Protein AF-0000000082085788 (afdb_homodimer)

Organism: Oncorhynchus tshawytscha (NCBI:txid74940)

Solvent-accessible surface area (backbone atoms only — not comparable to full-atom values): 58772 Å² total; per-residue (Å²): 90,42,67,67,68,52,43,54,30,59,91,70,73,18,51,46,64,61,54,36,50,42,27,49,49,34,72,46,74,45,64,46,54,55,52,29,46,50,31,47,53,52,31,52,51,34,50,50,49,41,52,36,28,51,51,30,43,51,49,39,54,51,51,43,52,53,39,56,72,68,64,49,72,46,59,90,61,63,75,74,63,79,81,64,69,51,54,66,70,59,44,71,77,70,50,63,84,50,36,47,40,25,41,52,48,51,38,50,52,36,51,53,50,43,51,53,35,49,55,48,35,53,52,30,48,51,52,29,48,59,38,43,69,72,53,56,46,68,65,46,88,84,47,40,78,37,79,46,61,90,79,50,41,43,76,75,51,73,44,72,76,74,74,56,72,44,86,62,36,54,50,52,50,37,48,72,66,56,19,48,37,50,68,57,15,27,70,41,40,29,87,54,22,41,31,34,19,43,66,45,41,53,48,52,52,48,51,52,52,50,52,51,52,56,40,42,76,69,63,28,41,38,32,33,58,60,53,39,27,28,48,76,54,44,60,48,68,45,60,75,72,40,58,76,45,33,34,36,39,30,41,38,64,61,46,25,44,76,81,53,78,52,73,31,63,29,29,38,28,64,42,54,62,49,56,56,62,55,62,51,48,67,35,67,40,48,72,87,61,50,63,41,41,35,32,28,45,32,63,22,32,36,61,55,51,63,43,60,91,51,58,68,66,60,62,75,54,47,40,65,45,49,35,44,29,42,37,30,42,18,47,72,53,91,60,38,37,60,52,47,40,52,50,52,51,48,51,53,48,50,54,36,54,75,69,69,51,22,33,34,35,31,38,48,18,36,38,73,50,59,49,48,36,24,42,43,39,31,38,24,34,52,36,31,37,74,65,40,74,42,80,47,30,47,34,28,36,23,44,35,28,54,24,40,39,37,44,25,31,31,36,87,53,95,79,47,81,45,27,30,11,44,30,38,33,42,42,46,46,52,58,48,57,34,53,50,54,52,57,52,38,72,67,40,70,75,62,76,82,85,78,47,70,70,52,62,73,66,62,56,72,71,77,76,70,69,78,67,83,63,65,68,84,64,80,70,76,61,83,62,91,64,89,70,83,81,70,89,74,80,80,74,82,73,77,76,84,74,79,83,78,76,74,81,87,83,84,75,77,82,81,88,81,94,88,90,81,88,75,90,74,86,70,91,82,77,84,80,75,84,77,84,74,138,88,44,67,65,67,51,43,53,29,59,92,71,74,18,50,47,63,60,54,37,50,42,28,50,50,35,71,46,72,45,63,47,56,54,52,28,45,48,30,46,53,52,31,53,52,33,50,52,49,41,51,34,28,51,51,32,42,51,50,38,55,51,52,43,52,52,38,55,72,68,65,50,72,47,58,87,61,63,75,74,64,78,80,64,69,49,54,65,71,60,43,71,76,70,51,63,84,50,36,47,38,25,42,51,49,51,38,50,52,37,50,52,50,42,51,52,37,48,55,49,33,53,52,31,48,51,51,28,48,57,37,45,68,73,52,57,45,67,63,47,88,84,46,40,78,38,79,46,59,91,79,52,42,42,75,77,49,73,43,74,74,74,74,57,71,45,86,63,36,55,51,52,50,36,48,73,66,55,18,49,38,51,68,58,15,25,70,41,42,28,86,53,23,40,30,33,17,40,66,45,41,54,48,52,52,49,51,51,52,49,51,52,51,55,40,42,75,70,64,28,40,39,32,35,59,57,55,41,28,28,49,76,54,44,59,46,66,45,60,76,72,40,56,76,44,33,33,35,39,32,41,39,65,61,47,27,43,75,80,52,78,50,73,32,65,29,30,39,28,66,42,51,64,50,56,56,64,54,60,50,48,67,34,68,41,49,71,85,61,50,63,41,41,36,33,29,45,35,64,21,31,37,60,54,50,64,43,61,92,52,58,67,68,60,62,74,53,47,40,64,44,48,35,44,28,42,39,31,42,20,47,74,53,91,61,37,36,58,53,47,40,53,50,52,52,49,52,54,49,48,54,36,54,76,69,67,53,22,33,35,35,33,36,47,17,35,38,73,51,59,50,49,36,25,41,42,41,32,38,24,35,52,35,31,38,74,65,40,74,42,80,45,29,47,34,31,36,23,45,36,28,53,24,40,39,38,45,23,32,33,38,88,53,94,77,46,82,45,28,30,11,43,27,38,32,41,42,47,45,52,57,48,57,34,53,50,54,52,57,50,39,72,66,40,70,76,62,78,82,86,75,48,71,71,52,62,73,64,61,56,75,73,77,75,69,71,76,68,86,62,67,69,83,64,79,68,75,60,84,64,91,65,88,70,84,81,73,89,74,80,80,76,83,76,79,78,81,74,78,83,79,80,71,87,83,74,88,79,78,77,92,90,82,97,90,96,79,96,71,91,71,88,85,77,90,80,76,89,62,60,108,70,103,118

pLDDT: mean 75.97, std 27.5, range [15.4, 98.31]

Secondary structure (DSSP, 8-state):
--S-GGGG-GGGT--HHHHHHHHHHTT--THHHHHHHHHHHHHHHHHHHHHHHHHHHHHHHHHHHHHHHTT----S--PPPGGGG-GGG--HHHHTTS-HHHHHHHHHHHHHHHHHHHHHHHHHHHHHHHHHHTSPPPPPTTS---S-HHHHPEEEEEES-TT---SS-HHHHHHHTT-EEHHHHHHHH-TT--EEETHHHHHHHHHHHHHHHHHHHTTPEEEE--SEEEHHHHHHHS-HHHHHHTPPEEEEESSS-TT---EEEEEE-SSTHHHHHHHTTTPEEPGGGPSEEEEEEEEEE---TT-TTSS-SSSSS-SEEEEEEEEEEB-SSTTHHHHHHHHHHHHHHHHHHHHT--EEEEE--GGG--SS-SEEEEEEEEETTTTEEEEEEEEEE-TTHHHHHHT-EESSSTT--PBPB-EEEEEEHHHHHHHHHHHHHHHHTTS-STT-HHHHHHTS-------SS---------SSSS----------------------------------------------------/--S-GGGG-GGGT--HHHHHHHHHHTT--THHHHHHHHHHHHHHHHHHHHHHHHHHHHHHHHHHHHHHHTT----S--PPPGGGG-GGG--HHHHTTS-HHHHHHHHHHHHHHHHHHHHHHHHHHHHHHHHHHTSPPPPPTTS---S-HHHH-EEEEEES-TT---SS-HHHHHHHTT-EEHHHHHHHH-TT--EEETHHHHHHHHHHHHHHHHHHHTTPEEEE--SEEEHHHHHHHS-HHHHHHTPPEEEEESSS-TT---EEEEEE-SSTHHHHHHHTTT-EE-GGGPSEEEEEEEEEE---TT-TTSS-SSSSS-SEEEEEEEEEEB-SSTTHHHHHHHHHHHHHHHHHHHHT--EEEEE--GGG--SS-SEEEEEEEEETTTTEEEEEEEEEE-TTHHHHHHT-EESSSTT--PBPB-EEEEEEHHHHHHHHHHHHHHHHTTS-STT-HHHHHHTS-------SS---------SSSS------------------------------------------------SS--

Structure (mmCIF, N/CA/C/O backbone):
data_AF-0000000082085788-model_v1
#
loop_
_entity.id
_entity.type
_entity.pdbx_description
1 polymer 'serine--tRNA ligase'
#
loop_
_atom_site.group_PDB
_atom_site.id
_atom_site.type_symbol
_atom_site.label_atom_id
_atom_site.label_alt_id
_atom_site.label_comp_id
_atom_site.label_asym_id
_atom_site.label_entity_id
_atom_site.label_seq_id
_atom_site.pdbx_PDB_ins_code
_atom_site.Cartn_x
_atom_site.Cartn_y
_atom_site.Cartn_z
_atom_site.occupancy
_atom_site.B_iso_or_equiv
_atom_site.auth_seq_id
_atom_site.auth_comp_id
_atom_site.auth_asym_id
_atom_site.auth_atom_id
_atom_site.pdbx_PDB_model_num
ATOM 1 N N . MET A 1 1 ? -0.091 -20.547 -19.516 1 64 1 MET A N 1
ATOM 2 C CA . MET A 1 1 ? -0.91 -21.75 -19.672 1 64 1 MET A CA 1
ATOM 3 C C . MET A 1 1 ? -1.35 -22.281 -18.297 1 64 1 MET A C 1
ATOM 5 O O . MET A 1 1 ? -0.566 -22.281 -17.359 1 64 1 MET A O 1
ATOM 9 N N . VAL A 1 2 ? -2.695 -22.484 -18.125 1 73.62 2 VAL A N 1
ATOM 10 C CA . VAL A 1 2 ? -3.232 -22.891 -16.828 1 73.62 2 VAL A CA 1
ATOM 11 C C . VAL A 1 2 ? -3.455 -24.406 -16.797 1 73.62 2 VAL A C 1
ATOM 13 O O . VAL A 1 2 ? -2.9 -25.094 -15.953 1 73.62 2 VAL A O 1
ATOM 16 N N . LEU A 1 3 ? -4.18 -24.984 -17.734 1 88.38 3 LEU A N 1
ATOM 17 C CA . LEU A 1 3 ? -4.34 -26.438 -17.891 1 88.38 3 LEU A CA 1
ATOM 18 C C . LEU A 1 3 ? -3.459 -26.953 -19.016 1 88.38 3 LEU A C 1
ATOM 20 O O . LEU A 1 3 ? -3.141 -26.234 -19.953 1 88.38 3 LEU A O 1
ATOM 24 N N . ASP A 1 4 ? -3.037 -28.172 -18.953 1 88.56 4 ASP A N 1
ATOM 25 C CA . ASP A 1 4 ? -2.229 -28.781 -20 1 88.56 4 ASP A CA 1
ATOM 26 C C . ASP A 1 4 ? -3.039 -28.969 -21.281 1 88.56 4 ASP A C 1
ATOM 28 O O . ASP A 1 4 ? -4.078 -29.641 -21.281 1 88.56 4 ASP A O 1
ATOM 32 N N . LEU A 1 5 ? -2.498 -28.469 -22.328 1 91.12 5 LEU A N 1
ATOM 33 C CA . LEU A 1 5 ? -3.191 -28.547 -23.594 1 91.12 5 LEU A CA 1
ATOM 34 C C . LEU A 1 5 ? -3.369 -30 -24.031 1 91.12 5 LEU A C 1
ATOM 36 O O . LEU A 1 5 ? -4.301 -30.328 -24.766 1 91.12 5 LEU A O 1
ATOM 40 N N . ASP A 1 6 ? -2.568 -30.844 -23.594 1 90.69 6 ASP A N 1
ATOM 41 C CA . ASP A 1 6 ? -2.646 -32.25 -23.953 1 90.69 6 ASP A CA 1
ATOM 42 C C . ASP A 1 6 ? -3.922 -32.906 -23.406 1 90.69 6 ASP A C 1
ATOM 44 O O . ASP A 1 6 ? -4.406 -33.875 -23.953 1 90.69 6 ASP A O 1
ATOM 48 N N . GLN A 1 7 ? -4.438 -32.312 -22.391 1 91.69 7 GLN A N 1
ATOM 49 C CA . GLN A 1 7 ? -5.688 -32.812 -21.828 1 91.69 7 GLN A CA 1
ATOM 50 C C . GLN A 1 7 ? -6.852 -32.594 -22.797 1 91.69 7 GLN A C 1
ATOM 52 O O . GLN A 1 7 ? -7.879 -33.281 -22.703 1 91.69 7 GLN A O 1
ATOM 57 N N . PHE A 1 8 ? -6.641 -31.641 -23.688 1 94.56 8 PHE A N 1
ATOM 58 C CA . PHE A 1 8 ? -7.691 -31.297 -24.641 1 94.56 8 PHE A CA 1
ATOM 59 C C . PHE A 1 8 ? -7.512 -32.062 -25.953 1 94.56 8 PHE A C 1
ATOM 61 O O . PHE A 1 8 ? -8.375 -32.031 -26.828 1 94.56 8 PHE A O 1
ATOM 68 N N . ARG A 1 9 ? -6.414 -32.719 -26.078 1 93.75 9 ARG A N 1
ATOM 69 C CA . ARG A 1 9 ? -6.055 -33.406 -27.312 1 93.75 9 ARG A CA 1
ATOM 70 C C . ARG A 1 9 ? -6.324 -34.906 -27.188 1 93.75 9 ARG A C 1
ATOM 72 O O . ARG A 1 9 ? -5.562 -35.656 -26.562 1 93.75 9 ARG A O 1
ATOM 79 N N . ALA A 1 10 ? -7.273 -35.375 -27.875 1 90.62 10 ALA A N 1
ATOM 80 C CA . ALA A 1 10 ? -7.648 -36.781 -27.828 1 90.62 10 ALA A CA 1
ATOM 81 C C . ALA A 1 10 ? -6.539 -37.656 -28.391 1 90.62 10 ALA A C 1
ATOM 83 O O . ALA A 1 10 ? -6.32 -38.781 -27.922 1 90.62 10 ALA A O 1
ATOM 84 N N . ASP A 1 11 ? -5.871 -37.156 -29.391 1 90 11 ASP A N 1
ATOM 85 C CA . ASP A 1 11 ? -4.824 -37.938 -30.062 1 90 11 ASP A CA 1
ATOM 86 C C . ASP A 1 11 ? -3.584 -38.062 -29.172 1 90 11 ASP A C 1
ATOM 88 O O . ASP A 1 11 ? -2.732 -38.906 -29.406 1 90 11 ASP A O 1
ATOM 92 N N . LYS A 1 12 ? -3.467 -37.25 -28.219 1 90.44 12 LYS A N 1
ATOM 93 C CA . LYS A 1 12 ? -2.326 -37.312 -27.312 1 90.44 12 LYS A CA 1
ATOM 94 C C . LYS A 1 12 ? -2.723 -37.906 -25.969 1 90.44 12 LYS A C 1
ATOM 96 O O . LYS A 1 12 ? -2.035 -37.719 -24.969 1 90.44 12 LYS A O 1
ATOM 101 N N . GLY A 1 13 ? -3.875 -38.531 -25.906 1 89.94 13 GLY A N 1
ATOM 102 C CA . GLY A 1 13 ? -4.293 -39.219 -24.688 1 89.94 13 GLY A CA 1
ATOM 103 C C . GLY A 1 13 ? -5.188 -38.375 -23.812 1 89.94 13 GLY A C 1
ATOM 104 O O . GLY A 1 13 ? -5.637 -38.844 -22.75 1 89.94 13 GLY A O 1
ATOM 105 N N . GLY A 1 14 ? -5.438 -37.156 -24.219 1 91.5 14 GLY A N 1
ATOM 106 C CA . GLY A 1 14 ? -6.336 -36.312 -23.453 1 91.5 14 GLY A CA 1
ATOM 107 C C . GLY A 1 14 ? -7.801 -36.625 -23.688 1 91.5 14 GLY A C 1
ATOM 108 O O . GLY A 1 14 ? -8.148 -37.344 -24.641 1 91.5 14 GLY A O 1
ATOM 109 N N . ASP A 1 15 ? -8.625 -36.219 -22.688 1 93.88 15 ASP A N 1
ATOM 110 C CA . ASP A 1 15 ? -10.07 -36.406 -22.797 1 93.88 15 ASP A CA 1
ATOM 111 C C . ASP A 1 15 ? -10.805 -35.094 -22.578 1 93.88 15 ASP A C 1
ATOM 113 O O . ASP A 1 15 ? -11.172 -34.781 -21.438 1 93.88 15 ASP A O 1
ATOM 117 N N . PRO A 1 16 ? -11.125 -34.438 -23.641 1 95.06 16 PRO A N 1
ATOM 118 C CA . PRO A 1 16 ? -11.82 -33.156 -23.516 1 95.06 16 PRO A CA 1
ATOM 119 C C . PRO A 1 16 ? -13.148 -33.281 -22.766 1 95.06 16 PRO A C 1
ATOM 121 O O . PRO A 1 16 ? -13.641 -32.312 -22.203 1 95.06 16 PRO A O 1
ATOM 124 N N . GLU A 1 17 ? -13.727 -34.531 -22.766 1 95.81 17 GLU A N 1
ATOM 125 C CA . GLU A 1 17 ? -15.008 -34.719 -22.094 1 95.81 17 GLU A CA 1
ATOM 126 C C . GLU A 1 17 ? -14.867 -34.531 -20.594 1 95.81 17 GLU A C 1
ATOM 128 O O . GLU A 1 17 ? -15.789 -34.062 -19.922 1 95.81 17 GLU A O 1
ATOM 133 N N . VAL A 1 18 ? -13.797 -34.969 -20.047 1 95.5 18 VAL A N 1
ATOM 134 C CA . VAL A 1 18 ? -13.539 -34.781 -18.625 1 95.5 18 VAL A CA 1
ATOM 135 C C . VAL A 1 18 ? -13.539 -33.281 -18.297 1 95.5 18 VAL A C 1
ATOM 137 O O . VAL A 1 18 ? -14.062 -32.875 -17.25 1 95.5 18 VAL A O 1
ATOM 140 N N . ILE A 1 19 ? -12.953 -32.469 -19.156 1 96.06 19 ILE A N 1
ATOM 141 C CA . ILE A 1 19 ? -12.875 -31.016 -18.938 1 96.06 19 ILE A CA 1
ATOM 142 C C . ILE A 1 19 ? -14.266 -30.406 -19.109 1 96.06 19 ILE A C 1
ATOM 144 O O . ILE A 1 19 ? -14.648 -29.5 -18.359 1 96.06 19 ILE A O 1
ATOM 148 N N . ARG A 1 20 ? -15.016 -30.906 -20.109 1 97 20 ARG A N 1
ATOM 149 C CA . ARG A 1 20 ? -16.391 -30.438 -20.281 1 97 20 ARG A CA 1
ATOM 150 C C . ARG A 1 20 ? -17.219 -30.719 -19.031 1 97 20 ARG A C 1
ATOM 152 O O . ARG A 1 20 ? -17.984 -29.859 -18.594 1 97 20 ARG A O 1
ATOM 159 N N . GLU A 1 21 ? -17.047 -31.875 -18.5 1 96.88 21 GLU A N 1
ATOM 160 C CA . GLU A 1 21 ? -17.781 -32.25 -17.297 1 96.88 21 GLU A CA 1
ATOM 161 C C . GLU A 1 21 ? -17.406 -31.375 -16.125 1 96.88 21 GLU A C 1
ATOM 163 O O . GLU A 1 21 ? -18.266 -31 -15.312 1 96.88 21 GLU A O 1
ATOM 168 N N . THR A 1 22 ? -16.125 -31.109 -15.992 1 96.44 22 THR A N 1
ATOM 169 C CA . THR A 1 22 ? -15.672 -30.219 -14.93 1 96.44 22 THR A CA 1
ATOM 170 C C . THR A 1 22 ? -16.297 -28.844 -15.062 1 96.44 22 THR A C 1
ATOM 172 O O . THR A 1 22 ? -16.75 -28.266 -14.07 1 96.44 22 THR A O 1
ATOM 175 N N . GLN A 1 23 ? -16.312 -28.281 -16.297 1 97 23 GLN A N 1
ATOM 176 C CA . GLN A 1 23 ? -16.938 -27 -16.531 1 97 23 GLN A CA 1
ATOM 177 C C . GLN A 1 23 ? -18.422 -27.031 -16.156 1 97 23 GLN A C 1
ATOM 179 O O . GLN A 1 23 ? -18.938 -26.078 -15.57 1 97 23 GLN A O 1
ATOM 184 N N . ARG A 1 24 ? -19.078 -28.125 -16.469 1 97.38 24 ARG A N 1
ATOM 185 C CA . ARG A 1 24 ? -20.484 -28.281 -16.125 1 97.38 24 ARG A CA 1
ATOM 186 C C . ARG A 1 24 ? -20.672 -28.281 -14.602 1 97.38 24 ARG A C 1
ATOM 188 O O . ARG A 1 24 ? -21.562 -27.609 -14.086 1 97.38 24 ARG A O 1
ATOM 195 N N . LYS A 1 25 ? -19.859 -29.016 -13.961 1 97.81 25 LYS A N 1
ATOM 196 C CA . LYS A 1 25 ? -19.953 -29.109 -12.508 1 97.81 25 LYS A CA 1
ATOM 197 C C . LYS A 1 25 ? -19.625 -27.781 -11.844 1 97.81 25 LYS A C 1
ATOM 199 O O . LYS A 1 25 ? -20.094 -27.5 -10.734 1 97.81 25 LYS A O 1
ATOM 204 N N . ARG A 1 26 ? -18.797 -26.938 -12.438 1 97.44 26 ARG A N 1
ATOM 205 C CA . ARG A 1 26 ? -18.453 -25.625 -11.93 1 97.44 26 ARG A CA 1
ATOM 206 C C . ARG A 1 26 ? -19.484 -24.578 -12.32 1 97.44 26 ARG A C 1
ATOM 208 O O . ARG A 1 26 ? -19.375 -23.406 -11.961 1 97.44 26 ARG A O 1
ATOM 215 N N . PHE A 1 27 ? -20.5 -25.031 -13.148 1 97 27 PHE A N 1
ATOM 216 C CA . PHE A 1 27 ? -21.578 -24.172 -13.625 1 97 27 PHE A CA 1
ATOM 217 C C . PHE A 1 27 ? -21.016 -23.062 -14.516 1 97 27 PHE A C 1
ATOM 219 O O . PHE A 1 27 ? -21.438 -21.906 -14.406 1 97 27 PHE A O 1
ATOM 226 N N . LYS A 1 28 ? -20.031 -23.391 -15.297 1 95.19 28 LYS A N 1
ATOM 227 C CA . LYS A 1 28 ? -19.406 -22.469 -16.25 1 95.19 28 LYS A CA 1
ATOM 228 C C . LYS A 1 28 ? -19.703 -22.891 -17.688 1 95.19 28 LYS A C 1
ATOM 230 O O . LYS A 1 28 ? -20.281 -23.953 -17.922 1 95.19 28 LYS A O 1
ATOM 235 N N . ASP A 1 29 ? -19.297 -22.078 -18.609 1 94.38 29 ASP A N 1
ATOM 236 C CA . ASP A 1 29 ? -19.625 -22.281 -20.031 1 94.38 29 ASP A CA 1
ATOM 237 C C . ASP A 1 29 ? -18.828 -23.453 -20.609 1 94.38 29 ASP A C 1
ATOM 239 O O . ASP A 1 29 ? -17.609 -23.391 -20.719 1 94.38 29 ASP A O 1
ATOM 243 N N . VAL A 1 30 ? -19.516 -24.469 -21.062 1 95.69 30 VAL A N 1
ATOM 244 C CA . VAL A 1 30 ? -18.906 -25.688 -21.609 1 95.69 30 VAL A CA 1
ATOM 245 C C . VAL A 1 30 ? -18.406 -25.422 -23.016 1 95.69 30 VAL A C 1
ATOM 247 O O . VAL A 1 30 ? -17.453 -26.047 -23.484 1 95.69 30 VAL A O 1
ATOM 250 N N . SER A 1 31 ? -19.031 -24.453 -23.688 1 95.94 31 SER A N 1
ATOM 251 C CA . SER A 1 31 ? -18.688 -24.156 -25.078 1 95.94 31 SER A CA 1
ATOM 252 C C . SER A 1 31 ? -17.25 -23.656 -25.188 1 95.94 31 SER A C 1
ATOM 254 O O . SER A 1 31 ? -16.641 -23.734 -26.266 1 95.94 31 SER A O 1
ATOM 256 N N . LEU A 1 32 ? -16.703 -23.172 -24.109 1 95.5 32 LEU A N 1
ATOM 257 C CA . LEU A 1 32 ? -15.32 -22.703 -24.109 1 95.5 32 LEU A CA 1
ATOM 258 C C . LEU A 1 32 ? -14.359 -23.828 -24.438 1 95.5 32 LEU A C 1
ATOM 260 O O . LEU A 1 32 ? -13.32 -23.594 -25.062 1 95.5 32 LEU A O 1
ATOM 264 N N . VAL A 1 33 ? -14.68 -25.031 -24.031 1 96.25 33 VAL A N 1
ATOM 265 C CA . VAL A 1 33 ? -13.828 -26.188 -24.297 1 96.25 33 VAL A CA 1
ATOM 266 C C . VAL A 1 33 ? -13.82 -26.484 -25.797 1 96.25 33 VAL A C 1
ATOM 268 O O . VAL A 1 33 ? -12.758 -26.734 -26.375 1 96.25 33 VAL A O 1
ATOM 271 N N . ASP A 1 34 ? -14.961 -26.391 -26.391 1 96.12 34 ASP A N 1
ATOM 272 C CA . ASP A 1 34 ? -15.062 -26.641 -27.828 1 96.12 34 ASP A CA 1
ATOM 273 C C . ASP A 1 34 ? -14.312 -25.562 -28.625 1 96.12 34 ASP A C 1
ATOM 275 O O . ASP A 1 34 ? -13.633 -25.875 -29.609 1 96.12 34 ASP A O 1
ATOM 279 N N . LYS A 1 35 ? -14.531 -24.391 -28.203 1 96.56 35 LYS A N 1
ATOM 280 C CA . LYS A 1 35 ? -13.828 -23.297 -28.875 1 96.56 35 LYS A CA 1
ATOM 281 C C . LYS A 1 35 ? -12.32 -23.469 -28.766 1 96.56 35 LYS A C 1
ATOM 283 O O . LYS A 1 35 ? -11.594 -23.234 -29.734 1 96.56 35 LYS A O 1
ATOM 288 N N . LEU A 1 36 ? -11.867 -23.875 -27.609 1 96.62 36 LEU A N 1
ATOM 289 C CA . LEU A 1 36 ? -10.445 -24.094 -27.391 1 96.62 36 LEU A CA 1
ATOM 290 C C . LEU A 1 36 ? -9.93 -25.234 -28.266 1 96.62 36 LEU A C 1
ATOM 292 O O . LEU A 1 36 ? -8.875 -25.109 -28.891 1 96.62 36 LEU A O 1
ATOM 296 N N . VAL A 1 37 ? -10.641 -26.359 -28.312 1 95.94 37 VAL A N 1
ATOM 297 C CA . VAL A 1 37 ? -10.242 -27.516 -29.094 1 95.94 37 VAL A CA 1
ATOM 298 C C . VAL A 1 37 ? -10.164 -27.141 -30.578 1 95.94 37 VAL A C 1
ATOM 300 O O . VAL A 1 37 ? -9.219 -27.516 -31.266 1 95.94 37 VAL A O 1
ATOM 303 N N . HIS A 1 38 ? -11.133 -26.359 -30.984 1 96.06 38 HIS A N 1
ATOM 304 C CA . HIS A 1 38 ? -11.141 -25.891 -32.375 1 96.06 38 HIS A CA 1
ATOM 305 C C . HIS A 1 38 ? -9.938 -25 -32.656 1 96.06 38 HIS A C 1
ATOM 307 O O . HIS A 1 38 ? -9.25 -25.203 -33.656 1 96.06 38 HIS A O 1
ATOM 313 N N . ALA A 1 39 ? -9.75 -24.031 -31.812 1 96.38 39 ALA A N 1
ATOM 314 C CA . ALA A 1 39 ? -8.625 -23.125 -31.984 1 96.38 39 ALA A CA 1
ATOM 315 C C . ALA A 1 39 ? -7.301 -23.875 -31.969 1 96.38 39 ALA A C 1
ATOM 317 O O . ALA A 1 39 ? -6.387 -23.562 -32.75 1 96.38 39 ALA A O 1
ATOM 318 N N . ASP A 1 40 ? -7.195 -24.828 -31.125 1 95.88 40 ASP A N 1
ATOM 319 C CA . ASP A 1 40 ? -5.969 -25.625 -31.016 1 95.88 40 ASP A CA 1
ATOM 320 C C . ASP A 1 40 ? -5.75 -26.469 -32.281 1 95.88 40 ASP A C 1
ATOM 322 O O . ASP A 1 40 ? -4.621 -26.609 -32.75 1 95.88 40 ASP A O 1
ATOM 326 N N . THR A 1 41 ? -6.793 -27.047 -32.781 1 95.31 41 THR A N 1
ATOM 327 C CA . THR A 1 41 ? -6.707 -27.844 -34 1 95.31 41 THR A CA 1
ATOM 328 C C . THR A 1 41 ? -6.25 -27 -35.188 1 95.31 41 THR A C 1
ATOM 330 O O . THR A 1 41 ? -5.375 -27.406 -35.938 1 95.31 41 THR A O 1
ATOM 333 N N . GLU A 1 42 ? -6.855 -25.828 -35.25 1 95.56 42 GLU A N 1
ATOM 334 C CA . GLU A 1 42 ? -6.473 -24.922 -36.344 1 95.56 42 GLU A CA 1
ATOM 335 C C . GLU A 1 42 ? -5.031 -24.438 -36.156 1 95.56 42 GLU A C 1
ATOM 337 O O . GLU A 1 42 ? -4.305 -24.297 -37.156 1 95.56 42 GLU A O 1
ATOM 342 N N . TRP A 1 43 ? -4.68 -24.188 -34.938 1 95.56 43 TRP A N 1
ATOM 343 C CA . TRP A 1 43 ? -3.314 -23.766 -34.656 1 95.56 43 TRP A CA 1
ATOM 344 C C . TRP A 1 43 ? -2.312 -24.844 -35.062 1 95.56 43 TRP A C 1
ATOM 346 O O . TRP A 1 43 ? -1.273 -24.547 -35.656 1 95.56 43 TRP A O 1
ATOM 356 N N . ARG A 1 44 ? -2.57 -26.078 -34.781 1 93.81 44 ARG A N 1
ATOM 357 C CA . ARG A 1 44 ? -1.695 -27.203 -35.125 1 93.81 44 ARG A CA 1
ATOM 358 C C . ARG A 1 44 ? -1.596 -27.375 -36.625 1 93.81 44 ARG A C 1
ATOM 360 O O . ARG A 1 44 ? -0.524 -27.688 -37.156 1 93.81 44 ARG A O 1
ATOM 367 N N . LYS A 1 45 ? -2.666 -27.172 -37.312 1 93.25 45 LYS A N 1
ATOM 368 C CA . LYS A 1 45 ? -2.654 -27.203 -38.781 1 93.25 45 LYS A CA 1
ATOM 369 C C . LYS A 1 45 ? -1.771 -26.094 -39.344 1 93.25 45 LYS A C 1
ATOM 371 O O . LYS A 1 45 ? -1.007 -26.328 -40.281 1 93.25 45 LYS A O 1
ATOM 376 N N . CYS A 1 46 ? -2.006 -24.953 -38.719 1 93.5 46 CYS A N 1
ATOM 377 C CA . CYS A 1 46 ? -1.205 -23.812 -39.156 1 93.5 46 CYS A CA 1
ATOM 378 C C . CYS A 1 46 ? 0.278 -24.078 -38.906 1 93.5 46 CYS A C 1
ATOM 380 O O . CYS A 1 46 ? 1.118 -23.703 -39.719 1 93.5 46 CYS A O 1
ATOM 382 N N . ARG A 1 47 ? 0.571 -24.656 -37.812 1 92.38 47 ARG A N 1
ATOM 383 C CA . ARG A 1 47 ? 1.957 -24.969 -37.469 1 92.38 47 ARG A CA 1
ATOM 384 C C . ARG A 1 47 ? 2.539 -25.984 -38.469 1 92.38 47 ARG A C 1
ATOM 386 O O . ARG A 1 47 ? 3.691 -25.844 -38.875 1 92.38 47 ARG A O 1
ATOM 393 N N . PHE A 1 48 ? 1.81 -26.922 -38.844 1 91.5 48 PHE A N 1
ATOM 394 C CA . PHE A 1 48 ? 2.217 -27.922 -39.812 1 91.5 48 PHE A CA 1
ATOM 395 C C . PHE A 1 48 ? 2.469 -27.281 -41.156 1 91.5 48 PHE A C 1
ATOM 397 O O . PHE A 1 48 ? 3.471 -27.578 -41.812 1 91.5 48 PHE A O 1
ATOM 404 N N . THR A 1 49 ? 1.567 -26.438 -41.5 1 92.06 49 THR A N 1
ATOM 405 C CA . THR A 1 49 ? 1.717 -25.719 -42.75 1 92.06 49 THR A CA 1
ATOM 406 C C . THR A 1 49 ? 2.975 -24.859 -42.75 1 92.06 49 THR A C 1
ATOM 408 O O . THR A 1 49 ? 3.717 -24.812 -43.719 1 92.06 49 THR A O 1
ATOM 411 N N . ALA A 1 50 ? 3.143 -24.172 -41.625 1 91.19 50 ALA A N 1
ATOM 412 C CA . ALA A 1 50 ? 4.32 -23.312 -41.469 1 91.19 50 ALA A CA 1
ATOM 413 C C . ALA A 1 50 ? 5.605 -24.141 -41.594 1 91.19 50 ALA A C 1
ATOM 415 O O . ALA A 1 50 ? 6.578 -23.703 -42.219 1 91.19 50 ALA A O 1
ATOM 416 N N . ASP A 1 51 ? 5.613 -25.266 -41.031 1 90.5 51 ASP A N 1
ATOM 417 C CA . ASP A 1 51 ? 6.777 -26.141 -41.094 1 90.5 51 ASP A CA 1
ATOM 418 C C . ASP A 1 51 ? 7.039 -26.609 -42.531 1 90.5 51 ASP A C 1
ATOM 420 O O . ASP A 1 51 ? 8.195 -26.672 -42.969 1 90.5 51 ASP A O 1
ATOM 424 N N . ASN A 1 52 ? 6.035 -26.938 -43.25 1 91.75 52 ASN A N 1
ATOM 425 C CA . ASN A 1 52 ? 6.156 -27.359 -44.625 1 91.75 52 ASN A CA 1
ATOM 426 C C . ASN A 1 52 ? 6.648 -26.219 -45.531 1 91.75 52 ASN A C 1
ATOM 428 O O . ASN A 1 52 ? 7.457 -26.438 -46.406 1 91.75 52 ASN A O 1
ATOM 432 N N . LEU A 1 53 ? 6.121 -25.062 -45.25 1 92.88 53 LEU A N 1
ATOM 433 C CA . LEU A 1 53 ? 6.547 -23.891 -46.031 1 92.88 53 LEU A CA 1
ATOM 434 C C . LEU A 1 53 ? 8.016 -23.578 -45.75 1 92.88 53 LEU A C 1
ATOM 436 O O . LEU A 1 53 ? 8.742 -23.188 -46.656 1 92.88 53 LEU A O 1
ATOM 440 N N . ASN A 1 54 ? 8.445 -23.734 -44.594 1 91.5 54 ASN A N 1
ATOM 441 C CA . ASN A 1 54 ? 9.844 -23.516 -44.25 1 91.5 54 ASN A CA 1
ATOM 442 C C . ASN A 1 54 ? 10.75 -24.531 -44.938 1 91.5 54 ASN A C 1
ATOM 444 O O . ASN A 1 54 ? 11.844 -24.188 -45.406 1 91.5 54 ASN A O 1
ATOM 448 N N . LYS A 1 55 ? 10.305 -25.719 -45.031 1 91.81 55 LYS A N 1
ATOM 449 C CA . LYS A 1 55 ? 11.023 -26.734 -45.781 1 91.81 55 LYS A CA 1
ATOM 450 C C . LYS A 1 55 ? 11.117 -26.375 -47.25 1 91.81 55 LYS A C 1
ATOM 452 O O . LYS A 1 55 ? 12.164 -26.547 -47.875 1 91.81 55 LYS A O 1
ATOM 457 N N . ALA A 1 56 ? 10.008 -25.922 -47.75 1 92.19 56 ALA A N 1
ATOM 458 C CA . ALA A 1 56 ? 9.969 -25.5 -49.156 1 92.19 56 ALA A CA 1
ATOM 459 C C . ALA A 1 56 ? 10.93 -24.328 -49.375 1 92.19 56 ALA A C 1
ATOM 461 O O . ALA A 1 56 ? 11.625 -24.297 -50.406 1 92.19 56 ALA A O 1
ATOM 462 N N . LYS A 1 57 ? 10.922 -23.406 -48.469 1 92.25 57 LYS A N 1
ATOM 463 C CA . LYS A 1 57 ? 11.812 -22.25 -48.562 1 92.25 57 LYS A CA 1
ATOM 464 C C . LYS A 1 57 ? 13.273 -22.688 -48.594 1 92.25 57 LYS A C 1
ATOM 466 O O . LYS A 1 57 ? 14.047 -22.203 -49.438 1 92.25 57 LYS A O 1
ATOM 471 N N . ASN A 1 58 ? 13.586 -23.625 -47.812 1 92.88 58 ASN A N 1
ATOM 472 C CA . ASN A 1 58 ? 14.945 -24.141 -47.75 1 92.88 58 ASN A CA 1
ATOM 473 C C . ASN A 1 58 ? 15.297 -24.922 -49 1 92.88 58 ASN A C 1
ATOM 475 O O . ASN A 1 58 ? 16.438 -24.859 -49.5 1 92.88 58 ASN A O 1
ATOM 479 N N . LEU A 1 59 ? 14.305 -25.656 -49.5 1 93.31 59 LEU A N 1
ATOM 480 C CA . LEU A 1 59 ? 14.5 -26.391 -50.719 1 93.31 59 LEU A CA 1
ATOM 481 C C . LEU A 1 59 ? 14.766 -25.453 -51.906 1 93.31 59 LEU A C 1
ATOM 483 O O . LEU A 1 59 ? 15.625 -25.719 -52.75 1 93.31 59 LEU A O 1
ATOM 487 N N . CYS A 1 60 ? 14.008 -24.359 -51.969 1 93.31 60 CYS A N 1
ATOM 488 C CA . CYS A 1 60 ? 14.211 -23.359 -53.031 1 93.31 60 CYS A CA 1
ATOM 489 C C . CYS A 1 60 ? 15.602 -22.75 -52.938 1 93.31 60 CYS A C 1
ATOM 491 O O . CYS A 1 60 ? 16.297 -22.641 -53.938 1 93.31 60 CYS A O 1
ATOM 493 N N . SER A 1 61 ? 16.031 -22.422 -51.812 1 92.88 61 SER A N 1
ATOM 494 C CA . SER A 1 61 ? 17.344 -21.812 -51.594 1 92.88 61 SER A CA 1
ATOM 495 C C . SER A 1 61 ? 18.469 -22.766 -51.969 1 92.88 61 SER A C 1
ATOM 497 O O . SER A 1 61 ? 19.453 -22.359 -52.594 1 92.88 61 SER A O 1
ATOM 499 N N . ARG A 1 62 ? 18.25 -24 -51.594 1 93.62 62 ARG A N 1
ATOM 500 C CA . ARG A 1 62 ? 19.25 -25.016 -51.906 1 93.62 62 ARG A CA 1
ATOM 501 C C . ARG A 1 62 ? 19.328 -25.25 -53.406 1 93.62 62 ARG A C 1
ATOM 503 O O . ARG A 1 62 ? 20.422 -25.375 -53.969 1 93.62 62 ARG A O 1
ATOM 510 N N . THR A 1 63 ? 18.188 -25.312 -54.094 1 93.62 63 THR A N 1
ATOM 511 C CA . THR A 1 63 ? 18.141 -25.562 -55.531 1 93.62 63 THR A CA 1
ATOM 512 C C . THR A 1 63 ? 18.75 -24.406 -56.312 1 93.62 63 THR A C 1
ATOM 514 O O . THR A 1 63 ? 19.453 -24.609 -57.312 1 93.62 63 THR A O 1
ATOM 517 N N . VAL A 1 64 ? 18.469 -23.188 -55.844 1 93.38 64 VAL A N 1
ATOM 518 C CA . VAL A 1 64 ? 19.062 -22.016 -56.5 1 93.38 64 VAL A CA 1
ATOM 519 C C . VAL A 1 64 ? 20.578 -22.047 -56.344 1 93.38 64 VAL A C 1
ATOM 521 O O . VAL A 1 64 ? 21.312 -21.781 -57.281 1 93.38 64 VAL A O 1
ATOM 524 N N . GLY A 1 65 ? 21.078 -22.391 -55.188 1 92.44 65 GLY A N 1
ATOM 525 C CA . GLY A 1 65 ? 22.516 -22.484 -54.969 1 92.44 65 GLY A CA 1
ATOM 526 C C . GLY A 1 65 ? 23.188 -23.531 -55.844 1 92.44 65 GLY A C 1
ATOM 527 O O . GLY A 1 65 ? 24.281 -23.281 -56.375 1 92.44 65 GLY A O 1
ATOM 528 N N . GLU A 1 66 ? 22.531 -24.656 -56 1 93.69 66 GLU A N 1
ATOM 529 C CA . GLU A 1 66 ? 23.062 -25.734 -56.812 1 93.69 66 GLU A CA 1
ATOM 530 C C . GLU A 1 66 ? 23.109 -25.359 -58.312 1 93.69 66 GLU A C 1
ATOM 532 O O . GLU A 1 66 ? 24.078 -25.625 -59 1 93.69 66 GLU A O 1
ATOM 537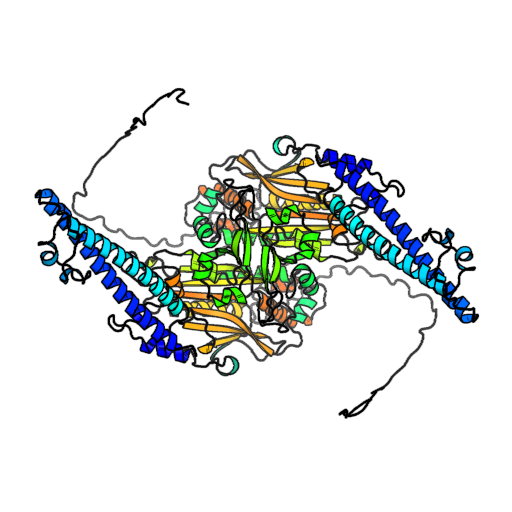 N N . LYS A 1 67 ? 22.078 -24.719 -58.812 1 93.06 67 LYS A N 1
ATOM 538 C CA . LYS A 1 67 ? 22 -24.312 -60.219 1 93.06 67 LYS A CA 1
ATOM 539 C C . LYS A 1 67 ? 23.016 -23.219 -60.5 1 93.06 67 LYS A C 1
ATOM 541 O O . LYS A 1 67 ? 23.562 -23.156 -61.625 1 93.06 67 LYS A O 1
ATOM 546 N N . MET A 1 68 ? 23.125 -22.328 -59.562 1 92.31 68 MET A N 1
ATOM 547 C CA . MET A 1 68 ? 24.109 -21.266 -59.75 1 92.31 68 MET A CA 1
ATOM 548 C C . MET A 1 68 ? 25.531 -21.828 -59.781 1 92.31 68 MET A C 1
ATOM 550 O O . MET A 1 68 ? 26.375 -21.359 -60.531 1 92.31 68 MET A O 1
ATOM 554 N N . LYS A 1 69 ? 25.766 -22.828 -58.938 1 91.94 69 LYS A N 1
ATOM 555 C CA . LYS A 1 69 ? 27.078 -23.484 -58.906 1 91.94 69 LYS A CA 1
ATOM 556 C C . LYS A 1 69 ? 27.359 -24.203 -60.25 1 91.94 69 LYS A C 1
ATOM 558 O O . LYS A 1 69 ? 28.5 -24.234 -60.688 1 91.94 69 LYS A O 1
ATOM 563 N N . LYS A 1 70 ? 26.344 -24.75 -60.812 1 92.31 70 LYS A N 1
ATOM 564 C CA . LYS A 1 70 ? 26.469 -25.469 -62.062 1 92.31 70 LYS A CA 1
ATOM 565 C C . LYS A 1 70 ? 26.438 -24.5 -63.25 1 92.31 70 LYS A C 1
ATOM 567 O O . LYS A 1 70 ? 26.484 -24.922 -64.438 1 92.31 70 LYS A O 1
ATOM 572 N N . LYS A 1 71 ? 26.344 -23.172 -62.938 1 89.19 71 LYS A N 1
ATOM 573 C CA . LYS A 1 71 ? 26.375 -22.094 -63.906 1 89.19 71 LYS A CA 1
ATOM 574 C C . LYS A 1 71 ? 25.25 -22.25 -64.938 1 89.19 71 LYS A C 1
ATOM 576 O O . LYS A 1 71 ? 25.469 -22.062 -66.125 1 89.19 71 LYS A O 1
ATOM 581 N N . GLU A 1 72 ? 24.203 -22.766 -64.438 1 88.56 72 GLU A N 1
ATOM 582 C CA . GLU A 1 72 ? 23.031 -22.875 -65.312 1 88.56 72 GLU A CA 1
ATOM 583 C C . GLU A 1 72 ? 22.469 -21.5 -65.688 1 88.56 72 GLU A C 1
ATOM 585 O O . GLU A 1 72 ? 22.641 -20.547 -64.938 1 88.56 72 GLU A O 1
ATOM 590 N N . PRO A 1 73 ? 21.75 -21.422 -66.75 1 88.12 73 PRO A N 1
ATOM 591 C CA . PRO A 1 73 ? 21.203 -20.109 -67.125 1 88.12 73 PRO A CA 1
ATOM 592 C C . PRO A 1 73 ? 20.141 -19.609 -66.188 1 88.12 73 PRO A C 1
ATOM 594 O O . PRO A 1 73 ? 19.297 -20.391 -65.75 1 88.12 73 PRO A O 1
ATOM 597 N N . ILE A 1 74 ? 20.141 -18.406 -65.812 1 88.12 74 ILE A N 1
ATOM 598 C CA . ILE A 1 74 ? 19.297 -17.781 -64.812 1 88.12 74 ILE A CA 1
ATOM 599 C C . ILE A 1 74 ? 17.859 -17.672 -65.312 1 88.12 74 ILE A C 1
ATOM 601 O O . ILE A 1 74 ? 16.906 -17.875 -64.625 1 88.12 74 ILE A O 1
ATOM 605 N N . GLY A 1 75 ? 17.719 -17.609 -66.562 1 83.81 75 GLY A N 1
ATOM 606 C CA . GLY A 1 75 ? 16.422 -17.469 -67.188 1 83.81 75 GLY A CA 1
ATOM 607 C C . GLY A 1 75 ? 15.797 -16.109 -67 1 83.81 75 GLY A C 1
ATOM 608 O O . GLY A 1 75 ? 16.062 -15.438 -66 1 83.81 75 GLY A O 1
ATOM 609 N N . GLU A 1 76 ? 15.039 -15.531 -67.875 1 84.44 76 GLU A N 1
ATOM 610 C CA . GLU A 1 76 ? 14.445 -14.195 -67.812 1 84.44 76 GLU A CA 1
ATOM 611 C C . GLU A 1 76 ? 12.938 -14.273 -67.625 1 84.44 76 GLU A C 1
ATOM 613 O O . GLU A 1 76 ? 12.328 -13.297 -67.125 1 84.44 76 GLU A O 1
ATOM 618 N N . ASP A 1 77 ? 12.391 -15.438 -67.75 1 83.94 77 ASP A N 1
ATOM 619 C CA . ASP A 1 77 ? 10.953 -15.625 -67.562 1 83.94 77 ASP A CA 1
ATOM 620 C C . ASP A 1 77 ? 10.594 -16.047 -66.188 1 83.94 77 ASP A C 1
ATOM 622 O O . ASP A 1 77 ? 11.125 -17.031 -65.625 1 83.94 77 ASP A O 1
ATOM 626 N N . ASP A 1 78 ? 9.703 -15.25 -65.562 1 82.81 78 ASP A N 1
ATOM 627 C CA . ASP A 1 78 ? 9.328 -15.555 -64.188 1 82.81 78 ASP A CA 1
ATOM 628 C C . ASP A 1 78 ? 7.953 -16.219 -64.125 1 82.81 78 ASP A C 1
ATOM 630 O O . ASP A 1 78 ? 7.324 -16.266 -63.031 1 82.81 78 ASP A O 1
ATOM 634 N N . SER A 1 79 ? 7.461 -16.656 -65.312 1 86.5 79 SER A N 1
ATOM 635 C CA . SER A 1 79 ? 6.176 -17.344 -65.312 1 86.5 79 SER A CA 1
ATOM 636 C C . SER A 1 79 ? 6.262 -18.719 -64.625 1 86.5 79 SER A C 1
ATOM 638 O O . SER A 1 79 ? 7.23 -19.453 -64.875 1 86.5 79 SER A O 1
ATOM 640 N N . LEU A 1 80 ? 5.375 -19.031 -63.75 1 85.94 80 LEU A N 1
ATOM 641 C CA . LEU A 1 80 ? 5.445 -20.266 -63 1 85.94 80 LEU A CA 1
ATOM 642 C C . LEU A 1 80 ? 4.461 -21.297 -63.531 1 85.94 80 LEU A C 1
ATOM 644 O O . LEU A 1 80 ? 3.326 -20.953 -63.875 1 85.94 80 LEU A O 1
ATOM 648 N N . PRO A 1 81 ? 4.945 -22.547 -63.688 1 81.69 81 PRO A N 1
ATOM 649 C CA . PRO A 1 81 ? 4.027 -23.609 -64.125 1 81.69 81 PRO A CA 1
ATOM 650 C C . PRO A 1 81 ? 2.947 -23.891 -63.062 1 81.69 81 PRO A C 1
ATOM 652 O O . PRO A 1 81 ? 3.088 -23.484 -61.906 1 81.69 81 PRO A O 1
ATOM 655 N N . ASP A 1 82 ? 1.813 -24.516 -63.469 1 75.94 82 ASP A N 1
ATOM 656 C CA . ASP A 1 82 ? 0.639 -24.781 -62.625 1 75.94 82 ASP A CA 1
ATOM 657 C C . ASP A 1 82 ? 0.999 -25.656 -61.438 1 75.94 82 ASP A C 1
ATOM 659 O O . ASP A 1 82 ? 0.413 -25.516 -60.344 1 75.94 82 ASP A O 1
ATOM 663 N N . ASP A 1 83 ? 1.986 -26.469 -61.531 1 68.69 83 ASP A N 1
ATOM 664 C CA . ASP A 1 83 ? 2.34 -27.422 -60.5 1 68.69 83 ASP A CA 1
ATOM 665 C C . ASP A 1 83 ? 2.969 -26.719 -59.312 1 68.69 83 ASP A C 1
ATOM 667 O O . ASP A 1 83 ? 3.004 -27.281 -58.188 1 68.69 83 ASP A O 1
ATOM 671 N N . THR A 1 84 ? 3.377 -25.5 -59.5 1 70.25 84 THR A N 1
ATOM 672 C CA . THR A 1 84 ? 4.062 -24.766 -58.438 1 70.25 84 THR A CA 1
ATOM 673 C C . THR A 1 84 ? 3.07 -23.969 -57.594 1 70.25 84 THR A C 1
ATOM 675 O O . THR A 1 84 ? 3.461 -23.281 -56.656 1 70.25 84 THR A O 1
ATOM 678 N N . GLN A 1 85 ? 1.868 -24.234 -57.938 1 71.31 85 GLN A N 1
ATOM 679 C CA . GLN A 1 85 ? 0.856 -23.438 -57.25 1 71.31 85 GLN A CA 1
ATOM 680 C C . GLN A 1 85 ? 0.624 -23.969 -55.812 1 71.31 85 GLN A C 1
ATOM 682 O O . GLN A 1 85 ? 0.244 -23.203 -54.938 1 71.31 85 GLN A O 1
ATOM 687 N N . ASN A 1 86 ? 0.905 -25.266 -55.625 1 81.19 86 ASN A N 1
ATOM 688 C CA . ASN A 1 86 ? 0.817 -25.828 -54.281 1 81.19 86 ASN A CA 1
ATOM 689 C C . ASN A 1 86 ? 2.143 -25.703 -53.531 1 81.19 86 ASN A C 1
ATOM 691 O O . ASN A 1 86 ? 2.936 -26.641 -53.5 1 81.19 86 ASN A O 1
ATOM 695 N N . LEU A 1 87 ? 2.291 -24.625 -52.906 1 85.5 87 LEU A N 1
ATOM 696 C CA . LEU A 1 87 ? 3.547 -24.219 -52.281 1 85.5 87 LEU A CA 1
ATOM 697 C C . LEU A 1 87 ? 3.939 -25.172 -51.156 1 85.5 87 LEU A C 1
ATOM 699 O O . LEU A 1 87 ? 5.125 -25.344 -50.875 1 85.5 87 LEU A O 1
ATOM 703 N N . GLU A 1 88 ? 3.035 -25.859 -50.594 1 82.19 88 GLU A N 1
ATOM 704 C CA . GLU A 1 88 ? 3.291 -26.734 -49.469 1 82.19 88 GLU A CA 1
ATOM 705 C C . GLU A 1 88 ? 3.855 -28.078 -49.906 1 82.19 88 GLU A C 1
ATOM 707 O O . GLU A 1 88 ? 4.484 -28.781 -49.094 1 82.19 88 GLU A O 1
ATOM 712 N N . ALA A 1 89 ? 3.654 -28.422 -51.156 1 81.88 89 ALA A N 1
ATOM 713 C CA . ALA A 1 89 ? 4.047 -29.75 -51.656 1 81.88 89 ALA A CA 1
ATOM 714 C C . ALA A 1 89 ? 5.199 -29.641 -52.625 1 81.88 89 ALA A C 1
ATOM 716 O O . ALA A 1 89 ? 5.367 -30.516 -53.5 1 81.88 89 ALA A O 1
ATOM 717 N N . LEU A 1 90 ? 5.945 -28.641 -52.469 1 84.88 90 LEU A N 1
ATOM 718 C CA . LEU A 1 90 ? 7.062 -28.469 -53.406 1 84.88 90 LEU A CA 1
ATOM 719 C C . LEU A 1 90 ? 8.141 -29.531 -53.156 1 84.88 90 LEU A C 1
ATOM 721 O O . LEU A 1 90 ? 8.453 -29.844 -52 1 84.88 90 LEU A O 1
ATOM 725 N N . THR A 1 91 ? 8.516 -30.188 -54.25 1 85.88 91 THR A N 1
ATOM 726 C CA . THR A 1 91 ? 9.586 -31.172 -54.188 1 85.88 91 THR A CA 1
ATOM 727 C C . THR A 1 91 ? 10.75 -30.781 -55.094 1 85.88 91 THR A C 1
ATOM 729 O O . THR A 1 91 ? 10.617 -29.875 -55.906 1 85.88 91 THR A O 1
ATOM 732 N N . ALA A 1 92 ? 11.836 -31.469 -54.875 1 86.19 92 ALA A N 1
ATOM 733 C CA . ALA A 1 92 ? 13.016 -31.234 -55.719 1 86.19 92 ALA A CA 1
ATOM 734 C C . ALA A 1 92 ? 12.695 -31.453 -57.188 1 86.19 92 ALA A C 1
ATOM 736 O O . ALA A 1 92 ? 13.188 -30.734 -58.062 1 86.19 92 ALA A O 1
ATOM 737 N N . ASP A 1 93 ? 11.805 -32.406 -57.406 1 87.31 93 ASP A N 1
ATOM 738 C CA . ASP A 1 93 ? 11.445 -32.75 -58.781 1 87.31 93 ASP A CA 1
ATOM 739 C C . ASP A 1 93 ? 10.641 -31.641 -59.438 1 87.31 93 ASP A C 1
ATOM 741 O O . ASP A 1 93 ? 10.727 -31.453 -60.656 1 87.31 93 ASP A O 1
ATOM 745 N N . THR A 1 94 ? 9.891 -30.938 -58.562 1 87.69 94 THR A N 1
ATOM 746 C CA . THR A 1 94 ? 9.078 -29.844 -59.094 1 87.69 94 THR A CA 1
ATOM 747 C C . THR A 1 94 ? 9.938 -28.641 -59.406 1 87.69 94 THR A C 1
ATOM 749 O O . THR A 1 94 ? 9.609 -27.844 -60.312 1 87.69 94 THR A O 1
ATOM 752 N N . LEU A 1 95 ? 11.047 -28.516 -58.781 1 89.31 95 LEU A N 1
ATOM 753 C CA . LEU A 1 95 ? 11.883 -27.312 -58.906 1 89.31 95 LEU A CA 1
ATOM 754 C C . LEU A 1 95 ? 12.969 -27.531 -59.969 1 89.31 95 LEU A C 1
ATOM 756 O O . LEU A 1 95 ? 13.508 -26.578 -60.5 1 89.31 95 LEU A O 1
ATOM 760 N N . ALA A 1 96 ? 13.25 -28.766 -60.312 1 87 96 ALA A N 1
ATOM 761 C CA . ALA A 1 96 ? 14.375 -29.125 -61.156 1 87 96 ALA A CA 1
ATOM 762 C C . ALA A 1 96 ? 14.242 -28.5 -62.562 1 87 96 ALA A C 1
ATOM 764 O O . ALA A 1 96 ? 15.203 -27.953 -63.094 1 87 96 ALA A O 1
ATOM 765 N N . PRO A 1 97 ? 13.031 -28.531 -63.094 1 87.94 97 PRO A N 1
ATOM 766 C CA . PRO A 1 97 ? 12.906 -28 -64.438 1 87.94 97 PRO A CA 1
ATOM 767 C C . PRO A 1 97 ? 12.836 -26.469 -64.5 1 87.94 97 PRO A C 1
ATOM 769 O O . PRO A 1 97 ? 12.922 -25.875 -65.562 1 87.94 97 PRO A O 1
ATOM 772 N N . LEU A 1 98 ? 12.789 -25.844 -63.344 1 90.56 98 LEU A N 1
ATOM 773 C CA . LEU A 1 98 ? 12.594 -24.391 -63.281 1 90.56 98 LEU A CA 1
ATOM 774 C C . LEU A 1 98 ? 13.938 -23.672 -63.375 1 90.56 98 LEU A C 1
ATOM 776 O O . LEU A 1 98 ? 14.969 -24.219 -62.969 1 90.56 98 LEU A O 1
ATOM 780 N N . THR A 1 99 ? 13.805 -22.438 -63.938 1 91.06 99 THR A N 1
ATOM 781 C CA . THR A 1 99 ? 15 -21.594 -63.969 1 91.06 99 THR A CA 1
ATOM 782 C C . THR A 1 99 ? 15.242 -20.906 -62.625 1 91.06 99 THR A C 1
ATOM 784 O O . THR A 1 99 ? 14.391 -20.953 -61.75 1 91.06 99 THR A O 1
ATOM 787 N N . VAL A 1 100 ? 16.422 -20.359 -62.438 1 92.94 100 VAL A N 1
ATOM 788 C CA . VAL A 1 100 ? 16.781 -19.672 -61.219 1 92.94 100 VAL A CA 1
ATOM 789 C C . VAL A 1 100 ? 15.805 -18.516 -60.969 1 92.94 100 VAL A C 1
ATOM 791 O O . VAL A 1 100 ? 15.367 -18.312 -59.812 1 92.94 100 VAL A O 1
ATOM 794 N N . THR A 1 101 ? 15.43 -17.812 -62.062 1 92.75 101 THR A N 1
ATOM 795 C CA . THR A 1 101 ? 14.492 -16.703 -61.938 1 92.75 101 THR A CA 1
ATOM 796 C C . THR A 1 101 ? 13.125 -17.203 -61.469 1 92.75 101 THR A C 1
ATOM 798 O O . THR A 1 101 ? 12.484 -16.562 -60.625 1 92.75 101 THR A O 1
ATOM 801 N N . GLN A 1 102 ? 12.789 -18.328 -61.938 1 91.06 102 GLN A N 1
ATOM 802 C CA . GLN A 1 102 ? 11.5 -18.906 -61.562 1 91.06 102 GLN A CA 1
ATOM 803 C C . GLN A 1 102 ? 11.508 -19.422 -60.125 1 91.06 102 GLN A C 1
ATOM 805 O O . GLN A 1 102 ? 10.531 -19.234 -59.406 1 91.06 102 GLN A O 1
ATOM 810 N N . ILE A 1 103 ? 12.555 -19.953 -59.656 1 92.81 103 ILE A N 1
ATOM 811 C CA . ILE A 1 103 ? 12.656 -20.469 -58.312 1 92.81 103 ILE A CA 1
ATOM 812 C C . ILE A 1 103 ? 12.656 -19.312 -57.312 1 92.81 103 ILE A C 1
ATOM 814 O O . ILE A 1 103 ? 12.094 -19.422 -56.219 1 92.81 103 ILE A O 1
ATOM 818 N N . LYS A 1 104 ? 13.273 -18.266 -57.75 1 91.19 104 LYS A N 1
ATOM 819 C CA . LYS A 1 104 ? 13.273 -17.094 -56.875 1 91.19 104 LYS A CA 1
ATOM 820 C C . LYS A 1 104 ? 11.859 -16.531 -56.719 1 91.19 104 LYS A C 1
ATOM 822 O O . LYS A 1 104 ? 11.508 -16.047 -55.625 1 91.19 104 LYS A O 1
ATOM 827 N N . LYS A 1 105 ? 11.164 -16.625 -57.75 1 91.81 105 LYS A N 1
ATOM 828 C CA . LYS A 1 105 ? 9.766 -16.203 -57.656 1 91.81 105 LYS A CA 1
ATOM 829 C C . LYS A 1 105 ? 8.953 -17.125 -56.781 1 91.81 105 LYS A C 1
ATOM 831 O O . LYS A 1 105 ? 8.125 -16.656 -56 1 91.81 105 LYS A O 1
ATOM 836 N N . VAL A 1 106 ? 9.211 -18.422 -56.844 1 91.44 106 VAL A N 1
ATOM 837 C CA . VAL A 1 106 ? 8.547 -19.391 -55.969 1 91.44 106 VAL A CA 1
ATOM 838 C C . VAL A 1 106 ? 8.914 -19.109 -54.5 1 91.44 106 VAL A C 1
ATOM 840 O O . VAL A 1 106 ? 8.055 -19.172 -53.625 1 91.44 106 VAL A O 1
ATOM 843 N N . ARG A 1 107 ? 10.133 -18.766 -54.281 1 91.94 107 ARG A N 1
ATOM 844 C CA . ARG A 1 107 ? 10.602 -18.453 -52.938 1 91.94 107 ARG A CA 1
ATOM 845 C C . ARG A 1 107 ? 9.883 -17.234 -52.375 1 91.94 107 ARG A C 1
ATOM 847 O O . ARG A 1 107 ? 9.539 -17.203 -51.188 1 91.94 107 ARG A O 1
ATOM 854 N N . LEU A 1 108 ? 9.648 -16.266 -53.219 1 91.88 108 LEU A N 1
ATOM 855 C CA . LEU A 1 108 ? 8.922 -15.078 -52.781 1 91.88 108 LEU A CA 1
ATOM 856 C C . LEU A 1 108 ? 7.492 -15.43 -52.406 1 91.88 108 LEU A C 1
ATOM 858 O O . LEU A 1 108 ? 6.965 -14.891 -51.438 1 91.88 108 LEU A O 1
ATOM 862 N N . LEU A 1 109 ? 6.945 -16.312 -53.188 1 91.88 109 LEU A N 1
ATOM 863 C CA . LEU A 1 109 ? 5.582 -16.75 -52.875 1 91.88 109 LEU A CA 1
ATOM 864 C C . LEU A 1 109 ? 5.547 -17.547 -51.594 1 91.88 109 LEU A C 1
ATOM 866 O O . LEU A 1 109 ? 4.598 -17.438 -50.812 1 91.88 109 LEU A O 1
ATOM 870 N N . VAL A 1 110 ? 6.547 -18.312 -51.344 1 93.06 110 VAL A N 1
ATOM 871 C CA . VAL A 1 110 ? 6.656 -19.094 -50.094 1 93.06 110 VAL A CA 1
ATOM 872 C C . VAL A 1 110 ? 6.82 -18.156 -48.906 1 93.06 110 VAL A C 1
ATOM 874 O O . VAL A 1 110 ? 6.199 -18.344 -47.875 1 93.06 110 VAL A O 1
ATOM 877 N N . ASP A 1 111 ? 7.594 -17.125 -49.156 1 92.25 111 ASP A N 1
ATOM 878 C CA . ASP A 1 111 ? 7.812 -16.141 -48.094 1 92.25 111 ASP A CA 1
ATOM 879 C C . ASP A 1 111 ? 6.516 -15.43 -47.719 1 92.25 111 ASP A C 1
ATOM 881 O O . ASP A 1 111 ? 6.25 -15.18 -46.531 1 92.25 111 ASP A O 1
ATOM 885 N N . GLU A 1 112 ? 5.809 -15.125 -48.719 1 92.88 112 GLU A N 1
ATOM 886 C CA . GLU A 1 112 ? 4.52 -14.484 -48.469 1 92.88 112 GLU A CA 1
ATOM 887 C C . GLU A 1 112 ? 3.566 -15.43 -47.75 1 92.88 112 GLU A C 1
ATOM 889 O O . GLU A 1 112 ? 2.826 -15.008 -46.844 1 92.88 112 GLU A O 1
ATOM 894 N N . ALA A 1 113 ? 3.619 -16.672 -48.156 1 91.81 113 ALA A N 1
ATOM 895 C CA . ALA A 1 113 ? 2.766 -17.672 -47.5 1 91.81 113 ALA A CA 1
ATOM 896 C C . ALA A 1 113 ? 3.193 -17.922 -46.062 1 91.81 113 ALA A C 1
ATOM 898 O O . ALA A 1 113 ? 2.354 -18.156 -45.188 1 91.81 113 ALA A O 1
ATOM 899 N N . VAL A 1 114 ? 4.434 -17.859 -45.844 1 91.88 114 VAL A N 1
ATOM 900 C CA . VAL A 1 114 ? 4.969 -18.031 -44.5 1 91.88 114 VAL A CA 1
ATOM 901 C C . VAL A 1 114 ? 4.5 -16.891 -43.594 1 91.88 114 VAL A C 1
ATOM 903 O O . VAL A 1 114 ? 4.094 -17.109 -42.438 1 91.88 114 VAL A O 1
ATOM 906 N N . GLN A 1 115 ? 4.539 -15.695 -44.125 1 92.19 115 GLN A N 1
ATOM 907 C CA . GLN A 1 115 ? 4.113 -14.531 -43.344 1 92.19 115 GLN A CA 1
ATOM 908 C C . GLN A 1 115 ? 2.629 -14.609 -43 1 92.19 115 GLN A C 1
ATOM 910 O O . GLN A 1 115 ? 2.229 -14.289 -41.875 1 92.19 115 GLN A O 1
ATOM 915 N N . LYS A 1 116 ? 1.919 -15.016 -43.969 1 92.06 116 LYS A N 1
ATOM 916 C CA . LYS A 1 116 ? 0.486 -15.156 -43.719 1 92.06 116 LYS A CA 1
ATOM 917 C C . LYS A 1 116 ? 0.206 -16.25 -42.688 1 92.06 116 LYS A C 1
ATOM 919 O O . LYS A 1 116 ? -0.642 -16.078 -41.812 1 92.06 116 LYS A O 1
ATOM 924 N N . SER A 1 117 ? 0.903 -17.344 -42.812 1 92 117 SER A N 1
ATOM 925 C CA . SER A 1 117 ? 0.742 -18.469 -41.875 1 92 117 SER A CA 1
ATOM 926 C C . SER A 1 117 ? 1.168 -18.078 -40.469 1 92 117 SER A C 1
ATOM 928 O O . SER A 1 117 ? 0.527 -18.469 -39.469 1 92 117 SER A O 1
ATOM 930 N N . ASP A 1 118 ? 2.154 -17.266 -40.375 1 91.62 118 ASP A N 1
ATOM 931 C CA . ASP A 1 118 ? 2.654 -16.828 -39.062 1 91.62 118 ASP A CA 1
ATOM 932 C C . ASP A 1 118 ? 1.667 -15.875 -38.406 1 91.62 118 ASP A C 1
ATOM 934 O O . ASP A 1 118 ? 1.472 -15.938 -37.188 1 91.62 118 ASP A O 1
ATOM 938 N N . SER A 1 119 ? 1.164 -15.008 -39.188 1 93.94 119 SER A N 1
ATOM 939 C CA . SER A 1 119 ? 0.165 -14.086 -38.625 1 93.94 119 SER A CA 1
ATOM 940 C C . SER A 1 119 ? -1.055 -14.844 -38.125 1 93.94 119 SER A C 1
ATOM 942 O O . SER A 1 119 ? -1.596 -14.508 -37.062 1 93.94 119 SER A O 1
ATOM 944 N N . GLU A 1 120 ? -1.413 -15.836 -38.875 1 93.62 120 GLU A N 1
ATOM 945 C CA . GLU A 1 120 ? -2.551 -16.656 -38.469 1 93.62 120 GLU A CA 1
ATOM 946 C C . GLU A 1 120 ? -2.213 -17.469 -37.219 1 93.62 120 GLU A C 1
ATOM 948 O O . GLU A 1 120 ? -3.057 -17.656 -36.344 1 93.62 120 GLU A O 1
ATOM 953 N N . ARG A 1 121 ? -1.105 -17.953 -37.188 1 93.75 121 ARG A N 1
ATOM 954 C CA . ARG A 1 121 ? -0.646 -18.75 -36.031 1 93.75 121 ARG A CA 1
ATOM 955 C C . ARG A 1 121 ? -0.689 -17.922 -34.75 1 93.75 121 ARG A C 1
ATOM 957 O O . ARG A 1 121 ? -1.155 -18.406 -33.719 1 93.75 121 ARG A O 1
ATOM 964 N N . VAL A 1 122 ? -0.242 -16.719 -34.812 1 93.75 122 VAL A N 1
ATOM 965 C CA . VAL A 1 122 ? -0.197 -15.836 -33.656 1 93.75 122 VAL A CA 1
ATOM 966 C C . VAL A 1 122 ? -1.616 -15.516 -33.188 1 93.75 122 VAL A C 1
ATOM 968 O O . VAL A 1 122 ? -1.898 -15.492 -32 1 93.75 122 VAL A O 1
ATOM 971 N N . LYS A 1 123 ? -2.414 -15.273 -34.125 1 95.25 123 LYS A N 1
ATOM 972 C CA . LYS A 1 123 ? -3.811 -14.977 -33.812 1 95.25 123 LYS A CA 1
ATOM 973 C C . LYS A 1 123 ? -4.48 -16.156 -33.125 1 95.25 123 LYS A C 1
ATOM 975 O O . LYS A 1 123 ? -5.164 -15.992 -32.125 1 95.25 123 LYS A O 1
ATOM 980 N N . LEU A 1 124 ? -4.285 -17.312 -33.719 1 95.06 124 LEU A N 1
ATOM 981 C CA . LEU A 1 124 ? -4.887 -18.516 -33.156 1 95.06 124 LEU A CA 1
ATOM 982 C C . LEU A 1 124 ? -4.297 -18.828 -31.781 1 95.06 124 LEU A C 1
ATOM 984 O O . LEU A 1 124 ? -5 -19.328 -30.891 1 95.06 124 LEU A O 1
ATOM 988 N N . GLU A 1 125 ? -3.117 -18.547 -31.594 1 93.56 125 GLU A N 1
ATOM 989 C CA . GLU A 1 125 ? -2.463 -18.75 -30.312 1 93.56 125 GLU A CA 1
ATOM 990 C C . GLU A 1 125 ? -3.068 -17.844 -29.25 1 93.56 125 GLU A C 1
ATOM 992 O O . GLU A 1 125 ? -3.293 -18.266 -28.109 1 93.56 125 GLU A O 1
ATOM 997 N N . GLU A 1 126 ? -3.26 -16.656 -29.578 1 93.12 126 GLU A N 1
ATOM 998 C CA . GLU A 1 126 ? -3.871 -15.711 -28.656 1 93.12 126 GLU A CA 1
ATOM 999 C C . GLU A 1 126 ? -5.293 -16.125 -28.297 1 93.12 126 GLU A C 1
ATOM 1001 O O . GLU A 1 126 ? -5.703 -16.016 -27.141 1 93.12 126 GLU A O 1
ATOM 1006 N N . GLU A 1 127 ? -5.98 -16.562 -29.266 1 93.62 127 GLU A N 1
ATOM 1007 C CA . GLU A 1 127 ? -7.34 -17.031 -29.031 1 93.62 127 GLU A CA 1
ATOM 1008 C C . GLU A 1 127 ? -7.348 -18.25 -28.125 1 93.62 127 GLU A C 1
ATOM 1010 O O . GLU A 1 127 ? -8.172 -18.344 -27.203 1 93.62 127 GLU A O 1
ATOM 1015 N N . ARG A 1 128 ? -6.504 -19.156 -28.453 1 94 128 ARG A N 1
ATOM 1016 C CA . ARG A 1 128 ? -6.367 -20.359 -27.641 1 94 128 ARG A CA 1
ATOM 1017 C C . ARG A 1 128 ? -6.043 -20 -26.188 1 94 128 ARG A C 1
ATOM 1019 O O . ARG A 1 128 ? -6.629 -20.578 -25.266 1 94 128 ARG A O 1
ATOM 1026 N N . PHE A 1 129 ? -5.242 -19.047 -26.031 1 89.75 129 PHE A N 1
ATOM 1027 C CA . PHE A 1 129 ? -4.824 -18.625 -24.703 1 89.75 129 PHE A CA 1
ATOM 1028 C C . PHE A 1 129 ? -5.977 -17.953 -23.953 1 89.75 129 PHE A C 1
ATOM 1030 O O . PHE A 1 129 ? -6.148 -18.141 -22.75 1 89.75 129 PHE A O 1
ATOM 1037 N N . GLN A 1 130 ? -6.688 -17.188 -24.625 1 89.75 130 GLN A N 1
ATOM 1038 C CA . GLN A 1 130 ? -7.82 -16.484 -24.031 1 89.75 130 GLN A CA 1
ATOM 1039 C C . GLN A 1 130 ? -8.867 -17.484 -23.531 1 89.75 130 GLN A C 1
ATOM 1041 O O . GLN A 1 130 ? -9.414 -17.312 -22.438 1 89.75 130 GLN A O 1
ATOM 1046 N N . TYR A 1 131 ? -9.07 -18.484 -24.328 1 92.88 131 TYR A N 1
ATOM 1047 C CA . TYR A 1 131 ? -10.039 -19.5 -23.922 1 92.88 131 TYR A CA 1
ATOM 1048 C C . TYR A 1 131 ? -9.508 -20.328 -22.75 1 92.88 131 TYR A C 1
ATOM 1050 O O . TYR A 1 131 ? -10.234 -20.609 -21.797 1 92.88 131 TYR A O 1
ATOM 1058 N N . LEU A 1 132 ? -8.297 -20.688 -22.859 1 92.56 132 LEU A N 1
ATOM 1059 C CA . LEU A 1 132 ? -7.668 -21.547 -21.859 1 92.56 132 LEU A CA 1
ATOM 1060 C C . LEU A 1 132 ? -7.672 -20.875 -20.484 1 92.56 132 LEU A C 1
ATOM 1062 O O . LEU A 1 132 ? -7.887 -21.531 -19.469 1 92.56 132 LEU A O 1
ATOM 1066 N N . ARG A 1 133 ? -7.508 -19.578 -20.422 1 88.75 133 ARG A N 1
ATOM 1067 C CA . ARG A 1 133 ? -7.406 -18.828 -19.172 1 88.75 133 ARG A CA 1
ATOM 1068 C C . ARG A 1 133 ? -8.742 -18.781 -18.438 1 88.75 133 ARG A C 1
ATOM 1070 O O . ARG A 1 133 ? -8.789 -18.578 -17.234 1 88.75 133 ARG A O 1
ATOM 1077 N N . GLU A 1 134 ? -9.797 -19.062 -19.141 1 90.69 134 GLU A N 1
ATOM 1078 C CA . GLU A 1 134 ? -11.133 -18.938 -18.562 1 90.69 134 GLU A CA 1
ATOM 1079 C C . GLU A 1 134 ? -11.672 -20.312 -18.156 1 90.69 134 GLU A C 1
ATOM 1081 O O . GLU A 1 134 ? -12.789 -20.406 -17.641 1 90.69 134 GLU A O 1
ATOM 1086 N N . ILE A 1 135 ? -10.883 -21.281 -18.438 1 93.62 135 ILE A N 1
ATOM 1087 C CA . ILE A 1 135 ? -11.312 -22.625 -18.047 1 93.62 135 ILE A CA 1
ATOM 1088 C C . ILE A 1 135 ? -10.758 -22.953 -16.672 1 93.62 135 ILE A C 1
ATOM 1090 O O . ILE A 1 135 ? -9.562 -22.781 -16.406 1 93.62 135 ILE A O 1
ATOM 1094 N N . GLY A 1 136 ? -11.602 -23.406 -15.828 1 93.06 136 GLY A N 1
ATOM 1095 C CA . GLY A 1 136 ? -11.227 -23.672 -14.453 1 93.06 136 GLY A CA 1
ATOM 1096 C C . GLY A 1 136 ? -10.461 -24.969 -14.281 1 93.06 136 GLY A C 1
ATOM 1097 O O . GLY A 1 136 ? -10.492 -25.844 -15.164 1 93.06 136 GLY A O 1
ATOM 1098 N N . ASN A 1 137 ? -9.805 -25.109 -13.156 1 93.62 137 ASN A N 1
ATOM 1099 C CA . ASN A 1 137 ? -9.023 -26.281 -12.773 1 93.62 137 ASN A CA 1
ATOM 1100 C C . ASN A 1 137 ? -9.906 -27.516 -12.578 1 93.62 137 ASN A C 1
ATOM 1102 O O . ASN A 1 137 ? -11.125 -27.391 -12.438 1 93.62 137 ASN A O 1
ATOM 1106 N N . LEU A 1 138 ? -9.289 -28.734 -12.609 1 94.56 138 LEU A N 1
ATOM 1107 C CA . LEU A 1 138 ? -10.016 -29.969 -12.32 1 94.56 138 LEU A CA 1
ATOM 1108 C C . LEU A 1 138 ? -10.5 -30 -10.875 1 94.56 138 LEU A C 1
ATOM 1110 O O . LEU A 1 138 ? -9.812 -29.484 -9.984 1 94.56 138 LEU A O 1
ATOM 1114 N N . LEU A 1 139 ? -11.641 -30.578 -10.688 1 96.94 139 LEU A N 1
ATOM 1115 C CA . LEU A 1 139 ? -12.227 -30.609 -9.352 1 96.94 139 LEU A CA 1
ATOM 1116 C C . LEU A 1 139 ? -11.828 -31.891 -8.617 1 96.94 139 LEU A C 1
ATOM 1118 O O . LEU A 1 139 ? -11.781 -32.969 -9.219 1 96.94 139 LEU A O 1
ATOM 1122 N N . HIS A 1 140 ? -11.508 -31.719 -7.391 1 96.19 140 HIS A N 1
ATOM 1123 C CA . HIS A 1 140 ? -11.359 -32.906 -6.535 1 96.19 140 HIS A CA 1
ATOM 1124 C C . HIS A 1 140 ? -12.695 -33.594 -6.348 1 96.19 140 HIS A C 1
ATOM 1126 O O . HIS A 1 140 ? -13.742 -32.969 -6.234 1 96.19 140 HIS A O 1
ATOM 1132 N N . PRO A 1 141 ? -12.688 -34.875 -6.246 1 96.56 141 PRO A N 1
ATOM 1133 C CA . PRO A 1 141 ? -13.93 -35.656 -6.16 1 96.56 141 PRO A CA 1
ATOM 1134 C C . PRO A 1 141 ? -14.734 -35.344 -4.898 1 96.56 141 PRO A C 1
ATOM 1136 O O . PRO A 1 141 ? -15.953 -35.531 -4.875 1 96.56 141 PRO A O 1
ATOM 1139 N N . SER A 1 142 ? -14.148 -34.844 -3.865 1 97.06 142 SER A N 1
ATOM 1140 C CA . SER A 1 142 ? -14.828 -34.594 -2.6 1 97.06 142 SER A CA 1
ATOM 1141 C C . SER A 1 142 ? -15.57 -33.25 -2.619 1 97.06 142 SER A C 1
ATOM 1143 O O . SER A 1 142 ? -16.312 -32.938 -1.688 1 97.06 142 SER A O 1
ATOM 1145 N N . VAL A 1 143 ? -15.453 -32.438 -3.641 1 98.12 143 VAL A N 1
ATOM 1146 C CA . VAL A 1 143 ? -16.078 -31.125 -3.713 1 98.12 143 VAL A CA 1
ATOM 1147 C C . VAL A 1 143 ? -17.578 -31.281 -3.947 1 98.12 143 VAL A C 1
ATOM 1149 O O . VAL A 1 143 ? -18 -31.969 -4.879 1 98.12 143 VAL A O 1
ATOM 1152 N N . PRO A 1 144 ? -18.391 -30.672 -3.098 1 98.31 144 PRO A N 1
ATOM 1153 C CA . PRO A 1 144 ? -19.828 -30.703 -3.371 1 98.31 144 PRO A CA 1
ATOM 1154 C C . PRO A 1 144 ? -20.203 -29.953 -4.652 1 98.31 144 PRO A C 1
ATOM 1156 O O . PRO A 1 144 ? -19.75 -28.828 -4.875 1 98.31 144 PRO A O 1
ATOM 1159 N N . ILE A 1 145 ? -21.062 -30.594 -5.441 1 98.31 145 ILE A N 1
ATOM 1160 C CA . ILE A 1 145 ? -21.453 -30 -6.715 1 98.31 145 ILE A CA 1
ATOM 1161 C C . ILE A 1 145 ? -22.719 -29.172 -6.531 1 98.31 145 ILE A C 1
ATOM 1163 O O . ILE A 1 145 ? -23.812 -29.734 -6.395 1 98.31 145 ILE A O 1
ATOM 1167 N N . SER A 1 146 ? -22.531 -27.891 -6.426 1 97.88 146 SER A N 1
ATOM 1168 C CA . SER A 1 146 ? -23.641 -26.969 -6.242 1 97.88 146 SER A CA 1
ATOM 1169 C C . SER A 1 146 ? -23.203 -25.531 -6.52 1 97.88 146 SER A C 1
ATOM 1171 O O . SER A 1 146 ? -22.016 -25.25 -6.621 1 97.88 146 SER A O 1
ATOM 1173 N N . ASN A 1 147 ? -24.156 -24.656 -6.812 1 95.69 147 ASN A N 1
ATOM 1174 C CA . ASN A 1 147 ? -23.906 -23.234 -7.004 1 95.69 147 ASN A CA 1
ATOM 1175 C C . ASN A 1 147 ? -24.469 -22.406 -5.859 1 95.69 147 ASN A C 1
ATOM 1177 O O . ASN A 1 147 ? -24.562 -21.172 -5.965 1 95.69 147 ASN A O 1
ATOM 1181 N N . ASP A 1 148 ? -24.828 -23.016 -4.801 1 95.81 148 ASP A N 1
ATOM 1182 C CA . ASP A 1 148 ? -25.391 -22.344 -3.633 1 95.81 148 ASP A CA 1
ATOM 1183 C C . ASP A 1 148 ? -24.516 -22.562 -2.402 1 95.81 148 ASP A C 1
ATOM 1185 O O . ASP A 1 148 ? -24.656 -23.562 -1.703 1 95.81 148 ASP A O 1
ATOM 1189 N N . GLU A 1 149 ? -23.766 -21.594 -2.031 1 93.69 149 GLU A N 1
ATOM 1190 C CA . GLU A 1 149 ? -22.828 -21.672 -0.912 1 93.69 149 GLU A CA 1
ATOM 1191 C C . GLU A 1 149 ? -23.578 -21.75 0.419 1 93.69 149 GLU A C 1
ATOM 1193 O O . GLU A 1 149 ? -23.172 -22.484 1.321 1 93.69 149 GLU A O 1
ATOM 1198 N N . ASP A 1 150 ? -24.609 -21.031 0.531 1 91.31 150 ASP A N 1
ATOM 1199 C CA . ASP A 1 150 ? -25.328 -20.922 1.799 1 91.31 150 ASP A CA 1
ATOM 1200 C C . ASP A 1 150 ? -26.031 -22.234 2.143 1 91.31 150 ASP A C 1
ATOM 1202 O O . ASP A 1 150 ? -26.047 -22.656 3.303 1 91.31 150 ASP A O 1
ATOM 1206 N N . ALA A 1 151 ? -26.422 -22.875 1.129 1 93.38 151 ALA A N 1
ATOM 1207 C CA . ALA A 1 151 ? -27.25 -24.062 1.364 1 93.38 151 ALA A CA 1
ATOM 1208 C C . ALA A 1 151 ? -26.422 -25.328 1.304 1 93.38 151 ALA A C 1
ATOM 1210 O O . ALA A 1 151 ? -26.734 -26.328 1.962 1 93.38 151 ALA A O 1
ATOM 1211 N N . ASP A 1 152 ? -25.375 -25.328 0.524 1 95.81 152 ASP A N 1
ATOM 1212 C CA . ASP A 1 152 ? -24.859 -26.641 0.128 1 95.81 152 ASP A CA 1
ATOM 1213 C C . ASP A 1 152 ? -23.406 -26.797 0.525 1 95.81 152 ASP A C 1
ATOM 1215 O O . ASP A 1 152 ? -22.797 -27.844 0.269 1 95.81 152 ASP A O 1
ATOM 1219 N N . ASN A 1 153 ? -22.797 -25.781 1.126 1 96.12 153 ASN A N 1
ATOM 1220 C CA . ASN A 1 153 ? -21.453 -26 1.655 1 96.12 153 ASN A CA 1
ATOM 1221 C C . ASN A 1 153 ? -21.438 -27.141 2.678 1 96.12 153 ASN A C 1
ATOM 1223 O O . ASN A 1 153 ? -22.312 -27.203 3.551 1 96.12 153 ASN A O 1
ATOM 1227 N N . LYS A 1 154 ? -20.531 -28.047 2.572 1 97.62 154 LYS A N 1
ATOM 1228 C CA . LYS A 1 154 ? -20.469 -29.203 3.457 1 97.62 154 LYS A CA 1
ATOM 1229 C C . LYS A 1 154 ? -19.578 -28.922 4.66 1 97.62 154 LYS A C 1
ATOM 1231 O O . LYS A 1 154 ? -18.422 -28.531 4.5 1 97.62 154 LYS A O 1
ATOM 1236 N N . VAL A 1 155 ? -20.062 -29.141 5.844 1 97.5 155 VAL A N 1
ATOM 1237 C CA . VAL A 1 155 ? -19.266 -29.031 7.059 1 97.5 155 VAL A CA 1
ATOM 1238 C C . VAL A 1 155 ? -18.453 -30.312 7.266 1 97.5 155 VAL A C 1
ATOM 1240 O O . VAL A 1 155 ? -19.031 -31.391 7.438 1 97.5 155 VAL A O 1
ATOM 1243 N N . GLU A 1 156 ? -17.172 -30.219 7.227 1 97.38 156 GLU A N 1
ATOM 1244 C CA . GLU A 1 156 ? -16.281 -31.375 7.371 1 97.38 156 GLU A CA 1
ATOM 1245 C C . GLU A 1 156 ? -16.047 -31.703 8.844 1 97.38 156 GLU A C 1
ATOM 1247 O O . GLU A 1 156 ? -16 -32.875 9.211 1 97.38 156 GLU A O 1
ATOM 1252 N N . ARG A 1 157 ? -15.836 -30.766 9.68 1 96.69 157 ARG A N 1
ATOM 1253 C CA . ARG A 1 157 ? -15.625 -30.938 11.117 1 96.69 157 ARG A CA 1
ATOM 1254 C C . ARG A 1 157 ? -15.812 -29.625 11.867 1 96.69 157 ARG A C 1
ATOM 1256 O O . ARG A 1 157 ? -15.781 -28.562 11.266 1 96.69 157 ARG A O 1
ATOM 1263 N N . THR A 1 158 ? -16.109 -29.719 13.141 1 97.12 158 THR A N 1
ATOM 1264 C CA . THR A 1 158 ? -16.328 -28.609 14.047 1 97.12 158 THR A CA 1
ATOM 1265 C C . THR A 1 158 ? -15.469 -28.734 15.305 1 97.12 158 THR A C 1
ATOM 1267 O O . THR A 1 158 ? -15.148 -29.859 15.727 1 97.12 158 THR A O 1
ATOM 1270 N N . TRP A 1 159 ? -15.07 -27.641 15.82 1 96.31 159 TRP A N 1
ATOM 1271 C CA . TRP A 1 159 ? -14.281 -27.625 17.047 1 96.31 159 TRP A CA 1
ATOM 1272 C C . TRP A 1 159 ? -14.773 -26.531 18 1 96.31 159 TRP A C 1
ATOM 1274 O O . TRP A 1 159 ? -15.062 -25.422 17.562 1 96.31 159 TRP A O 1
ATOM 1284 N N . GLY A 1 160 ? -14.891 -26.844 19.281 1 94.06 160 GLY A N 1
ATOM 1285 C CA . GLY A 1 160 ? -15.297 -25.875 20.281 1 94.06 160 GLY A CA 1
ATOM 1286 C C . GLY A 1 160 ? -16.797 -25.703 20.375 1 94.06 160 GLY A C 1
ATOM 1287 O O . GLY A 1 160 ? -17.547 -26.438 19.719 1 94.06 160 GLY A O 1
ATOM 1288 N N . ASP A 1 161 ? -17.266 -24.812 21.297 1 91.38 161 ASP A N 1
ATOM 1289 C CA . ASP A 1 161 ? -18.688 -24.516 21.5 1 91.38 161 ASP A CA 1
ATOM 1290 C C . ASP A 1 161 ? -19.156 -23.422 20.547 1 91.38 161 ASP A C 1
ATOM 1292 O O . ASP A 1 161 ? -18.969 -22.234 20.812 1 91.38 161 ASP A O 1
ATOM 1296 N N . CYS A 1 162 ? -19.828 -23.812 19.5 1 90.81 162 CYS A N 1
ATOM 1297 C CA . CYS A 1 162 ? -20.312 -22.891 18.484 1 90.81 162 CYS A CA 1
ATOM 1298 C C . CYS A 1 162 ? -21.75 -22.453 18.766 1 90.81 162 CYS A C 1
ATOM 1300 O O . CYS A 1 162 ? -22.484 -22.078 17.859 1 90.81 162 CYS A O 1
ATOM 1302 N N . THR A 1 163 ? -22.156 -22.5 19.984 1 89.31 163 THR A N 1
ATOM 1303 C CA . THR A 1 163 ? -23.531 -22.141 20.328 1 89.31 163 THR A CA 1
ATOM 1304 C C . THR A 1 163 ? -23.562 -20.969 21.312 1 89.31 163 THR A C 1
ATOM 1306 O O . THR A 1 163 ? -24.625 -20.422 21.594 1 89.31 163 THR A O 1
ATOM 1309 N N . VAL A 1 164 ? -22.438 -20.609 21.719 1 85.44 164 VAL A N 1
ATOM 1310 C CA . VAL A 1 164 ? -22.359 -19.547 22.719 1 85.44 164 VAL A CA 1
ATOM 1311 C C . VAL A 1 164 ? -22.781 -18.219 22.109 1 85.44 164 VAL A C 1
ATOM 1313 O O . VAL A 1 164 ? -22.406 -17.922 20.969 1 85.44 164 VAL A O 1
ATOM 1316 N N . GLN A 1 165 ? -23.688 -17.516 22.797 1 86.38 165 GLN A N 1
ATOM 1317 C CA . GLN A 1 165 ? -24.109 -16.188 22.375 1 86.38 165 GLN A CA 1
ATOM 1318 C C . GLN A 1 165 ? -23.719 -15.133 23.406 1 86.38 165 GLN A C 1
ATOM 1320 O O . GLN A 1 165 ? -23.828 -15.375 24.609 1 86.38 165 GLN A O 1
ATOM 1325 N N . LYS A 1 166 ? -23.141 -14.078 22.891 1 80.44 166 LYS A N 1
ATOM 1326 C CA . LYS A 1 166 ? -22.766 -12.969 23.75 1 80.44 166 LYS A CA 1
ATOM 1327 C C . LYS A 1 166 ? -23.422 -11.664 23.312 1 80.44 166 LYS A C 1
ATOM 1329 O O . LYS A 1 166 ? -23.828 -11.531 22.156 1 80.44 166 LYS A O 1
ATOM 1334 N N . LYS A 1 167 ? -23.484 -10.695 24.172 1 77.12 167 LYS A N 1
ATOM 1335 C CA . LYS A 1 167 ? -24.234 -9.461 23.969 1 77.12 167 LYS A CA 1
ATOM 1336 C C . LYS A 1 167 ? -23.484 -8.508 23.031 1 77.12 167 LYS A C 1
ATOM 1338 O O . LYS A 1 167 ? -24.094 -7.898 22.141 1 77.12 167 LYS A O 1
ATOM 1343 N N . TYR A 1 168 ? -22.219 -8.367 23.234 1 76.44 168 TYR A N 1
ATOM 1344 C CA . TYR A 1 168 ? -21.469 -7.336 22.531 1 76.44 168 TYR A CA 1
ATOM 1345 C C . TYR A 1 168 ? -20.859 -7.895 21.234 1 76.44 168 TYR A C 1
ATOM 1347 O O . TYR A 1 168 ? -20.359 -9.016 21.219 1 76.44 168 TYR A O 1
ATOM 1355 N N . SER A 1 169 ? -21.062 -7.082 20.234 1 77.69 169 SER A N 1
ATOM 1356 C CA . SER A 1 169 ? -20.453 -7.426 18.953 1 77.69 169 SER A CA 1
ATOM 1357 C C . SER A 1 169 ? -18.984 -7.059 18.938 1 77.69 169 SER A C 1
ATOM 1359 O O . SER A 1 169 ? -18.469 -6.422 19.859 1 77.69 169 SER A O 1
ATOM 1361 N N . HIS A 1 170 ? -18.328 -7.52 17.906 1 76 170 HIS A N 1
ATOM 1362 C CA . HIS A 1 170 ? -16.922 -7.172 17.734 1 76 170 HIS A CA 1
ATOM 1363 C C . HIS A 1 170 ? -16.734 -5.664 17.609 1 76 170 HIS A C 1
ATOM 1365 O O . HIS A 1 170 ? -15.75 -5.109 18.094 1 76 170 HIS A O 1
ATOM 1371 N N . VAL A 1 171 ? -17.688 -4.988 17.016 1 77.19 171 VAL A N 1
ATOM 1372 C CA . VAL A 1 171 ? -17.609 -3.543 16.828 1 77.19 171 VAL A CA 1
ATOM 1373 C C . VAL A 1 171 ? -17.703 -2.838 18.188 1 77.19 171 VAL A C 1
ATOM 1375 O O . VAL A 1 171 ? -16.953 -1.892 18.453 1 77.19 171 VAL A O 1
ATOM 1378 N N . ASP A 1 172 ? -18.531 -3.359 18.922 1 78.12 172 ASP A N 1
ATOM 1379 C CA . ASP A 1 172 ? -18.719 -2.768 20.234 1 78.12 172 ASP A CA 1
ATOM 1380 C C . ASP A 1 172 ? -17.469 -2.898 21.094 1 78.12 172 ASP A C 1
ATOM 1382 O O . ASP A 1 172 ? -17.062 -1.949 21.766 1 78.12 172 ASP A O 1
ATOM 1386 N N . LEU A 1 173 ? -16.891 -3.984 20.938 1 75.19 173 LEU A N 1
ATOM 1387 C CA . LEU A 1 173 ? -15.734 -4.277 21.781 1 75.19 173 LEU A CA 1
ATOM 1388 C C . LEU A 1 173 ? -14.539 -3.428 21.375 1 75.19 173 LEU A C 1
ATOM 1390 O O . LEU A 1 173 ? -13.812 -2.922 22.234 1 75.19 173 LEU A O 1
ATOM 1394 N N . VAL A 1 174 ? -14.344 -3.26 20.125 1 80.56 174 VAL A N 1
ATOM 1395 C CA . VAL A 1 174 ? -13.188 -2.498 19.656 1 80.56 174 VAL A CA 1
ATOM 1396 C C . VAL A 1 174 ? -13.359 -1.023 20.016 1 80.56 174 VAL A C 1
ATOM 1398 O O . VAL A 1 174 ? -12.391 -0.328 20.297 1 80.56 174 VAL A O 1
ATOM 1401 N N . VAL A 1 175 ? -14.547 -0.581 20.031 1 80.38 175 VAL A N 1
ATOM 1402 C CA . VAL A 1 175 ? -14.844 0.804 20.391 1 80.38 175 VAL A CA 1
ATOM 1403 C C . VAL A 1 175 ? -14.711 0.988 21.906 1 80.38 175 VAL A C 1
ATOM 1405 O O . VAL A 1 175 ? -14.172 1.997 22.375 1 80.38 175 VAL A O 1
ATOM 1408 N N . MET A 1 176 ? -15.156 0.007 22.641 1 79.06 176 MET A N 1
ATOM 1409 C CA . MET A 1 176 ? -15.148 0.086 24.109 1 79.06 176 MET A CA 1
ATOM 1410 C C . MET A 1 176 ? -13.719 0.205 24.625 1 79.06 176 MET A C 1
ATOM 1412 O O . MET A 1 176 ? -13.477 0.911 25.609 1 79.06 176 MET A O 1
ATOM 1416 N N . ILE A 1 177 ? -12.773 -0.343 23.953 1 80.38 177 ILE A N 1
ATOM 1417 C CA . ILE A 1 177 ? -11.406 -0.318 24.453 1 80.38 177 ILE A CA 1
ATOM 1418 C C . ILE A 1 177 ? -10.625 0.79 23.75 1 80.38 177 ILE A C 1
ATOM 1420 O O . ILE A 1 177 ? -9.398 0.867 23.859 1 80.38 177 ILE A O 1
ATOM 1424 N N . ASP A 1 178 ? -11.297 1.55 22.969 1 88.31 178 ASP A N 1
ATOM 1425 C CA . ASP A 1 178 ? -10.703 2.646 22.219 1 88.31 178 ASP A CA 1
ATOM 1426 C C . ASP A 1 178 ? -9.555 2.148 21.344 1 88.31 178 ASP A C 1
ATOM 1428 O O . ASP A 1 178 ? -8.469 2.734 21.344 1 88.31 178 ASP A O 1
ATOM 1432 N N . GLY A 1 179 ? -9.828 1.023 20.688 1 88.75 179 GLY A N 1
ATOM 1433 C CA . GLY A 1 179 ? -8.797 0.381 19.891 1 88.75 179 GLY A CA 1
ATOM 1434 C C . GLY A 1 179 ? -8.969 0.602 18.406 1 88.75 179 GLY A C 1
ATOM 1435 O O . GLY A 1 179 ? -8.156 0.147 17.594 1 88.75 179 GLY A O 1
ATOM 1436 N N . TYR A 1 180 ? -9.992 1.383 18.172 1 88.12 180 TYR A N 1
ATOM 1437 C CA . TYR A 1 180 ? -10.398 1.522 16.781 1 88.12 180 TYR A CA 1
ATOM 1438 C C . TYR A 1 180 ? -11.047 2.879 16.531 1 88.12 180 TYR A C 1
ATOM 1440 O O . TYR A 1 180 ? -11.812 3.369 17.375 1 88.12 180 TYR A O 1
ATOM 1448 N N . ASP A 1 181 ? -10.641 3.527 15.383 1 93.81 181 ASP A N 1
ATOM 1449 C CA . ASP A 1 181 ? -11.328 4.742 14.953 1 93.81 181 ASP A CA 1
ATOM 1450 C C . ASP A 1 181 ? -11.688 4.676 13.469 1 93.81 181 ASP A C 1
ATOM 1452 O O . ASP A 1 181 ? -10.836 4.926 12.609 1 93.81 181 ASP A O 1
ATOM 1456 N N . GLY A 1 182 ? -12.953 4.359 13.18 1 92 182 GLY A N 1
ATOM 1457 C CA . GLY A 1 182 ? -13.414 4.254 11.805 1 92 182 GLY A CA 1
ATOM 1458 C C . GLY A 1 182 ? -13.82 5.59 11.211 1 92 182 GLY A C 1
ATOM 1459 O O . GLY A 1 182 ? -13.727 5.789 9.992 1 92 182 GLY A O 1
ATOM 1460 N N . GLU A 1 183 ? -14.25 6.492 12.062 1 93.62 183 GLU A N 1
ATOM 1461 C CA . GLU A 1 183 ? -14.688 7.805 11.586 1 93.62 183 GLU A CA 1
ATOM 1462 C C . GLU A 1 183 ? -13.508 8.617 11.062 1 93.62 183 GLU A C 1
ATOM 1464 O O . GLU A 1 183 ? -13.547 9.125 9.938 1 93.62 183 GLU A O 1
ATOM 1469 N N . LYS A 1 184 ? -12.516 8.734 11.812 1 95.62 184 LYS A N 1
ATOM 1470 C CA . LYS A 1 184 ? -11.336 9.469 11.375 1 95.62 184 LYS A CA 1
ATOM 1471 C C . LYS A 1 184 ? -10.641 8.758 10.211 1 95.62 184 LYS A C 1
ATOM 1473 O O . LYS A 1 184 ? -10.078 9.414 9.328 1 95.62 184 LYS A O 1
ATOM 1478 N N . GLY A 1 185 ? -10.734 7.41 10.281 1 95.62 185 GLY A N 1
ATOM 1479 C CA . GLY A 1 185 ? -10.203 6.652 9.156 1 95.62 185 GLY A CA 1
ATOM 1480 C C . GLY A 1 185 ? -10.891 6.973 7.84 1 95.62 185 GLY A C 1
ATOM 1481 O O . GLY A 1 185 ? -10.242 7.102 6.805 1 95.62 185 GLY A O 1
ATOM 1482 N N . ALA A 1 186 ? -12.156 7.137 7.906 1 94 186 ALA A N 1
ATOM 1483 C CA . ALA A 1 186 ? -12.938 7.438 6.703 1 94 186 ALA A CA 1
ATOM 1484 C C . ALA A 1 186 ? -12.617 8.836 6.18 1 94 186 ALA A C 1
ATOM 1486 O O . ALA A 1 186 ? -12.578 9.055 4.965 1 94 186 ALA A O 1
ATOM 1487 N N . ILE A 1 187 ? -12.352 9.695 7.047 1 95.62 187 ILE A N 1
ATOM 1488 C CA . ILE A 1 187 ? -12.016 11.062 6.664 1 95.62 187 ILE A CA 1
ATOM 1489 C C . ILE A 1 187 ? -10.672 11.086 5.941 1 95.62 187 ILE A C 1
ATOM 1491 O O . ILE A 1 187 ? -10.523 11.766 4.922 1 95.62 187 ILE A O 1
ATOM 1495 N N . VAL A 1 188 ? -9.766 10.336 6.422 1 96.69 188 VAL A N 1
ATOM 1496 C CA . VAL A 1 188 ? -8.383 10.391 5.949 1 96.69 188 VAL A CA 1
ATOM 1497 C C . VAL A 1 188 ? -8.227 9.516 4.711 1 96.69 188 VAL A C 1
ATOM 1499 O O . VAL A 1 188 ? -7.629 9.93 3.717 1 96.69 188 VAL A O 1
ATOM 1502 N N . ALA A 1 189 ? -8.812 8.258 4.711 1 95.75 189 ALA A N 1
ATOM 1503 C CA . ALA A 1 189 ? -8.539 7.273 3.668 1 95.75 189 ALA A CA 1
ATOM 1504 C C . ALA A 1 189 ? -9.789 7 2.83 1 95.75 189 ALA A C 1
ATOM 1506 O O . ALA A 1 189 ? -9.711 6.352 1.784 1 95.75 189 ALA A O 1
ATOM 1507 N N . GLY A 1 190 ? -10.891 7.438 3.197 1 92.62 190 GLY A N 1
ATOM 1508 C CA . GLY A 1 190 ? -12.148 7.117 2.535 1 92.62 190 GLY A CA 1
ATOM 1509 C C . GLY A 1 190 ? -12.945 6.043 3.254 1 92.62 190 GLY A C 1
ATOM 1510 O O . GLY A 1 190 ? -12.539 5.57 4.316 1 92.62 190 GLY A O 1
ATOM 1511 N N . SER A 1 191 ? -14.023 5.684 2.586 1 89.25 191 SER A N 1
ATOM 1512 C CA . SER A 1 191 ? -14.914 4.691 3.178 1 89.25 191 SER A CA 1
ATOM 1513 C C . SER A 1 191 ? -14.156 3.414 3.531 1 89.25 191 SER A C 1
ATOM 1515 O O . SER A 1 191 ? -13.273 2.986 2.791 1 89.25 191 SER A O 1
ATOM 1517 N N . ARG A 1 192 ? -14.445 2.846 4.758 1 90.75 192 ARG A N 1
ATOM 1518 C CA . ARG A 1 192 ? -13.883 1.593 5.254 1 90.75 192 ARG A CA 1
ATOM 1519 C C . ARG A 1 192 ? -12.43 1.771 5.676 1 90.75 192 ARG A C 1
ATOM 1521 O O . ARG A 1 192 ? -11.75 0.795 5.996 1 90.75 192 ARG A O 1
ATOM 1528 N N . GLY A 1 193 ? -11.945 3.018 5.562 1 92.69 193 GLY A N 1
ATOM 1529 C CA . GLY A 1 193 ? -10.672 3.324 6.188 1 92.69 193 GLY A CA 1
ATOM 1530 C C . GLY A 1 193 ? -10.742 3.34 7.703 1 92.69 193 GLY A C 1
ATOM 1531 O O . GLY A 1 193 ? -11.773 3.688 8.281 1 92.69 193 GLY A O 1
ATOM 1532 N N . TYR A 1 194 ? -9.586 2.977 8.344 1 93.94 194 TYR A N 1
ATOM 1533 C CA . TYR A 1 194 ? -9.617 2.949 9.797 1 93.94 194 TYR A CA 1
ATOM 1534 C C . TYR A 1 194 ? -8.219 3.145 10.375 1 93.94 194 TYR A C 1
ATOM 1536 O O . TYR A 1 194 ? -7.219 2.955 9.68 1 93.94 194 TYR A O 1
ATOM 1544 N N . PHE A 1 195 ? -8.211 3.588 11.656 1 95.38 195 PHE A N 1
ATOM 1545 C CA . PHE A 1 195 ? -7.016 3.578 12.492 1 95.38 195 PHE A CA 1
ATOM 1546 C C . PHE A 1 195 ? -7.133 2.527 13.594 1 95.38 195 PHE A C 1
ATOM 1548 O O . PHE A 1 195 ? -8.203 2.357 14.18 1 95.38 195 PHE A O 1
ATOM 1555 N N . LEU A 1 196 ? -6.094 1.757 13.758 1 94 196 LEU A N 1
ATOM 1556 C CA . LEU A 1 196 ? -6 1.006 15.008 1 94 196 LEU A CA 1
ATOM 1557 C C . LEU A 1 196 ? -5.281 1.817 16.078 1 94 196 LEU A C 1
ATOM 1559 O O . LEU A 1 196 ? -4.344 2.559 15.773 1 94 196 LEU A O 1
ATOM 1563 N N . LYS A 1 197 ? -5.707 1.583 17.312 1 93.38 197 LYS A N 1
ATOM 1564 C CA . LYS A 1 197 ? -5.145 2.389 18.391 1 93.38 197 LYS A CA 1
ATOM 1565 C C . LYS A 1 197 ? -4.773 1.52 19.594 1 93.38 197 LYS A C 1
ATOM 1567 O O . LYS A 1 197 ? -5.469 0.547 19.906 1 93.38 197 LYS A O 1
ATOM 1572 N N . GLY A 1 198 ? -3.682 1.865 20.188 1 91 198 GLY A N 1
ATOM 1573 C CA . GLY A 1 198 ? -3.334 1.381 21.516 1 91 198 GLY A CA 1
ATOM 1574 C C . GLY A 1 198 ? -3.252 -0.132 21.594 1 91 198 GLY A C 1
ATOM 1575 O O . GLY A 1 198 ? -2.412 -0.75 20.938 1 91 198 GLY A O 1
ATOM 1576 N N . PRO A 1 199 ? -4.238 -0.67 22.344 1 83 199 PRO A N 1
ATOM 1577 C CA . PRO A 1 199 ? -4.164 -2.105 22.625 1 83 199 PRO A CA 1
ATOM 1578 C C . PRO A 1 199 ? -4.332 -2.963 21.375 1 83 199 PRO A C 1
ATOM 1580 O O . PRO A 1 199 ? -3.744 -4.043 21.281 1 83 199 PRO A O 1
ATOM 1583 N N . LEU A 1 200 ? -5.074 -2.504 20.469 1 88.19 200 LEU A N 1
ATOM 1584 C CA . LEU A 1 200 ? -5.324 -3.328 19.297 1 88.19 200 LEU A CA 1
ATOM 1585 C C . LEU A 1 200 ? -4.102 -3.357 18.375 1 88.19 200 LEU A C 1
ATOM 1587 O O . LEU A 1 200 ? -3.918 -4.305 17.609 1 88.19 200 LEU A O 1
ATOM 1591 N N . VAL A 1 201 ? -3.275 -2.285 18.469 1 91.94 201 VAL A N 1
ATOM 1592 C CA . VAL A 1 201 ? -2.016 -2.309 17.719 1 91.94 201 VAL A CA 1
ATOM 1593 C C . VAL A 1 201 ? -1.105 -3.396 18.297 1 91.94 201 VAL A C 1
ATOM 1595 O O . VAL A 1 201 ? -0.535 -4.191 17.547 1 91.94 201 VAL A O 1
ATOM 1598 N N . PHE A 1 202 ? -1.06 -3.504 19.578 1 87.94 202 PHE A N 1
ATOM 1599 C CA . PHE A 1 202 ? -0.233 -4.508 20.25 1 87.94 202 PHE A CA 1
ATOM 1600 C C . PHE A 1 202 ? -0.792 -5.906 20.016 1 87.94 202 PHE A C 1
ATOM 1602 O O . PHE A 1 202 ? -0.033 -6.859 19.844 1 87.94 202 PHE A O 1
ATOM 1609 N N . LEU A 1 203 ? -2.086 -5.992 20 1 86.25 203 LEU A N 1
ATOM 1610 C CA . LEU A 1 203 ? -2.705 -7.293 19.781 1 86.25 203 LEU A CA 1
ATOM 1611 C C . LEU A 1 203 ? -2.396 -7.805 18.375 1 86.25 203 LEU A C 1
ATOM 1613 O O . LEU A 1 203 ? -2.078 -8.984 18.188 1 86.25 203 LEU A O 1
ATOM 1617 N N . GLU A 1 204 ? -2.523 -6.941 17.438 1 88.62 204 GLU A N 1
ATOM 1618 C CA . GLU A 1 204 ? -2.211 -7.336 16.078 1 88.62 204 GLU A CA 1
ATOM 1619 C C . GLU A 1 204 ? -0.76 -7.793 15.945 1 88.62 204 GLU A C 1
ATOM 1621 O O . GLU A 1 204 ? -0.478 -8.812 15.312 1 88.62 204 GLU A O 1
ATOM 1626 N N . GLN A 1 205 ? 0.153 -7.07 16.562 1 88.94 205 GLN A N 1
ATOM 1627 C CA . GLN A 1 205 ? 1.564 -7.441 16.531 1 88.94 205 GLN A CA 1
ATOM 1628 C C . GLN A 1 205 ? 1.797 -8.781 17.219 1 88.94 205 GLN A C 1
ATOM 1630 O O . GLN A 1 205 ? 2.604 -9.594 16.75 1 88.94 205 GLN A O 1
ATOM 1635 N N . ALA A 1 206 ? 1.08 -8.969 18.266 1 86.69 206 ALA A N 1
ATOM 1636 C CA . ALA A 1 206 ? 1.211 -10.227 19 1 86.69 206 ALA A CA 1
ATOM 1637 C C . ALA A 1 206 ? 0.744 -11.406 18.156 1 86.69 206 ALA A C 1
ATOM 1639 O O . ALA A 1 206 ? 1.396 -12.453 18.125 1 86.69 206 ALA A O 1
ATOM 1640 N N . LEU A 1 207 ? -0.353 -11.211 17.5 1 86.56 207 LEU A N 1
ATOM 1641 C CA . LEU A 1 207 ? -0.898 -12.273 16.656 1 86.56 207 LEU A CA 1
ATOM 1642 C C . LEU A 1 207 ? 0.046 -12.586 15.5 1 86.56 207 LEU A C 1
ATOM 1644 O O . LEU A 1 207 ? 0.25 -13.75 15.156 1 86.56 207 LEU A O 1
ATOM 1648 N N . ILE A 1 208 ? 0.587 -11.562 14.914 1 89.62 208 ILE A N 1
ATOM 1649 C CA . ILE A 1 208 ? 1.532 -11.727 13.812 1 89.62 208 ILE A CA 1
ATOM 1650 C C . ILE A 1 208 ? 2.744 -12.523 14.297 1 89.62 208 ILE A C 1
ATOM 1652 O O . ILE A 1 208 ? 3.135 -13.508 13.664 1 89.62 208 ILE A O 1
ATOM 1656 N N . ASN A 1 209 ? 3.289 -12.148 15.422 1 87.62 209 ASN A N 1
ATOM 1657 C CA . ASN A 1 209 ? 4.469 -12.82 15.953 1 87.62 209 ASN A CA 1
ATOM 1658 C C . ASN A 1 209 ? 4.172 -14.273 16.328 1 87.62 209 ASN A C 1
ATOM 1660 O O . ASN A 1 209 ? 4.988 -15.156 16.078 1 87.62 209 ASN A O 1
ATOM 1664 N N . TYR A 1 210 ? 3.018 -14.469 16.875 1 88.19 210 TYR A N 1
ATOM 1665 C CA . TYR A 1 210 ? 2.615 -15.82 17.25 1 88.19 210 TYR A CA 1
ATOM 1666 C C . TYR A 1 210 ? 2.494 -16.719 16.031 1 88.19 210 TYR A C 1
ATOM 1668 O O . TYR A 1 210 ? 3 -17.844 16.016 1 88.19 210 TYR A O 1
ATOM 1676 N N . ALA A 1 211 ? 1.842 -16.203 15.055 1 90.56 211 ALA A N 1
ATOM 1677 C CA . ALA A 1 211 ? 1.649 -16.984 13.82 1 90.56 211 ALA A CA 1
ATOM 1678 C C . ALA A 1 211 ? 2.984 -17.281 13.148 1 90.56 211 ALA A C 1
ATOM 1680 O O . ALA A 1 211 ? 3.223 -18.406 12.711 1 90.56 211 ALA A O 1
ATOM 1681 N N . LEU A 1 212 ? 3.84 -16.312 13.094 1 90.81 212 LEU A N 1
ATOM 1682 C CA . LEU A 1 212 ? 5.141 -16.484 12.453 1 90.81 212 LEU A CA 1
ATOM 1683 C C . LEU A 1 212 ? 5.969 -17.531 13.195 1 90.81 212 LEU A C 1
ATOM 1685 O O . LEU A 1 212 ? 6.613 -18.375 12.578 1 90.81 212 LEU A O 1
ATOM 1689 N N . ARG A 1 213 ? 5.957 -17.484 14.445 1 89.81 213 ARG A N 1
ATOM 1690 C CA . ARG A 1 213 ? 6.715 -18.438 15.25 1 89.81 213 ARG A CA 1
ATOM 1691 C C . ARG A 1 213 ? 6.176 -19.859 15.078 1 89.81 213 ARG A C 1
ATOM 1693 O O . ARG A 1 213 ? 6.945 -20.812 14.969 1 89.81 213 ARG A O 1
ATOM 1700 N N . MET A 1 214 ? 4.855 -19.984 15.094 1 90.88 214 MET A N 1
ATOM 1701 C CA . MET A 1 214 ? 4.234 -21.297 14.875 1 90.88 214 MET A CA 1
ATOM 1702 C C . MET A 1 214 ? 4.641 -21.875 13.523 1 90.88 214 MET A C 1
ATOM 1704 O O . MET A 1 214 ? 5.02 -23.047 13.438 1 90.88 214 MET A O 1
ATOM 1708 N N . LEU A 1 215 ? 4.598 -21.062 12.523 1 94.19 215 LEU A N 1
ATOM 1709 C CA . LEU A 1 215 ? 4.926 -21.531 11.18 1 94.19 215 LEU A CA 1
ATOM 1710 C C . LEU A 1 215 ? 6.414 -21.828 11.062 1 94.19 215 LEU A C 1
ATOM 1712 O O . LEU A 1 215 ? 6.805 -22.781 10.383 1 94.19 215 LEU A O 1
ATOM 1716 N N . HIS A 1 216 ? 7.199 -21.031 11.734 1 94.19 216 HIS A N 1
ATOM 1717 C CA . HIS A 1 216 ? 8.633 -21.312 11.742 1 94.19 216 HIS A CA 1
ATOM 1718 C C . HIS A 1 216 ? 8.922 -22.672 12.359 1 94.19 216 HIS A C 1
ATOM 1720 O O . HIS A 1 216 ? 9.766 -23.422 11.859 1 94.19 216 HIS A O 1
ATOM 1726 N N . SER A 1 217 ? 8.234 -22.984 13.391 1 93.12 217 SER A N 1
ATOM 1727 C CA . SER A 1 217 ? 8.422 -24.266 14.07 1 93.12 217 SER A CA 1
ATOM 1728 C C . SER A 1 217 ? 7.984 -25.422 13.188 1 93.12 217 SER A C 1
ATOM 1730 O O . SER A 1 217 ? 8.391 -26.562 13.414 1 93.12 217 SER A O 1
ATOM 1732 N N . LYS A 1 218 ? 7.188 -25.156 12.219 1 94 218 LYS A N 1
ATOM 1733 C CA . LYS A 1 218 ? 6.711 -26.172 11.289 1 94 218 LYS A CA 1
ATOM 1734 C C . LYS A 1 218 ? 7.488 -26.141 9.977 1 94 218 LYS A C 1
ATOM 1736 O O . LYS A 1 218 ? 6.973 -26.531 8.93 1 94 218 LYS A O 1
ATOM 1741 N N . ASN A 1 219 ? 8.648 -25.484 10.016 1 94.56 219 ASN A N 1
ATOM 1742 C CA . ASN A 1 219 ? 9.648 -25.5 8.953 1 94.56 219 ASN A CA 1
ATOM 1743 C C . ASN A 1 219 ? 9.234 -24.625 7.785 1 94.56 219 ASN A C 1
ATOM 1745 O O . ASN A 1 219 ? 9.531 -24.938 6.629 1 94.56 219 ASN A O 1
ATOM 1749 N N . TYR A 1 220 ? 8.453 -23.625 8.047 1 95.69 220 TYR A N 1
ATOM 1750 C CA . TYR A 1 220 ? 8.18 -22.609 7.039 1 95.69 220 TYR A CA 1
ATOM 1751 C C . TYR A 1 220 ? 9.289 -21.578 6.988 1 95.69 220 TYR A C 1
ATOM 1753 O O . TYR A 1 220 ? 9.844 -21.203 8.023 1 95.69 220 TYR A O 1
ATOM 1761 N N . GLN A 1 221 ? 9.602 -21.109 5.789 1 95.25 221 GLN A N 1
ATOM 1762 C CA . GLN A 1 221 ? 10.492 -19.969 5.621 1 95.25 221 GLN A CA 1
ATOM 1763 C C . GLN A 1 221 ? 9.703 -18.672 5.57 1 95.25 221 GLN A C 1
ATOM 1765 O O . GLN A 1 221 ? 8.789 -18.516 4.754 1 95.25 221 GLN A O 1
ATOM 1770 N N . MET A 1 222 ? 10.078 -17.781 6.426 1 95.44 222 MET A N 1
ATOM 1771 C CA . MET A 1 222 ? 9.359 -16.516 6.492 1 95.44 222 MET A CA 1
ATOM 1772 C C . MET A 1 222 ? 9.695 -15.633 5.293 1 95.44 222 MET A C 1
ATOM 1774 O O . MET A 1 222 ? 10.852 -15.578 4.863 1 95.44 222 MET A O 1
ATOM 1778 N N . LEU A 1 223 ? 8.672 -15.023 4.734 1 96.12 223 LEU A N 1
ATOM 1779 C CA . LEU A 1 223 ? 8.852 -14.117 3.602 1 96.12 223 LEU A CA 1
ATOM 1780 C C . LEU A 1 223 ? 8.07 -12.828 3.809 1 96.12 223 LEU A C 1
ATOM 1782 O O . LEU A 1 223 ? 6.875 -12.859 4.117 1 96.12 223 LEU A O 1
ATOM 1786 N N . TYR A 1 224 ? 8.781 -11.711 3.846 1 95.38 224 TYR A N 1
ATOM 1787 C CA . TYR A 1 224 ? 8.172 -10.398 3.684 1 95.38 224 TYR A CA 1
ATOM 1788 C C . TYR A 1 224 ? 8.156 -9.984 2.217 1 95.38 224 TYR A C 1
ATOM 1790 O O . TYR A 1 224 ? 9.203 -9.938 1.569 1 95.38 224 TYR A O 1
ATOM 1798 N N . THR A 1 225 ? 7.02 -9.633 1.71 1 96.5 225 THR A N 1
ATOM 1799 C CA . THR A 1 225 ? 6.863 -9.5 0.266 1 96.5 225 THR A CA 1
ATOM 1800 C C . THR A 1 225 ? 6.652 -8.047 -0.125 1 96.5 225 THR A C 1
ATOM 1802 O O . THR A 1 225 ? 6.312 -7.211 0.72 1 96.5 225 THR A O 1
ATOM 1805 N N . PRO A 1 226 ? 6.883 -7.734 -1.406 1 96.88 226 PRO A N 1
ATOM 1806 C CA . PRO A 1 226 ? 6.414 -6.445 -1.926 1 96.88 226 PRO A CA 1
ATOM 1807 C C . PRO A 1 226 ? 4.891 -6.316 -1.896 1 96.88 226 PRO A C 1
ATOM 1809 O O . PRO A 1 226 ? 4.18 -7.297 -2.129 1 96.88 226 PRO A O 1
ATOM 1812 N N . PHE A 1 227 ? 4.406 -5.07 -1.661 1 97.5 227 PHE A N 1
ATOM 1813 C CA . PHE A 1 227 ? 2.967 -4.871 -1.536 1 97.5 227 PHE A CA 1
ATOM 1814 C C . PHE A 1 227 ? 2.373 -4.375 -2.85 1 97.5 227 PHE A C 1
ATOM 1816 O O . PHE A 1 227 ? 1.179 -4.078 -2.926 1 97.5 227 PHE A O 1
ATOM 1823 N N . PHE A 1 228 ? 3.18 -4.234 -3.826 1 96.62 228 PHE A N 1
ATOM 1824 C CA . PHE A 1 228 ? 2.676 -4.047 -5.184 1 96.62 228 PHE A CA 1
ATOM 1825 C C . PHE A 1 228 ? 3.525 -4.812 -6.188 1 96.62 228 PHE A C 1
ATOM 1827 O O . PHE A 1 228 ? 4.688 -5.129 -5.914 1 96.62 228 PHE A O 1
ATOM 1834 N N . MET A 1 229 ? 2.939 -5.188 -7.289 1 97.19 229 MET A N 1
ATOM 1835 C CA . MET A 1 229 ? 3.555 -6.012 -8.32 1 97.19 229 MET A CA 1
ATOM 1836 C C . MET A 1 229 ? 3.402 -5.371 -9.695 1 97.19 229 MET A C 1
ATOM 1838 O O . MET A 1 229 ? 2.422 -4.668 -9.953 1 97.19 229 MET A O 1
ATOM 1842 N N . ARG A 1 230 ? 4.348 -5.684 -10.508 1 96.5 230 ARG A N 1
ATOM 1843 C CA . ARG A 1 230 ? 4.242 -5.266 -11.906 1 96.5 230 ARG A CA 1
ATOM 1844 C C . ARG A 1 230 ? 3.014 -5.883 -12.57 1 96.5 230 ARG A C 1
ATOM 1846 O O . ARG A 1 230 ? 2.631 -7.008 -12.25 1 96.5 230 ARG A O 1
ATOM 1853 N N . LYS A 1 231 ? 2.52 -5.168 -13.531 1 94.31 231 LYS A N 1
ATOM 1854 C CA . LYS A 1 231 ? 1.301 -5.59 -14.219 1 94.31 231 LYS A CA 1
ATOM 1855 C C . LYS A 1 231 ? 1.488 -6.941 -14.891 1 94.31 231 LYS A C 1
ATOM 1857 O O . LYS A 1 231 ? 0.631 -7.82 -14.781 1 94.31 231 LYS A O 1
ATOM 1862 N N . GLU A 1 232 ? 2.535 -7.172 -15.539 1 93.19 232 GLU A N 1
ATOM 1863 C CA . GLU A 1 232 ? 2.807 -8.398 -16.297 1 93.19 232 GLU A CA 1
ATOM 1864 C C . GLU A 1 232 ? 2.861 -9.609 -15.367 1 93.19 232 GLU A C 1
ATOM 1866 O O . GLU A 1 232 ? 2.371 -10.688 -15.719 1 93.19 232 GLU A O 1
ATOM 1871 N N . VAL A 1 233 ? 3.432 -9.398 -14.234 1 95.38 233 VAL A N 1
ATOM 1872 C CA . VAL A 1 233 ? 3.562 -10.5 -13.289 1 95.38 233 VAL A CA 1
ATOM 1873 C C . VAL A 1 233 ? 2.219 -10.766 -12.617 1 95.38 233 VAL A C 1
ATOM 1875 O O . VAL A 1 233 ? 1.833 -11.922 -12.414 1 95.38 233 VAL A O 1
ATOM 1878 N N . MET A 1 234 ? 1.559 -9.688 -12.297 1 95.25 234 MET A N 1
ATOM 1879 C CA . MET A 1 234 ? 0.24 -9.836 -11.688 1 95.25 234 MET A CA 1
ATOM 1880 C C . MET A 1 234 ? -0.699 -10.617 -12.602 1 95.25 234 MET A C 1
ATOM 1882 O O . MET A 1 234 ? -1.488 -11.438 -12.125 1 95.25 234 MET A O 1
ATOM 1886 N N . GLN A 1 235 ? -0.627 -10.43 -13.852 1 90.62 235 GLN A N 1
ATOM 1887 C CA . GLN A 1 235 ? -1.477 -11.102 -14.82 1 90.62 235 GLN A CA 1
ATOM 1888 C C . GLN A 1 235 ? -1.241 -12.609 -14.805 1 90.62 235 GLN A C 1
ATOM 1890 O O . GLN A 1 235 ? -2.115 -13.383 -15.203 1 90.62 235 GLN A O 1
ATOM 1895 N N . GLU A 1 236 ? -0.11 -12.969 -14.359 1 90.56 236 GLU A N 1
ATOM 1896 C CA . GLU A 1 236 ? 0.22 -14.391 -14.336 1 90.56 236 GLU A CA 1
ATOM 1897 C C . GLU A 1 236 ? -0.326 -15.062 -13.078 1 90.56 236 GLU A C 1
ATOM 1899 O O . GLU A 1 236 ? -0.422 -16.297 -13.008 1 90.56 236 GLU A O 1
ATOM 1904 N N . VAL A 1 237 ? -0.662 -14.297 -12.109 1 89.75 237 VAL A N 1
ATOM 1905 C CA . VAL A 1 237 ? -1.052 -14.914 -10.844 1 89.75 237 VAL A CA 1
ATOM 1906 C C . VAL A 1 237 ? -2.52 -14.609 -10.547 1 89.75 237 VAL A C 1
ATOM 1908 O O . VAL A 1 237 ? -3.139 -15.258 -9.703 1 89.75 237 VAL A O 1
ATOM 1911 N N . ALA A 1 238 ? -3.029 -13.586 -11.164 1 84.25 238 ALA A N 1
ATOM 1912 C CA . ALA A 1 238 ? -4.402 -13.18 -10.883 1 84.25 238 ALA A CA 1
ATOM 1913 C C . ALA A 1 238 ? -5.301 -13.398 -12.102 1 84.25 238 ALA A C 1
ATOM 1915 O O . ALA A 1 238 ? -4.828 -13.406 -13.234 1 84.25 238 ALA A O 1
ATOM 1916 N N . GLN A 1 239 ? -6.551 -13.578 -11.805 1 80.62 239 GLN A N 1
ATOM 1917 C CA . GLN A 1 239 ? -7.555 -13.656 -12.859 1 80.62 239 GLN A CA 1
ATOM 1918 C C . GLN A 1 239 ? -7.895 -12.273 -13.406 1 80.62 239 GLN A C 1
ATOM 1920 O O . GLN A 1 239 ? -7.809 -11.281 -12.68 1 80.62 239 GLN A O 1
ATOM 1925 N N . LEU A 1 240 ? -8.32 -12.234 -14.602 1 75.25 240 LEU A N 1
ATOM 1926 C CA . LEU A 1 240 ? -8.617 -10.969 -15.273 1 75.25 240 LEU A CA 1
ATOM 1927 C C . LEU A 1 240 ? -9.703 -10.203 -14.531 1 75.25 240 LEU A C 1
ATOM 1929 O O . LEU A 1 240 ? -9.602 -8.984 -14.352 1 75.25 240 LEU A O 1
ATOM 1933 N N . SER A 1 241 ? -10.648 -10.844 -14.117 1 79.75 241 SER A N 1
ATOM 1934 C CA . SER A 1 241 ? -11.773 -10.203 -13.453 1 79.75 241 SER A CA 1
ATOM 1935 C C . SER A 1 241 ? -11.336 -9.508 -12.164 1 79.75 241 SER A C 1
ATOM 1937 O O . SER A 1 241 ? -11.992 -8.578 -11.703 1 79.75 241 SER A O 1
ATOM 1939 N N . GLN A 1 242 ? -10.273 -9.922 -11.625 1 82.19 242 GLN A N 1
ATOM 1940 C CA . GLN A 1 242 ? -9.797 -9.398 -10.352 1 82.19 242 GLN A CA 1
ATOM 1941 C C . GLN A 1 242 ? -9.195 -8.008 -10.523 1 82.19 242 GLN A C 1
ATOM 1943 O O . GLN A 1 242 ? -9.164 -7.219 -9.57 1 82.19 242 GLN A O 1
ATOM 1948 N N . PHE A 1 243 ? -8.75 -7.676 -11.641 1 84.19 243 PHE A N 1
ATOM 1949 C CA . PHE A 1 243 ? -8.07 -6.406 -11.867 1 84.19 243 PHE A CA 1
ATOM 1950 C C . PHE A 1 243 ? -9.031 -5.234 -11.711 1 84.19 243 PHE A C 1
ATOM 1952 O O . PHE A 1 243 ? -8.664 -4.199 -11.148 1 84.19 243 PHE A O 1
ATOM 1959 N N . ASP A 1 244 ? -10.188 -5.477 -12.031 1 80.06 244 ASP A N 1
ATOM 1960 C CA . ASP A 1 244 ? -11.164 -4.391 -11.977 1 80.06 244 ASP A CA 1
ATOM 1961 C C . ASP A 1 244 ? -11.93 -4.41 -10.656 1 80.06 244 ASP A C 1
ATOM 1963 O O . ASP A 1 244 ? -12.227 -3.355 -10.086 1 80.06 244 ASP A O 1
ATOM 1967 N N . ASP A 1 245 ? -12.125 -5.539 -10.172 1 83.5 245 ASP A N 1
ATOM 1968 C CA . ASP A 1 245 ? -13.062 -5.648 -9.062 1 83.5 245 ASP A CA 1
ATOM 1969 C C . ASP A 1 245 ? -12.328 -5.719 -7.727 1 83.5 245 ASP A C 1
ATOM 1971 O O . ASP A 1 245 ? -12.867 -5.312 -6.691 1 83.5 245 ASP A O 1
ATOM 1975 N N . GLU A 1 246 ? -11.148 -6.156 -7.766 1 88.62 246 GLU A N 1
ATOM 1976 C CA . GLU A 1 246 ? -10.531 -6.465 -6.477 1 88.62 246 GLU A CA 1
ATOM 1977 C C . GLU A 1 246 ? -9.242 -5.68 -6.277 1 88.62 246 GLU A C 1
ATOM 1979 O O . GLU A 1 246 ? -8.914 -5.277 -5.156 1 88.62 246 GLU A O 1
ATOM 1984 N N . LEU A 1 247 ? -8.57 -5.379 -7.285 1 93.69 247 LEU A N 1
ATOM 1985 C CA . LEU A 1 247 ? -7.215 -4.867 -7.129 1 93.69 247 LEU A CA 1
ATOM 1986 C C . LEU A 1 247 ? -7.188 -3.35 -7.289 1 93.69 247 LEU A C 1
ATOM 1988 O O . LEU A 1 247 ? -8 -2.783 -8.023 1 93.69 247 LEU A O 1
ATOM 1992 N N . TYR A 1 248 ? -6.246 -2.668 -6.605 1 95.19 248 TYR A N 1
ATOM 1993 C CA . TYR A 1 248 ? -5.945 -1.25 -6.766 1 95.19 248 TYR A CA 1
ATOM 1994 C C . TYR A 1 248 ? -4.789 -1.043 -7.738 1 95.19 248 TYR A C 1
ATOM 1996 O O . TYR A 1 248 ? -3.775 -1.74 -7.664 1 95.19 248 TYR A O 1
ATOM 2004 N N . LYS A 1 249 ? -5.016 -0.134 -8.633 1 94.75 249 LYS A N 1
ATOM 2005 C CA . LYS A 1 249 ? -3.955 0.234 -9.57 1 94.75 249 LYS A CA 1
ATOM 2006 C C . LYS A 1 249 ? -3.047 1.307 -8.977 1 94.75 249 LYS A C 1
ATOM 2008 O O . LYS A 1 249 ? -3.523 2.25 -8.344 1 94.75 249 LYS A O 1
ATOM 2013 N N . VAL A 1 250 ? -1.752 1.119 -9.078 1 95.81 250 VAL A N 1
ATOM 2014 C CA . VAL A 1 250 ? -0.759 2.072 -8.594 1 95.81 250 VAL A CA 1
ATOM 2015 C C . VAL A 1 250 ? -0.001 2.674 -9.773 1 95.81 250 VAL A C 1
ATOM 2017 O O . VAL A 1 250 ? 0.524 1.946 -10.625 1 95.81 250 VAL A O 1
ATOM 2020 N N . ILE A 1 251 ? 0.053 3.969 -9.812 1 93 251 ILE A N 1
ATOM 2021 C CA . ILE A 1 251 ? 0.729 4.676 -10.891 1 93 251 ILE A CA 1
ATOM 2022 C C . ILE A 1 251 ? 1.926 5.445 -10.336 1 93 251 ILE A C 1
ATOM 2024 O O . ILE A 1 251 ? 1.808 6.152 -9.336 1 93 251 ILE A O 1
ATOM 2028 N N . GLY A 1 252 ? 3.061 5.277 -10.906 1 87.56 252 GLY A N 1
ATOM 2029 C CA . GLY A 1 252 ? 4.285 6.004 -10.609 1 87.56 252 GLY A CA 1
ATOM 2030 C C . GLY A 1 252 ? 5.172 6.199 -11.82 1 87.56 252 GLY A C 1
ATOM 2031 O O . GLY A 1 252 ? 4.809 5.82 -12.938 1 87.56 252 GLY A O 1
ATOM 2032 N N . LYS A 1 253 ? 6.23 6.867 -11.609 1 84.38 253 LYS A N 1
ATOM 2033 C CA . LYS A 1 253 ? 7.184 7.066 -12.703 1 84.38 253 LYS A CA 1
ATOM 2034 C C . LYS A 1 253 ? 7.867 5.758 -13.078 1 84.38 253 LYS A C 1
ATOM 2036 O O . LYS A 1 253 ? 8.062 4.887 -12.227 1 84.38 253 LYS A O 1
ATOM 2041 N N . SER A 1 254 ? 8.211 5.598 -14.383 1 78.38 254 SER A N 1
ATOM 2042 C CA . SER A 1 254 ? 8.773 4.344 -14.883 1 78.38 254 SER A CA 1
ATOM 2043 C C . SER A 1 254 ? 10.203 4.148 -14.398 1 78.38 254 SER A C 1
ATOM 2045 O O . SER A 1 254 ? 10.703 3.02 -14.352 1 78.38 254 SER A O 1
ATOM 2047 N N . SER A 1 255 ? 10.781 5.254 -14.219 1 75.62 255 SER A N 1
ATOM 2048 C CA . SER A 1 255 ? 12.148 5.172 -13.727 1 75.62 255 SER A CA 1
ATOM 2049 C C . SER A 1 255 ? 12.43 6.258 -12.695 1 75.62 255 SER A C 1
ATOM 2051 O O . SER A 1 255 ? 11.633 7.184 -12.523 1 75.62 255 SER A O 1
ATOM 2053 N N . GLU A 1 256 ? 13.539 6.039 -12.047 1 75.56 256 GLU A N 1
ATOM 2054 C CA . GLU A 1 256 ? 13.922 7.016 -11.031 1 75.56 256 GLU A CA 1
ATOM 2055 C C . GLU A 1 256 ? 14.594 8.234 -11.656 1 75.56 256 GLU A C 1
ATOM 2057 O O . GLU A 1 256 ? 15.094 9.109 -10.953 1 75.56 256 GLU A O 1
ATOM 2062 N N . LYS A 1 257 ? 14.57 8.18 -13.039 1 74.44 257 LYS A N 1
ATOM 2063 C CA . LYS A 1 257 ? 15.148 9.336 -13.719 1 74.44 257 LYS A CA 1
ATOM 2064 C C . LYS A 1 257 ? 14.188 10.516 -13.719 1 74.44 257 LYS A C 1
ATOM 2066 O O . LYS A 1 257 ? 13.016 10.367 -14.078 1 74.44 257 LYS A O 1
ATOM 2071 N N . SER A 1 258 ? 14.648 11.719 -13.359 1 75.12 258 SER A N 1
ATOM 2072 C CA . SER A 1 258 ? 13.82 12.914 -13.211 1 75.12 258 SER A CA 1
ATOM 2073 C C . SER A 1 258 ? 13.18 13.297 -14.539 1 75.12 258 SER A C 1
ATOM 2075 O O . SER A 1 258 ? 12.07 13.836 -14.57 1 75.12 258 SER A O 1
ATOM 2077 N N . GLU A 1 259 ? 13.75 12.922 -15.617 1 72.56 259 GLU A N 1
ATOM 2078 C CA . GLU A 1 259 ? 13.297 13.359 -16.938 1 72.56 259 GLU A CA 1
ATOM 2079 C C . GLU A 1 259 ? 12.305 12.367 -17.547 1 72.56 259 GLU A C 1
ATOM 2081 O O . GLU A 1 259 ? 11.633 12.68 -18.531 1 72.56 259 GLU A O 1
ATOM 2086 N N . ASP A 1 260 ? 12.242 11.266 -16.891 1 72.12 260 ASP A N 1
ATOM 2087 C CA . ASP A 1 260 ? 11.352 10.242 -17.422 1 72.12 260 ASP A CA 1
ATOM 2088 C C . ASP A 1 260 ? 9.891 10.625 -17.234 1 72.12 260 ASP A C 1
ATOM 2090 O O . ASP A 1 260 ? 9.461 10.953 -16.125 1 72.12 260 ASP A O 1
ATOM 2094 N N . THR A 1 261 ? 9.219 10.711 -18.281 1 76 261 THR A N 1
ATOM 2095 C CA . THR A 1 261 ? 7.809 11.078 -18.234 1 76 261 THR A CA 1
ATOM 2096 C C . THR A 1 261 ? 6.922 9.852 -18.406 1 76 261 THR A C 1
ATOM 2098 O O . THR A 1 261 ? 5.695 9.938 -18.297 1 76 261 THR A O 1
ATOM 2101 N N . ALA A 1 262 ? 7.594 8.75 -18.625 1 81.5 262 ALA A N 1
ATOM 2102 C CA . ALA A 1 262 ? 6.793 7.543 -18.828 1 81.5 262 ALA A CA 1
ATOM 2103 C C . ALA A 1 262 ? 6.207 7.039 -17.516 1 81.5 262 ALA A C 1
ATOM 2105 O O . ALA A 1 262 ? 6.855 7.129 -16.469 1 81.5 262 ALA A O 1
ATOM 2106 N N . ILE A 1 263 ? 4.992 6.602 -17.578 1 85.69 263 ILE A N 1
ATOM 2107 C CA . ILE A 1 263 ? 4.266 6.145 -16.406 1 85.69 263 ILE A CA 1
ATOM 2108 C C . ILE A 1 263 ? 4.254 4.617 -16.359 1 85.69 263 ILE A C 1
ATOM 2110 O O . ILE A 1 263 ? 4.156 3.967 -17.406 1 85.69 263 ILE A O 1
ATOM 2114 N N . ASP A 1 264 ? 4.527 4.113 -15.195 1 88.38 264 ASP A N 1
ATOM 2115 C CA . ASP A 1 264 ? 4.461 2.676 -14.945 1 88.38 264 ASP A CA 1
ATOM 2116 C C . ASP A 1 264 ? 3.219 2.314 -14.133 1 88.38 264 ASP A C 1
ATOM 2118 O O . ASP A 1 264 ? 2.799 3.076 -13.266 1 88.38 264 ASP A O 1
ATOM 2122 N N . GLU A 1 265 ? 2.709 1.195 -14.594 1 92.62 265 GLU A N 1
ATOM 2123 C CA . GLU A 1 265 ? 1.506 0.71 -13.93 1 92.62 265 GLU A CA 1
ATOM 2124 C C . GLU A 1 265 ? 1.797 -0.549 -13.117 1 92.62 265 GLU A C 1
ATOM 2126 O O . GLU A 1 265 ? 2.359 -1.514 -13.633 1 92.62 265 GLU A O 1
ATOM 2131 N N . LYS A 1 266 ? 1.438 -0.496 -11.828 1 96 266 LYS A N 1
ATOM 2132 C CA . LYS A 1 266 ? 1.549 -1.625 -10.906 1 96 266 LYS A CA 1
ATOM 2133 C C . LYS A 1 266 ? 0.228 -1.876 -10.188 1 96 266 LYS A C 1
ATOM 2135 O O . LYS A 1 266 ? -0.745 -1.148 -10.391 1 96 266 LYS A O 1
ATOM 2140 N N . TYR A 1 267 ? 0.177 -2.965 -9.453 1 97 267 TYR A N 1
ATOM 2141 C CA . TYR A 1 267 ? -1.033 -3.285 -8.703 1 97 267 TYR A CA 1
ATOM 2142 C C . TYR A 1 267 ? -0.701 -3.656 -7.262 1 97 267 TYR A C 1
ATOM 2144 O O . TYR A 1 267 ? 0.268 -4.375 -7.008 1 97 267 TYR A O 1
ATOM 2152 N N . LEU A 1 268 ? -1.464 -3.062 -6.359 1 97.5 268 LEU A N 1
ATOM 2153 C CA . LEU A 1 268 ? -1.352 -3.5 -4.969 1 97.5 268 LEU A CA 1
ATOM 2154 C C . LEU A 1 268 ? -1.806 -4.945 -4.816 1 97.5 268 LEU A C 1
ATOM 2156 O O . LEU A 1 268 ? -2.727 -5.391 -5.508 1 97.5 268 LEU A O 1
ATOM 2160 N N . ILE A 1 269 ? -1.245 -5.648 -3.896 1 96.75 269 ILE A N 1
ATOM 2161 C CA . ILE A 1 269 ? -1.553 -7.066 -3.754 1 96.75 269 ILE A CA 1
ATOM 2162 C C . ILE A 1 269 ? -2.805 -7.242 -2.898 1 96.75 269 ILE A C 1
ATOM 2164 O O . ILE A 1 269 ? -3.033 -6.477 -1.957 1 96.75 269 ILE A O 1
ATOM 2168 N N . ALA A 1 270 ? -3.613 -8.227 -3.227 1 93.69 270 ALA A N 1
ATOM 2169 C CA . ALA A 1 270 ? -4.785 -8.594 -2.438 1 93.69 270 ALA A CA 1
ATOM 2170 C C . ALA A 1 270 ? -4.445 -9.672 -1.416 1 93.69 270 ALA A C 1
ATOM 2172 O O . ALA A 1 270 ? -5.188 -9.883 -0.454 1 93.69 270 ALA A O 1
ATOM 2173 N N . THR A 1 271 ? -3.383 -10.336 -1.616 1 91.25 271 THR A N 1
ATOM 2174 C CA . THR A 1 271 ? -2.855 -11.414 -0.779 1 91.25 271 THR A CA 1
ATOM 2175 C C . THR A 1 271 ? -1.381 -11.656 -1.081 1 91.25 271 THR A C 1
ATOM 2177 O O . THR A 1 271 ? -0.931 -11.453 -2.211 1 91.25 271 THR A O 1
ATOM 2180 N N . SER A 1 272 ? -0.625 -12.078 -0.063 1 93.5 272 SER A N 1
ATOM 2181 C CA . SER A 1 272 ? 0.782 -12.375 -0.308 1 93.5 272 SER A CA 1
ATOM 2182 C C . SER A 1 272 ? 0.94 -13.625 -1.167 1 93.5 272 SER A C 1
ATOM 2184 O O . SER A 1 272 ? 2.035 -13.914 -1.654 1 93.5 272 SER A O 1
ATOM 2186 N N . GLU A 1 273 ? -0.137 -14.375 -1.425 1 91.5 273 GLU A N 1
ATOM 2187 C CA . GLU A 1 273 ? -0.108 -15.492 -2.371 1 91.5 273 GLU A CA 1
ATOM 2188 C C . GLU A 1 273 ? 0.418 -15.047 -3.732 1 91.5 273 GLU A C 1
ATOM 2190 O O . GLU A 1 273 ? 1.161 -15.773 -4.387 1 91.5 273 GLU A O 1
ATOM 2195 N N . GLN A 1 274 ? 0.042 -13.875 -4.117 1 93.94 274 GLN A N 1
ATOM 2196 C CA . GLN A 1 274 ? 0.382 -13.359 -5.441 1 93.94 274 GLN A CA 1
ATOM 2197 C C . GLN A 1 274 ? 1.889 -13.172 -5.586 1 93.94 274 GLN A C 1
ATOM 2199 O O . GLN A 1 274 ? 2.521 -13.797 -6.434 1 93.94 274 GLN A O 1
ATOM 2204 N N . PRO A 1 275 ? 2.525 -12.422 -4.699 1 96.56 275 PRO A N 1
ATOM 2205 C CA . PRO A 1 275 ? 3.977 -12.281 -4.836 1 96.56 275 PRO A CA 1
ATOM 2206 C C . PRO A 1 275 ? 4.727 -13.57 -4.484 1 96.56 275 PRO A C 1
ATOM 2208 O O . PRO A 1 275 ? 5.793 -13.836 -5.047 1 96.56 275 PRO A O 1
ATOM 2211 N N . ILE A 1 276 ? 4.273 -14.406 -3.582 1 95.25 276 ILE A N 1
ATOM 2212 C CA . ILE A 1 276 ? 4.969 -15.633 -3.211 1 95.25 276 ILE A CA 1
ATOM 2213 C C . ILE A 1 276 ? 4.938 -16.609 -4.379 1 95.25 276 ILE A C 1
ATOM 2215 O O . ILE A 1 276 ? 5.938 -17.281 -4.668 1 95.25 276 ILE A O 1
ATOM 2219 N N . ALA A 1 277 ? 3.775 -16.703 -5.031 1 93.19 277 ALA A N 1
ATOM 2220 C CA . ALA A 1 277 ? 3.688 -17.562 -6.215 1 93.19 277 ALA A CA 1
ATOM 2221 C C . ALA A 1 277 ? 4.707 -17.141 -7.27 1 93.19 277 ALA A C 1
ATOM 2223 O O . ALA A 1 277 ? 5.336 -17.984 -7.906 1 93.19 277 ALA A O 1
ATOM 2224 N N . ALA A 1 278 ? 4.895 -15.891 -7.438 1 95.31 278 ALA A N 1
ATOM 2225 C CA . ALA A 1 278 ? 5.793 -15.344 -8.453 1 95.31 278 ALA A CA 1
ATOM 2226 C C . ALA A 1 278 ? 7.246 -15.422 -8 1 95.31 278 ALA A C 1
ATOM 2228 O O . ALA A 1 278 ? 8.164 -15.188 -8.797 1 95.31 278 ALA A O 1
ATOM 2229 N N . PHE A 1 279 ? 7.531 -15.789 -6.73 1 96.5 279 PHE A N 1
ATOM 2230 C CA . PHE A 1 279 ? 8.867 -15.82 -6.145 1 96.5 279 PHE A CA 1
ATOM 2231 C C . PHE A 1 279 ? 9.75 -16.828 -6.863 1 96.5 279 PHE A C 1
ATOM 2233 O O . PHE A 1 279 ? 10.953 -16.609 -7.02 1 96.5 279 PHE A O 1
ATOM 2240 N N . LEU A 1 280 ? 9.148 -17.891 -7.359 1 94 280 LEU A N 1
ATOM 2241 C CA . LEU A 1 280 ? 9.922 -18.938 -8.031 1 94 280 LEU A CA 1
ATOM 2242 C C . LEU A 1 280 ? 9.578 -19 -9.508 1 94 280 LEU A C 1
ATOM 2244 O O . LEU A 1 280 ? 9.68 -20.062 -10.125 1 94 280 LEU A O 1
ATOM 2248 N N . ARG A 1 281 ? 9.102 -17.922 -10.008 1 93.44 281 ARG A N 1
ATOM 2249 C CA . ARG A 1 281 ? 8.727 -17.812 -11.414 1 93.44 281 ARG A CA 1
ATOM 2250 C C . ARG A 1 281 ? 9.867 -18.266 -12.32 1 93.44 281 ARG A C 1
ATOM 2252 O O . ARG A 1 281 ? 11.023 -17.906 -12.102 1 93.44 281 ARG A O 1
ATOM 2259 N N . ASP A 1 282 ? 9.641 -19.172 -13.273 1 91.31 282 ASP A N 1
ATOM 2260 C CA . ASP A 1 282 ? 10.539 -19.672 -14.32 1 91.31 282 ASP A CA 1
ATOM 2261 C C . ASP A 1 282 ? 11.641 -20.547 -13.734 1 91.31 282 ASP A C 1
ATOM 2263 O O . ASP A 1 282 ? 12.695 -20.719 -14.352 1 91.31 282 ASP A O 1
ATOM 2267 N N . GLU A 1 283 ? 11.422 -21.062 -12.578 1 90.88 283 GLU A N 1
ATOM 2268 C CA . GLU A 1 283 ? 12.461 -21.875 -11.945 1 90.88 283 GLU A CA 1
ATOM 2269 C C . GLU A 1 283 ? 12.141 -23.375 -12.07 1 90.88 283 GLU A C 1
ATOM 2271 O O . GLU A 1 283 ? 10.984 -23.75 -12.227 1 90.88 283 GLU A O 1
ATOM 2276 N N . TRP A 1 284 ? 13.188 -24.188 -12.039 1 89.75 284 TRP A N 1
ATOM 2277 C CA . TRP A 1 284 ? 13.109 -25.641 -11.938 1 89.75 284 TRP A CA 1
ATOM 2278 C C . TRP A 1 284 ? 13.391 -26.094 -10.508 1 89.75 284 TRP A C 1
ATOM 2280 O O . TRP A 1 284 ? 14.422 -25.75 -9.93 1 89.75 284 TRP A O 1
ATOM 2290 N N . LEU A 1 285 ? 12.469 -26.797 -9.961 1 91 285 LEU A N 1
ATOM 2291 C CA . LEU A 1 285 ? 12.625 -27.25 -8.586 1 91 285 LEU A CA 1
ATOM 2292 C C . LEU A 1 285 ? 13.023 -28.719 -8.539 1 91 285 LEU A C 1
ATOM 2294 O O . LEU A 1 285 ? 12.344 -29.578 -9.117 1 91 285 LEU A O 1
ATOM 2298 N N . LYS A 1 286 ? 14.109 -28.984 -7.836 1 89.94 286 LYS A N 1
ATOM 2299 C CA . LYS A 1 286 ? 14.562 -30.359 -7.652 1 89.94 286 LYS A CA 1
ATOM 2300 C C . LYS A 1 286 ? 13.641 -31.125 -6.707 1 89.94 286 LYS A C 1
ATOM 2302 O O . LYS A 1 286 ? 13.148 -30.562 -5.723 1 89.94 286 LYS A O 1
ATOM 2307 N N . PRO A 1 287 ? 13.414 -32.438 -7.027 1 89.81 287 PRO A N 1
ATOM 2308 C CA . PRO A 1 287 ? 12.531 -33.25 -6.18 1 89.81 287 PRO A CA 1
ATOM 2309 C C . PRO A 1 287 ? 12.977 -33.25 -4.719 1 89.81 287 PRO A C 1
ATOM 2311 O O . PRO A 1 287 ? 12.141 -33.281 -3.816 1 89.81 287 PRO A O 1
ATOM 2314 N N . GLU A 1 288 ? 14.289 -33.125 -4.422 1 90.69 288 GLU A N 1
ATOM 2315 C CA . GLU A 1 288 ? 14.812 -33.219 -3.066 1 90.69 288 GLU A CA 1
ATOM 2316 C C . GLU A 1 288 ? 14.516 -31.953 -2.258 1 90.69 288 GLU A C 1
ATOM 2318 O O . GLU A 1 288 ? 14.539 -31.984 -1.026 1 90.69 288 GLU A O 1
ATOM 2323 N N . GLU A 1 289 ? 14.195 -30.969 -2.918 1 89.94 289 GLU A N 1
ATOM 2324 C CA . GLU A 1 289 ? 13.953 -29.688 -2.252 1 89.94 289 GLU A CA 1
ATOM 2325 C C . GLU A 1 289 ? 12.492 -29.547 -1.843 1 89.94 289 GLU A C 1
ATOM 2327 O O . GLU A 1 289 ? 12.148 -28.688 -1.04 1 89.94 289 GLU A O 1
ATOM 2332 N N . LEU A 1 290 ? 11.688 -30.469 -2.312 1 92.19 290 LEU A N 1
ATOM 2333 C CA . LEU A 1 290 ? 10.25 -30.359 -2.078 1 92.19 290 LEU A CA 1
ATOM 2334 C C . LEU A 1 290 ? 9.836 -31.156 -0.854 1 92.19 290 LEU A C 1
ATOM 2336 O O . LEU A 1 290 ? 10.414 -32.219 -0.57 1 92.19 290 LEU A O 1
ATOM 2340 N N . PRO A 1 291 ? 8.945 -30.703 -0.114 1 94.31 291 PRO A N 1
ATOM 2341 C CA . PRO A 1 291 ? 8.156 -29.484 -0.308 1 94.31 291 PRO A CA 1
ATOM 2342 C C . PRO A 1 291 ? 8.867 -28.219 0.191 1 94.31 291 PRO A C 1
ATOM 2344 O O . PRO A 1 291 ? 9.672 -28.297 1.121 1 94.31 291 PRO A O 1
ATOM 2347 N N . ILE A 1 292 ? 8.609 -27.109 -0.509 1 94.75 292 ILE A N 1
ATOM 2348 C CA . ILE A 1 292 ? 9.062 -25.797 -0.048 1 94.75 292 ILE A CA 1
ATOM 2349 C C . ILE A 1 292 ? 7.902 -25.047 0.613 1 94.75 292 ILE A C 1
ATOM 2351 O O . ILE A 1 292 ? 6.836 -24.891 0.014 1 94.75 292 ILE A O 1
ATOM 2355 N N . ARG A 1 293 ? 8.125 -24.625 1.853 1 94.81 293 ARG A N 1
ATOM 2356 C CA . ARG A 1 293 ? 7.082 -23.984 2.637 1 94.81 293 ARG A CA 1
ATOM 2357 C C . ARG A 1 293 ? 7.426 -22.516 2.908 1 94.81 293 ARG A C 1
ATOM 2359 O O . ARG A 1 293 ? 8.469 -22.219 3.492 1 94.81 293 ARG A O 1
ATOM 2366 N N . TYR A 1 294 ? 6.539 -21.641 2.512 1 95.06 294 TYR A N 1
ATOM 2367 C CA . TYR A 1 294 ? 6.727 -20.219 2.789 1 95.06 294 TYR A CA 1
ATOM 2368 C C . TYR A 1 294 ? 5.613 -19.688 3.678 1 95.06 294 TYR A C 1
ATOM 2370 O O . TYR A 1 294 ? 4.449 -20.062 3.525 1 95.06 294 TYR A O 1
ATOM 2378 N N . ALA A 1 295 ? 6.008 -18.875 4.652 1 95.31 295 ALA A N 1
ATOM 2379 C CA . ALA A 1 295 ? 5.086 -18.062 5.441 1 95.31 295 ALA A CA 1
ATOM 2380 C C . ALA A 1 295 ? 5.168 -16.594 5.035 1 95.31 295 ALA A C 1
ATOM 2382 O O . ALA A 1 295 ? 6.168 -15.922 5.305 1 95.31 295 ALA A O 1
ATOM 2383 N N . GLY A 1 296 ? 4.086 -16.141 4.414 1 94.69 296 GLY A N 1
ATOM 2384 C CA . GLY A 1 296 ? 4.082 -14.766 3.92 1 94.69 296 GLY A CA 1
ATOM 2385 C C . GLY A 1 296 ? 3.471 -13.781 4.898 1 94.69 296 GLY A C 1
ATOM 2386 O O . GLY A 1 296 ? 2.408 -14.047 5.469 1 94.69 296 GLY A O 1
ATOM 2387 N N . LEU A 1 297 ? 4.168 -12.688 5.188 1 93.62 297 LEU A N 1
ATOM 2388 C CA . LEU A 1 297 ? 3.654 -11.539 5.922 1 93.62 297 LEU A CA 1
ATOM 2389 C C . LEU A 1 297 ? 3.416 -10.359 4.988 1 93.62 297 LEU A C 1
ATOM 2391 O O . LEU A 1 297 ? 4.336 -9.914 4.293 1 93.62 297 LEU A O 1
ATOM 2395 N N . SER A 1 298 ? 2.172 -9.891 4.984 1 94.19 298 SER A N 1
ATOM 2396 C CA . SER A 1 298 ? 1.917 -8.766 4.082 1 94.19 298 SER A CA 1
ATOM 2397 C C . SER A 1 298 ? 0.713 -7.953 4.539 1 94.19 298 SER A C 1
ATOM 2399 O O . SER A 1 298 ? -0.113 -8.438 5.316 1 94.19 298 SER A O 1
ATOM 2401 N N . THR A 1 299 ? 0.749 -6.688 4.152 1 94.94 299 THR A N 1
ATOM 2402 C CA . THR A 1 299 ? -0.477 -5.898 4.125 1 94.94 299 THR A CA 1
ATOM 2403 C C . THR A 1 299 ? -1.225 -6.105 2.811 1 94.94 299 THR A C 1
ATOM 2405 O O . THR A 1 299 ? -0.628 -6.035 1.733 1 94.94 299 THR A O 1
ATOM 2408 N N . CYS A 1 300 ? -2.443 -6.363 2.926 1 93.88 300 CYS A N 1
ATOM 2409 C CA . CYS A 1 300 ? -3.26 -6.641 1.749 1 93.88 300 CYS A CA 1
ATOM 2410 C C . CYS A 1 300 ? -4.246 -5.508 1.492 1 93.88 300 CYS A C 1
ATOM 2412 O O . CYS A 1 300 ? -4.699 -4.848 2.43 1 93.88 300 CYS A O 1
ATOM 2414 N N . PHE A 1 301 ? -4.582 -5.312 0.227 1 95.25 301 PHE A N 1
ATOM 2415 C CA . PHE A 1 301 ? -5.484 -4.246 -0.194 1 95.25 301 PHE A CA 1
ATOM 2416 C C . PHE A 1 301 ? -6.586 -4.797 -1.097 1 95.25 301 PHE A C 1
ATOM 2418 O O . PHE A 1 301 ? -6.301 -5.473 -2.086 1 95.25 301 PHE A O 1
ATOM 2425 N N . ARG A 1 302 ? -7.824 -4.508 -0.806 1 91.5 302 ARG A N 1
ATOM 2426 C CA . ARG A 1 302 ? -8.961 -4.957 -1.606 1 91.5 302 ARG A CA 1
ATOM 2427 C C . ARG A 1 302 ? -9.977 -3.84 -1.787 1 91.5 302 ARG A C 1
ATOM 2429 O O . ARG A 1 302 ? -10.328 -3.15 -0.827 1 91.5 302 ARG A O 1
ATOM 2436 N N . GLN A 1 303 ? -10.484 -3.621 -2.959 1 91.06 303 GLN A N 1
ATOM 2437 C CA . GLN A 1 303 ? -11.461 -2.576 -3.264 1 91.06 303 GLN A CA 1
ATOM 2438 C C . GLN A 1 303 ? -12.844 -2.934 -2.721 1 91.06 303 GLN A C 1
ATOM 2440 O O . GLN A 1 303 ? -13.672 -2.053 -2.508 1 91.06 303 GLN A O 1
ATOM 2445 N N . GLU A 1 304 ? -13.109 -4.238 -2.512 1 85.19 304 GLU A N 1
ATOM 2446 C CA . GLU A 1 304 ? -14.375 -4.738 -1.973 1 85.19 304 GLU A CA 1
ATOM 2447 C C . GLU A 1 304 ? -15.555 -4.285 -2.826 1 85.19 304 GLU A C 1
ATOM 2449 O O . GLU A 1 304 ? -16.594 -3.895 -2.295 1 85.19 304 GLU A O 1
ATOM 2454 N N . VAL A 1 305 ? -15.43 -4.273 -4.125 1 82.06 305 VAL A N 1
ATOM 2455 C CA . VAL A 1 305 ? -16.516 -3.881 -5.023 1 82.06 305 VAL A CA 1
ATOM 2456 C C . VAL A 1 305 ? -17.703 -4.824 -4.852 1 82.06 305 VAL A C 1
ATOM 2458 O O . VAL A 1 305 ? -17.531 -6.043 -4.766 1 82.06 305 VAL A O 1
ATOM 2461 N N . GLY A 1 306 ? -18.906 -4.277 -4.75 1 75.62 306 GLY A N 1
ATOM 2462 C CA . GLY A 1 306 ? -20.109 -5.074 -4.598 1 75.62 306 GLY A CA 1
ATOM 2463 C C . GLY A 1 306 ? -20.562 -5.211 -3.154 1 75.62 306 GLY A C 1
ATOM 2464 O O . GLY A 1 306 ? -21.594 -5.816 -2.875 1 75.62 306 GLY A O 1
ATOM 2465 N N . SER A 1 307 ? -19.828 -4.656 -2.275 1 75.25 307 SER A N 1
ATOM 2466 C CA . SER A 1 307 ? -20.156 -4.812 -0.861 1 75.25 307 SER A CA 1
ATOM 2467 C C . SER A 1 307 ? -20.734 -3.523 -0.284 1 75.25 307 SER A C 1
ATOM 2469 O O . SER A 1 307 ? -20.672 -3.295 0.925 1 75.25 307 SER A O 1
ATOM 2471 N N . HIS A 1 308 ? -21.297 -2.744 -1.144 1 72.81 308 HIS A N 1
ATOM 2472 C CA . HIS A 1 308 ? -21.812 -1.463 -0.673 1 72.81 308 HIS A CA 1
ATOM 2473 C C . HIS A 1 308 ? -22.859 -1.657 0.411 1 72.81 308 HIS A C 1
ATOM 2475 O O . HIS A 1 308 ? -23.797 -2.449 0.244 1 72.81 308 HIS A O 1
ATOM 2481 N N . GLY A 1 309 ? -22.688 -0.999 1.571 1 72.62 309 GLY A N 1
ATOM 2482 C CA . GLY A 1 309 ? -23.656 -1.002 2.645 1 72.62 309 GLY A CA 1
ATOM 2483 C C . GLY A 1 309 ? -23.547 -2.215 3.549 1 72.62 309 GLY A C 1
ATOM 2484 O O . GLY A 1 309 ? -24.234 -2.293 4.574 1 72.62 309 GLY A O 1
ATOM 2485 N N . ARG A 1 310 ? -22.719 -3.162 3.15 1 72.06 310 ARG A N 1
ATOM 2486 C CA . ARG A 1 310 ? -22.578 -4.383 3.939 1 72.06 310 ARG A CA 1
ATOM 2487 C C . ARG A 1 310 ? -21.375 -4.293 4.867 1 72.06 310 ARG A C 1
ATOM 2489 O O . ARG A 1 310 ? -20.281 -3.926 4.438 1 72.06 310 ARG A O 1
ATOM 2496 N N . ASP A 1 311 ? -21.594 -4.625 6.195 1 71.19 311 ASP A N 1
ATOM 2497 C CA . ASP A 1 311 ? -20.5 -4.754 7.164 1 71.19 311 ASP A CA 1
ATOM 2498 C C . ASP A 1 311 ? -19.656 -3.486 7.199 1 71.19 311 ASP A C 1
ATOM 2500 O O . ASP A 1 311 ? -18.422 -3.557 7.113 1 71.19 311 ASP A O 1
ATOM 2504 N N . THR A 1 312 ? -20.203 -2.393 7.242 1 71.06 312 THR A N 1
ATOM 2505 C CA . THR A 1 312 ? -19.484 -1.125 7.16 1 71.06 312 THR A CA 1
ATOM 2506 C C . THR A 1 312 ? -18.953 -0.719 8.523 1 71.06 312 THR A C 1
ATOM 2508 O O . THR A 1 312 ? -18.062 0.141 8.617 1 71.06 312 THR A O 1
ATOM 2511 N N . ARG A 1 313 ? -19.484 -1.354 9.422 1 73.94 313 ARG A N 1
ATOM 2512 C CA . ARG A 1 313 ? -19 -0.979 10.75 1 73.94 313 ARG A CA 1
ATOM 2513 C C . ARG A 1 313 ? -17.922 -1.945 11.242 1 73.94 313 ARG A C 1
ATOM 2515 O O . ARG A 1 313 ? -18.016 -3.152 11 1 73.94 313 ARG A O 1
ATOM 2522 N N . GLY A 1 314 ? -16.844 -1.421 11.719 1 76.69 314 GLY A N 1
ATOM 2523 C CA . GLY A 1 314 ? -15.797 -2.268 12.281 1 76.69 314 GLY A CA 1
ATOM 2524 C C . GLY A 1 314 ? -14.719 -2.623 11.281 1 76.69 314 GLY A C 1
ATOM 2525 O O . GLY A 1 314 ? -14.469 -1.876 10.328 1 76.69 314 GLY A O 1
ATOM 2526 N N . ILE A 1 315 ? -14.016 -3.711 11.578 1 79.81 315 ILE A N 1
ATOM 2527 C CA . ILE A 1 315 ? -12.836 -4.031 10.781 1 79.81 315 ILE A CA 1
ATOM 2528 C C . ILE A 1 315 ? -13.047 -5.367 10.07 1 79.81 315 ILE A C 1
ATOM 2530 O O . ILE A 1 315 ? -12.078 -6.082 9.789 1 79.81 315 ILE A O 1
ATOM 2534 N N . PHE A 1 316 ? -14.273 -5.68 9.703 1 77.69 316 PHE A N 1
ATOM 2535 C CA . PHE A 1 316 ? -14.555 -6.953 9.047 1 77.69 316 PHE A CA 1
ATOM 2536 C C . PHE A 1 316 ? -14.289 -6.855 7.547 1 77.69 316 PHE A C 1
ATOM 2538 O O . PHE A 1 316 ? -13.609 -7.707 6.973 1 77.69 316 PHE A O 1
ATOM 2545 N N . ARG A 1 317 ? -14.922 -5.891 6.953 1 82.88 317 ARG A N 1
ATOM 2546 C CA . ARG A 1 317 ? -14.703 -5.613 5.539 1 82.88 317 ARG A CA 1
ATOM 2547 C C . ARG A 1 317 ? -14.031 -4.258 5.344 1 82.88 317 ARG A C 1
ATOM 2549 O O . ARG A 1 317 ? -14.664 -3.213 5.512 1 82.88 317 ARG A O 1
ATOM 2556 N N . VAL A 1 318 ? -12.703 -4.367 5.094 1 89.25 318 VAL A N 1
ATOM 2557 C CA . VAL A 1 318 ? -11.906 -3.148 5.016 1 89.25 318 VAL A CA 1
ATOM 2558 C C . VAL A 1 318 ? -11.023 -3.186 3.771 1 89.25 318 VAL A C 1
ATOM 2560 O O . VAL A 1 318 ? -10.844 -4.242 3.16 1 89.25 318 VAL A O 1
ATOM 2563 N N . HIS A 1 319 ? -10.477 -2.059 3.383 1 92.12 319 HIS A N 1
ATOM 2564 C CA . HIS A 1 319 ? -9.648 -1.951 2.186 1 92.12 319 HIS A CA 1
ATOM 2565 C C . HIS A 1 319 ? -8.211 -2.363 2.469 1 92.12 319 HIS A C 1
ATOM 2567 O O . HIS A 1 319 ? -7.465 -2.713 1.549 1 92.12 319 HIS A O 1
ATOM 2573 N N . GLN A 1 320 ? -7.828 -2.316 3.699 1 93.88 320 GLN A N 1
ATOM 2574 C CA . GLN A 1 320 ? -6.461 -2.609 4.121 1 93.88 320 GLN A CA 1
ATOM 2575 C C . GLN A 1 320 ? -6.449 -3.506 5.355 1 93.88 320 GLN A C 1
ATOM 2577 O O . GLN A 1 320 ? -7.16 -3.242 6.328 1 93.88 320 GLN A O 1
ATOM 2582 N N . PHE A 1 321 ? -5.672 -4.551 5.332 1 90.62 321 PHE A N 1
ATOM 2583 C CA . PHE A 1 321 ? -5.555 -5.41 6.5 1 90.62 321 PHE A CA 1
ATOM 2584 C C . PHE A 1 321 ? -4.277 -6.242 6.434 1 90.62 321 PHE A C 1
ATOM 2586 O O . PHE A 1 321 ? -3.719 -6.445 5.355 1 90.62 321 PHE A O 1
ATOM 2593 N N . GLU A 1 322 ? -3.766 -6.707 7.555 1 90.75 322 GLU A N 1
ATOM 2594 C CA . GLU A 1 322 ? -2.598 -7.578 7.629 1 90.75 322 GLU A CA 1
ATOM 2595 C C . GLU A 1 322 ? -2.992 -9.047 7.488 1 90.75 322 GLU A C 1
ATOM 2597 O O . GLU A 1 322 ? -4.055 -9.453 7.957 1 90.75 322 GLU A O 1
ATOM 2602 N N . LYS A 1 323 ? -2.127 -9.758 6.824 1 89.69 323 LYS A N 1
ATOM 2603 C CA . LYS A 1 323 ? -2.43 -11.172 6.605 1 89.69 323 LYS A CA 1
ATOM 2604 C C . LYS A 1 323 ? -1.163 -12.023 6.664 1 89.69 323 LYS A C 1
ATOM 2606 O O . LYS A 1 323 ? -0.104 -11.602 6.191 1 89.69 323 LYS A O 1
ATOM 2611 N N . ILE A 1 324 ? -1.248 -13.203 7.316 1 91.94 324 ILE A N 1
ATOM 2612 C CA . ILE A 1 324 ? -0.221 -14.234 7.285 1 91.94 324 ILE A CA 1
ATOM 2613 C C . ILE A 1 324 ? -0.666 -15.375 6.371 1 91.94 324 ILE A C 1
ATOM 2615 O O . ILE A 1 324 ? -1.791 -15.867 6.488 1 91.94 324 ILE A O 1
ATOM 2619 N N . GLU A 1 325 ? 0.232 -15.773 5.469 1 91.94 325 GLU A N 1
ATOM 2620 C CA . GLU A 1 325 ? -0.123 -16.766 4.453 1 91.94 325 GLU A CA 1
ATOM 2621 C C . GLU A 1 325 ? 0.777 -17.984 4.535 1 91.94 325 GLU A C 1
ATOM 2623 O O . GLU A 1 325 ? 1.986 -17.859 4.746 1 91.94 325 GLU A O 1
ATOM 2628 N N . GLN A 1 326 ? 0.133 -19.156 4.473 1 94.38 326 GLN A N 1
ATOM 2629 C CA . GLN A 1 326 ? 0.868 -20.391 4.18 1 94.38 326 GLN A CA 1
ATOM 2630 C C . GLN A 1 326 ? 0.891 -20.672 2.68 1 94.38 326 GLN A C 1
ATOM 2632 O O . GLN A 1 326 ? -0.151 -20.641 2.021 1 94.38 326 GLN A O 1
ATOM 2637 N N . PHE A 1 327 ? 2.006 -20.891 2.152 1 94.38 327 PHE A N 1
ATOM 2638 C CA . PHE A 1 327 ? 2.145 -21.203 0.736 1 94.38 327 PHE A CA 1
ATOM 2639 C C . PHE A 1 327 ? 3.158 -22.328 0.53 1 94.38 327 PHE A C 1
ATOM 2641 O O . PHE A 1 327 ? 4.309 -22.219 0.96 1 94.38 327 PHE A O 1
ATOM 2648 N N . VAL A 1 328 ? 2.764 -23.406 -0.183 1 94.25 328 VAL A N 1
ATOM 2649 C CA . VAL A 1 328 ? 3.631 -24.578 -0.29 1 94.25 328 VAL A CA 1
ATOM 2650 C C . VAL A 1 328 ? 3.752 -25 -1.753 1 94.25 328 VAL A C 1
ATOM 2652 O O . VAL A 1 328 ? 2.754 -25.031 -2.479 1 94.25 328 VAL A O 1
ATOM 2655 N N . PHE A 1 329 ? 4.961 -25.188 -2.201 1 93.38 329 PHE A N 1
ATOM 2656 C CA . PHE A 1 329 ? 5.234 -25.891 -3.447 1 93.38 329 PHE A CA 1
ATOM 2657 C C . PHE A 1 329 ? 5.469 -27.375 -3.191 1 93.38 329 PHE A C 1
ATOM 2659 O O . PHE A 1 329 ? 6.363 -27.734 -2.426 1 93.38 329 PHE A O 1
ATOM 2666 N N . ALA A 1 330 ? 4.688 -28.203 -3.773 1 93.75 330 ALA A N 1
ATOM 2667 C CA . ALA A 1 330 ? 4.754 -29.641 -3.498 1 93.75 330 ALA A CA 1
ATOM 2668 C C . ALA A 1 330 ? 4.953 -30.438 -4.785 1 93.75 330 ALA A C 1
ATOM 2670 O O . ALA A 1 330 ? 4.711 -29.922 -5.883 1 93.75 330 ALA A O 1
ATOM 2671 N N . SER A 1 331 ? 5.375 -31.688 -4.578 1 91.12 331 SER A N 1
ATOM 2672 C CA . SER A 1 331 ? 5.527 -32.625 -5.691 1 91.12 331 SER A CA 1
ATOM 2673 C C . SER A 1 331 ? 4.18 -32.938 -6.332 1 91.12 331 SER A C 1
ATOM 2675 O O . SER A 1 331 ? 3.176 -33.094 -5.633 1 91.12 331 SER A O 1
ATOM 2677 N N . PRO A 1 332 ? 4.148 -33 -7.676 1 89.62 332 PRO A N 1
ATOM 2678 C CA . PRO A 1 332 ? 2.912 -33.406 -8.344 1 89.62 332 PRO A CA 1
ATOM 2679 C C . PRO A 1 332 ? 2.639 -34.906 -8.211 1 89.62 332 PRO A C 1
ATOM 2681 O O . PRO A 1 332 ? 1.576 -35.375 -8.617 1 89.62 332 PRO A O 1
ATOM 2684 N N . HIS A 1 333 ? 3.553 -35.562 -7.574 1 89.56 333 HIS A N 1
ATOM 2685 C CA . HIS A 1 333 ? 3.451 -37.031 -7.512 1 89.56 333 HIS A CA 1
ATOM 2686 C C . HIS A 1 333 ? 3.049 -37.5 -6.113 1 89.56 333 HIS A C 1
ATOM 2688 O O . HIS A 1 333 ? 3.131 -36.719 -5.156 1 89.56 333 HIS A O 1
ATOM 2694 N N . ASP A 1 334 ? 2.539 -38.688 -6.023 1 90.5 334 ASP A N 1
ATOM 2695 C CA . ASP A 1 334 ? 2.307 -39.469 -4.797 1 90.5 334 ASP A CA 1
ATOM 2696 C C . ASP A 1 334 ? 1.342 -38.719 -3.869 1 90.5 334 ASP A C 1
ATOM 2698 O O . ASP A 1 334 ? 1.497 -38.75 -2.648 1 90.5 334 ASP A O 1
ATOM 2702 N N . ASN A 1 335 ? 0.505 -37.969 -4.344 1 92 335 ASN A N 1
ATOM 2703 C CA . ASN A 1 335 ? -0.543 -37.312 -3.59 1 92 335 ASN A CA 1
ATOM 2704 C C . ASN A 1 335 ? 0.039 -36.281 -2.615 1 92 335 ASN A C 1
ATOM 2706 O O . ASN A 1 335 ? -0.583 -35.969 -1.601 1 92 335 ASN A O 1
ATOM 2710 N N . LYS A 1 336 ? 1.188 -35.781 -2.924 1 92.19 336 LYS A N 1
ATOM 2711 C CA . LYS A 1 336 ? 1.895 -34.906 -1.981 1 92.19 336 LYS A CA 1
ATOM 2712 C C . LYS A 1 336 ? 1.182 -33.562 -1.818 1 92.19 336 LYS A C 1
ATOM 2714 O O . LYS A 1 336 ? 1.157 -33 -0.725 1 92.19 336 LYS A O 1
ATOM 2719 N N . SER A 1 337 ? 0.628 -33.062 -2.885 1 92.81 337 SER A N 1
ATOM 2720 C CA . SER A 1 337 ? -0.041 -31.766 -2.799 1 92.81 337 SER A CA 1
ATOM 2721 C C . SER A 1 337 ? -1.272 -31.828 -1.902 1 92.81 337 SER A C 1
ATOM 2723 O O . SER A 1 337 ? -1.569 -30.891 -1.17 1 92.81 337 SER A O 1
ATOM 2725 N N . TRP A 1 338 ? -1.965 -32.938 -1.884 1 94.81 338 TRP A N 1
ATOM 2726 C CA . TRP A 1 338 ? -3.15 -33.125 -1.051 1 94.81 338 TRP A CA 1
ATOM 2727 C C . TRP A 1 338 ? -2.764 -33.344 0.409 1 94.81 338 TRP A C 1
ATOM 2729 O O . TRP A 1 338 ? -3.438 -32.844 1.314 1 94.81 338 TRP A O 1
ATOM 2739 N N . GLU A 1 339 ? -1.71 -34.062 0.632 1 94.75 339 GLU A N 1
ATOM 2740 C CA . GLU A 1 339 ? -1.187 -34.188 1.987 1 94.75 339 GLU A CA 1
ATOM 2741 C C . GLU A 1 339 ? -0.805 -32.844 2.57 1 94.75 339 GLU A C 1
ATOM 2743 O O . GLU A 1 339 ? -1.055 -32.562 3.746 1 94.75 339 GLU A O 1
ATOM 2748 N N . MET A 1 340 ? -0.199 -32.031 1.731 1 93.88 340 MET A N 1
ATOM 2749 C CA . MET A 1 340 ? 0.196 -30.703 2.17 1 93.88 340 MET A CA 1
ATOM 2750 C C . MET A 1 340 ? -1.027 -29.844 2.496 1 93.88 340 MET A C 1
ATOM 2752 O O . MET A 1 340 ? -1.004 -29.047 3.439 1 93.88 340 MET A O 1
ATOM 2756 N N . MET A 1 341 ? -2.09 -29.922 1.706 1 94 341 MET A N 1
ATOM 2757 C CA . MET A 1 341 ? -3.32 -29.188 1.993 1 94 341 MET A CA 1
ATOM 2758 C C . MET A 1 341 ? -3.859 -29.547 3.373 1 94 341 MET A C 1
ATOM 2760 O O . MET A 1 341 ? -4.254 -28.672 4.141 1 94 341 MET A O 1
ATOM 2764 N N . ASP A 1 342 ? -3.812 -30.844 3.645 1 94.62 342 ASP A N 1
ATOM 2765 C CA . ASP A 1 342 ? -4.277 -31.312 4.945 1 94.62 342 ASP A CA 1
ATOM 2766 C C . ASP A 1 342 ? -3.402 -30.75 6.07 1 94.62 342 ASP A C 1
ATOM 2768 O O . ASP A 1 342 ? -3.912 -30.359 7.121 1 94.62 342 ASP A O 1
ATOM 2772 N N . GLU A 1 343 ? -2.139 -30.766 5.844 1 94.75 343 GLU A N 1
ATOM 2773 C CA . GLU A 1 343 ? -1.209 -30.234 6.836 1 94.75 343 GLU A CA 1
ATOM 2774 C C . GLU A 1 343 ? -1.441 -28.734 7.062 1 94.75 343 GLU A C 1
ATOM 2776 O O . GLU A 1 343 ? -1.426 -28.266 8.203 1 94.75 343 GLU A O 1
ATOM 2781 N N . MET A 1 344 ? -1.671 -28.016 6.008 1 94.62 344 MET A N 1
ATOM 2782 C CA . MET A 1 344 ? -1.857 -26.562 6.082 1 94.62 344 MET A CA 1
ATOM 2783 C C . MET A 1 344 ? -3.121 -26.219 6.863 1 94.62 344 MET A C 1
ATOM 2785 O O . MET A 1 344 ? -3.092 -25.375 7.758 1 94.62 344 MET A O 1
ATOM 2789 N N . ILE A 1 345 ? -4.195 -26.891 6.527 1 94.56 345 ILE A N 1
ATOM 2790 C CA . ILE A 1 345 ? -5.441 -26.625 7.238 1 94.56 345 ILE A CA 1
ATOM 2791 C C . ILE A 1 345 ? -5.312 -27.062 8.695 1 94.56 345 ILE A C 1
ATOM 2793 O O . ILE A 1 345 ? -5.883 -26.453 9.594 1 94.56 345 ILE A O 1
ATOM 2797 N N . GLY A 1 346 ? -4.598 -28.172 8.938 1 94.88 346 GLY A N 1
ATOM 2798 C CA . GLY A 1 346 ? -4.32 -28.594 10.297 1 94.88 346 GLY A CA 1
ATOM 2799 C C . GLY A 1 346 ? -3.559 -27.562 11.102 1 94.88 346 GLY A C 1
ATOM 2800 O O . GLY A 1 346 ? -3.834 -27.359 12.289 1 94.88 346 GLY A O 1
ATOM 2801 N N . THR A 1 347 ? -2.607 -26.922 10.469 1 93.88 347 THR A N 1
ATOM 2802 C CA . THR A 1 347 ? -1.835 -25.875 11.117 1 93.88 347 THR A CA 1
ATOM 2803 C C . THR A 1 347 ? -2.729 -24.688 11.477 1 93.88 347 THR A C 1
ATOM 2805 O O . THR A 1 347 ? -2.623 -24.141 12.57 1 93.88 347 THR A O 1
ATOM 2808 N N . ALA A 1 348 ? -3.615 -24.344 10.547 1 91.94 348 ALA A N 1
ATOM 2809 C CA . ALA A 1 348 ? -4.562 -23.266 10.812 1 91.94 348 ALA A CA 1
ATOM 2810 C C . ALA A 1 348 ? -5.484 -23.625 11.977 1 91.94 348 ALA A C 1
ATOM 2812 O O . ALA A 1 348 ? -5.758 -22.781 12.836 1 91.94 348 ALA A O 1
ATOM 2813 N N . GLU A 1 349 ? -5.945 -24.812 11.953 1 94.06 349 GLU A N 1
ATOM 2814 C CA . GLU A 1 349 ? -6.801 -25.281 13.047 1 94.06 349 GLU A CA 1
ATOM 2815 C C . GLU A 1 349 ? -6.082 -25.203 14.383 1 94.06 349 GLU A C 1
ATOM 2817 O O . GLU A 1 349 ? -6.656 -24.734 15.375 1 94.06 349 GLU A O 1
ATOM 2822 N N . GLU A 1 350 ? -4.84 -25.641 14.43 1 92.81 350 GLU A N 1
ATOM 2823 C CA . GLU A 1 350 ? -4.047 -25.578 15.656 1 92.81 350 GLU A CA 1
ATOM 2824 C C . GLU A 1 350 ? -3.938 -24.141 16.156 1 92.81 350 GLU A C 1
ATOM 2826 O O . GLU A 1 350 ? -4.039 -23.891 17.375 1 92.81 350 GLU A O 1
ATOM 2831 N N . PHE A 1 351 ? -3.703 -23.266 15.297 1 89.88 351 PHE A N 1
ATOM 2832 C CA . PHE A 1 351 ? -3.596 -21.859 15.648 1 89.88 351 PHE A CA 1
ATOM 2833 C C . PHE A 1 351 ? -4.852 -21.391 16.375 1 89.88 351 PHE A C 1
ATOM 2835 O O . PHE A 1 351 ? -4.77 -20.812 17.469 1 89.88 351 PHE A O 1
ATOM 2842 N N . TYR A 1 352 ? -5.984 -21.656 15.82 1 88.31 352 TYR A N 1
ATOM 2843 C CA . TYR A 1 352 ? -7.234 -21.172 16.406 1 88.31 352 TYR A CA 1
ATOM 2844 C C . TYR A 1 352 ? -7.598 -21.953 17.656 1 88.31 352 TYR A C 1
ATOM 2846 O O . TYR A 1 352 ? -8.203 -21.422 18.578 1 88.31 352 TYR A O 1
ATOM 2854 N N . GLN A 1 353 ? -7.234 -23.188 17.719 1 89.69 353 GLN A N 1
ATOM 2855 C CA . GLN A 1 353 ? -7.461 -23.984 18.922 1 89.69 353 GLN A CA 1
ATOM 2856 C C . GLN A 1 353 ? -6.656 -23.438 20.094 1 89.69 353 GLN A C 1
ATOM 2858 O O . GLN A 1 353 ? -7.164 -23.359 21.219 1 89.69 353 GLN A O 1
ATOM 2863 N N . THR A 1 354 ? -5.402 -23.047 19.797 1 86.69 354 THR A N 1
ATOM 2864 C CA . THR A 1 354 ? -4.566 -22.484 20.859 1 86.69 354 THR A CA 1
ATOM 2865 C C . THR A 1 354 ? -5.117 -21.156 21.344 1 86.69 354 THR A C 1
ATOM 2867 O O . THR A 1 354 ? -4.887 -20.75 22.484 1 86.69 354 THR A O 1
ATOM 2870 N N . LEU A 1 355 ? -5.895 -20.484 20.453 1 83.12 355 LEU A N 1
ATOM 2871 C CA . LEU A 1 355 ? -6.5 -19.203 20.828 1 83.12 355 LEU A CA 1
ATOM 2872 C C . LEU A 1 355 ? -7.863 -19.422 21.469 1 83.12 355 LEU A C 1
ATOM 2874 O O . LEU A 1 355 ? -8.469 -18.469 21.969 1 83.12 355 LEU A O 1
ATOM 2878 N N . GLY A 1 356 ? -8.367 -20.641 21.453 1 83.62 356 GLY A N 1
ATOM 2879 C CA . GLY A 1 356 ? -9.648 -20.969 22.062 1 83.62 356 GLY A CA 1
ATOM 2880 C C . GLY A 1 356 ? -10.828 -20.469 21.266 1 83.62 356 GLY A C 1
ATOM 2881 O O . GLY A 1 356 ? -11.891 -20.172 21.828 1 83.62 356 GLY A O 1
ATOM 2882 N N . ILE A 1 357 ? -10.719 -20.359 20 1 86.31 357 ILE A N 1
ATOM 2883 C CA . ILE A 1 357 ? -11.781 -19.844 19.141 1 86.31 357 ILE A CA 1
ATOM 2884 C C . ILE A 1 357 ? -12.508 -21 18.469 1 86.31 357 ILE A C 1
ATOM 2886 O O . ILE A 1 357 ? -11.914 -21.75 17.703 1 86.31 357 ILE A O 1
ATOM 2890 N N . PRO A 1 358 ? -13.789 -21.156 18.781 1 92.62 358 PRO A N 1
ATOM 2891 C CA . PRO A 1 358 ? -14.555 -22.203 18.109 1 92.62 358 PRO A CA 1
ATOM 2892 C C . PRO A 1 358 ? -14.695 -21.969 16.594 1 92.62 358 PRO A C 1
ATOM 2894 O O . PRO A 1 358 ? -14.812 -20.828 16.156 1 92.62 358 PRO A O 1
ATOM 2897 N N . TYR A 1 359 ? -14.703 -23.062 15.859 1 93.31 359 TYR A N 1
ATOM 2898 C CA . TYR A 1 359 ? -14.766 -22.922 14.406 1 93.31 359 TYR A CA 1
ATOM 2899 C C . TYR A 1 359 ? -15.352 -24.172 13.758 1 93.31 359 TYR A C 1
ATOM 2901 O O . TYR A 1 359 ? -15.594 -25.172 14.438 1 93.31 359 TYR A O 1
ATOM 2909 N N . ARG A 1 360 ? -15.656 -24.031 12.531 1 96.69 360 ARG A N 1
ATOM 2910 C CA . ARG A 1 360 ? -15.984 -25.156 11.68 1 96.69 360 ARG A CA 1
ATOM 2911 C C . ARG A 1 360 ? -15.195 -25.109 10.375 1 96.69 360 ARG A C 1
ATOM 2913 O O . ARG A 1 360 ? -14.773 -24.031 9.938 1 96.69 360 ARG A O 1
ATOM 2920 N N . ILE A 1 361 ? -14.859 -26.266 9.828 1 96.94 361 ILE A N 1
ATOM 2921 C CA . ILE A 1 361 ? -14.234 -26.391 8.516 1 96.94 361 ILE A CA 1
ATOM 2922 C C . ILE A 1 361 ? -15.297 -26.688 7.465 1 96.94 361 ILE A C 1
ATOM 2924 O O . ILE A 1 361 ? -16.047 -27.656 7.59 1 96.94 361 ILE A O 1
ATOM 2928 N N . VAL A 1 362 ? -15.32 -25.859 6.449 1 97.12 362 VAL A N 1
ATOM 2929 C CA . VAL A 1 362 ? -16.359 -25.969 5.434 1 97.12 362 VAL A CA 1
ATOM 2930 C C . VAL A 1 362 ? -15.734 -26.234 4.07 1 97.12 362 VAL A C 1
ATOM 2932 O O . VAL A 1 362 ? -14.734 -25.594 3.709 1 97.12 362 VAL A O 1
ATOM 2935 N N . ASN A 1 363 ? -16.25 -27.25 3.373 1 98 363 ASN A N 1
ATOM 2936 C CA . ASN A 1 363 ? -15.867 -27.531 1.991 1 98 363 ASN A CA 1
ATOM 2937 C C . ASN A 1 363 ? -16.719 -26.719 1.006 1 98 363 ASN A C 1
ATOM 2939 O O . ASN A 1 363 ? -17.906 -26.969 0.874 1 98 363 ASN A O 1
ATOM 2943 N N . ILE A 1 364 ? -16.156 -25.859 0.279 1 97.12 364 ILE A N 1
ATOM 2944 C CA . ILE A 1 364 ? -16.875 -24.906 -0.552 1 97.12 364 ILE A CA 1
ATOM 2945 C C . ILE A 1 364 ? -17.406 -25.594 -1.806 1 97.12 364 ILE A C 1
ATOM 2947 O O . ILE A 1 364 ? -16.719 -26.422 -2.404 1 97.12 364 ILE A O 1
ATOM 2951 N N . VAL A 1 365 ? -18.516 -25.219 -2.225 1 98.19 365 VAL A N 1
ATOM 2952 C CA . VAL A 1 365 ? -19.203 -25.828 -3.359 1 98.19 365 VAL A CA 1
ATOM 2953 C C . VAL A 1 365 ? -18.484 -25.469 -4.652 1 98.19 365 VAL A C 1
ATOM 2955 O O . VAL A 1 365 ? -17.797 -24.438 -4.727 1 98.19 365 VAL A O 1
ATOM 2958 N N . SER A 1 366 ? -18.688 -26.266 -5.668 1 97.94 366 SER A N 1
ATOM 2959 C CA . SER A 1 366 ? -17.953 -26.188 -6.93 1 97.94 366 SER A CA 1
ATOM 2960 C C . SER A 1 366 ? -18.219 -24.844 -7.633 1 97.94 366 SER A C 1
ATOM 2962 O O . SER A 1 366 ? -17.312 -24.25 -8.203 1 97.94 366 SER A O 1
ATOM 2964 N N . GLY A 1 367 ? -19.438 -24.344 -7.531 1 96.88 367 GLY A N 1
ATOM 2965 C CA . GLY A 1 367 ? -19.797 -23.125 -8.242 1 96.88 367 GLY A CA 1
ATOM 2966 C C . GLY A 1 367 ? -19.156 -21.875 -7.66 1 96.88 367 GLY A C 1
ATOM 2967 O O . GLY A 1 367 ? -19.078 -20.844 -8.328 1 96.88 367 GLY A O 1
ATOM 2968 N N . ALA A 1 368 ? -18.625 -21.984 -6.461 1 95.25 368 ALA A N 1
ATOM 2969 C CA . ALA A 1 368 ? -18.062 -20.812 -5.77 1 95.25 368 ALA A CA 1
ATOM 2970 C C . ALA A 1 368 ? -16.547 -20.828 -5.84 1 95.25 368 ALA A C 1
ATOM 2972 O O . ALA A 1 368 ? -15.891 -19.859 -5.418 1 95.25 368 ALA A O 1
ATOM 2973 N N . LEU A 1 369 ? -15.945 -21.797 -6.398 1 94.25 369 LEU A N 1
ATOM 2974 C CA . LEU A 1 369 ? -14.492 -21.891 -6.48 1 94.25 369 LEU A CA 1
ATOM 2975 C C . LEU A 1 369 ? -13.945 -20.969 -7.574 1 94.25 369 LEU A C 1
ATOM 2977 O O . LEU A 1 369 ? -14.555 -20.844 -8.633 1 94.25 369 LEU A O 1
ATOM 2981 N N . ASN A 1 370 ? -12.875 -20.281 -7.25 1 89.5 370 ASN A N 1
ATOM 2982 C CA . ASN A 1 370 ? -12.172 -19.578 -8.32 1 89.5 370 ASN A CA 1
ATOM 2983 C C . ASN A 1 370 ? -11.578 -20.547 -9.336 1 89.5 370 ASN A C 1
ATOM 2985 O O . ASN A 1 370 ? -11.609 -21.766 -9.133 1 89.5 370 ASN A O 1
ATOM 2989 N N . HIS A 1 371 ? -11.055 -20.094 -10.445 1 91.25 371 HIS A N 1
ATOM 2990 C CA . HIS A 1 371 ? -10.586 -20.953 -11.531 1 91.25 371 HIS A CA 1
ATOM 2991 C C . HIS A 1 371 ? -9.391 -21.781 -11.086 1 91.25 371 HIS A C 1
ATOM 2993 O O . HIS A 1 371 ? -9.258 -22.953 -11.492 1 91.25 371 HIS A O 1
ATOM 2999 N N . ALA A 1 372 ? -8.594 -21.281 -10.234 1 89.69 372 ALA A N 1
ATOM 3000 C CA . ALA A 1 372 ? -7.332 -21.938 -9.898 1 89.69 372 ALA A CA 1
ATOM 3001 C C . ALA A 1 372 ? -7.555 -23.062 -8.898 1 89.69 372 ALA A C 1
ATOM 3003 O O . ALA A 1 372 ? -6.816 -24.062 -8.898 1 89.69 372 ALA A O 1
ATOM 3004 N N . ALA A 1 373 ? -8.555 -23.031 -8.109 1 92.81 373 ALA A N 1
ATOM 3005 C CA . ALA A 1 373 ? -8.734 -23.953 -6.988 1 92.81 373 ALA A CA 1
ATOM 3006 C C . ALA A 1 373 ? -9.398 -25.25 -7.445 1 92.81 373 ALA A C 1
ATOM 3008 O O . ALA A 1 373 ? -10.445 -25.219 -8.094 1 92.81 373 ALA A O 1
ATOM 3009 N N . SER A 1 374 ? -8.773 -26.359 -7.137 1 95.56 374 SER A N 1
ATOM 3010 C CA . SER A 1 374 ? -9.383 -27.672 -7.316 1 95.56 374 SER A CA 1
ATOM 3011 C C . SER A 1 374 ? -10.32 -28.016 -6.16 1 95.56 374 SER A C 1
ATOM 3013 O O . SER A 1 374 ? -11.336 -28.688 -6.359 1 95.56 374 SER A O 1
ATOM 3015 N N . LYS A 1 375 ? -9.945 -27.609 -5.047 1 96.25 375 LYS A N 1
ATOM 3016 C CA . LYS A 1 375 ? -10.688 -27.75 -3.793 1 96.25 375 LYS A CA 1
ATOM 3017 C C . LYS A 1 375 ? -10.352 -26.609 -2.832 1 96.25 375 LYS A C 1
ATOM 3019 O O . LYS A 1 375 ? -9.234 -26.094 -2.832 1 96.25 375 LYS A O 1
ATOM 3024 N N . LYS A 1 376 ? -11.297 -26.188 -2.057 1 95.25 376 LYS A N 1
ATOM 3025 C CA . LYS A 1 376 ? -11.117 -25.109 -1.09 1 95.25 376 LYS A CA 1
ATOM 3026 C C . LYS A 1 376 ? -11.812 -25.422 0.231 1 95.25 376 LYS A C 1
ATOM 3028 O O . LYS A 1 376 ? -12.977 -25.812 0.248 1 95.25 376 LYS A O 1
ATOM 3033 N N . LEU A 1 377 ? -11.094 -25.391 1.296 1 95.62 377 LEU A N 1
ATOM 3034 C CA . LEU A 1 377 ? -11.625 -25.5 2.652 1 95.62 377 LEU A CA 1
ATOM 3035 C C . LEU A 1 377 ? -11.531 -24.156 3.381 1 95.62 377 LEU A C 1
ATOM 3037 O O . LEU A 1 377 ? -10.461 -23.547 3.422 1 95.62 377 LEU A O 1
ATOM 3041 N N . ASP A 1 378 ? -12.586 -23.75 3.91 1 93.81 378 ASP A N 1
ATOM 3042 C CA . ASP A 1 378 ? -12.602 -22.531 4.711 1 93.81 378 ASP A CA 1
ATOM 3043 C C . ASP A 1 378 ? -12.727 -22.844 6.199 1 93.81 378 ASP A C 1
ATOM 3045 O O . ASP A 1 378 ? -13.477 -23.75 6.578 1 93.81 378 ASP A O 1
ATOM 3049 N N . LEU A 1 379 ? -11.945 -22.172 6.93 1 93.56 379 LEU A N 1
ATOM 3050 C CA . LEU A 1 379 ? -12.164 -22.156 8.367 1 93.56 379 LEU A CA 1
ATOM 3051 C C . LEU A 1 379 ? -13.047 -20.984 8.773 1 93.56 379 LEU A C 1
ATOM 3053 O O . LEU A 1 379 ? -12.672 -19.828 8.555 1 93.56 379 LEU A O 1
ATOM 3057 N N . GLU A 1 380 ? -14.195 -21.266 9.258 1 92.19 380 GLU A N 1
ATOM 3058 C CA . GLU A 1 380 ? -15.133 -20.25 9.719 1 92.19 380 GLU A CA 1
ATOM 3059 C C . GLU A 1 380 ? -15.25 -20.25 11.234 1 92.19 380 GLU A C 1
ATOM 3061 O O . GLU A 1 380 ? -15.602 -21.266 11.836 1 92.19 380 GLU A O 1
ATOM 3066 N N . ALA A 1 381 ? -14.977 -19.125 11.789 1 89.56 381 ALA A N 1
ATOM 3067 C CA . ALA A 1 381 ? -15.039 -19 13.242 1 89.56 381 ALA A CA 1
ATOM 3068 C C . ALA A 1 381 ? -16.422 -18.578 13.695 1 89.56 381 ALA A C 1
ATOM 3070 O O . ALA A 1 381 ? -17.141 -17.875 12.969 1 89.56 381 ALA A O 1
ATOM 3071 N N . TRP A 1 382 ? -16.734 -19.031 14.906 1 89.06 382 TRP A N 1
ATOM 3072 C CA . TRP A 1 382 ? -18 -18.641 15.508 1 89.06 382 TRP A CA 1
ATOM 3073 C C . TRP A 1 382 ? -17.891 -17.297 16.203 1 89.06 382 TRP A C 1
ATOM 3075 O O . TRP A 1 382 ? -17.047 -17.094 17.078 1 89.06 382 TRP A O 1
ATOM 3085 N N . PHE A 1 383 ? -18.75 -16.391 15.75 1 83.56 383 PHE A N 1
ATOM 3086 C CA . PHE A 1 383 ? -18.828 -15.086 16.391 1 83.56 383 PHE A CA 1
ATOM 3087 C C . PHE A 1 383 ? -20.031 -15.023 17.328 1 83.56 383 PHE A C 1
ATOM 3089 O O . PHE A 1 383 ? -21.172 -14.844 16.875 1 83.56 383 PHE A O 1
ATOM 3096 N N . PRO A 1 384 ? -19.812 -15.117 18.547 1 83.94 384 PRO A N 1
ATOM 3097 C CA . PRO A 1 384 ? -20.922 -15.203 19.516 1 83.94 384 PRO A CA 1
ATOM 3098 C C . PRO A 1 384 ? -21.781 -13.953 19.531 1 83.94 384 PRO A C 1
ATOM 3100 O O . PRO A 1 384 ? -22.984 -14.039 19.812 1 83.94 384 PRO A O 1
ATOM 3103 N N . GLY A 1 385 ? -21.25 -12.797 19.328 1 78.81 385 GLY A N 1
ATOM 3104 C CA . GLY A 1 385 ? -22.016 -11.562 19.328 1 78.81 385 GLY A CA 1
ATOM 3105 C C . GLY A 1 385 ? -23.062 -11.516 18.234 1 78.81 385 GLY A C 1
ATOM 3106 O O . GLY A 1 385 ? -24.188 -11.062 18.453 1 78.81 385 GLY A O 1
ATOM 3107 N N . SER A 1 386 ? -22.734 -11.984 17.078 1 79.38 386 SER A N 1
ATOM 3108 C CA . SER A 1 386 ? -23.672 -12 15.945 1 79.38 386 SER A CA 1
ATOM 3109 C C . SER A 1 386 ? -24.266 -13.383 15.742 1 79.38 386 SER A C 1
ATOM 3111 O O . SER A 1 386 ? -25.141 -13.57 14.891 1 79.38 386 SER A O 1
ATOM 3113 N N . ALA A 1 387 ? -23.859 -14.25 16.516 1 85.69 387 ALA A N 1
ATOM 3114 C CA . ALA A 1 387 ? -24.312 -15.633 16.391 1 85.69 387 ALA A CA 1
ATOM 3115 C C . ALA A 1 387 ? -24.219 -16.125 14.961 1 85.69 387 ALA A C 1
ATOM 3117 O O . ALA A 1 387 ? -25.203 -16.625 14.398 1 85.69 387 ALA A O 1
ATOM 3118 N N . ALA A 1 388 ? -23.062 -15.953 14.461 1 88.06 388 ALA A N 1
ATOM 3119 C CA . ALA A 1 388 ? -22.844 -16.328 13.062 1 88.06 388 ALA A CA 1
ATOM 3120 C C . ALA A 1 388 ? -21.422 -16.812 12.836 1 88.06 388 ALA A C 1
ATOM 3122 O O . ALA A 1 388 ? -20.5 -16.422 13.578 1 88.06 388 ALA A O 1
ATOM 3123 N N . PHE A 1 389 ? -21.297 -17.672 11.844 1 90.5 389 PHE A N 1
ATOM 3124 C CA . PHE A 1 389 ? -19.969 -18.078 11.391 1 90.5 389 PHE A CA 1
ATOM 3125 C C . PHE A 1 389 ? -19.406 -17.094 10.383 1 90.5 389 PHE A C 1
ATOM 3127 O O . PHE A 1 389 ? -20.141 -16.594 9.531 1 90.5 389 PHE A O 1
ATOM 3134 N N . ARG A 1 390 ? -18.141 -16.812 10.531 1 85.88 390 ARG A N 1
ATOM 3135 C CA . ARG A 1 390 ? -17.453 -15.961 9.562 1 85.88 390 ARG A CA 1
ATOM 3136 C C . ARG A 1 390 ? -16.141 -16.578 9.102 1 85.88 390 ARG A C 1
ATOM 3138 O O . ARG A 1 390 ? -15.422 -17.188 9.898 1 85.88 390 ARG A O 1
ATOM 3145 N N . GLU A 1 391 ? -15.891 -16.375 7.852 1 88.12 391 GLU A N 1
ATOM 3146 C CA . GLU A 1 391 ? -14.68 -16.938 7.266 1 88.12 391 GLU A CA 1
ATOM 3147 C C . GLU A 1 391 ? -13.438 -16.203 7.742 1 88.12 391 GLU A C 1
ATOM 3149 O O . GLU A 1 391 ? -13.383 -14.969 7.684 1 88.12 391 GLU A O 1
ATOM 3154 N N . LEU A 1 392 ? -12.406 -16.969 8.172 1 87 392 LEU A N 1
ATOM 3155 C CA . LEU A 1 392 ? -11.156 -16.359 8.609 1 87 392 LEU A CA 1
ATOM 3156 C C . LEU A 1 392 ? -9.977 -16.906 7.801 1 87 392 LEU A C 1
ATOM 3158 O O . LEU A 1 392 ? -8.938 -16.25 7.707 1 87 392 LEU A O 1
ATOM 3162 N N . VAL A 1 393 ? -10.188 -18.141 7.312 1 90.31 393 VAL A N 1
ATOM 3163 C CA . VAL A 1 393 ? -9.102 -18.812 6.594 1 90.31 393 VAL A CA 1
ATOM 3164 C C . VAL A 1 393 ? -9.656 -19.5 5.348 1 90.31 393 VAL A C 1
ATOM 3166 O O . VAL A 1 393 ? -10.758 -20.047 5.375 1 90.31 393 VAL A O 1
ATOM 3169 N N . SER A 1 394 ? -8.914 -19.359 4.297 1 91.75 394 SER A N 1
ATOM 3170 C CA . SER A 1 394 ? -9.203 -20.109 3.088 1 91.75 394 SER A CA 1
ATOM 3171 C C . SER A 1 394 ? -8 -20.938 2.65 1 91.75 394 SER A C 1
ATOM 3173 O O . SER A 1 394 ? -6.891 -20.422 2.521 1 91.75 394 SER A O 1
ATOM 3175 N N . CYS A 1 395 ? -8.172 -22.219 2.539 1 93.56 395 CYS A N 1
ATOM 3176 C CA . CYS A 1 395 ? -7.133 -23.141 2.107 1 93.56 395 CYS A CA 1
ATOM 3177 C C . CYS A 1 395 ? -7.504 -23.797 0.785 1 93.56 395 CYS A C 1
ATOM 3179 O O . CYS A 1 395 ? -8.539 -24.469 0.686 1 93.56 395 CYS A O 1
ATOM 3181 N N . SER A 1 396 ? -6.691 -23.625 -0.204 1 93.62 396 SER A N 1
ATOM 3182 C CA . SER A 1 396 ? -7 -24.172 -1.518 1 93.62 396 SER A CA 1
ATOM 3183 C C . SER A 1 396 ? -5.816 -24.969 -2.076 1 93.62 396 SER A C 1
ATOM 3185 O O . SER A 1 396 ? -4.664 -24.703 -1.728 1 93.62 396 SER A O 1
ATOM 3187 N N . ASN A 1 397 ? -6.117 -26 -2.799 1 94 397 ASN A N 1
ATOM 3188 C CA . ASN A 1 397 ? -5.145 -26.703 -3.629 1 94 397 ASN A CA 1
ATOM 3189 C C . ASN A 1 397 ? -5.324 -26.375 -5.105 1 94 397 ASN A C 1
ATOM 3191 O O . ASN A 1 397 ? -6.359 -26.688 -5.695 1 94 397 ASN A O 1
ATOM 3195 N N . CYS A 1 398 ? -4.344 -25.781 -5.684 1 91.62 398 CYS A N 1
ATOM 3196 C CA . CYS A 1 398 ? -4.449 -25.297 -7.059 1 91.62 398 CYS A CA 1
ATOM 3197 C C . CYS A 1 398 ? -3.748 -26.25 -8.023 1 91.62 398 CYS A C 1
ATOM 3199 O O . CYS A 1 398 ? -3.635 -25.953 -9.219 1 91.62 398 CYS A O 1
ATOM 3201 N N . LEU A 1 399 ? -3.23 -27.344 -7.48 1 91.75 399 LEU A N 1
ATOM 3202 C CA . LEU A 1 399 ? -2.508 -28.312 -8.297 1 91.75 399 LEU A CA 1
ATOM 3203 C C . LEU A 1 399 ? -1.425 -27.625 -9.117 1 91.75 399 LEU A C 1
ATOM 3205 O O . LEU A 1 399 ? -0.541 -26.969 -8.57 1 91.75 399 LEU A O 1
ATOM 3209 N N . ASP A 1 400 ? -1.404 -27.812 -10.422 1 89.88 400 ASP A N 1
ATOM 3210 C CA . ASP A 1 400 ? -0.344 -27.172 -11.203 1 89.88 400 ASP A CA 1
ATOM 3211 C C . ASP A 1 400 ? -0.883 -26 -12.016 1 89.88 400 ASP A C 1
ATOM 3213 O O . ASP A 1 400 ? -0.229 -25.516 -12.945 1 89.88 400 ASP A O 1
ATOM 3217 N N . TYR A 1 401 ? -2.125 -25.578 -11.711 1 91 401 TYR A N 1
ATOM 3218 C CA . TYR A 1 401 ? -2.797 -24.5 -12.445 1 91 401 TYR A CA 1
ATOM 3219 C C . TYR A 1 401 ? -1.976 -23.219 -12.406 1 91 401 TYR A C 1
ATOM 3221 O O . TYR A 1 401 ? -1.701 -22.625 -13.453 1 91 401 TYR A O 1
ATOM 3229 N N . GLN A 1 402 ? -1.53 -22.812 -11.234 1 88 402 GLN A N 1
ATOM 3230 C CA . GLN A 1 402 ? -0.745 -21.594 -11.078 1 88 402 GLN A CA 1
ATOM 3231 C C . GLN A 1 402 ? 0.702 -21.812 -11.508 1 88 402 GLN A C 1
ATOM 3233 O O . GLN A 1 402 ? 1.31 -20.938 -12.125 1 88 402 GLN A O 1
ATOM 3238 N N . ALA A 1 403 ? 1.203 -22.938 -11.211 1 89.62 403 ALA A N 1
ATOM 3239 C CA . ALA A 1 403 ? 2.592 -23.25 -11.539 1 89.62 403 ALA A CA 1
ATOM 3240 C C . ALA A 1 403 ? 2.822 -23.234 -13.047 1 89.62 403 ALA A C 1
ATOM 3242 O O . ALA A 1 403 ? 3.885 -22.812 -13.516 1 89.62 403 ALA A O 1
ATOM 3243 N N . ARG A 1 404 ? 1.872 -23.672 -13.812 1 89.88 404 ARG A N 1
ATOM 3244 C CA . ARG A 1 404 ? 1.995 -23.688 -15.266 1 89.88 404 ARG A CA 1
ATOM 3245 C C . ARG A 1 404 ? 2.066 -22.266 -15.82 1 89.88 404 ARG A C 1
ATOM 3247 O O . ARG A 1 404 ? 2.879 -21.984 -16.703 1 89.88 404 ARG A O 1
ATOM 3254 N N . ARG A 1 405 ? 1.265 -21.484 -15.258 1 87.06 405 ARG A N 1
ATOM 3255 C CA . ARG A 1 405 ? 1.251 -20.094 -15.703 1 87.06 405 ARG A CA 1
ATOM 3256 C C . ARG A 1 405 ? 2.568 -19.406 -15.367 1 87.06 405 ARG A C 1
ATOM 3258 O O . ARG A 1 405 ? 3.035 -18.547 -16.125 1 87.06 405 ARG A O 1
ATOM 3265 N N . LEU A 1 406 ? 3.15 -19.75 -14.273 1 92.06 406 LEU A N 1
ATOM 3266 C CA . LEU A 1 406 ? 4.383 -19.125 -13.789 1 92.06 406 LEU A CA 1
ATOM 3267 C C . LEU A 1 406 ? 5.605 -19.906 -14.273 1 92.06 406 LEU A C 1
ATOM 3269 O O . LEU A 1 406 ? 6.738 -19.5 -14.008 1 92.06 406 LEU A O 1
ATOM 3273 N N . ARG A 1 407 ? 5.41 -20.984 -14.977 1 90.19 407 ARG A N 1
ATOM 3274 C CA . ARG A 1 407 ? 6.469 -21.797 -15.555 1 90.19 407 ARG A CA 1
ATOM 3275 C C . ARG A 1 407 ? 7.391 -22.344 -14.469 1 90.19 407 ARG A C 1
ATOM 3277 O O . ARG A 1 407 ? 8.617 -22.266 -14.586 1 90.19 407 ARG A O 1
ATOM 3284 N N . ILE A 1 408 ? 6.785 -22.688 -13.406 1 90.62 408 ILE A N 1
ATOM 3285 C CA . ILE A 1 408 ? 7.52 -23.375 -12.352 1 90.62 408 ILE A CA 1
ATOM 3286 C C . ILE A 1 408 ? 7.516 -24.891 -12.625 1 90.62 408 ILE A C 1
ATOM 3288 O O . ILE A 1 408 ? 6.457 -25.516 -12.664 1 90.62 408 ILE A O 1
ATOM 3292 N N . ARG A 1 409 ? 8.672 -25.469 -12.742 1 89.75 409 ARG A N 1
ATOM 3293 C CA . ARG A 1 409 ? 8.766 -26.844 -13.25 1 89.75 409 ARG A CA 1
ATOM 3294 C C . ARG A 1 409 ? 9.344 -27.781 -12.203 1 89.75 409 ARG A C 1
ATOM 3296 O O . ARG A 1 409 ? 10.102 -27.344 -11.32 1 89.75 409 ARG A O 1
ATOM 3303 N N . TYR A 1 410 ? 8.859 -29 -12.281 1 89.69 410 TYR A N 1
ATOM 3304 C CA . TYR A 1 410 ? 9.352 -30.078 -11.438 1 89.69 410 TYR A CA 1
ATOM 3305 C C . TYR A 1 410 ? 10.453 -30.859 -12.141 1 89.69 410 TYR A C 1
ATOM 3307 O O . TYR A 1 410 ? 10.266 -31.359 -13.258 1 89.69 410 TYR A O 1
ATOM 3315 N N . GLY A 1 411 ? 11.641 -31.062 -11.531 1 83.06 411 GLY A N 1
ATOM 3316 C CA . GLY A 1 411 ? 12.695 -31.891 -12.078 1 83.06 411 GLY A CA 1
ATOM 3317 C C . GLY A 1 411 ? 13.891 -31.109 -12.57 1 83.06 411 GLY A C 1
ATOM 3318 O O . GLY A 1 411 ? 13.992 -29.906 -12.312 1 83.06 411 GLY A O 1
ATOM 3319 N N . GLN A 1 412 ? 15.023 -31.812 -12.891 1 68.44 412 GLN A N 1
ATOM 3320 C CA . GLN A 1 412 ? 16.266 -31.172 -13.336 1 68.44 412 GLN A CA 1
ATOM 3321 C C . GLN A 1 412 ? 16.25 -30.938 -14.844 1 68.44 412 GLN A C 1
ATOM 3323 O O . GLN A 1 412 ? 16.938 -30.047 -15.336 1 68.44 412 GLN A O 1
ATOM 3328 N N . THR A 1 413 ? 15.617 -31.969 -15.469 1 58.75 413 THR A N 1
ATOM 3329 C CA . THR A 1 413 ? 15.828 -31.891 -16.906 1 58.75 413 THR A CA 1
ATOM 3330 C C . THR A 1 413 ? 14.562 -31.438 -17.625 1 58.75 413 THR A C 1
ATOM 3332 O O . THR A 1 413 ? 13.461 -31.547 -17.078 1 58.75 413 THR A O 1
ATOM 3335 N N . LYS A 1 414 ? 14.734 -30.641 -18.766 1 53.66 414 LYS A N 1
ATOM 3336 C CA . LYS A 1 414 ? 13.766 -30.062 -19.688 1 53.66 414 LYS A CA 1
ATOM 3337 C C . LYS A 1 414 ? 12.617 -31.016 -19.969 1 53.66 414 LYS A C 1
ATOM 3339 O O . LYS A 1 414 ? 11.57 -30.609 -20.469 1 53.66 414 LYS A O 1
ATOM 3344 N N . LYS A 1 415 ? 12.844 -32.25 -19.703 1 45.97 415 LYS A N 1
ATOM 3345 C CA . LYS A 1 415 ? 11.844 -33.188 -20.219 1 45.97 415 LYS A CA 1
ATOM 3346 C C . LYS A 1 415 ? 10.633 -33.25 -19.281 1 45.97 415 LYS A C 1
ATOM 3348 O O . LYS A 1 415 ? 9.57 -33.75 -19.688 1 45.97 415 LYS A O 1
ATOM 3353 N N . MET A 1 416 ? 10.812 -33 -18 1 44.81 416 MET A N 1
ATOM 3354 C CA . MET A 1 416 ? 9.742 -33.344 -17.078 1 44.81 416 MET A CA 1
ATOM 3355 C C . MET A 1 416 ? 8.805 -32.156 -16.859 1 44.81 416 MET A C 1
ATOM 3357 O O . MET A 1 416 ? 9.25 -31.062 -16.5 1 44.81 416 MET A O 1
ATOM 3361 N N . MET A 1 417 ? 7.715 -32.281 -17.5 1 45.12 417 MET A N 1
ATOM 3362 C CA . MET A 1 417 ? 6.629 -31.328 -17.609 1 45.12 417 MET A CA 1
ATOM 3363 C C . MET A 1 417 ? 5.898 -31.156 -16.281 1 45.12 417 MET A C 1
ATOM 3365 O O . MET A 1 417 ? 4.891 -30.453 -16.203 1 45.12 417 MET A O 1
ATOM 3369 N N . ASP A 1 418 ? 6.449 -31.891 -15.211 1 46.62 418 ASP A N 1
ATOM 3370 C CA . ASP A 1 418 ? 5.543 -31.844 -14.07 1 46.62 418 ASP A CA 1
ATOM 3371 C C . ASP A 1 418 ? 5.684 -30.547 -13.297 1 46.62 418 ASP A C 1
ATOM 3373 O O . ASP A 1 418 ? 6.766 -29.953 -13.258 1 46.62 418 ASP A O 1
ATOM 3377 N N . LYS A 1 419 ? 4.559 -29.906 -13.125 1 44.34 419 LYS A N 1
ATOM 3378 C CA . LYS A 1 419 ? 4.492 -28.641 -12.414 1 44.34 419 LYS A CA 1
ATOM 3379 C C . LYS A 1 419 ? 4.191 -28.844 -10.93 1 44.34 419 LYS A C 1
ATOM 3381 O O . LYS A 1 419 ? 3.492 -29.797 -10.57 1 44.34 419 LYS A O 1
ATOM 3386 N N . VAL A 1 420 ? 4.828 -28.125 -10.039 1 47.62 420 VAL A N 1
ATOM 3387 C CA . VAL A 1 420 ? 4.609 -28.156 -8.594 1 47.62 420 VAL A CA 1
ATOM 3388 C C . VAL A 1 420 ? 3.17 -27.75 -8.281 1 47.62 420 VAL A C 1
ATOM 3390 O O . VAL A 1 420 ? 2.494 -27.141 -9.109 1 47.62 420 VAL A O 1
ATOM 3393 N N . ARG A 1 421 ? 2.613 -28.312 -7.242 1 44.44 421 ARG A N 1
ATOM 3394 C CA . ARG A 1 421 ? 1.278 -27.953 -6.773 1 44.44 421 ARG A CA 1
ATOM 3395 C C . ARG A 1 421 ? 1.35 -26.984 -5.602 1 44.44 421 ARG A C 1
ATOM 3397 O O . ARG A 1 421 ? 2.301 -27.016 -4.82 1 44.44 421 ARG A O 1
ATOM 3404 N N . VAL A 1 422 ? 0.403 -25.922 -5.496 1 52.06 422 VAL A N 1
ATOM 3405 C CA . VAL A 1 422 ? 0.515 -24.781 -4.594 1 52.06 422 VAL A CA 1
ATOM 3406 C C . VAL A 1 422 ? -0.702 -24.734 -3.674 1 52.06 422 VAL A C 1
ATOM 3408 O O . VAL A 1 422 ? -1.76 -24.219 -4.059 1 52.06 422 VAL A O 1
ATOM 3411 N N . PRO A 1 423 ? -0.602 -25.312 -2.416 1 40.62 423 PRO A N 1
ATOM 3412 C CA . PRO A 1 423 ? -1.603 -24.984 -1.396 1 40.62 423 PRO A CA 1
ATOM 3413 C C . PRO A 1 423 ? -1.33 -23.656 -0.703 1 40.62 423 PRO A C 1
ATOM 3415 O O . PRO A 1 423 ? -0.171 -23.297 -0.464 1 40.62 423 PRO A O 1
ATOM 3418 N N . SER A 1 424 ? -2.322 -22.734 -0.724 1 44.41 424 SER A N 1
ATOM 3419 C CA . SER A 1 424 ? -2.184 -21.453 -0.049 1 44.41 424 SER A CA 1
ATOM 3420 C C . SER A 1 424 ? -3.232 -21.281 1.046 1 44.41 424 SER A C 1
ATOM 3422 O O . SER A 1 424 ? -4.344 -21.812 0.931 1 44.41 424 SER A O 1
ATOM 3424 N N . LEU A 1 425 ? -2.787 -20.984 2.277 1 47.19 425 LEU A N 1
ATOM 3425 C CA . LEU A 1 425 ? -3.672 -20.688 3.398 1 47.19 425 LEU A CA 1
ATOM 3426 C C . LEU A 1 425 ? -3.482 -19.25 3.883 1 47.19 425 LEU A C 1
ATOM 3428 O O . LEU A 1 425 ? -2.352 -18.766 3.977 1 47.19 425 LEU A O 1
ATOM 3432 N N . SER A 1 426 ? -4.602 -18.469 3.988 1 46.03 426 SER A N 1
ATOM 3433 C CA . SER A 1 426 ? -4.57 -17.078 4.41 1 46.03 426 SER A CA 1
ATOM 3434 C C . SER A 1 426 ? -5.184 -16.906 5.793 1 46.03 426 SER A C 1
ATOM 3436 O O . SER A 1 426 ? -6.234 -17.484 6.09 1 46.03 426 SER A O 1
ATOM 3438 N N . ILE A 1 427 ? -4.414 -16.469 6.766 1 39.84 427 ILE A N 1
ATOM 3439 C CA . ILE A 1 427 ? -4.957 -16.062 8.055 1 39.84 427 ILE A CA 1
ATOM 3440 C C . ILE A 1 427 ? -5.152 -14.547 8.07 1 39.84 427 ILE A C 1
ATOM 3442 O O . ILE A 1 427 ? -4.191 -13.789 7.914 1 39.84 427 ILE A O 1
ATOM 3446 N N . GLU A 1 428 ? -6.375 -14.109 8.094 1 47.38 428 GLU A N 1
ATOM 3447 C CA . GLU A 1 428 ? -6.672 -12.68 8.141 1 47.38 428 GLU A CA 1
ATOM 3448 C C . GLU A 1 428 ? -6.691 -12.164 9.578 1 47.38 428 GLU A C 1
ATOM 3450 O O . GLU A 1 428 ? -7.395 -12.711 10.422 1 47.38 428 GLU A O 1
ATOM 3455 N N . ASN A 1 429 ? -5.91 -11.125 9.859 1 45.84 429 ASN A N 1
ATOM 3456 C CA . ASN A 1 429 ? -5.723 -10.641 11.219 1 45.84 429 ASN A CA 1
ATOM 3457 C C . ASN A 1 429 ? -6.926 -9.828 11.695 1 45.84 429 ASN A C 1
ATOM 3459 O O . ASN A 1 429 ? -7.348 -9.945 12.844 1 45.84 429 ASN A O 1
ATOM 3463 N N . PRO A 1 430 ? -7.598 -9.062 10.82 1 43.06 430 PRO A N 1
ATOM 3464 C CA . PRO A 1 430 ? -8.57 -8.156 11.422 1 43.06 430 PRO A CA 1
ATOM 3465 C C . PRO A 1 430 ? -9.711 -8.891 12.125 1 43.06 430 PRO A C 1
ATOM 3467 O O . PRO A 1 430 ? -10.07 -8.547 13.25 1 43.06 430 PRO A O 1
ATOM 3470 N N . PRO A 1 431 ? -10.078 -10.023 11.633 1 36.97 431 PRO A N 1
ATOM 3471 C CA . PRO A 1 431 ? -11.195 -10.688 12.312 1 36.97 431 PRO A CA 1
ATOM 3472 C C . PRO A 1 431 ? -10.766 -11.383 13.602 1 36.97 431 PRO A C 1
ATOM 3474 O O . PRO A 1 431 ? -11.586 -11.562 14.508 1 36.97 431 PRO A O 1
ATOM 3477 N N . ILE A 1 432 ? -9.516 -11.703 13.633 1 42.09 432 ILE A N 1
ATOM 3478 C CA . ILE A 1 432 ? -9.047 -12.398 14.828 1 42.09 432 ILE A CA 1
ATOM 3479 C C . ILE A 1 432 ? -9.016 -11.445 16.016 1 42.09 432 ILE A C 1
ATOM 3481 O O . ILE A 1 432 ? -9.367 -11.82 17.125 1 42.09 432 ILE A O 1
ATOM 3485 N N . ILE A 1 433 ? -8.648 -10.258 15.68 1 44.34 433 ILE A N 1
ATOM 3486 C CA . ILE A 1 433 ? -8.594 -9.25 16.734 1 44.34 433 ILE A CA 1
ATOM 3487 C C . ILE A 1 433 ? -9.969 -9.125 17.391 1 44.34 433 ILE A C 1
ATOM 3489 O O . ILE A 1 433 ? -10.062 -9.031 18.625 1 44.34 433 ILE A O 1
ATOM 3493 N N . LYS A 1 434 ? -10.906 -9.414 16.594 1 44.44 434 LYS A N 1
ATOM 3494 C CA . LYS A 1 434 ? -12.289 -9.273 17.031 1 44.44 434 LYS A CA 1
ATOM 3495 C C . LYS A 1 434 ? -12.68 -10.383 18 1 44.44 434 LYS A C 1
ATOM 3497 O O . LYS A 1 434 ? -13.391 -10.133 18.984 1 44.44 434 LYS A O 1
ATOM 3502 N N . LEU A 1 435 ? -12.211 -11.492 17.672 1 44.56 435 LEU A N 1
ATOM 3503 C CA . LEU A 1 435 ? -12.594 -12.664 18.438 1 44.56 435 LEU A CA 1
ATOM 3504 C C . LEU A 1 435 ? -11.883 -12.688 19.797 1 44.56 435 LEU A C 1
ATOM 3506 O O . LEU A 1 435 ? -12.477 -13.062 20.797 1 44.56 435 LEU A O 1
ATOM 3510 N N . ILE A 1 436 ? -10.711 -12.156 19.734 1 45.16 436 ILE A N 1
ATOM 3511 C CA . ILE A 1 436 ? -9.914 -12.219 20.969 1 45.16 436 ILE A CA 1
ATOM 3512 C C . ILE A 1 436 ? -10.43 -11.18 21.969 1 45.16 436 ILE A C 1
ATOM 3514 O O . ILE A 1 436 ? -10.531 -11.461 23.156 1 45.16 436 ILE A O 1
ATOM 3518 N N . VAL A 1 437 ? -10.812 -10.109 21.375 1 43.88 437 VAL A N 1
ATOM 3519 C CA . VAL A 1 437 ? -11.328 -9.07 22.25 1 43.88 437 VAL A CA 1
ATOM 3520 C C . VAL A 1 437 ? -12.617 -9.555 22.922 1 43.88 437 VAL A C 1
ATOM 3522 O O . VAL A 1 437 ? -12.891 -9.219 24.078 1 43.88 437 VAL A O 1
ATOM 3525 N N . LEU A 1 438 ? -13.281 -10.438 22.219 1 41.38 438 LEU A N 1
ATOM 3526 C CA . LEU A 1 438 ? -14.539 -10.992 22.719 1 41.38 438 LEU A CA 1
ATOM 3527 C C . LEU A 1 438 ? -14.289 -11.922 23.906 1 41.38 438 LEU A C 1
ATOM 3529 O O . LEU A 1 438 ? -15.062 -11.93 24.859 1 41.38 438 LEU A O 1
ATOM 3533 N N . ASP A 1 439 ? -13.312 -12.672 23.703 1 44.56 439 ASP A N 1
ATOM 3534 C CA . ASP A 1 439 ? -13.031 -13.664 24.734 1 44.56 439 ASP A CA 1
ATOM 3535 C C . ASP A 1 439 ? -12.406 -13.023 25.969 1 44.56 439 ASP A C 1
ATOM 3537 O O . ASP A 1 439 ? -12.641 -13.469 27.094 1 44.56 439 ASP A O 1
ATOM 3541 N N . LEU A 1 440 ? -11.68 -12.016 25.734 1 40.06 440 LEU A N 1
ATOM 3542 C CA . LEU A 1 440 ? -11.031 -11.336 26.844 1 40.06 440 LEU A CA 1
ATOM 3543 C C . LEU A 1 440 ? -12.055 -10.609 27.703 1 40.06 440 LEU A C 1
ATOM 3545 O O . LEU A 1 440 ? -11.891 -10.523 28.938 1 40.06 440 LEU A O 1
ATOM 3549 N N . ARG A 1 441 ? -13.062 -10.047 27.141 1 40.97 441 ARG A N 1
ATOM 3550 C CA . ARG A 1 441 ? -14.047 -9.32 27.938 1 40.97 441 ARG A CA 1
ATOM 3551 C C . ARG A 1 441 ? -14.938 -10.281 28.719 1 40.97 441 ARG A C 1
ATOM 3553 O O . ARG A 1 441 ? -15.375 -9.969 29.828 1 40.97 441 ARG A O 1
ATOM 3560 N N . SER A 1 442 ? -15.297 -11.266 28.094 1 37.62 442 SER A N 1
ATOM 3561 C CA . SER A 1 442 ? -16.172 -12.141 28.875 1 37.62 442 SER A CA 1
ATOM 3562 C C . SER A 1 442 ? -15.531 -12.492 30.219 1 37.62 442 SER A C 1
ATOM 3564 O O . SER A 1 442 ? -16.234 -12.758 31.188 1 37.62 442 SER A O 1
ATOM 3566 N N . ARG A 1 443 ? -14.242 -12.578 30.156 1 36.03 443 ARG A N 1
ATOM 3567 C CA . ARG A 1 443 ? -13.641 -12.891 31.453 1 36.03 443 ARG A CA 1
ATOM 3568 C C . ARG A 1 443 ? -13.555 -11.648 32.344 1 36.03 443 ARG A C 1
ATOM 3570 O O . ARG A 1 443 ? -13.656 -11.742 33.562 1 36.03 443 ARG A O 1
ATOM 3577 N N . GLU A 1 444 ? -13.234 -10.531 31.672 1 35.41 444 GLU A N 1
ATOM 3578 C CA . GLU A 1 444 ? -12.945 -9.312 32.438 1 35.41 444 GLU A CA 1
ATOM 3579 C C . GLU A 1 444 ? -14.219 -8.531 32.75 1 35.41 444 GLU A C 1
ATOM 3581 O O . GLU A 1 444 ? -14.18 -7.535 33.469 1 35.41 444 GLU A O 1
ATOM 3586 N N . VAL A 1 445 ? -15.281 -8.617 32 1 34.38 445 VAL A N 1
ATOM 3587 C CA . VAL A 1 445 ? -16.406 -7.762 32.375 1 34.38 445 VAL A CA 1
ATOM 3588 C C . VAL A 1 445 ? -16.656 -7.891 33.875 1 34.38 445 VAL A C 1
ATOM 3590 O O . VAL A 1 445 ? -17.562 -7.238 34.438 1 34.38 445 VAL A O 1
ATOM 3593 N N . GLU A 1 446 ? -16.219 -8.891 34.531 1 31.02 446 GLU A N 1
ATOM 3594 C CA . GLU A 1 446 ? -16.594 -8.695 35.906 1 31.02 446 GLU A CA 1
ATOM 3595 C C . GLU A 1 446 ? -15.781 -7.566 36.562 1 31.02 446 GLU A C 1
ATOM 3597 O O . GLU A 1 446 ? -16.188 -7.012 37.594 1 31.02 446 GLU A O 1
ATOM 3602 N N . THR A 1 447 ? -14.352 -7.543 36.344 1 30.19 447 THR A N 1
ATOM 3603 C CA . THR A 1 447 ? -13.641 -6.617 37.219 1 30.19 447 THR A CA 1
ATOM 3604 C C . THR A 1 447 ? -13.562 -5.227 36.594 1 30.19 447 THR A C 1
ATOM 3606 O O . THR A 1 447 ? -13.672 -5.082 35.375 1 30.19 447 THR A O 1
ATOM 3609 N N . SER A 1 448 ? -13.438 -3.949 37.375 1 27.16 448 SER A N 1
ATOM 3610 C CA . SER A 1 448 ? -13.469 -2.508 37.156 1 27.16 448 SER A CA 1
ATOM 3611 C C . SER A 1 448 ? -12.531 -2.1 36.031 1 27.16 448 SER A C 1
ATOM 3613 O O . SER A 1 448 ? -11.586 -2.822 35.719 1 27.16 448 SER A O 1
ATOM 3615 N N . SER A 1 449 ? -12.781 -0.87 35.219 1 28.89 449 SER A N 1
ATOM 3616 C CA . SER A 1 449 ? -12.445 -0.23 33.938 1 28.89 449 SER A CA 1
ATOM 3617 C C . SER A 1 449 ? -10.93 -0.101 33.781 1 28.89 449 SER A C 1
ATOM 3619 O O . SER A 1 449 ? -10.422 -0.1 32.656 1 28.89 449 SER A O 1
ATOM 3621 N N . ARG A 1 450 ? -10.141 0.602 34.719 1 30.61 450 ARG A N 1
ATOM 3622 C CA . ARG A 1 450 ? -8.828 1.218 34.562 1 30.61 450 ARG A CA 1
ATOM 3623 C C . ARG A 1 450 ? -7.742 0.159 34.375 1 30.61 450 ARG A C 1
ATOM 3625 O O . ARG A 1 450 ? -6.664 0.45 33.844 1 30.61 450 ARG A O 1
ATOM 3632 N N . THR A 1 451 ? -7.695 -0.917 35.156 1 29.31 451 THR A N 1
ATOM 3633 C CA . THR A 1 451 ? -6.562 -1.835 35.219 1 29.31 451 THR A CA 1
ATOM 3634 C C . THR A 1 451 ? -6.605 -2.818 34.062 1 29.31 451 THR A C 1
ATOM 3636 O O . THR A 1 451 ? -6.051 -3.916 34.125 1 29.31 451 THR A O 1
ATOM 3639 N N . LYS A 1 452 ? -7.5 -2.551 33.094 1 31.91 452 LYS A N 1
ATOM 3640 C CA . LYS A 1 452 ? -8.062 -3.521 32.156 1 31.91 452 LYS A CA 1
ATOM 3641 C C . LYS A 1 452 ? -7.027 -3.949 31.109 1 31.91 452 LYS A C 1
ATOM 3643 O O . LYS A 1 452 ? -6.98 -5.117 30.719 1 31.91 452 LYS A O 1
ATOM 3648 N N . TRP A 1 453 ? -6.367 -3.061 30.531 1 29.91 453 TRP A N 1
ATOM 3649 C CA . TRP A 1 453 ? -5.633 -3.395 29.312 1 29.91 453 TRP A CA 1
ATOM 3650 C C . TRP A 1 453 ? -4.406 -4.242 29.625 1 29.91 453 TRP A C 1
ATOM 3652 O O . TRP A 1 453 ? -3.83 -4.871 28.734 1 29.91 453 TRP A O 1
ATOM 3662 N N . ARG A 1 454 ? -3.871 -4.211 30.828 1 30.62 454 ARG A N 1
ATOM 3663 C CA . ARG A 1 454 ? -2.645 -4.93 31.156 1 30.62 454 ARG A CA 1
ATOM 3664 C C . ARG A 1 454 ? -2.852 -6.438 31.047 1 30.62 454 ARG A C 1
ATOM 3666 O O . ARG A 1 454 ? -1.896 -7.188 30.828 1 30.62 454 ARG A O 1
ATOM 3673 N N . THR A 1 455 ? -4.121 -6.844 31.188 1 29.38 455 THR A N 1
ATOM 3674 C CA . THR A 1 455 ? -4.398 -8.273 31.25 1 29.38 455 THR A CA 1
ATOM 3675 C C . THR A 1 455 ? -4.469 -8.867 29.844 1 29.38 455 THR A C 1
ATOM 3677 O O . THR A 1 455 ? -4.211 -10.055 29.641 1 29.38 455 THR A O 1
ATOM 3680 N N . CYS A 1 456 ? -4.926 -8.148 28.938 1 30.73 456 CYS A N 1
ATOM 3681 C CA . CYS A 1 456 ? -5.145 -8.758 27.625 1 30.73 456 CYS A CA 1
ATOM 3682 C C . CYS A 1 456 ? -3.826 -9.195 27 1 30.73 456 CYS A C 1
ATOM 3684 O O . CYS A 1 456 ? -3.775 -10.211 26.297 1 30.73 456 CYS A O 1
ATOM 3686 N N . LEU A 1 457 ? -2.775 -8.438 27.125 1 32.75 457 LEU A N 1
ATOM 3687 C CA . LEU A 1 457 ? -1.524 -8.836 26.5 1 32.75 457 LEU A CA 1
ATOM 3688 C C . LEU A 1 457 ? -0.917 -10.039 27.219 1 32.75 457 LEU A C 1
ATOM 3690 O O . LEU A 1 457 ? -0.084 -10.75 26.641 1 32.75 457 LEU A O 1
ATOM 3694 N N . SER A 1 458 ? -1.198 -10.258 28.438 1 29.59 458 SER A N 1
ATOM 3695 C CA . SER A 1 458 ? -0.615 -11.367 29.188 1 29.59 458 SER A CA 1
ATOM 3696 C C . SER A 1 458 ? -1.255 -12.695 28.797 1 29.59 458 SER A C 1
ATOM 3698 O O . SER A 1 458 ? -0.757 -13.758 29.172 1 29.59 458 SER A O 1
ATOM 3700 N N . THR A 1 459 ? -2.498 -12.656 28.281 1 29.3 459 THR A N 1
ATOM 3701 C CA . THR A 1 459 ? -3.188 -13.914 28.031 1 29.3 459 THR A CA 1
ATOM 3702 C C . THR A 1 459 ? -2.691 -14.555 26.75 1 29.3 459 THR A C 1
ATOM 3704 O O . THR A 1 459 ? -3.262 -15.547 26.281 1 29.3 459 THR A O 1
ATOM 3707 N N . ILE A 1 460 ? -1.882 -13.977 25.969 1 29.05 460 ILE A N 1
ATOM 3708 C CA . ILE A 1 460 ? -1.378 -14.828 24.906 1 29.05 460 ILE A CA 1
ATOM 3709 C C . ILE A 1 460 ? -0.709 -16.062 25.5 1 29.05 460 ILE A C 1
ATOM 3711 O O . ILE A 1 460 ? 0.183 -15.945 26.344 1 29.05 460 ILE A O 1
ATOM 3715 N N . PRO A 1 461 ? -1.306 -17.266 25.453 1 27.47 461 PRO A N 1
ATOM 3716 C CA . PRO A 1 461 ? -0.741 -18.469 26.078 1 27.47 461 PRO A CA 1
ATOM 3717 C C . PRO A 1 461 ? 0.786 -18.484 26.047 1 27.47 461 PRO A C 1
ATOM 3719 O O . PRO A 1 461 ? 1.394 -18.062 25.047 1 27.47 461 PRO A O 1
ATOM 3722 N N . ARG A 1 462 ? 1.401 -18.453 27.125 1 26.8 462 ARG A N 1
ATOM 3723 C CA . ARG A 1 462 ? 2.82 -18.781 27.25 1 26.8 462 ARG A CA 1
ATOM 3724 C C . ARG A 1 462 ? 3.188 -19.969 26.359 1 26.8 462 ARG A C 1
ATOM 3726 O O . ARG A 1 462 ? 2.553 -21.016 26.438 1 26.8 462 ARG A O 1
ATOM 3733 N N . LEU A 1 463 ? 3.732 -19.859 25.266 1 26.22 463 LEU A N 1
ATOM 3734 C CA . LEU A 1 463 ? 4.352 -20.953 24.516 1 26.22 463 LEU A CA 1
ATOM 3735 C C . LEU A 1 463 ? 4.949 -21.984 25.469 1 26.22 463 LEU A C 1
ATOM 3737 O O . LEU A 1 463 ? 5.84 -21.656 26.266 1 26.22 463 LEU A O 1
ATOM 3741 N N . HIS A 1 464 ? 4.152 -22.828 26.094 1 23.94 464 HIS A N 1
ATOM 3742 C CA . HIS A 1 464 ? 4.699 -23.984 26.797 1 23.94 464 HIS A CA 1
ATOM 3743 C C . HIS A 1 464 ? 5.965 -24.484 26.109 1 23.94 464 HIS A C 1
ATOM 3745 O O . HIS A 1 464 ? 5.949 -24.797 24.906 1 23.94 464 HIS A O 1
ATOM 3751 N N . HIS A 1 465 ? 7.121 -24.062 26.625 1 25.02 465 HIS A N 1
ATOM 3752 C CA . HIS A 1 465 ? 8.414 -24.672 26.328 1 25.02 465 HIS A CA 1
ATOM 3753 C C . HIS A 1 465 ? 8.383 -26.172 26.547 1 25.02 465 HIS A C 1
ATOM 3755 O O . HIS A 1 465 ? 7.945 -26.641 27.594 1 25.02 465 HIS A O 1
ATOM 3761 N N . HIS A 1 466 ? 8.031 -27.031 25.828 1 23.62 466 HIS A N 1
ATOM 3762 C CA . HIS A 1 466 ? 8.625 -28.344 26.016 1 23.62 466 HIS A CA 1
ATOM 3763 C C . HIS A 1 466 ? 10.039 -28.234 26.578 1 23.62 466 HIS A C 1
ATOM 3765 O O . HIS A 1 466 ? 10.781 -27.312 26.234 1 23.62 466 HIS A O 1
ATOM 3771 N N . PRO A 1 467 ? 10.336 -28.875 27.875 1 25.95 467 PRO A N 1
ATOM 3772 C CA . PRO A 1 467 ? 11.625 -28.984 28.562 1 25.95 467 PRO A CA 1
ATOM 3773 C C . PRO A 1 467 ? 12.781 -29.266 27.594 1 25.95 467 PRO A C 1
ATOM 3775 O O . PRO A 1 467 ? 13.844 -29.703 28.016 1 25.95 467 PRO A O 1
ATOM 3778 N N . HIS A 1 468 ? 12.711 -29.516 26.5 1 23.56 468 HIS A N 1
ATOM 3779 C CA . HIS A 1 468 ? 14.094 -29.609 26.047 1 23.56 468 HIS A CA 1
ATOM 3780 C C . HIS A 1 468 ? 14.914 -28.406 26.516 1 23.56 468 HIS A C 1
ATOM 3782 O O . HIS A 1 468 ? 14.367 -27.312 26.703 1 23.56 468 HIS A O 1
ATOM 3788 N N . SER A 1 469 ? 16.125 -28.672 27.281 1 23.06 469 SER A N 1
ATOM 3789 C CA . SER A 1 469 ? 17.172 -27.891 27.938 1 23.06 469 SER A CA 1
ATOM 3790 C C . SER A 1 469 ? 17.328 -26.516 27.297 1 23.06 469 SER A C 1
ATOM 3792 O O . SER A 1 469 ? 18.234 -26.297 26.5 1 23.06 469 SER A O 1
ATOM 3794 N N . TYR A 1 470 ? 16.297 -26.172 26.75 1 23.86 470 TYR A N 1
ATOM 3795 C CA . TYR A 1 470 ? 16.703 -24.828 26.375 1 23.86 470 TYR A CA 1
ATOM 3796 C C . TYR A 1 470 ? 16.719 -23.906 27.594 1 23.86 470 TYR A C 1
ATOM 3798 O O . TYR A 1 470 ? 15.703 -23.766 28.281 1 23.86 470 TYR A O 1
ATOM 3806 N N . THR A 1 471 ? 17.75 -24.094 28.5 1 24.36 471 THR A N 1
ATOM 3807 C CA . THR A 1 471 ? 18.047 -23.219 29.625 1 24.36 471 THR A CA 1
ATOM 3808 C C . THR A 1 471 ? 17.516 -21.812 29.391 1 24.36 471 THR A C 1
ATOM 3810 O O . THR A 1 471 ? 17.703 -21.25 28.312 1 24.36 471 THR A O 1
ATOM 3813 N N . PRO A 1 472 ? 16.562 -21.688 30.203 1 24.75 472 PRO A N 1
ATOM 3814 C CA . PRO A 1 472 ? 16.047 -20.312 30.219 1 24.75 472 PRO A CA 1
ATOM 3815 C C . PRO A 1 472 ? 17.156 -19.266 30.219 1 24.75 472 PRO A C 1
ATOM 3817 O O . PRO A 1 472 ? 18.203 -19.469 30.828 1 24.75 472 PRO A O 1
ATOM 3820 N N . PHE A 1 473 ? 17.344 -18.719 29.188 1 24.47 473 PHE A N 1
ATOM 3821 C CA . PHE A 1 473 ? 18.406 -17.703 29.141 1 24.47 473 PHE A CA 1
ATOM 3822 C C . PHE A 1 473 ? 18.312 -16.766 30.344 1 24.47 473 PHE A C 1
ATOM 3824 O O . PHE A 1 473 ? 17.391 -15.961 30.438 1 24.47 473 PHE A O 1
ATOM 3831 N N . THR A 1 474 ? 18.312 -17.516 31.547 1 22.83 474 THR A N 1
ATOM 3832 C CA . THR A 1 474 ? 18.422 -16.703 32.75 1 22.83 474 THR A CA 1
ATOM 3833 C C . THR A 1 474 ? 19.656 -15.82 32.719 1 22.83 474 THR A C 1
ATOM 3835 O O . THR A 1 474 ? 20.781 -16.328 32.531 1 22.83 474 THR A O 1
ATOM 3838 N N . LEU A 1 475 ? 19.406 -14.664 32.438 1 24.12 475 LEU A N 1
ATOM 3839 C CA . LEU A 1 475 ? 20.484 -13.68 32.531 1 24.12 475 LEU A CA 1
ATOM 3840 C C . LEU A 1 475 ? 20.984 -13.562 33.969 1 24.12 475 LEU A C 1
ATOM 3842 O O . LEU A 1 475 ? 20.25 -13.102 34.844 1 24.12 475 LEU A O 1
ATOM 3846 N N . THR A 1 476 ? 21.5 -14.727 34.5 1 23.02 476 THR A N 1
ATOM 3847 C CA . THR A 1 476 ? 22.078 -14.562 35.844 1 23.02 476 THR A CA 1
ATOM 3848 C C . THR A 1 476 ? 23.25 -13.586 35.781 1 23.02 476 THR A C 1
ATOM 3850 O O . THR A 1 476 ? 24.109 -13.672 34.906 1 23.02 476 THR A O 1
ATOM 3853 N N . THR A 1 477 ? 22.875 -12.391 36.375 1 23.84 477 THR A N 1
ATOM 3854 C CA . THR A 1 477 ? 23.906 -11.414 36.719 1 23.84 477 THR A CA 1
ATOM 3855 C C . THR A 1 477 ? 24.984 -12.055 37.562 1 23.84 477 THR A C 1
ATOM 3857 O O . THR A 1 477 ? 24.719 -12.586 38.625 1 23.84 477 THR A O 1
ATOM 3860 N N . SER A 1 478 ? 25.891 -12.773 36.969 1 23.56 478 SER A N 1
ATOM 3861 C CA . SER A 1 478 ? 26.953 -13.141 37.906 1 23.56 478 SER A CA 1
ATOM 3862 C C . SER A 1 478 ? 27.422 -11.938 38.719 1 23.56 478 SER A C 1
ATOM 3864 O O . SER A 1 478 ? 27.25 -10.797 38.281 1 23.56 478 SER A O 1
ATOM 3866 N N . GLU A 1 479 ? 27.531 -12.18 39.969 1 25.45 479 GLU A N 1
ATOM 3867 C CA . GLU A 1 479 ? 28.141 -11.211 40.875 1 25.45 479 GLU A CA 1
ATOM 3868 C C . GLU A 1 479 ? 29.234 -10.406 40.188 1 25.45 479 GLU A C 1
ATOM 3870 O O . GLU A 1 479 ? 29.359 -9.195 40.406 1 25.45 479 GLU A O 1
ATOM 3875 N N . ASN A 1 480 ? 30.312 -11.156 39.906 1 23.42 480 ASN A N 1
ATOM 3876 C CA . ASN A 1 480 ? 31.5 -10.414 39.531 1 23.42 480 ASN A CA 1
ATOM 3877 C C . ASN A 1 480 ? 31.406 -9.867 38.094 1 23.42 480 ASN A C 1
ATOM 3879 O O . ASN A 1 480 ? 30.688 -10.422 37.25 1 23.42 480 ASN A O 1
ATOM 3883 N N . GLY A 1 481 ? 31.547 -8.602 37.812 1 23.69 481 GLY A N 1
ATOM 3884 C CA . GLY A 1 481 ? 31.344 -7.742 36.656 1 23.69 481 GLY A CA 1
ATOM 3885 C C . GLY A 1 481 ? 31.438 -8.477 35.344 1 23.69 481 GLY A C 1
ATOM 3886 O O . GLY A 1 481 ? 31.078 -7.934 34.281 1 23.69 481 GLY A O 1
ATOM 3887 N N . LEU A 1 482 ? 32.281 -9.523 35.219 1 21.16 482 LEU A N 1
ATOM 3888 C CA . LEU A 1 482 ? 32.812 -9.992 33.938 1 21.16 482 LEU A CA 1
ATOM 3889 C C . LEU A 1 482 ? 31.969 -11.133 33.375 1 21.16 482 LEU A C 1
ATOM 3891 O O . LEU A 1 482 ? 31.609 -12.062 34.094 1 21.16 482 LEU A O 1
ATOM 3895 N N . LEU A 1 483 ? 31.047 -10.891 32.5 1 22.64 483 LEU A N 1
ATOM 3896 C CA . LEU A 1 483 ? 30.078 -11.82 31.906 1 22.64 483 LEU A CA 1
ATOM 3897 C C . LEU A 1 483 ? 30.766 -13.125 31.516 1 22.64 483 LEU A C 1
ATOM 3899 O O . LEU A 1 483 ? 31.656 -13.133 30.672 1 22.64 483 LEU A O 1
ATOM 3903 N N . HIS A 1 484 ? 31.109 -14.07 32.531 1 19.78 484 HIS A N 1
ATOM 3904 C CA . HIS A 1 484 ? 31.859 -15.281 32.188 1 19.78 484 HIS A CA 1
ATOM 3905 C C . HIS A 1 484 ? 30.969 -16.312 31.516 1 19.78 484 HIS A C 1
ATOM 3907 O O . HIS A 1 484 ? 29.828 -16.531 31.938 1 19.78 484 HIS A O 1
ATOM 3913 N N . PRO A 1 485 ? 31.266 -16.719 30.297 1 22.7 485 PRO A N 1
ATOM 3914 C CA . PRO A 1 485 ? 30.578 -17.719 29.5 1 22.7 485 PRO A CA 1
ATOM 3915 C C . PRO A 1 485 ? 30.5 -19.078 30.188 1 22.7 485 PRO A C 1
ATOM 3917 O O . PRO A 1 485 ? 31.516 -19.609 30.656 1 22.7 485 PRO A O 1
ATOM 3920 N N . ILE A 1 486 ? 29.531 -19.312 31.125 1 20.91 486 ILE A N 1
ATOM 3921 C CA . ILE A 1 486 ? 29.578 -20.609 31.797 1 20.91 486 ILE A CA 1
ATOM 3922 C C . ILE A 1 486 ? 29.391 -21.734 30.781 1 20.91 486 ILE A C 1
ATOM 3924 O O . ILE A 1 486 ? 28.391 -21.75 30.062 1 20.91 486 ILE A O 1
ATOM 3928 N N . THR A 1 487 ? 30.453 -22.547 30.375 1 20.98 487 THR A N 1
ATOM 3929 C CA . THR A 1 487 ? 30.719 -23.688 29.5 1 20.98 487 THR A CA 1
ATOM 3930 C C . THR A 1 487 ? 30.062 -24.953 30.062 1 20.98 487 THR A C 1
ATOM 3932 O O . THR A 1 487 ? 30.312 -26.047 29.578 1 20.98 487 THR A O 1
ATOM 3935 N N . ASN A 1 488 ? 28.875 -25.031 30.656 1 19.14 488 ASN A N 1
ATOM 3936 C CA . ASN A 1 488 ? 28.641 -26.375 31.141 1 19.14 488 ASN A CA 1
ATOM 3937 C C . ASN A 1 488 ? 28.422 -27.359 29.984 1 19.14 488 ASN A C 1
ATOM 3939 O O . ASN A 1 488 ? 27.469 -27.203 29.219 1 19.14 488 ASN A O 1
ATOM 3943 N N . ALA A 1 489 ? 29.469 -28.281 29.484 1 20.78 489 ALA A N 1
ATOM 3944 C CA . ALA A 1 489 ? 29.75 -29.359 28.531 1 20.78 489 ALA A CA 1
ATOM 3945 C C . ALA A 1 489 ? 28.906 -30.594 28.844 1 20.78 489 ALA A C 1
ATOM 3947 O O . ALA A 1 489 ? 29.406 -31.578 29.375 1 20.78 489 ALA A O 1
ATOM 3948 N N . SER A 1 490 ? 27.75 -30.656 29.406 1 19.23 490 SER A N 1
ATOM 3949 C CA . SER A 1 490 ? 27.328 -32.062 29.578 1 19.23 490 SER A CA 1
ATOM 3950 C C . SER A 1 490 ? 27.312 -32.812 28.25 1 19.23 490 SER A C 1
ATOM 3952 O O . SER A 1 490 ? 27.062 -32.219 27.203 1 19.23 490 SER A O 1
ATOM 3954 N N . HIS A 1 491 ? 27.844 -34.188 28.125 1 19.94 491 HIS A N 1
ATOM 3955 C CA . HIS A 1 491 ? 28.266 -35.312 27.266 1 19.94 491 HIS A CA 1
ATOM 3956 C C . HIS A 1 491 ? 27.109 -35.781 26.391 1 19.94 491 HIS A C 1
ATOM 3958 O O . HIS A 1 491 ? 26.359 -36.688 26.766 1 19.94 491 HIS A O 1
ATOM 3964 N N . CYS A 1 492 ? 26.172 -35.125 25.938 1 19.08 492 CYS A N 1
ATOM 3965 C CA . CYS A 1 492 ? 25.234 -35.875 25.141 1 19.08 492 CYS A CA 1
ATOM 3966 C C . CYS A 1 492 ? 25.953 -36.688 24.062 1 19.08 492 CYS A C 1
ATOM 3968 O O . CYS A 1 492 ? 26.828 -36.156 23.375 1 19.08 492 CYS A O 1
ATOM 3970 N N . ALA A 1 493 ? 25.953 -38.094 24.094 1 17.44 493 ALA A N 1
ATOM 3971 C CA . ALA A 1 493 ? 26.547 -39.219 23.391 1 17.44 493 ALA A CA 1
ATOM 3972 C C . ALA A 1 493 ? 26.516 -39 21.891 1 17.44 493 ALA A C 1
ATOM 3974 O O . ALA A 1 493 ? 25.453 -38.812 21.297 1 17.44 493 ALA A O 1
ATOM 3975 N N . LEU A 1 494 ? 27.547 -38.438 21.391 1 19.06 494 LEU A N 1
ATOM 3976 C CA . LEU A 1 494 ? 27.984 -38.312 20 1 19.06 494 LEU A CA 1
ATOM 3977 C C . LEU A 1 494 ? 28.109 -39.688 19.344 1 19.06 494 LEU A C 1
ATOM 3979 O O . LEU A 1 494 ? 28.984 -40.5 19.719 1 19.06 494 LEU A O 1
ATOM 3983 N N . GLY A 1 495 ? 26.891 -40.531 19.234 1 17.27 495 GLY A N 1
ATOM 3984 C CA . GLY A 1 495 ? 27.109 -41.812 18.609 1 17.27 495 GLY A CA 1
ATOM 3985 C C . GLY A 1 495 ? 28.109 -41.781 17.469 1 17.27 495 GLY A C 1
ATOM 3986 O O . GLY A 1 495 ? 28.25 -40.75 16.812 1 17.27 495 GLY A O 1
ATOM 3987 N N . LEU A 1 496 ? 29.094 -42.719 17.406 1 17.03 496 LEU A N 1
ATOM 3988 C CA . LEU A 1 496 ? 30.281 -43.156 16.672 1 17.03 496 LEU A CA 1
ATOM 3989 C C . LEU A 1 496 ? 29.953 -43.375 15.195 1 17.03 496 LEU A C 1
ATOM 3991 O O . LEU A 1 496 ? 29.141 -44.219 14.859 1 17.03 496 LEU A O 1
ATOM 3995 N N . VAL A 1 497 ? 29.719 -42.344 14.336 1 16.89 497 VAL A N 1
ATOM 3996 C CA . VAL A 1 497 ? 29.828 -42.625 12.906 1 16.89 497 VAL A CA 1
ATOM 3997 C C . VAL A 1 497 ? 31.062 -43.5 12.648 1 16.89 497 VAL A C 1
ATOM 3999 O O . VAL A 1 497 ? 32.188 -43.062 12.914 1 16.89 497 VAL A O 1
ATOM 4002 N N . THR A 1 498 ? 30.875 -44.844 12.812 1 16.66 498 THR A N 1
ATOM 4003 C CA . THR A 1 498 ? 31.797 -45.906 12.438 1 16.66 498 THR A CA 1
ATOM 4004 C C . THR A 1 498 ? 32.5 -45.562 11.125 1 16.66 498 THR A C 1
ATOM 4006 O O . THR A 1 498 ? 32.031 -44.719 10.359 1 16.66 498 THR A O 1
ATOM 4009 N N . SER A 1 499 ? 33.562 -46.438 10.695 1 17.09 499 SER A N 1
ATOM 4010 C CA . SER A 1 499 ? 34.781 -46.594 9.914 1 17.09 499 SER A CA 1
ATOM 4011 C C . SER A 1 499 ? 34.469 -46.844 8.445 1 17.09 499 SER A C 1
ATOM 4013 O O . SER A 1 499 ? 33.969 -47.938 8.086 1 17.09 499 SER A O 1
ATOM 4015 N N . LEU A 1 500 ? 33.625 -46.156 7.625 1 17.2 500 LEU A N 1
ATOM 4016 C CA . LEU A 1 500 ? 33.719 -46.656 6.258 1 17.2 500 LEU A CA 1
ATOM 4017 C C . LEU A 1 500 ? 35.156 -46.875 5.852 1 17.2 500 LEU A C 1
ATOM 4019 O O . LEU A 1 500 ? 36 -45.969 6 1 17.2 500 LEU A O 1
ATOM 4023 N N . SER A 1 501 ? 35.562 -48.094 5.844 1 16.98 501 SER A N 1
ATOM 4024 C CA . SER A 1 501 ? 36.75 -48.75 5.293 1 16.98 501 SER A CA 1
ATOM 4025 C C . SER A 1 501 ? 37.031 -48.25 3.875 1 16.98 501 SER A C 1
ATOM 4027 O O . SER A 1 501 ? 36.125 -48.188 3.041 1 16.98 501 SER A O 1
ATOM 4029 N N . LEU A 1 502 ? 38.125 -47.531 3.625 1 19.56 502 LEU A N 1
ATOM 4030 C CA . LEU A 1 502 ? 38.906 -46.969 2.516 1 19.56 502 LEU A CA 1
ATOM 4031 C C . LEU A 1 502 ? 39.219 -48.031 1.476 1 19.56 502 LEU A C 1
ATOM 4033 O O . LEU A 1 502 ? 40.281 -48.594 1.466 1 19.56 502 LEU A O 1
ATOM 4037 N N . SER A 1 503 ? 38.438 -49.156 1.398 1 16.66 503 SER A N 1
ATOM 4038 C CA . SER A 1 503 ? 39.281 -50.031 0.583 1 16.66 503 SER A CA 1
ATOM 4039 C C . SER A 1 503 ? 39.656 -49.375 -0.734 1 16.66 503 SER A C 1
ATOM 4041 O O . SER A 1 503 ? 39.531 -48.156 -0.873 1 16.66 503 SER A O 1
ATOM 4043 N N . SER A 1 504 ? 39.5 -50.156 -1.872 1 16.34 504 SER A N 1
ATOM 4044 C CA . SER A 1 504 ? 40.469 -50.469 -2.908 1 16.34 504 SER A CA 1
ATOM 4045 C C . SER A 1 504 ? 40.562 -49.344 -3.939 1 16.34 504 SER A C 1
ATOM 4047 O O . SER A 1 504 ? 41.688 -48.875 -4.234 1 16.34 504 SER A O 1
ATOM 4049 N N . PRO A 1 505 ? 39.938 -49.625 -5.195 1 17.41 505 PRO A N 1
ATOM 4050 C CA . PRO A 1 505 ? 40.75 -49.844 -6.398 1 17.41 505 PRO A CA 1
ATOM 4051 C C . PRO A 1 505 ? 41.125 -48.531 -7.078 1 17.41 505 PRO A C 1
ATOM 4053 O O . PRO A 1 505 ? 42.281 -48.125 -6.984 1 17.41 505 PRO A O 1
ATOM 4056 N N . ARG A 1 506 ? 40.688 -48.438 -8.461 1 17.78 506 ARG A N 1
ATOM 4057 C CA . ARG A 1 506 ? 41.375 -48.25 -9.734 1 17.78 506 ARG A CA 1
ATOM 4058 C C . ARG A 1 506 ? 41.531 -46.781 -10.07 1 17.78 506 ARG A C 1
ATOM 4060 O O . ARG A 1 506 ? 41.156 -45.906 -9.281 1 17.78 506 ARG A O 1
ATOM 4067 N N . ASP A 1 507 ? 40.906 -46.375 -11.281 1 16.91 507 ASP A N 1
ATOM 4068 C CA . ASP A 1 507 ? 41.562 -45.781 -12.445 1 16.91 507 ASP A CA 1
ATOM 4069 C C . ASP A 1 507 ? 41.781 -44.281 -12.266 1 16.91 507 ASP A C 1
ATOM 4071 O O . ASP A 1 507 ? 41.156 -43.656 -11.414 1 16.91 507 ASP A O 1
ATOM 4075 N N . GLN A 1 508 ? 42.25 -43.625 -13.438 1 16.08 508 GLN A N 1
ATOM 4076 C CA . GLN A 1 508 ? 43.188 -42.656 -13.953 1 16.08 508 GLN A CA 1
ATOM 4077 C C . GLN A 1 508 ? 42.594 -41.25 -13.938 1 16.08 508 GLN A C 1
ATOM 4079 O O . GLN A 1 508 ? 42.094 -40.781 -14.961 1 16.08 508 GLN A O 1
ATOM 4084 N N . VAL A 1 509 ? 41.625 -41.062 -13.18 1 16.94 509 VAL A N 1
ATOM 4085 C CA . VAL A 1 509 ? 40.938 -39.875 -13.727 1 16.94 509 VAL A CA 1
ATOM 4086 C C . VAL A 1 509 ? 41.969 -38.781 -13.977 1 16.94 509 VAL A C 1
ATOM 4088 O O . VAL A 1 509 ? 42.75 -38.438 -13.086 1 16.94 509 VAL A O 1
ATOM 4091 N N . GLN A 1 510 ? 42.156 -38.5 -15.336 1 16.45 510 GLN A N 1
ATOM 4092 C CA . GLN A 1 510 ? 43.156 -37.656 -15.984 1 16.45 510 GLN A CA 1
ATOM 4093 C C . GLN A 1 510 ? 43.438 -36.375 -15.18 1 16.45 510 GLN A C 1
ATOM 4095 O O . GLN A 1 510 ? 42.5 -35.812 -14.578 1 16.45 510 GLN A O 1
ATOM 4100 N N . PRO A 1 511 ? 44.688 -36.094 -15.148 1 16.28 511 PRO A N 1
ATOM 4101 C CA . PRO A 1 511 ? 45.594 -35.25 -14.367 1 16.28 511 PRO A CA 1
ATOM 4102 C C . PRO A 1 511 ? 45.156 -33.781 -14.32 1 16.28 511 PRO A C 1
ATOM 4104 O O . PRO A 1 511 ? 45.031 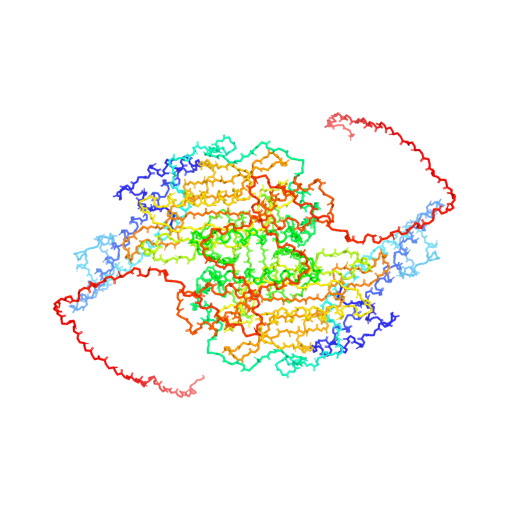-33.219 -13.234 1 16.28 511 PRO A O 1
ATOM 4107 N N . LEU A 1 512 ? 45.625 -33.125 -15.461 1 15.7 512 LEU A N 1
ATOM 4108 C CA . LEU A 1 512 ? 46.688 -32.125 -15.539 1 15.7 512 LEU A CA 1
ATOM 4109 C C . LEU A 1 512 ? 46.156 -30.734 -15.234 1 15.7 512 LEU A C 1
ATOM 4111 O O . LEU A 1 512 ? 44.969 -30.5 -15.273 1 15.7 512 LEU A O 1
ATOM 4115 N N . PHE A 1 513 ? 46.938 -29.578 -15.906 1 15.84 513 PHE A N 1
ATOM 4116 C CA . PHE A 1 513 ? 47.719 -28.344 -15.758 1 15.84 513 PHE A CA 1
ATOM 4117 C C . PHE A 1 513 ? 46.844 -27.125 -16.047 1 15.84 513 PHE A C 1
ATOM 4119 O O . PHE A 1 513 ? 47 -26.094 -15.391 1 15.84 513 PHE A O 1
ATOM 4126 N N . TYR A 1 514 ? 46.094 -26.984 -17.328 1 15.77 514 TYR A N 1
ATOM 4127 C CA . TYR A 1 514 ? 46.469 -25.984 -18.312 1 15.77 514 TYR A CA 1
ATOM 4128 C C . TYR A 1 514 ? 46.188 -24.578 -17.797 1 15.77 514 TYR A C 1
ATOM 4130 O O . TYR A 1 514 ? 45.094 -24.297 -17.312 1 15.77 514 TYR A O 1
ATOM 4138 N N . CYS A 1 515 ? 47.156 -23.547 -17.812 1 16.12 515 CYS A N 1
ATOM 4139 C CA . CYS A 1 515 ? 47.875 -22.359 -17.312 1 16.12 515 CYS A CA 1
ATOM 4140 C C . CYS A 1 515 ? 46.969 -21.125 -17.422 1 16.12 515 CYS A C 1
ATOM 4142 O O . CYS A 1 515 ? 46.688 -20.469 -16.422 1 16.12 515 CYS A O 1
ATOM 4144 N N . MET A 1 516 ? 47.438 -19.906 -18.469 1 16.19 516 MET A N 1
ATOM 4145 C CA . MET A 1 516 ? 48.156 -18.641 -18.578 1 16.19 516 MET A CA 1
ATOM 4146 C C . MET A 1 516 ? 47.219 -17.484 -18.828 1 16.19 516 MET A C 1
ATOM 4148 O O . MET A 1 516 ? 46.062 -17.688 -19.266 1 16.19 516 MET A O 1
ATOM 4152 N N . ASN A 1 517 ? 47.781 -15.984 -18.953 1 16.25 517 ASN A N 1
ATOM 4153 C CA . ASN A 1 517 ? 47.719 -14.523 -18.938 1 16.25 517 ASN A CA 1
ATOM 4154 C C . ASN A 1 517 ? 46.938 -13.992 -20.156 1 16.25 517 ASN A C 1
ATOM 4156 O O . ASN A 1 517 ? 46.688 -12.789 -20.25 1 16.25 517 ASN A O 1
ATOM 4160 N N . ARG A 1 518 ? 46.656 -14.523 -21.297 1 16.55 518 ARG A N 1
ATOM 4161 C CA . ARG A 1 518 ? 46.906 -13.75 -22.516 1 16.55 518 ARG A CA 1
ATOM 4162 C C . ARG A 1 518 ? 45.969 -12.547 -22.594 1 16.55 518 ARG A C 1
ATOM 4164 O O . ARG A 1 518 ? 44.75 -12.695 -22.516 1 16.55 518 ARG A O 1
ATOM 4171 N N . ILE A 1 519 ? 46.594 -11.047 -22.609 1 17.27 519 ILE A N 1
ATOM 4172 C CA . ILE A 1 519 ? 46.562 -9.594 -22.703 1 17.27 519 ILE A CA 1
ATOM 4173 C C . ILE A 1 519 ? 45.875 -9.156 -23.984 1 17.27 519 ILE A C 1
ATOM 4175 O O . ILE A 1 519 ? 45.594 -7.973 -24.188 1 17.27 519 ILE A O 1
ATOM 4179 N N . HIS A 1 520 ? 45.375 -9.805 -24.984 1 16.03 520 HIS A N 1
ATOM 4180 C CA . HIS A 1 520 ? 45.5 -9.25 -26.328 1 16.03 520 HIS A CA 1
ATOM 4181 C C . HIS A 1 520 ? 44.781 -7.902 -26.422 1 16.03 520 HIS A C 1
ATOM 4183 O O . HIS A 1 520 ? 43.656 -7.746 -25.922 1 16.03 520 HIS A O 1
ATOM 4189 N N . THR A 1 521 ? 45.594 -6.637 -27 1 16.44 521 THR A N 1
ATOM 4190 C CA . THR A 1 521 ? 45.906 -5.309 -27.516 1 16.44 521 THR A CA 1
ATOM 4191 C C . THR A 1 521 ? 45 -4.957 -28.703 1 16.44 521 THR A C 1
ATOM 4193 O O . THR A 1 521 ? 45 -3.818 -29.172 1 16.44 521 THR A O 1
ATOM 4196 N N . GLU A 1 522 ? 44.406 -5.801 -29.5 1 16.3 522 GLU A N 1
ATOM 4197 C CA . GLU A 1 522 ? 44.438 -5.273 -30.859 1 16.3 522 GLU A CA 1
ATOM 4198 C C . GLU A 1 522 ? 43.875 -3.863 -30.922 1 16.3 522 GLU A C 1
ATOM 4200 O O . GLU A 1 522 ? 43.188 -3.422 -30 1 16.3 522 GLU A O 1
ATOM 4205 N N . ARG A 1 523 ? 43.531 -3.441 -32.312 1 16.23 523 ARG A N 1
ATOM 4206 C CA . ARG A 1 523 ? 43.531 -2.555 -33.469 1 16.23 523 ARG A CA 1
ATOM 4207 C C . ARG A 1 523 ? 42.25 -1.712 -33.531 1 16.23 523 ARG A C 1
ATOM 4209 O O . ARG A 1 523 ? 41.438 -1.847 -34.438 1 16.23 523 ARG A O 1
ATOM 4216 N N . LEU A 1 524 ? 41.25 -1.683 -32.75 1 17 524 LEU A N 1
ATOM 4217 C CA . LEU A 1 524 ? 40.438 -0.81 -33.562 1 17 524 LEU A CA 1
ATOM 4218 C C . LEU A 1 524 ? 41.188 0.451 -33.969 1 17 524 LEU A C 1
ATOM 4220 O O . LEU A 1 524 ? 41.844 1.066 -33.094 1 17 524 LEU A O 1
ATOM 4224 N N . ILE A 1 525 ? 41.406 0.66 -35.406 1 16.72 525 ILE A N 1
ATOM 4225 C CA . ILE A 1 525 ? 41.812 1.544 -36.5 1 16.72 525 ILE A CA 1
ATOM 4226 C C . ILE A 1 525 ? 41.375 2.975 -36.188 1 16.72 525 ILE A C 1
ATOM 4228 O O . ILE A 1 525 ? 40.25 3.199 -35.719 1 16.72 525 ILE A O 1
ATOM 4232 N N . MET A 1 526 ? 42.312 3.93 -36.531 1 17.09 526 MET A N 1
ATOM 4233 C CA . MET A 1 526 ? 42.781 5.312 -36.5 1 17.09 526 MET A CA 1
ATOM 4234 C C . MET A 1 526 ? 41.906 6.207 -37.375 1 17.09 526 MET A C 1
ATOM 4236 O O . MET A 1 526 ? 42.062 7.426 -37.375 1 17.09 526 MET A O 1
ATOM 4240 N N . LYS A 1 527 ? 40.969 5.758 -38.406 1 17.72 527 LYS A N 1
ATOM 4241 C CA . LYS A 1 527 ? 41.094 6.73 -39.5 1 17.72 527 LYS A CA 1
ATOM 4242 C C . LYS A 1 527 ? 40.875 8.148 -39 1 17.72 527 LYS A C 1
ATOM 4244 O O . LYS A 1 527 ? 40.312 8.344 -37.906 1 17.72 527 LYS A O 1
ATOM 4249 N N . GLY A 1 528 ? 40.719 8.945 -40.156 1 17.17 528 GLY A N 1
ATOM 4250 C CA . GLY A 1 528 ? 41.062 10.164 -40.875 1 17.17 528 GLY A CA 1
ATOM 4251 C C . GLY A 1 528 ? 40.25 11.359 -40.406 1 17.17 528 GLY A C 1
ATOM 4252 O O . GLY A 1 528 ? 39.188 11.203 -39.781 1 17.17 528 GLY A O 1
ATOM 4253 N N . LYS A 1 529 ? 40.875 12.461 -40.5 1 18.36 529 LYS A N 1
ATOM 4254 C CA . LYS A 1 529 ? 40.812 13.914 -40.469 1 18.36 529 LYS A CA 1
ATOM 4255 C C . LYS A 1 529 ? 39.75 14.453 -41.406 1 18.36 529 LYS A C 1
ATOM 4257 O O . LYS A 1 529 ? 39.469 15.664 -41.438 1 18.36 529 LYS A O 1
ATOM 4262 N N . SER A 1 530 ? 39 13.555 -42.438 1 17.86 530 SER A N 1
ATOM 4263 C CA . SER A 1 530 ? 38.906 14.523 -43.5 1 17.86 530 SER A CA 1
ATOM 4264 C C . SER A 1 530 ? 38.375 15.859 -43.031 1 17.86 530 SER A C 1
ATOM 4266 O O . SER A 1 530 ? 37.625 15.906 -42.031 1 17.86 530 SER A O 1
ATOM 4268 N N . ARG A 1 531 ? 38.781 16.828 -43.875 1 18.09 531 ARG A N 1
ATOM 4269 C CA . ARG A 1 531 ? 38.75 18.141 -44.5 1 18.09 531 ARG A CA 1
ATOM 4270 C C . ARG A 1 531 ? 37.312 18.469 -44.969 1 18.09 531 ARG A C 1
ATOM 4272 O O . ARG A 1 531 ? 36.5 17.578 -45.156 1 18.09 531 ARG A O 1
ATOM 4279 N N . ARG A 1 532 ? 37 19.734 -45.406 1 16.83 532 ARG A N 1
ATOM 4280 C CA . ARG A 1 532 ? 36.156 20.719 -46.094 1 16.83 532 ARG A CA 1
ATOM 4281 C C . ARG A 1 532 ? 35.594 20.172 -47.375 1 16.83 532 ARG A C 1
ATOM 4283 O O . ARG A 1 532 ? 36.25 20.172 -48.406 1 16.83 532 ARG A O 1
ATOM 4290 N N . CYS A 1 533 ? 35.188 18.922 -47.875 1 17.22 533 CYS A N 1
ATOM 4291 C CA . CYS A 1 533 ? 34.281 19.406 -48.875 1 17.22 533 CYS A CA 1
ATOM 4292 C C . CYS A 1 533 ? 33.062 20.109 -48.281 1 17.22 533 CYS A C 1
ATOM 4294 O O . CYS A 1 533 ? 32.75 19.859 -47.094 1 17.22 533 CYS A O 1
ATOM 4296 N N . CYS A 1 534 ? 31.781 20.609 -48.781 1 19.05 534 CYS A N 1
ATOM 4297 C CA . CYS A 1 534 ? 31.031 21.859 -48.75 1 19.05 534 CYS A CA 1
ATOM 4298 C C . CYS A 1 534 ? 30.281 22.016 -47.438 1 19.05 534 CYS A C 1
ATOM 4300 O O . CYS A 1 534 ? 29.797 21.031 -46.875 1 19.05 534 CYS A O 1
ATOM 4302 N N . MET B 1 1 ? -4.016 27.188 5.094 1 65.25 1 MET B N 1
ATOM 4303 C CA . MET B 1 1 ? -3.113 28.266 5.469 1 65.25 1 MET B CA 1
ATOM 4304 C C . MET B 1 1 ? -1.936 27.734 6.285 1 65.25 1 MET B C 1
ATOM 4306 O O . MET B 1 1 ? -2.105 26.875 7.137 1 65.25 1 MET B O 1
ATOM 4310 N N . VAL B 1 2 ? -0.672 28.062 5.855 1 73.25 2 VAL B N 1
ATOM 4311 C CA . VAL B 1 2 ? 0.524 27.516 6.488 1 73.25 2 VAL B CA 1
ATOM 4312 C C . VAL B 1 2 ? 1.091 28.531 7.477 1 73.25 2 VAL B C 1
ATOM 4314 O O . VAL B 1 2 ? 1.3 28.219 8.648 1 73.25 2 VAL B O 1
ATOM 4317 N N . LEU B 1 3 ? 1.336 29.781 7.098 1 88.44 3 LEU B N 1
ATOM 4318 C CA . LEU B 1 3 ? 1.745 30.875 7.977 1 88.44 3 LEU B CA 1
ATOM 4319 C C . LEU B 1 3 ? 0.578 31.812 8.258 1 88.44 3 LEU B C 1
ATOM 4321 O O . LEU B 1 3 ? -0.337 31.938 7.438 1 88.44 3 LEU B O 1
ATOM 4325 N N . ASP B 1 4 ? 0.558 32.469 9.359 1 88.5 4 ASP B N 1
ATOM 4326 C CA . ASP B 1 4 ? -0.488 33.406 9.703 1 88.5 4 ASP B CA 1
ATOM 4327 C C . ASP B 1 4 ? -0.407 34.656 8.82 1 88.5 4 ASP B C 1
ATOM 4329 O O . ASP B 1 4 ? 0.623 35.344 8.789 1 88.5 4 ASP B O 1
ATOM 4333 N N . LEU B 1 5 ? -1.492 34.938 8.234 1 91.06 5 LEU B N 1
ATOM 4334 C CA . LEU B 1 5 ? -1.536 36.094 7.332 1 91.06 5 LEU B CA 1
ATOM 4335 C C . LEU B 1 5 ? -1.245 37.375 8.086 1 91.06 5 LEU B C 1
ATOM 4337 O O . LEU B 1 5 ? -0.757 38.344 7.496 1 91.06 5 LEU B O 1
ATOM 4341 N N . ASP B 1 6 ? -1.48 37.438 9.305 1 90.56 6 ASP B N 1
ATOM 4342 C CA . ASP B 1 6 ? -1.253 38.625 10.109 1 90.56 6 ASP B CA 1
ATOM 4343 C C . ASP B 1 6 ? 0.236 38.969 10.195 1 90.56 6 ASP B C 1
ATOM 4345 O O . ASP B 1 6 ? 0.609 40.094 10.414 1 90.56 6 ASP B O 1
ATOM 4349 N N . GLN B 1 7 ? 1.013 37.969 10 1 91.62 7 GLN B N 1
ATOM 4350 C CA . GLN B 1 7 ? 2.455 38.188 10.008 1 91.62 7 GLN B CA 1
ATOM 4351 C C . GLN B 1 7 ? 2.889 39.031 8.805 1 91.62 7 GLN B C 1
ATOM 4353 O O . GLN B 1 7 ? 3.949 39.656 8.82 1 91.62 7 GLN B O 1
ATOM 4358 N N . PHE B 1 8 ? 2.033 39 7.789 1 94.56 8 PHE B N 1
ATOM 4359 C CA . PHE B 1 8 ? 2.346 39.719 6.559 1 94.56 8 PHE B CA 1
ATOM 4360 C C . PHE B 1 8 ? 1.734 41.125 6.578 1 94.56 8 PHE B C 1
ATOM 4362 O O . PHE B 1 8 ? 1.999 41.938 5.688 1 94.56 8 PHE B O 1
ATOM 4369 N N . ARG B 1 9 ? 0.93 41.375 7.551 1 93.75 9 ARG B N 1
ATOM 4370 C CA . ARG B 1 9 ? 0.188 42.625 7.637 1 93.75 9 ARG B CA 1
ATOM 4371 C C . ARG B 1 9 ? 0.839 43.594 8.633 1 93.75 9 ARG B C 1
ATOM 4373 O O . ARG B 1 9 ? 0.699 43.406 9.844 1 93.75 9 ARG 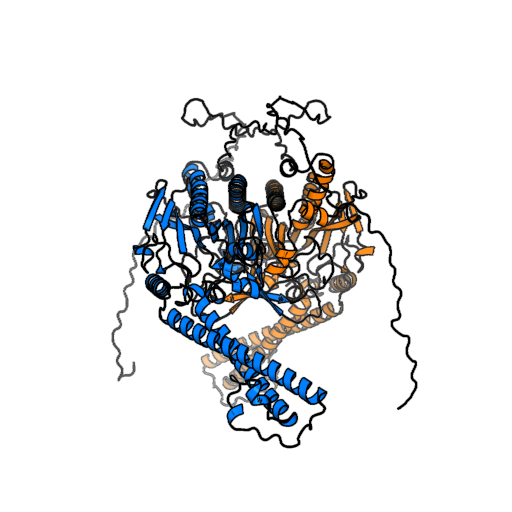B O 1
ATOM 4380 N N . ALA B 1 10 ? 1.403 44.594 8.156 1 90.5 10 ALA B N 1
ATOM 4381 C CA . ALA B 1 10 ? 2.084 45.562 9.008 1 90.5 10 ALA B CA 1
ATOM 4382 C C . ALA B 1 10 ? 1.096 46.281 9.922 1 90.5 10 ALA B C 1
ATOM 4384 O O . ALA B 1 10 ? 1.424 46.625 11.062 1 90.5 10 ALA B O 1
ATOM 4385 N N . ASP B 1 11 ? -0.082 46.5 9.422 1 89.94 11 ASP B N 1
ATOM 4386 C CA . ASP B 1 11 ? -1.098 47.25 10.18 1 89.94 11 ASP B CA 1
ATOM 4387 C C . ASP B 1 11 ? -1.657 46.375 11.312 1 89.94 11 ASP B C 1
ATOM 4389 O O . ASP B 1 11 ? -2.271 46.906 12.242 1 89.94 11 ASP B O 1
ATOM 4393 N N . LYS B 1 12 ? -1.473 45.156 11.25 1 90.5 12 LYS B N 1
ATOM 4394 C CA . LYS B 1 12 ? -1.953 44.25 12.297 1 90.5 12 LYS B CA 1
ATOM 4395 C C . LYS B 1 12 ? -0.807 43.781 13.188 1 90.5 12 LYS B C 1
ATOM 4397 O O . LYS B 1 12 ? -0.925 42.75 13.875 1 90.5 12 LYS B O 1
ATOM 4402 N N . GLY B 1 13 ? 0.338 44.406 13.094 1 89.88 13 GLY B N 1
ATOM 4403 C CA . GLY B 1 13 ? 1.457 44.062 13.961 1 89.88 13 GLY B CA 1
ATOM 4404 C C . GLY B 1 13 ? 2.436 43.094 13.328 1 89.88 13 GLY B C 1
ATOM 4405 O O . GLY B 1 13 ? 3.449 42.75 13.938 1 89.88 13 GLY B O 1
ATOM 4406 N N . GLY B 1 14 ? 2.135 42.688 12.117 1 91.38 14 GLY B N 1
ATOM 4407 C CA . GLY B 1 14 ? 3.055 41.781 11.422 1 91.38 14 GLY B CA 1
ATOM 4408 C C . GLY B 1 14 ? 4.234 42.531 10.805 1 91.38 14 GLY B C 1
ATOM 4409 O O . GLY B 1 14 ? 4.223 43.75 10.695 1 91.38 14 GLY B O 1
ATOM 4410 N N . ASP B 1 15 ? 5.312 41.75 10.586 1 93.88 15 ASP B N 1
ATOM 4411 C CA . ASP B 1 15 ? 6.504 42.312 9.938 1 93.88 15 ASP B CA 1
ATOM 4412 C C . ASP B 1 15 ? 6.902 41.469 8.727 1 93.88 15 ASP B C 1
ATOM 4414 O O . ASP B 1 15 ? 7.684 40.5 8.852 1 93.88 15 ASP B O 1
ATOM 4418 N N . PRO B 1 16 ? 6.477 41.875 7.582 1 95.06 16 PRO B N 1
ATOM 4419 C CA . PRO B 1 16 ? 6.801 41.125 6.371 1 95.06 16 PRO B CA 1
ATOM 4420 C C . PRO B 1 16 ? 8.305 41 6.145 1 95.06 16 PRO B C 1
ATOM 4422 O O . PRO B 1 16 ? 8.75 40.062 5.461 1 95.06 16 PRO B O 1
ATOM 4425 N N . GLU B 1 17 ? 9.078 41.938 6.75 1 95.81 17 GLU B N 1
ATOM 4426 C CA . GLU B 1 17 ? 10.531 41.906 6.566 1 95.81 17 GLU B CA 1
ATOM 4427 C C . GLU B 1 17 ? 11.125 40.656 7.234 1 95.81 17 GLU B C 1
ATOM 4429 O O . GLU B 1 17 ? 12.109 40.094 6.742 1 95.81 17 GLU B O 1
ATOM 4434 N N . VAL B 1 18 ? 10.602 40.281 8.32 1 95.44 18 VAL B N 1
ATOM 4435 C CA . VAL B 1 18 ? 11.055 39.062 9 1 95.44 18 VAL B CA 1
ATOM 4436 C C . VAL B 1 18 ? 10.859 37.875 8.094 1 95.44 18 VAL B C 1
ATOM 4438 O O . VAL B 1 18 ? 11.719 36.969 8.031 1 95.44 18 VAL B O 1
ATOM 4441 N N . ILE B 1 19 ? 9.742 37.812 7.387 1 96.06 19 ILE B N 1
ATOM 4442 C CA . ILE B 1 19 ? 9.438 36.688 6.488 1 96.06 19 ILE B CA 1
ATOM 4443 C C . ILE B 1 19 ? 10.352 36.75 5.266 1 96.06 19 ILE B C 1
ATOM 4445 O O . ILE B 1 19 ? 10.82 35.719 4.781 1 96.06 19 ILE B O 1
ATOM 4449 N N . ARG B 1 20 ? 10.594 38 4.77 1 97 20 ARG B N 1
ATOM 4450 C CA . ARG B 1 20 ? 11.531 38.156 3.666 1 97 20 ARG B CA 1
ATOM 4451 C C . ARG B 1 20 ? 12.914 37.625 4.043 1 97 20 ARG B C 1
ATOM 4453 O O . ARG B 1 20 ? 13.562 36.938 3.248 1 97 20 ARG B O 1
ATOM 4460 N N . GLU B 1 21 ? 13.328 37.969 5.223 1 96.81 21 GLU B N 1
ATOM 4461 C CA . GLU B 1 21 ? 14.633 37.531 5.707 1 96.81 21 GLU B CA 1
ATOM 4462 C C . GLU B 1 21 ? 14.695 36 5.824 1 96.81 21 GLU B C 1
ATOM 4464 O O . GLU B 1 21 ? 15.719 35.406 5.516 1 96.81 21 GLU B O 1
ATOM 4469 N N . THR B 1 22 ? 13.641 35.438 6.336 1 96.38 22 THR B N 1
ATOM 4470 C CA . THR B 1 22 ? 13.578 33.969 6.441 1 96.38 22 THR B CA 1
ATOM 4471 C C . THR B 1 22 ? 13.695 33.344 5.062 1 96.38 22 THR B C 1
ATOM 4473 O O . THR B 1 22 ? 14.422 32.344 4.895 1 96.38 22 THR B O 1
ATOM 4476 N N . GLN B 1 23 ? 12.945 33.875 4.066 1 97 23 GLN B N 1
ATOM 4477 C CA . GLN B 1 23 ? 13.031 33.344 2.703 1 97 23 GLN B CA 1
ATOM 4478 C C . GLN B 1 23 ? 14.453 33.469 2.162 1 97 23 GLN B C 1
ATOM 4480 O O . GLN B 1 23 ? 14.945 32.531 1.497 1 97 23 GLN B O 1
ATOM 4485 N N . ARG B 1 24 ? 15.109 34.562 2.469 1 97.38 24 ARG B N 1
ATOM 4486 C CA . ARG B 1 24 ? 16.5 34.75 2.043 1 97.38 24 ARG B CA 1
ATOM 4487 C C . ARG B 1 24 ? 17.406 33.719 2.672 1 97.38 24 ARG B C 1
ATOM 4489 O O . ARG B 1 24 ? 18.25 33.125 1.989 1 97.38 24 ARG B O 1
ATOM 4496 N N . LYS B 1 25 ? 17.234 33.531 3.92 1 97.81 25 LYS B N 1
ATOM 4497 C CA . LYS B 1 25 ? 18.062 32.562 4.645 1 97.81 25 LYS B CA 1
ATOM 4498 C C . LYS B 1 25 ? 17.797 31.141 4.16 1 97.81 25 LYS B C 1
ATOM 4500 O O . LYS B 1 25 ? 18.672 30.266 4.254 1 97.81 25 LYS B O 1
ATOM 4505 N N . ARG B 1 26 ? 16.609 30.828 3.689 1 97.44 26 ARG B N 1
ATOM 4506 C CA . ARG B 1 26 ? 16.25 29.516 3.16 1 97.44 26 ARG B CA 1
ATOM 4507 C C . ARG B 1 26 ? 16.656 29.375 1.698 1 97.44 26 ARG B C 1
ATOM 4509 O O . ARG B 1 26 ? 16.469 28.328 1.087 1 97.44 26 ARG B O 1
ATOM 4516 N N . PHE B 1 27 ? 17.188 30.516 1.124 1 97 27 PHE B N 1
ATOM 4517 C CA . PHE B 1 27 ? 17.625 30.562 -0.266 1 97 27 PHE B CA 1
ATOM 4518 C C . PHE B 1 27 ? 16.453 30.344 -1.212 1 97 27 PHE B C 1
ATOM 4520 O O . PHE B 1 27 ? 16.562 29.609 -2.201 1 97 27 PHE B O 1
ATOM 4527 N N . LYS B 1 28 ? 15.312 30.875 -0.854 1 95.19 28 LYS B N 1
ATOM 4528 C CA . LYS B 1 28 ? 14.102 30.812 -1.656 1 95.19 28 LYS B CA 1
ATOM 4529 C C . LYS B 1 28 ? 13.727 32.188 -2.197 1 95.19 28 LYS B C 1
ATOM 4531 O O . LYS B 1 28 ? 14.352 33.188 -1.842 1 95.19 28 LYS B O 1
ATOM 4536 N N . ASP B 1 29 ? 12.75 32.25 -3.027 1 94.25 29 ASP B N 1
ATOM 4537 C CA . ASP B 1 29 ? 12.352 33.469 -3.719 1 94.25 29 ASP B CA 1
ATOM 4538 C C . ASP B 1 29 ? 11.688 34.469 -2.758 1 94.25 29 ASP B C 1
ATOM 4540 O O . ASP B 1 29 ? 10.602 34.188 -2.244 1 94.25 29 ASP B O 1
ATOM 4544 N N . VAL B 1 30 ? 12.289 35.625 -2.58 1 95.69 30 VAL B N 1
ATOM 4545 C CA . VAL B 1 30 ? 11.797 36.625 -1.663 1 95.69 30 VAL B CA 1
ATOM 4546 C C . VAL B 1 30 ? 10.609 37.375 -2.283 1 95.69 30 VAL B C 1
ATOM 4548 O O . VAL B 1 30 ? 9.742 37.875 -1.569 1 95.69 30 VAL B O 1
ATOM 4551 N N . SER B 1 31 ? 10.555 37.375 -3.615 1 95.88 31 SER B N 1
ATOM 4552 C CA . SER B 1 31 ? 9.5 38.094 -4.316 1 95.88 31 SER B CA 1
ATOM 4553 C C . SER B 1 31 ? 8.133 37.5 -4.016 1 95.88 31 SER B C 1
ATOM 4555 O O . SER B 1 31 ? 7.109 38.188 -4.164 1 95.88 31 SER B O 1
ATOM 4557 N N . LEU B 1 32 ? 8.094 36.281 -3.564 1 95.44 32 LEU B N 1
ATOM 4558 C CA . LEU B 1 32 ? 6.836 35.625 -3.215 1 95.44 32 LEU B CA 1
ATOM 4559 C C . LEU B 1 32 ? 6.145 36.344 -2.072 1 95.44 32 LEU B C 1
ATOM 4561 O O . LEU B 1 32 ? 4.914 36.406 -2.016 1 95.44 32 LEU B O 1
ATOM 4565 N N . VAL B 1 33 ? 6.922 36.906 -1.174 1 96.19 33 VAL B N 1
ATOM 4566 C CA . VAL B 1 33 ? 6.363 37.656 -0.04 1 96.19 33 VAL B CA 1
ATOM 4567 C C . VAL B 1 33 ? 5.68 38.906 -0.532 1 96.19 33 VAL B C 1
ATOM 4569 O O . VAL B 1 33 ? 4.566 39.25 -0.1 1 96.19 33 VAL B O 1
ATOM 4572 N N . ASP B 1 34 ? 6.293 39.562 -1.47 1 96.06 34 ASP B N 1
ATOM 4573 C CA . ASP B 1 34 ? 5.719 40.781 -2.02 1 96.06 34 ASP B CA 1
ATOM 4574 C C . ASP B 1 34 ? 4.438 40.5 -2.797 1 96.06 34 ASP B C 1
ATOM 4576 O O . ASP B 1 34 ? 3.459 41.25 -2.699 1 96.06 34 ASP B O 1
ATOM 4580 N N . LYS B 1 35 ? 4.539 39.5 -3.547 1 96.5 35 LYS B N 1
ATOM 4581 C CA . LYS B 1 35 ? 3.359 39.094 -4.305 1 96.5 35 LYS B CA 1
ATOM 4582 C C . LYS B 1 35 ? 2.197 38.75 -3.373 1 96.5 35 LYS B C 1
ATOM 4584 O O . LYS B 1 35 ? 1.053 39.125 -3.645 1 96.5 35 LYS B O 1
ATOM 4589 N N . LEU B 1 36 ? 2.518 38.062 -2.299 1 96.56 36 LEU B N 1
ATOM 4590 C CA . LEU B 1 36 ? 1.492 37.719 -1.326 1 96.56 36 LEU B CA 1
ATOM 4591 C C . LEU B 1 36 ? 0.908 38.938 -0.663 1 96.56 36 LEU B C 1
ATOM 4593 O O . LEU B 1 36 ? -0.311 39.062 -0.526 1 96.56 36 LEU B O 1
ATOM 4597 N N . VAL B 1 37 ? 1.753 39.875 -0.231 1 95.94 37 VAL B N 1
ATOM 4598 C CA . VAL B 1 37 ? 1.31 41.094 0.427 1 95.94 37 VAL B CA 1
ATOM 4599 C C . VAL B 1 37 ? 0.411 41.906 -0.517 1 95.94 37 VAL B C 1
ATOM 4601 O O . VAL B 1 37 ? -0.626 42.438 -0.102 1 95.94 37 VAL B O 1
ATOM 4604 N N . HIS B 1 38 ? 0.826 41.938 -1.772 1 96 38 HIS B N 1
ATOM 4605 C CA . HIS B 1 38 ? 0.026 42.656 -2.768 1 96 38 HIS B CA 1
ATOM 4606 C C . HIS B 1 38 ? -1.339 41.969 -2.943 1 96 38 HIS B C 1
ATOM 4608 O O . HIS B 1 38 ? -2.367 42.656 -2.932 1 96 38 HIS B O 1
ATOM 4614 N N . ALA B 1 39 ? -1.315 40.688 -3.137 1 96.38 39 ALA B N 1
ATOM 4615 C CA . ALA B 1 39 ? -2.564 39.938 -3.312 1 96.38 39 ALA B CA 1
ATOM 4616 C C . ALA B 1 39 ? -3.469 40.094 -2.092 1 96.38 39 ALA B C 1
ATOM 4618 O O . ALA B 1 39 ? -4.688 40.25 -2.229 1 96.38 39 ALA B O 1
ATOM 4619 N N . ASP B 1 40 ? -2.893 40.094 -0.943 1 95.81 40 ASP B N 1
ATOM 4620 C CA . ASP B 1 40 ? -3.658 40.219 0.292 1 95.81 40 ASP B CA 1
ATOM 4621 C C . ASP B 1 40 ? -4.254 41.625 0.418 1 95.81 40 ASP B C 1
ATOM 4623 O O . ASP B 1 40 ? -5.398 41.781 0.852 1 95.81 40 ASP B O 1
ATOM 4627 N N . THR B 1 41 ? -3.508 42.625 0.063 1 95.31 41 THR B N 1
ATOM 4628 C CA . THR B 1 41 ? -3.986 44 0.105 1 95.31 41 THR B CA 1
ATOM 4629 C C . THR B 1 41 ? -5.168 44.188 -0.842 1 95.31 41 THR B C 1
ATOM 4631 O O . THR B 1 41 ? -6.176 44.812 -0.473 1 95.31 41 THR B O 1
ATOM 4634 N N . GLU B 1 42 ? -4.992 43.656 -2.033 1 95.56 42 GLU B N 1
ATOM 4635 C CA . GLU B 1 42 ? -6.074 43.719 -3.01 1 95.56 42 GLU B CA 1
ATOM 4636 C C . GLU B 1 42 ? -7.305 42.969 -2.545 1 95.56 42 GLU B C 1
ATOM 4638 O O . GLU B 1 42 ? -8.438 43.375 -2.756 1 95.56 42 GLU B O 1
ATOM 4643 N N . TRP B 1 43 ? -7.055 41.812 -1.968 1 95.5 43 TRP B N 1
ATOM 4644 C CA . TRP B 1 43 ? -8.141 41 -1.446 1 95.5 43 TRP B CA 1
ATOM 4645 C C . TRP B 1 43 ? -8.906 41.75 -0.355 1 95.5 43 TRP B C 1
ATOM 4647 O O . TRP B 1 43 ? -10.141 41.719 -0.328 1 95.5 43 TRP B O 1
ATOM 4657 N N . ARG B 1 44 ? -8.242 42.406 0.535 1 93.75 44 ARG B N 1
ATOM 4658 C CA . ARG B 1 44 ? -8.859 43.188 1.615 1 93.75 44 ARG B CA 1
ATOM 4659 C C . ARG B 1 44 ? -9.664 44.344 1.068 1 93.75 44 ARG B C 1
ATOM 4661 O O . ARG B 1 44 ? -10.734 44.656 1.581 1 93.75 44 ARG B O 1
ATOM 4668 N N . LYS B 1 45 ? -9.156 44.969 0.053 1 93.19 45 LYS B N 1
ATOM 4669 C CA . LYS B 1 45 ? -9.891 46.031 -0.614 1 93.19 45 LYS B CA 1
ATOM 4670 C C . LYS B 1 45 ? -11.188 45.531 -1.238 1 93.19 45 LYS B C 1
ATOM 4672 O O . LYS B 1 45 ? -12.234 46.156 -1.137 1 93.19 45 LYS B O 1
ATOM 4677 N N . CYS B 1 46 ? -10.961 44.375 -1.875 1 93.38 46 CYS B N 1
ATOM 4678 C CA . CYS B 1 46 ? -12.125 43.75 -2.5 1 93.38 46 CYS B CA 1
ATOM 4679 C C . CYS B 1 46 ? -13.172 43.375 -1.456 1 93.38 46 CYS B C 1
ATOM 4681 O O . CYS B 1 46 ? -14.375 43.531 -1.696 1 93.38 46 CYS B O 1
ATOM 4683 N N . ARG B 1 47 ? -12.727 42.906 -0.369 1 92.25 47 ARG B N 1
ATOM 4684 C CA . ARG B 1 47 ? -13.641 42.531 0.711 1 92.25 47 ARG B CA 1
ATOM 4685 C C . ARG B 1 47 ? -14.359 43.75 1.266 1 92.25 47 ARG B C 1
ATOM 4687 O O . ARG B 1 47 ? -15.562 43.688 1.554 1 92.25 47 ARG B O 1
ATOM 4694 N N . PHE B 1 48 ? -13.703 44.812 1.402 1 91.44 48 PHE B N 1
ATOM 4695 C CA . PHE B 1 48 ? -14.289 46.094 1.86 1 91.44 48 PHE B CA 1
ATOM 4696 C C . PHE B 1 48 ? -15.336 46.594 0.875 1 91.44 48 PHE B C 1
ATOM 4698 O O . PHE B 1 48 ? -16.422 47 1.277 1 91.44 48 PHE B O 1
ATOM 4705 N N . THR B 1 49 ? -14.961 46.5 -0.347 1 91.88 49 THR B N 1
ATOM 4706 C CA . THR B 1 49 ? -15.898 46.906 -1.393 1 91.88 49 THR B CA 1
ATOM 4707 C C . THR B 1 49 ? -17.141 46.031 -1.374 1 91.88 49 THR B C 1
ATOM 4709 O O . THR B 1 49 ? -18.266 46.531 -1.504 1 91.88 49 THR B O 1
ATOM 4712 N N . ALA B 1 50 ? -16.906 44.719 -1.256 1 91.06 50 ALA B N 1
ATOM 4713 C CA . ALA B 1 50 ? -18.016 43.781 -1.206 1 91.06 50 ALA B CA 1
ATOM 4714 C C . ALA B 1 50 ? -18.922 44.062 -0.021 1 91.06 50 ALA B C 1
ATOM 4716 O O . ALA B 1 50 ? -20.156 44 -0.144 1 91.06 50 ALA B O 1
ATOM 4717 N N . ASP B 1 51 ? -18.375 44.406 1.066 1 90.38 51 ASP B N 1
ATOM 4718 C CA . ASP B 1 51 ? -19.156 44.75 2.252 1 90.38 51 ASP B CA 1
ATOM 4719 C C . ASP B 1 51 ? -19.984 46.031 2.031 1 90.38 51 ASP B C 1
ATOM 4721 O O . ASP B 1 51 ? -21.141 46.094 2.441 1 90.38 51 ASP B O 1
ATOM 4725 N N . ASN B 1 52 ? -19.422 47 1.42 1 91.56 52 ASN B N 1
ATOM 4726 C CA . ASN B 1 52 ? -20.125 48.219 1.113 1 91.56 52 ASN B CA 1
ATOM 4727 C C . ASN B 1 52 ? -21.25 48 0.117 1 91.56 52 ASN B C 1
ATOM 4729 O O . ASN B 1 52 ? -22.328 48.594 0.244 1 91.56 52 ASN B O 1
ATOM 4733 N N . LEU B 1 53 ? -20.969 47.188 -0.862 1 92.69 53 LEU B N 1
ATOM 4734 C CA . LEU B 1 53 ? -21.984 46.875 -1.854 1 92.69 53 LEU B CA 1
ATOM 4735 C C . LEU B 1 53 ? -23.156 46.125 -1.218 1 92.69 53 LEU B C 1
ATOM 4737 O O . LEU B 1 53 ? -24.312 46.344 -1.57 1 92.69 53 LEU B O 1
ATOM 4741 N N . ASN B 1 54 ? -22.891 45.281 -0.325 1 91.31 54 ASN B N 1
ATOM 4742 C CA . ASN B 1 54 ? -23.938 44.562 0.392 1 91.31 54 ASN B CA 1
ATOM 4743 C C . ASN B 1 54 ? -24.781 45.5 1.243 1 91.31 54 ASN B C 1
ATOM 4745 O O . ASN B 1 54 ? -26 45.344 1.334 1 91.31 54 ASN B O 1
ATOM 4749 N N . LYS B 1 55 ? -24.156 46.438 1.833 1 91.75 55 LYS B N 1
ATOM 4750 C CA . LYS B 1 55 ? -24.875 47.469 2.57 1 91.75 55 LYS B CA 1
ATOM 4751 C C . LYS B 1 55 ? -25.797 48.281 1.645 1 91.75 55 LYS B C 1
ATOM 4753 O O . LYS B 1 55 ? -26.922 48.594 2.004 1 91.75 55 LYS B O 1
ATOM 4758 N N . ALA B 1 56 ? -25.219 48.625 0.523 1 91.88 56 ALA B N 1
ATOM 4759 C CA . ALA B 1 56 ? -26 49.344 -0.472 1 91.88 56 ALA B CA 1
ATOM 4760 C C . ALA B 1 56 ? -27.203 48.531 -0.939 1 91.88 56 ALA B C 1
ATOM 4762 O O . ALA B 1 56 ? -28.297 49.062 -1.104 1 91.88 56 ALA B O 1
ATOM 4763 N N . LYS B 1 57 ? -26.969 47.281 -1.177 1 91.88 57 LYS B N 1
ATOM 4764 C CA . LYS B 1 57 ? -28.047 46.375 -1.603 1 91.88 57 LYS B CA 1
ATOM 4765 C C . LYS B 1 57 ? -29.172 46.344 -0.574 1 91.88 57 LYS B C 1
ATOM 4767 O O . LYS B 1 57 ? -30.344 46.438 -0.929 1 91.88 57 LYS B O 1
ATOM 4772 N N . ASN B 1 58 ? -28.797 46.281 0.651 1 92.56 58 ASN B N 1
ATOM 4773 C CA . ASN B 1 58 ? -29.766 46.25 1.737 1 92.56 58 ASN B CA 1
ATOM 4774 C C . ASN B 1 58 ? -30.5 47.594 1.872 1 92.56 58 ASN B C 1
ATOM 4776 O O . ASN B 1 58 ? -31.688 47.625 2.164 1 92.56 58 ASN B O 1
ATOM 4780 N N . LEU B 1 59 ? -29.734 48.656 1.644 1 93.12 59 LEU B N 1
ATOM 4781 C CA . LEU B 1 59 ? -30.328 49.969 1.69 1 93.12 59 LEU B CA 1
ATOM 4782 C C . LEU B 1 59 ? -31.375 50.156 0.583 1 93.12 59 LEU B C 1
ATOM 4784 O O . LEU B 1 59 ? -32.438 50.719 0.809 1 93.12 59 LEU B O 1
ATOM 4788 N N . CYS B 1 60 ? -31.047 49.656 -0.62 1 93.12 60 CYS B N 1
ATOM 4789 C CA . CYS B 1 60 ? -31.984 49.719 -1.733 1 93.12 60 CYS B CA 1
ATOM 4790 C C . CYS B 1 60 ? -33.25 48.938 -1.427 1 93.12 60 CYS B C 1
ATOM 4792 O O . CYS B 1 60 ? -34.344 49.406 -1.648 1 93.12 60 CYS B O 1
ATOM 4794 N N . SER B 1 61 ? -33.125 47.781 -0.906 1 92.75 61 SER B N 1
ATOM 4795 C CA . SER B 1 61 ? -34.25 46.938 -0.592 1 92.75 61 SER B CA 1
ATOM 4796 C C . SER B 1 61 ? -35.156 47.531 0.485 1 92.75 61 SER B C 1
ATOM 4798 O O . SER B 1 61 ? -36.375 47.5 0.389 1 92.75 61 SER B O 1
ATOM 4800 N N . ARG B 1 62 ? -34.469 48.125 1.438 1 93.44 62 ARG B N 1
ATOM 4801 C CA . ARG B 1 62 ? -35.219 48.781 2.518 1 93.44 62 ARG B CA 1
ATOM 4802 C C . ARG B 1 62 ? -35.969 50 2.01 1 93.44 62 ARG B C 1
ATOM 4804 O O . ARG B 1 62 ? -37.125 50.219 2.385 1 93.44 62 ARG B O 1
ATOM 4811 N N . THR B 1 63 ? -35.344 50.812 1.159 1 93.44 63 THR B N 1
ATOM 4812 C CA . THR B 1 63 ? -35.969 52.031 0.632 1 93.44 63 THR B CA 1
ATOM 4813 C C . THR B 1 63 ? -37.156 51.688 -0.275 1 93.44 63 THR B C 1
ATOM 4815 O O . THR B 1 63 ? -38.188 52.344 -0.247 1 93.44 63 THR B O 1
ATOM 4818 N N . VAL B 1 64 ? -37 50.625 -1.081 1 93.19 64 VAL B N 1
ATOM 4819 C CA . VAL B 1 64 ? -38.094 50.188 -1.935 1 93.19 64 VAL B CA 1
ATOM 4820 C C . VAL B 1 64 ? -39.25 49.719 -1.072 1 93.19 64 VAL B C 1
ATOM 4822 O O . VAL B 1 64 ? -40.406 50.062 -1.358 1 93.19 64 VAL B O 1
ATOM 4825 N N . GLY B 1 65 ? -39.031 49 -0.018 1 92.19 65 GLY B N 1
ATOM 4826 C CA . GLY B 1 65 ? -40.062 48.531 0.887 1 92.19 65 GLY B CA 1
ATOM 4827 C C . GLY B 1 65 ? -40.812 49.688 1.55 1 92.19 65 GLY B C 1
ATOM 4828 O O . GLY B 1 65 ? -42.031 49.656 1.66 1 92.19 65 GLY B O 1
ATOM 4829 N N . GLU B 1 66 ? -40.094 50.688 1.96 1 93.5 66 GLU B N 1
ATOM 4830 C CA . GLU B 1 66 ? -40.688 51.875 2.615 1 93.5 66 GLU B CA 1
ATOM 4831 C C . GLU B 1 66 ? -41.531 52.656 1.645 1 93.5 66 GLU B C 1
ATOM 4833 O O . GLU B 1 66 ? -42.625 53.125 1.998 1 93.5 66 GLU B O 1
ATOM 4838 N N . LYS B 1 67 ? -41.094 52.875 0.43 1 92.94 67 LYS B N 1
ATOM 4839 C CA . LYS B 1 67 ? -41.844 53.625 -0.572 1 92.94 67 LYS B CA 1
ATOM 4840 C C . LYS B 1 67 ? -43.094 52.906 -1.009 1 92.94 67 LYS B C 1
ATOM 4842 O O . LYS B 1 67 ? -44.125 53.531 -1.302 1 92.94 67 LYS B O 1
ATOM 4847 N N . MET B 1 68 ? -42.938 51.594 -1.138 1 92.38 68 MET B N 1
ATOM 4848 C CA . MET B 1 68 ? -44.094 50.812 -1.484 1 92.38 68 MET B CA 1
ATOM 4849 C C . MET B 1 68 ? -45.156 50.844 -0.379 1 92.38 68 MET B C 1
ATOM 4851 O O . MET B 1 68 ? -46.344 50.906 -0.658 1 92.38 68 MET B O 1
ATOM 4855 N N . LYS B 1 69 ? -44.688 50.844 0.851 1 91.94 69 LYS B N 1
ATOM 4856 C CA . LYS B 1 69 ? -45.594 50.938 1.991 1 91.94 69 LYS B CA 1
ATOM 4857 C C . LYS B 1 69 ? -46.312 52.281 2.018 1 91.94 69 LYS B C 1
ATOM 4859 O O . LYS B 1 69 ? -47.5 52.375 2.387 1 91.94 69 LYS B O 1
ATOM 4864 N N . LYS B 1 70 ? -45.625 53.312 1.622 1 92.31 70 LYS B N 1
ATOM 4865 C CA . LYS B 1 70 ? -46.188 54.656 1.598 1 92.31 70 LYS B CA 1
ATOM 4866 C C . LYS B 1 70 ? -47 54.906 0.322 1 92.31 70 LYS B C 1
ATOM 4868 O O . LYS B 1 70 ? -47.5 56 0.099 1 92.31 70 LYS B O 1
ATOM 4873 N N . LYS B 1 71 ? -47.062 53.812 -0.52 1 88.94 71 LYS B N 1
ATOM 4874 C CA . LYS B 1 71 ? -47.844 53.812 -1.755 1 88.94 71 LYS B CA 1
ATOM 4875 C C . LYS B 1 71 ? -47.375 54.906 -2.697 1 88.94 71 LYS B C 1
ATOM 4877 O O . LYS B 1 71 ? -48.219 55.625 -3.287 1 88.94 71 LYS B O 1
ATOM 4882 N N . GLU B 1 72 ? -46.156 55.188 -2.639 1 88.38 72 GLU B N 1
ATOM 4883 C CA . GLU B 1 72 ? -45.562 56.156 -3.559 1 88.38 72 GLU B CA 1
ATOM 4884 C C . GLU B 1 72 ? -45.625 55.656 -5 1 88.38 72 GLU B C 1
ATOM 4886 O O . GLU B 1 72 ? -45.625 54.438 -5.238 1 88.38 72 GLU B O 1
ATOM 4891 N N . PRO B 1 73 ? -45.594 56.562 -5.949 1 88.12 73 PRO B N 1
ATOM 4892 C CA . PRO B 1 73 ? -45.656 56.094 -7.344 1 88.12 73 PRO B CA 1
ATOM 4893 C C . PRO B 1 73 ? -44.406 55.312 -7.766 1 88.12 73 PRO B C 1
ATOM 4895 O O . PRO B 1 73 ? -43.281 55.719 -7.426 1 88.12 73 PRO B O 1
ATOM 4898 N N . ILE B 1 74 ? -44.531 54.281 -8.469 1 87.88 74 ILE B N 1
ATOM 4899 C CA . ILE B 1 74 ? -43.5 53.344 -8.867 1 87.88 74 ILE B CA 1
ATOM 4900 C C . ILE B 1 74 ? -42.594 54 -9.914 1 87.88 74 ILE B C 1
ATOM 4902 O O . ILE B 1 74 ? -41.375 53.812 -9.898 1 87.88 74 ILE B O 1
ATOM 4906 N N . GLY B 1 75 ? -43.062 54.906 -10.602 1 83.44 75 GLY B N 1
ATOM 4907 C CA . GLY B 1 75 ? -42.344 55.562 -11.664 1 83.44 75 GLY B CA 1
ATOM 4908 C C . GLY B 1 75 ? -42.062 54.688 -12.859 1 83.44 75 GLY B C 1
ATOM 4909 O O . GLY B 1 75 ? -41.938 53.469 -12.727 1 83.44 75 GLY B O 1
ATOM 4910 N N . GLU B 1 76 ? -42.062 55.156 -14.086 1 84.38 76 GLU B N 1
ATOM 4911 C CA . GLU B 1 76 ? -41.844 54.375 -15.312 1 84.38 76 GLU B CA 1
ATOM 4912 C C . GLU B 1 76 ? -40.469 54.625 -15.906 1 84.38 76 GLU B C 1
ATOM 4914 O O . GLU B 1 76 ? -40 53.812 -16.703 1 84.38 76 GLU B O 1
ATOM 4919 N N . ASP B 1 77 ? -39.812 55.594 -15.414 1 83.56 77 ASP B N 1
ATOM 4920 C CA . ASP B 1 77 ? -38.5 55.969 -15.938 1 83.56 77 ASP B CA 1
ATOM 4921 C C . ASP B 1 77 ? -37.375 55.312 -15.133 1 83.56 77 ASP B C 1
ATOM 4923 O O . ASP B 1 77 ? -37.312 55.438 -13.914 1 83.56 77 ASP B O 1
ATOM 4927 N N . ASP B 1 78 ? -36.531 54.562 -15.844 1 82.56 78 ASP B N 1
ATOM 4928 C CA . ASP B 1 78 ? -35.438 53.844 -15.156 1 82.56 78 ASP B CA 1
ATOM 4929 C C . ASP B 1 78 ? -34.094 54.562 -15.344 1 82.56 78 ASP B C 1
ATOM 4931 O O . ASP B 1 78 ? -33.031 54 -15.117 1 82.56 78 ASP B O 1
ATOM 4935 N N . SER B 1 79 ? -34.188 55.844 -15.828 1 86.06 79 SER B N 1
ATOM 4936 C CA . SER B 1 79 ? -32.969 56.625 -16 1 86.06 79 SER B CA 1
ATOM 4937 C C . SER B 1 79 ? -32.375 57 -14.664 1 86.06 79 SER B C 1
ATOM 4939 O O . SER B 1 79 ? -33.094 57.406 -13.75 1 86.06 79 SER B O 1
ATOM 4941 N N . LEU B 1 80 ? -31.094 56.781 -14.453 1 85.5 80 LEU B N 1
ATOM 4942 C CA . LEU B 1 80 ? -30.469 57 -13.164 1 85.5 80 LEU B CA 1
ATOM 4943 C C . LEU B 1 80 ? -29.672 58.312 -13.18 1 85.5 80 LEU B C 1
ATOM 4945 O O . LEU B 1 80 ? -28.984 58.625 -14.164 1 85.5 80 LEU B O 1
ATOM 4949 N N . PRO B 1 81 ? -29.859 59.125 -12.133 1 81.31 81 PRO B N 1
ATOM 4950 C CA . PRO B 1 81 ? -29.047 60.344 -12.023 1 81.31 81 PRO B CA 1
ATOM 4951 C C . PRO B 1 81 ? -27.562 60.031 -11.867 1 81.31 81 PRO B C 1
ATOM 4953 O O . PRO B 1 81 ? -27.188 58.906 -11.523 1 81.31 81 PRO B O 1
ATOM 4956 N N . ASP B 1 82 ? -26.656 61 -12.18 1 75.31 82 ASP B N 1
ATOM 4957 C CA . ASP B 1 82 ? -25.203 60.844 -12.18 1 75.31 82 ASP B CA 1
ATOM 4958 C C . ASP B 1 82 ? -24.688 60.469 -10.797 1 75.31 82 ASP B C 1
ATOM 4960 O O . ASP B 1 82 ? -23.688 59.75 -10.672 1 75.31 82 ASP B O 1
ATOM 4964 N N . ASP B 1 83 ? -25.359 60.844 -9.766 1 68.25 83 ASP B N 1
ATOM 4965 C CA . ASP B 1 83 ? -24.891 60.656 -8.391 1 68.25 83 ASP B CA 1
ATOM 4966 C C . ASP B 1 83 ? -24.969 59.188 -8 1 68.25 83 ASP B C 1
ATOM 4968 O O . ASP B 1 83 ? -24.312 58.75 -7.059 1 68.25 83 ASP B O 1
ATOM 4972 N N . THR B 1 84 ? -25.719 58.406 -8.766 1 69.81 84 THR B N 1
ATOM 4973 C CA . THR B 1 84 ? -25.938 57 -8.43 1 69.81 84 THR B CA 1
ATOM 4974 C C . THR B 1 84 ? -24.891 56.125 -9.109 1 69.81 84 THR B C 1
ATOM 4976 O O . THR B 1 84 ? -24.906 54.906 -8.945 1 69.81 84 THR B O 1
ATOM 4979 N N . GLN B 1 85 ? -24 56.844 -9.695 1 70.56 85 GLN B N 1
ATOM 4980 C CA . GLN B 1 85 ? -23 56.062 -10.445 1 70.56 85 GLN B CA 1
ATOM 4981 C C . GLN B 1 85 ? -21.984 55.438 -9.508 1 70.56 85 GLN B C 1
ATOM 4983 O O . GLN B 1 85 ? -21.406 54.375 -9.812 1 70.56 85 GLN B O 1
ATOM 4988 N N . ASN B 1 86 ? -21.781 56.062 -8.328 1 80.75 86 ASN B N 1
ATOM 4989 C CA . ASN B 1 86 ? -20.906 55.5 -7.324 1 80.75 86 ASN B CA 1
ATOM 4990 C C . ASN B 1 86 ? -21.656 54.562 -6.391 1 80.75 86 ASN B C 1
ATOM 4992 O O . ASN B 1 86 ? -22.078 54.938 -5.301 1 80.75 86 ASN B O 1
ATOM 4996 N N . LEU B 1 87 ? -21.734 53.344 -6.793 1 85 87 LEU B N 1
ATOM 4997 C CA . LEU B 1 87 ? -22.562 52.312 -6.156 1 85 87 LEU B CA 1
ATOM 4998 C C . LEU B 1 87 ? -22.094 52.031 -4.734 1 85 87 LEU B C 1
ATOM 5000 O O . LEU B 1 87 ? -22.891 51.656 -3.879 1 85 87 LEU B O 1
ATOM 5004 N N . GLU B 1 88 ? -20.891 52.344 -4.41 1 81 88 GLU B N 1
ATOM 5005 C CA . GLU B 1 88 ? -20.312 52 -3.113 1 81 88 GLU B CA 1
ATOM 5006 C C . GLU B 1 88 ? -20.672 53.062 -2.064 1 81 88 GLU B C 1
ATOM 5008 O O . GLU B 1 88 ? -20.594 52.781 -0.863 1 81 88 GLU B O 1
ATOM 5013 N N . ALA B 1 89 ? -21.062 54.219 -2.518 1 81.69 89 ALA B N 1
ATOM 5014 C CA . ALA B 1 89 ? -21.312 55.344 -1.596 1 81.69 89 ALA B CA 1
ATOM 5015 C C . ALA B 1 89 ? -22.797 55.719 -1.571 1 81.69 89 ALA B C 1
ATOM 5017 O O . ALA B 1 89 ? -23.141 56.875 -1.3 1 81.69 89 ALA B O 1
ATOM 5018 N N . LEU B 1 90 ? -23.578 54.781 -1.827 1 84.12 90 LEU B N 1
ATOM 5019 C CA . LEU B 1 90 ? -25 55.062 -1.832 1 84.12 90 LEU B CA 1
ATOM 5020 C C . LEU B 1 90 ? -25.516 55.312 -0.417 1 84.12 90 LEU B C 1
ATOM 5022 O O . LEU B 1 90 ? -25.125 54.625 0.523 1 84.12 90 LEU B O 1
ATOM 5026 N N . THR B 1 91 ? -26.188 56.438 -0.27 1 85.5 91 THR B N 1
ATOM 5027 C CA . THR B 1 91 ? -26.812 56.75 1.012 1 85.5 91 THR B CA 1
ATOM 5028 C C . THR B 1 91 ? -28.312 56.875 0.875 1 85.5 91 THR B C 1
ATOM 5030 O O . THR B 1 91 ? -28.844 56.906 -0.24 1 85.5 91 THR B O 1
ATOM 5033 N N . ALA B 1 92 ? -28.953 56.906 2.012 1 85.81 92 ALA B N 1
ATOM 5034 C CA . ALA B 1 92 ? -30.406 57.062 2.033 1 85.81 92 ALA B CA 1
ATOM 5035 C C . ALA B 1 92 ? -30.812 58.344 1.33 1 85.81 92 ALA B C 1
ATOM 5037 O O . ALA B 1 92 ? -31.844 58.406 0.644 1 85.81 92 ALA B O 1
ATOM 5038 N N . ASP B 1 93 ? -29.953 59.344 1.457 1 87.12 93 ASP B N 1
ATOM 5039 C CA . ASP B 1 93 ? -30.25 60.656 0.875 1 87.12 93 ASP B CA 1
ATOM 5040 C C . ASP B 1 93 ? -30.188 60.594 -0.65 1 87.12 93 ASP B C 1
ATOM 5042 O O . ASP B 1 93 ? -30.922 61.312 -1.332 1 87.12 93 ASP B O 1
ATOM 5046 N N . THR B 1 94 ? -29.312 59.688 -1.109 1 87.44 94 THR B N 1
ATOM 5047 C CA . THR B 1 94 ? -29.172 59.562 -2.555 1 87.44 94 THR B CA 1
ATOM 5048 C C . THR B 1 94 ? -30.359 58.781 -3.146 1 87.44 94 THR B C 1
ATOM 5050 O O . THR B 1 94 ? -30.719 59 -4.305 1 87.44 94 THR B O 1
ATOM 5053 N N . LEU B 1 95 ? -30.984 57.969 -2.373 1 88.81 95 LEU B N 1
ATOM 5054 C CA . LEU B 1 95 ? -32.031 57.094 -2.883 1 88.81 95 LEU B CA 1
ATOM 5055 C C . LEU B 1 95 ? -33.406 57.719 -2.676 1 88.81 95 LEU B C 1
ATOM 5057 O O . LEU B 1 95 ? -34.375 57.375 -3.371 1 88.81 95 LEU B O 1
ATOM 5061 N N . ALA B 1 96 ? -33.5 58.719 -1.827 1 86.69 96 ALA B N 1
ATOM 5062 C CA . ALA B 1 96 ? -34.781 59.312 -1.415 1 86.69 96 ALA B CA 1
ATOM 5063 C C . ALA B 1 96 ? -35.531 59.906 -2.604 1 86.69 96 ALA B C 1
ATOM 5065 O O . ALA B 1 96 ? -36.719 59.719 -2.771 1 86.69 96 ALA B O 1
ATOM 5066 N N . PRO B 1 97 ? -34.781 60.625 -3.443 1 87.56 97 PRO B N 1
ATOM 5067 C CA . PRO B 1 97 ? -35.469 61.281 -4.543 1 87.56 97 PRO B CA 1
ATOM 5068 C C . PRO B 1 97 ? -35.812 60.312 -5.688 1 87.56 97 PRO B C 1
ATOM 5070 O O . PRO B 1 97 ? -36.562 60.688 -6.598 1 87.56 97 PRO B O 1
ATOM 5073 N N . LEU B 1 98 ? -35.344 59.125 -5.625 1 90.38 98 LEU B N 1
ATOM 5074 C CA . LEU B 1 98 ? -35.531 58.188 -6.73 1 90.38 98 LEU B CA 1
ATOM 5075 C C . LEU B 1 98 ? -36.844 57.438 -6.621 1 90.38 98 LEU B C 1
ATOM 5077 O O . LEU B 1 98 ? -37.375 57.281 -5.52 1 90.38 98 LEU B O 1
ATOM 5081 N N . THR B 1 99 ? -37.344 57.062 -7.848 1 90.88 99 THR B N 1
ATOM 5082 C CA . THR B 1 99 ? -38.562 56.281 -7.879 1 90.88 99 THR B CA 1
ATOM 5083 C C . THR B 1 99 ? -38.25 54.812 -7.602 1 90.88 99 THR B C 1
ATOM 5085 O O . THR B 1 99 ? -37.094 54.406 -7.578 1 90.88 99 THR B O 1
ATOM 5088 N N . VAL B 1 100 ? -39.281 54.031 -7.324 1 92.75 100 VAL B N 1
ATOM 5089 C CA . VAL B 1 100 ? -39.125 52.594 -7.051 1 92.75 100 VAL B CA 1
ATOM 5090 C C . VAL B 1 100 ? -38.469 51.906 -8.242 1 92.75 100 VAL B C 1
ATOM 5092 O O . VAL B 1 100 ? -37.594 51.062 -8.07 1 92.75 100 VAL B O 1
ATOM 5095 N N . THR B 1 101 ? -38.875 52.312 -9.453 1 92.62 101 THR B N 1
ATOM 5096 C CA . THR B 1 101 ? -38.312 51.75 -10.672 1 92.62 101 THR B CA 1
ATOM 5097 C C . THR B 1 101 ? -36.812 52.062 -10.773 1 92.62 101 THR B C 1
ATOM 5099 O O . THR B 1 101 ? -36.031 51.188 -11.156 1 92.62 101 THR B O 1
ATOM 5102 N N . GLN B 1 102 ? -36.5 53.219 -10.352 1 90.94 102 GLN B N 1
ATOM 5103 C CA . GLN B 1 102 ? -35.094 53.656 -10.414 1 90.94 102 GLN B CA 1
ATOM 5104 C C . GLN B 1 102 ? -34.25 52.938 -9.359 1 90.94 102 GLN B C 1
ATOM 5106 O O . GLN B 1 102 ? -33.125 52.531 -9.625 1 90.94 102 GLN B O 1
ATOM 5111 N N . ILE B 1 103 ? -34.781 52.688 -8.234 1 92.69 103 ILE B N 1
ATOM 5112 C CA . ILE B 1 103 ? -34.062 52.031 -7.152 1 92.69 103 ILE B CA 1
ATOM 5113 C C . ILE B 1 103 ? -33.844 50.562 -7.508 1 92.69 103 ILE B C 1
ATOM 5115 O O . ILE B 1 103 ? -32.812 49.969 -7.188 1 92.69 103 ILE B O 1
ATOM 5119 N N . LYS B 1 104 ? -34.844 50.031 -8.148 1 91 104 LYS B N 1
ATOM 5120 C CA . LYS B 1 104 ? -34.688 48.656 -8.586 1 91 104 LYS B CA 1
ATOM 5121 C C . LYS B 1 104 ? -33.562 48.5 -9.617 1 91 104 LYS B C 1
ATOM 5123 O O . LYS B 1 104 ? -32.844 47.5 -9.625 1 91 104 LYS B O 1
ATOM 5128 N N . LYS B 1 105 ? -33.469 49.5 -10.406 1 91.56 105 LYS B N 1
ATOM 5129 C CA . LYS B 1 105 ? -32.375 49.5 -11.375 1 91.56 105 LYS B CA 1
ATOM 5130 C C . LYS B 1 105 ? -31.031 49.625 -10.688 1 91.56 105 LYS B C 1
ATOM 5132 O O . LYS B 1 105 ? -30.062 48.969 -11.062 1 91.56 105 LYS B O 1
ATOM 5137 N N . VAL B 1 106 ? -30.953 50.469 -9.656 1 91.25 106 VAL B N 1
ATOM 5138 C CA . VAL B 1 106 ? -29.734 50.625 -8.867 1 91.25 106 VAL B CA 1
ATOM 5139 C C . VAL B 1 106 ? -29.391 49.312 -8.188 1 91.25 106 VAL B C 1
ATOM 5141 O O . VAL B 1 106 ? -28.219 48.938 -8.141 1 91.25 106 VAL B O 1
ATOM 5144 N N . ARG B 1 107 ? -30.375 48.625 -7.719 1 91.81 107 ARG B N 1
ATOM 5145 C CA . ARG B 1 107 ? -30.156 47.344 -7.062 1 91.81 107 ARG B CA 1
ATOM 5146 C C . ARG B 1 107 ? -29.578 46.312 -8.031 1 91.81 107 ARG B C 1
ATOM 5148 O O . ARG B 1 107 ? -28.703 45.531 -7.656 1 91.81 107 ARG B O 1
ATOM 5155 N N . LEU B 1 108 ? -30.062 46.375 -9.242 1 91.69 108 LEU B N 1
ATOM 5156 C CA . LEU B 1 108 ? -29.531 45.469 -10.266 1 91.69 108 LEU B CA 1
ATOM 5157 C C . LEU B 1 108 ? -28.062 45.75 -10.539 1 91.69 108 LEU B C 1
ATOM 5159 O O . LEU B 1 108 ? -27.266 44.844 -10.727 1 91.69 108 LEU B O 1
ATOM 5163 N N . LEU B 1 109 ? -27.766 47.031 -10.562 1 91.69 109 LEU B N 1
ATOM 5164 C CA . LEU B 1 109 ? -26.375 47.406 -10.781 1 91.69 109 LEU B CA 1
ATOM 5165 C C . LEU B 1 109 ? -25.5 47.031 -9.602 1 91.69 109 LEU B C 1
ATOM 5167 O O . LEU B 1 109 ? -24.359 46.625 -9.781 1 91.69 109 LEU B O 1
ATOM 5171 N N . VAL B 1 110 ? -26.031 47.094 -8.438 1 92.81 110 VAL B N 1
ATOM 5172 C CA . VAL B 1 110 ? -25.312 46.688 -7.234 1 92.81 110 VAL B CA 1
ATOM 5173 C C . VAL B 1 110 ? -25.078 45.156 -7.254 1 92.81 110 VAL B C 1
ATOM 5175 O O . VAL B 1 110 ? -24 44.688 -6.918 1 92.81 110 VAL B O 1
ATOM 5178 N N . ASP B 1 111 ? -26.094 44.469 -7.727 1 92.06 111 ASP B N 1
ATOM 5179 C CA . ASP B 1 111 ? -25.984 43.031 -7.805 1 92.06 111 ASP B CA 1
ATOM 5180 C C . ASP B 1 111 ? -24.891 42.625 -8.797 1 92.06 111 ASP B C 1
ATOM 5182 O O . ASP B 1 111 ? -24.141 41.656 -8.539 1 92.06 111 ASP B O 1
ATOM 5186 N N . GLU B 1 112 ? -24.891 43.312 -9.852 1 92.62 112 GLU B N 1
ATOM 5187 C CA . GLU B 1 112 ? -23.844 43.031 -10.836 1 92.62 112 GLU B CA 1
ATOM 5188 C C . GLU B 1 112 ? -22.469 43.344 -10.281 1 92.62 112 GLU B C 1
ATOM 5190 O O . GLU B 1 112 ? -21.5 42.625 -10.531 1 92.62 112 GLU B O 1
ATOM 5195 N N . ALA B 1 113 ? -22.391 44.438 -9.547 1 91.56 113 ALA B N 1
ATOM 5196 C CA . ALA B 1 113 ? -21.109 44.844 -8.945 1 91.56 113 ALA B CA 1
ATOM 5197 C C . ALA B 1 113 ? -20.688 43.844 -7.859 1 91.56 113 ALA B C 1
ATOM 5199 O O . ALA B 1 113 ? -19.5 43.562 -7.695 1 91.56 113 ALA B O 1
ATOM 5200 N N . VAL B 1 114 ? -21.625 43.344 -7.18 1 91.62 114 VAL B N 1
ATOM 5201 C CA . VAL B 1 114 ? -21.344 42.344 -6.137 1 91.62 114 VAL B CA 1
ATOM 5202 C C . VAL B 1 114 ? -20.797 41.062 -6.77 1 91.62 114 VAL B C 1
ATOM 5204 O O . VAL B 1 114 ? -19.828 40.5 -6.262 1 91.62 114 VAL B O 1
ATOM 5207 N N . GLN B 1 115 ? -21.391 40.688 -7.855 1 92 115 GLN B N 1
ATOM 5208 C CA . GLN B 1 115 ? -20.938 39.469 -8.539 1 92 115 GLN B CA 1
ATOM 5209 C C . GLN B 1 115 ? -19.5 39.625 -9.055 1 92 115 GLN B C 1
ATOM 5211 O O . GLN B 1 115 ? -18.688 38.719 -8.945 1 92 115 GLN B O 1
ATOM 5216 N N . LYS B 1 116 ? -19.297 40.75 -9.586 1 91.88 116 LYS B N 1
ATOM 5217 C CA . LYS B 1 116 ? -17.953 41.031 -10.086 1 91.88 116 LY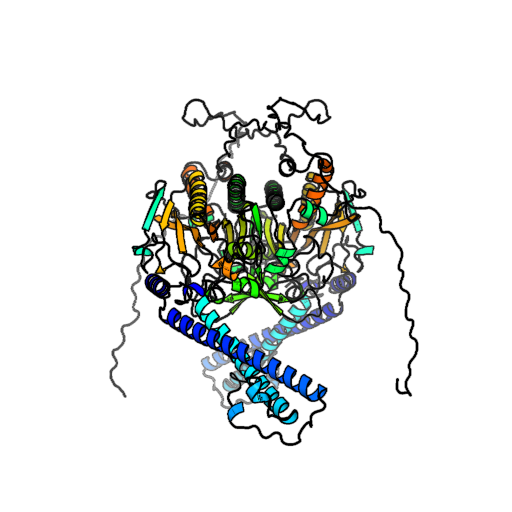S B CA 1
ATOM 5218 C C . LYS B 1 116 ? -16.938 41.062 -8.945 1 91.88 116 LYS B C 1
ATOM 5220 O O . LYS B 1 116 ? -15.836 40.5 -9.07 1 91.88 116 LYS B O 1
ATOM 5225 N N . SER B 1 117 ? -17.297 41.688 -7.855 1 91.81 117 SER B N 1
ATOM 5226 C CA . SER B 1 117 ? -16.422 41.781 -6.688 1 91.81 117 SER B CA 1
ATOM 5227 C C . SER B 1 117 ? -16.172 40.406 -6.078 1 91.81 117 SER B C 1
ATOM 5229 O O . SER B 1 117 ? -15.055 40.125 -5.645 1 91.81 117 SER B O 1
ATOM 5231 N N . ASP B 1 118 ? -17.156 39.562 -6.125 1 91.5 118 ASP B N 1
ATOM 5232 C CA . ASP B 1 118 ? -17.016 38.219 -5.566 1 91.5 118 ASP B CA 1
ATOM 5233 C C . ASP B 1 118 ? -16.094 37.375 -6.418 1 91.5 118 ASP B C 1
ATOM 5235 O O . ASP B 1 118 ? -15.305 36.594 -5.887 1 91.5 118 ASP B O 1
ATOM 5239 N N . SER B 1 119 ? -16.281 37.469 -7.664 1 93.88 119 SER B N 1
ATOM 5240 C CA . SER B 1 119 ? -15.406 36.75 -8.562 1 93.88 119 SER B CA 1
ATOM 5241 C C . SER B 1 119 ? -13.953 37.156 -8.383 1 93.88 119 SER B C 1
ATOM 5243 O O . SER B 1 119 ? -13.055 36.312 -8.391 1 93.88 119 SER B O 1
ATOM 5245 N N . GLU B 1 120 ? -13.781 38.438 -8.219 1 93.62 120 GLU B N 1
ATOM 5246 C CA . GLU B 1 120 ? -12.43 38.938 -8 1 93.62 120 GLU B CA 1
ATOM 5247 C C . GLU B 1 120 ? -11.891 38.5 -6.645 1 93.62 120 GLU B C 1
ATOM 5249 O O . GLU B 1 120 ? -10.703 38.188 -6.516 1 93.62 120 GLU B O 1
ATOM 5254 N N . ARG B 1 121 ? -12.672 38.531 -5.727 1 93.69 121 ARG B N 1
ATOM 5255 C CA . ARG B 1 121 ? -12.289 38.094 -4.383 1 93.69 121 ARG B CA 1
ATOM 5256 C C . ARG B 1 121 ? -11.812 36.656 -4.379 1 93.69 121 ARG B C 1
ATOM 5258 O O . ARG B 1 121 ? -10.789 36.344 -3.771 1 93.69 121 ARG B O 1
ATOM 5265 N N . VAL B 1 122 ? -12.508 35.812 -5.039 1 93.75 122 VAL B N 1
ATOM 5266 C CA . VAL B 1 122 ? -12.18 34.375 -5.098 1 93.75 122 VAL B CA 1
ATOM 5267 C C . VAL B 1 122 ? -10.852 34.188 -5.828 1 93.75 122 VAL B C 1
ATOM 5269 O O . VAL B 1 122 ? -10.023 33.375 -5.414 1 93.75 122 VAL B O 1
ATOM 5272 N N . LYS B 1 123 ? -10.719 34.906 -6.852 1 95.25 123 LYS B N 1
ATOM 5273 C CA . LYS B 1 123 ? -9.484 34.812 -7.617 1 95.25 123 LYS B CA 1
ATOM 5274 C C . LYS B 1 123 ? -8.289 35.25 -6.773 1 95.25 123 LYS B C 1
ATOM 5276 O O . LYS B 1 123 ? -7.254 34.562 -6.754 1 95.25 123 LYS B O 1
ATOM 5281 N N . LEU B 1 124 ? -8.453 36.375 -6.121 1 95.06 124 LEU B N 1
ATOM 5282 C CA . LEU B 1 124 ? -7.379 36.906 -5.289 1 95.06 124 LEU B CA 1
ATOM 5283 C C . LEU B 1 124 ? -7.102 35.969 -4.109 1 95.06 124 LEU B C 1
ATOM 5285 O O . LEU B 1 124 ? -5.953 35.844 -3.678 1 95.06 124 LEU B O 1
ATOM 5289 N N . GLU B 1 125 ? -8.055 35.375 -3.641 1 93.5 125 GLU B N 1
ATOM 5290 C CA . GLU B 1 125 ? -7.902 34.406 -2.553 1 93.5 125 GLU B CA 1
ATOM 5291 C C . GLU B 1 125 ? -7.086 33.188 -2.998 1 93.5 125 GLU B C 1
ATOM 5293 O O . GLU B 1 125 ? -6.227 32.719 -2.26 1 93.5 125 GLU B O 1
ATOM 5298 N N . GLU B 1 126 ? -7.387 32.719 -4.094 1 93.06 126 GLU B N 1
ATOM 5299 C CA . GLU B 1 126 ? -6.652 31.594 -4.648 1 93.06 126 GLU B CA 1
ATOM 5300 C C . GLU B 1 126 ? -5.188 31.953 -4.891 1 93.06 126 GLU B C 1
ATOM 5302 O O . GLU B 1 126 ? -4.293 31.141 -4.625 1 93.06 126 GLU B O 1
ATOM 5307 N N . GLU B 1 127 ? -4.996 33.094 -5.406 1 93.5 127 GLU B N 1
ATOM 5308 C CA . GLU B 1 127 ? -3.635 33.562 -5.637 1 93.5 127 GLU B CA 1
ATOM 5309 C C . GLU B 1 127 ? -2.867 33.688 -4.324 1 93.5 127 GLU B C 1
ATOM 5311 O O . GLU B 1 127 ? -1.704 33.312 -4.238 1 93.5 127 GLU B O 1
ATOM 5316 N N . ARG B 1 128 ? -3.508 34.344 -3.41 1 93.94 128 ARG B N 1
ATOM 5317 C CA . ARG B 1 128 ? -2.914 34.5 -2.088 1 93.94 128 ARG B CA 1
ATOM 5318 C C . ARG B 1 128 ? -2.543 33.125 -1.486 1 93.94 128 ARG B C 1
ATOM 5320 O O . ARG B 1 128 ? -1.456 32.969 -0.93 1 93.94 128 ARG B O 1
ATOM 5327 N N . PHE B 1 129 ? -3.371 32.188 -1.698 1 89.69 129 PHE B N 1
ATOM 5328 C CA . PHE B 1 129 ? -3.15 30.859 -1.151 1 89.69 129 PHE B CA 1
ATOM 5329 C C . PHE B 1 129 ? -1.993 30.172 -1.862 1 89.69 129 PHE B C 1
ATOM 5331 O O . PHE B 1 129 ? -1.201 29.469 -1.23 1 89.69 129 PHE B O 1
ATOM 5338 N N . GLN B 1 130 ? -1.933 30.328 -3.088 1 89.69 130 GLN B N 1
ATOM 5339 C CA . GLN B 1 130 ? -0.864 29.719 -3.871 1 89.69 130 GLN B CA 1
ATOM 5340 C C . GLN B 1 130 ? 0.501 30.25 -3.449 1 89.69 130 GLN B C 1
ATOM 5342 O O . GLN B 1 130 ? 1.462 29.484 -3.326 1 89.69 130 GLN B O 1
ATOM 5347 N N . TYR B 1 131 ? 0.527 31.531 -3.203 1 92.81 131 TYR B N 1
ATOM 5348 C CA . TYR B 1 131 ? 1.782 32.125 -2.764 1 92.81 131 TYR B CA 1
ATOM 5349 C C . TYR B 1 131 ? 2.125 31.703 -1.342 1 92.81 131 TYR B C 1
ATOM 5351 O O . TYR B 1 131 ? 3.275 31.375 -1.047 1 92.81 131 TYR B O 1
ATOM 5359 N N . LEU B 1 132 ? 1.148 31.719 -0.532 1 92.5 132 LEU B N 1
ATOM 5360 C CA . LEU B 1 132 ? 1.341 31.391 0.878 1 92.5 132 LEU B CA 1
ATOM 5361 C C . LEU B 1 132 ? 1.863 29.969 1.044 1 92.5 132 LEU B C 1
ATOM 5363 O O . LEU B 1 132 ? 2.713 29.703 1.9 1 92.5 132 LEU B O 1
ATOM 5367 N N . ARG B 1 133 ? 1.449 29.047 0.231 1 88.69 133 ARG B N 1
ATOM 5368 C CA . ARG B 1 133 ? 1.8 27.641 0.326 1 88.69 133 ARG B CA 1
ATOM 5369 C C . ARG B 1 133 ? 3.268 27.406 -0.024 1 88.69 133 ARG B C 1
ATOM 5371 O O . ARG B 1 133 ? 3.859 26.406 0.376 1 88.69 133 ARG B O 1
ATOM 5378 N N . GLU B 1 134 ? 3.852 28.359 -0.689 1 90.56 134 GLU B N 1
ATOM 5379 C CA . GLU B 1 134 ? 5.223 28.188 -1.165 1 90.56 134 GLU B CA 1
ATOM 5380 C C . GLU B 1 134 ? 6.211 28.922 -0.259 1 90.56 134 GLU B C 1
ATOM 5382 O O . GLU B 1 134 ? 7.422 28.891 -0.499 1 90.56 134 GLU B O 1
ATOM 5387 N N . ILE B 1 135 ? 5.656 29.547 0.709 1 93.56 135 ILE B N 1
ATOM 5388 C CA . ILE B 1 135 ? 6.531 30.25 1.648 1 93.56 135 ILE B CA 1
ATOM 5389 C C . ILE B 1 135 ? 6.848 29.328 2.83 1 93.56 135 ILE B C 1
ATOM 5391 O O . ILE B 1 135 ? 5.941 28.734 3.42 1 93.56 135 ILE B O 1
ATOM 5395 N N . GLY B 1 136 ? 8.078 29.219 3.129 1 93.06 136 GLY B N 1
ATOM 5396 C CA . GLY B 1 136 ? 8.523 28.312 4.172 1 93.06 136 GLY B CA 1
ATOM 5397 C C . GLY B 1 136 ? 8.289 28.844 5.57 1 93.06 136 GLY B C 1
ATOM 5398 O O . GLY B 1 136 ? 8.094 30.047 5.758 1 93.06 136 GLY B O 1
ATOM 5399 N N . ASN B 1 137 ? 8.344 27.969 6.531 1 93.62 137 ASN B N 1
ATOM 5400 C CA . ASN B 1 137 ? 8.172 28.266 7.953 1 93.62 137 ASN B CA 1
ATOM 5401 C C . ASN B 1 137 ? 9.312 29.125 8.484 1 93.62 137 ASN B C 1
ATOM 5403 O O . ASN B 1 137 ? 10.359 29.25 7.848 1 93.62 137 ASN B O 1
ATOM 5407 N N . LEU B 1 138 ? 9.086 29.781 9.664 1 94.5 138 LEU B N 1
ATOM 5408 C CA . LEU B 1 138 ? 10.133 30.562 10.328 1 94.5 138 LEU B CA 1
ATOM 5409 C C . LEU B 1 138 ? 11.258 29.641 10.797 1 94.5 138 LEU B C 1
ATOM 5411 O O . LEU B 1 138 ? 11.016 28.516 11.203 1 94.5 138 LEU B O 1
ATOM 5415 N N . LEU B 1 139 ? 12.438 30.156 10.742 1 96.94 139 LEU B N 1
ATOM 5416 C CA . LEU B 1 139 ? 13.609 29.375 11.109 1 96.94 139 LEU B CA 1
ATOM 5417 C C . LEU B 1 139 ? 13.961 29.578 12.578 1 96.94 139 LEU B C 1
ATOM 5419 O O . LEU B 1 139 ? 13.875 30.703 13.094 1 96.94 139 LEU B O 1
ATOM 5423 N N . HIS B 1 140 ? 14.281 28.516 13.211 1 96.19 140 HIS B N 1
ATOM 5424 C CA . HIS B 1 140 ? 14.875 28.625 14.539 1 96.19 140 HIS B CA 1
ATOM 5425 C C . HIS B 1 140 ? 16.25 29.281 14.477 1 96.19 140 HIS B C 1
ATOM 5427 O O . HIS B 1 140 ? 17.016 29.031 13.539 1 96.19 140 HIS B O 1
ATOM 5433 N N . PRO B 1 141 ? 16.609 30.031 15.445 1 96.56 141 PRO B N 1
ATOM 5434 C CA . PRO B 1 141 ? 17.875 30.766 15.414 1 96.56 141 PRO B CA 1
ATOM 5435 C C . PRO B 1 141 ? 19.094 29.844 15.383 1 96.56 141 PRO B C 1
ATOM 5437 O O . PRO B 1 141 ? 20.156 30.25 14.914 1 96.56 141 PRO B O 1
ATOM 5440 N N . SER B 1 142 ? 19 28.641 15.805 1 97 142 SER B N 1
ATOM 5441 C CA . SER B 1 142 ? 20.141 27.719 15.891 1 97 142 SER B CA 1
ATOM 5442 C C . SER B 1 142 ? 20.406 27.047 14.547 1 97 142 SER B C 1
ATOM 5444 O O . SER B 1 142 ? 21.422 26.359 14.391 1 97 142 SER B O 1
ATOM 5446 N N . VAL B 1 143 ? 19.594 27.234 13.523 1 98.12 143 VAL B N 1
ATOM 5447 C CA . VAL B 1 143 ? 19.766 26.578 12.227 1 98.12 143 VAL B CA 1
ATOM 5448 C C . VAL B 1 143 ? 20.922 27.219 11.469 1 98.12 143 VAL B C 1
ATOM 5450 O O . VAL B 1 143 ? 20.969 28.438 11.312 1 98.12 143 VAL B O 1
ATOM 5453 N N . PRO B 1 144 ? 21.859 26.422 11.031 1 98.31 144 PRO B N 1
ATOM 5454 C CA . PRO B 1 144 ? 22.922 26.984 10.203 1 98.31 144 PRO B CA 1
ATOM 5455 C C . PRO B 1 144 ? 22.422 27.531 8.867 1 98.31 144 PRO B C 1
ATOM 5457 O O . PRO B 1 144 ? 21.656 26.844 8.18 1 98.31 144 PRO B O 1
ATOM 5460 N N . ILE B 1 145 ? 22.875 28.703 8.523 1 98.31 145 ILE B N 1
ATOM 5461 C CA . ILE B 1 145 ? 22.422 29.344 7.293 1 98.31 145 ILE B CA 1
ATOM 5462 C C . ILE B 1 145 ? 23.359 28.984 6.148 1 98.31 145 ILE B C 1
ATOM 5464 O O . ILE B 1 145 ? 24.469 29.531 6.066 1 98.31 145 ILE B O 1
ATOM 5468 N N . SER B 1 146 ? 22.953 28.031 5.379 1 97.88 146 SER B N 1
ATOM 5469 C CA . SER B 1 146 ? 23.734 27.578 4.234 1 97.88 146 SER B CA 1
ATOM 5470 C C . SER B 1 146 ? 22.891 26.734 3.287 1 97.88 146 SER B C 1
ATOM 5472 O O . SER B 1 146 ? 21.766 26.328 3.633 1 97.88 146 SER B O 1
ATOM 5474 N N . ASN B 1 147 ? 23.312 26.609 2.037 1 95.69 147 ASN B N 1
ATOM 5475 C CA . ASN B 1 147 ? 22.656 25.766 1.052 1 95.69 147 ASN B CA 1
ATOM 5476 C C . ASN B 1 147 ? 23.484 24.531 0.71 1 95.69 147 ASN B C 1
ATOM 5478 O O . ASN B 1 147 ? 23.203 23.828 -0.262 1 95.69 147 ASN B O 1
ATOM 5482 N N . ASP B 1 148 ? 24.469 24.266 1.474 1 95.81 148 ASP B N 1
ATOM 5483 C CA . ASP B 1 148 ? 25.344 23.109 1.263 1 95.81 148 ASP B CA 1
ATOM 5484 C C . ASP B 1 148 ? 25.297 22.156 2.449 1 95.81 148 ASP B C 1
ATOM 5486 O O . ASP B 1 148 ? 26.016 22.344 3.436 1 95.81 148 ASP B O 1
ATOM 5490 N N . GLU B 1 149 ? 24.625 21.078 2.303 1 93.75 149 GLU B N 1
ATOM 5491 C CA . GLU B 1 149 ? 24.438 20.109 3.371 1 93.75 149 GLU B CA 1
ATOM 5492 C C . GLU B 1 149 ? 25.75 19.375 3.686 1 93.75 149 GLU B C 1
ATOM 5494 O O . GLU B 1 149 ? 26.047 19.109 4.852 1 93.75 149 GLU B O 1
ATOM 5499 N N . ASP B 1 150 ? 26.484 19.078 2.713 1 91.31 150 ASP B N 1
ATOM 5500 C CA . ASP B 1 150 ? 27.688 18.266 2.879 1 91.31 150 ASP B CA 1
ATOM 5501 C C . ASP B 1 150 ? 28.766 19.031 3.631 1 91.31 150 ASP B C 1
ATOM 5503 O O . ASP B 1 150 ? 29.469 18.469 4.473 1 91.31 150 ASP B O 1
ATOM 5507 N N . ALA B 1 151 ? 28.75 20.281 3.412 1 93.25 151 ALA B N 1
ATOM 5508 C CA . ALA B 1 151 ? 29.844 21.078 3.965 1 93.25 151 ALA B CA 1
ATOM 5509 C C . ALA B 1 151 ? 29.438 21.75 5.273 1 93.25 151 ALA B C 1
ATOM 5511 O O . ALA B 1 151 ? 30.266 21.984 6.145 1 93.25 151 ALA B O 1
ATOM 5512 N N . ASP B 1 152 ? 28.172 22.062 5.426 1 95.75 152 ASP B N 1
ATOM 5513 C CA . ASP B 1 152 ? 27.875 23.062 6.438 1 95.75 152 ASP B CA 1
ATOM 5514 C C . ASP B 1 152 ? 26.906 22.531 7.48 1 95.75 152 ASP B C 1
ATOM 5516 O O . ASP B 1 152 ? 26.531 23.234 8.414 1 95.75 152 ASP B O 1
ATOM 5520 N N . ASN B 1 153 ? 26.453 21.266 7.32 1 96.06 153 ASN B N 1
ATOM 5521 C CA . ASN B 1 153 ? 25.656 20.703 8.406 1 96.06 153 ASN B CA 1
ATOM 5522 C C . ASN B 1 153 ? 26.438 20.703 9.727 1 96.06 153 ASN B C 1
ATOM 5524 O O . ASN B 1 153 ? 27.609 20.312 9.75 1 96.06 153 ASN B O 1
ATOM 5528 N N . LYS B 1 154 ? 25.859 21.156 10.781 1 97.56 154 LYS B N 1
ATOM 5529 C CA . LYS B 1 154 ? 26.531 21.25 12.07 1 97.56 154 LYS B CA 1
ATOM 5530 C C . LYS B 1 154 ? 26.328 20 12.898 1 97.56 154 LYS B C 1
ATOM 5532 O O . LYS B 1 154 ? 25.188 19.562 13.109 1 97.56 154 LYS B O 1
ATOM 5537 N N . VAL B 1 155 ? 27.375 19.391 13.383 1 97.5 155 VAL B N 1
ATOM 5538 C CA . VAL B 1 155 ? 27.297 18.25 14.281 1 97.5 155 VAL B CA 1
ATOM 5539 C C . VAL B 1 155 ? 27.047 18.734 15.711 1 97.5 155 VAL B C 1
ATOM 5541 O O . VAL B 1 155 ? 27.875 19.438 16.281 1 97.5 155 VAL B O 1
ATOM 5544 N N . GLU B 1 156 ? 25.922 18.391 16.266 1 97.31 156 GLU B N 1
ATOM 5545 C CA . GLU B 1 156 ? 25.547 18.812 17.609 1 97.31 156 GLU B CA 1
ATOM 5546 C C . GLU B 1 156 ? 26.188 17.922 18.672 1 97.31 156 GLU B C 1
ATOM 5548 O O . GLU B 1 156 ? 26.609 18.406 19.719 1 97.31 156 GLU B O 1
ATOM 5553 N N . ARG B 1 157 ? 26.188 16.656 18.5 1 96.69 157 ARG B N 1
ATOM 5554 C CA . ARG B 1 157 ? 26.781 15.688 19.422 1 96.69 157 ARG B CA 1
ATOM 5555 C C . ARG B 1 157 ? 26.984 14.336 18.75 1 96.69 157 ARG B C 1
ATOM 5557 O O . ARG B 1 157 ? 26.391 14.062 17.703 1 96.69 157 ARG B O 1
ATOM 5564 N N . THR B 1 158 ? 27.906 13.547 19.266 1 97.12 158 THR B N 1
ATOM 5565 C CA . THR B 1 158 ? 28.266 12.219 18.781 1 97.12 158 THR B CA 1
ATOM 5566 C C . THR B 1 158 ? 28.203 11.203 19.922 1 97.12 158 THR B C 1
ATOM 5568 O O . THR B 1 158 ? 28.438 11.547 21.078 1 97.12 158 THR B O 1
ATOM 5571 N N . TRP B 1 159 ? 27.875 10.023 19.578 1 96.31 159 TRP B N 1
ATOM 5572 C CA . TRP B 1 159 ? 27.844 8.938 20.547 1 96.31 159 TRP B CA 1
ATOM 5573 C C . TRP B 1 159 ? 28.453 7.668 19.984 1 96.31 159 TRP B C 1
ATOM 5575 O O . TRP B 1 159 ? 28.203 7.324 18.812 1 96.31 159 TRP B O 1
ATOM 5585 N N . GLY B 1 160 ? 29.266 6.965 20.766 1 94.06 160 GLY B N 1
ATOM 5586 C CA . GLY B 1 160 ? 29.859 5.711 20.328 1 94.06 160 GLY B CA 1
ATOM 5587 C C . GLY B 1 160 ? 31.109 5.898 19.5 1 94.06 160 GLY B C 1
ATOM 5588 O O . GLY B 1 160 ? 31.594 7.023 19.344 1 94.06 160 GLY B O 1
ATOM 5589 N N . ASP B 1 161 ? 31.734 4.777 19.062 1 91.38 161 ASP B N 1
ATOM 5590 C CA . ASP B 1 161 ? 32.938 4.789 18.234 1 91.38 161 ASP B CA 1
ATOM 5591 C C . ASP B 1 161 ? 32.594 4.871 16.75 1 91.38 161 ASP B C 1
ATOM 5593 O O . ASP B 1 161 ? 32.281 3.857 16.125 1 91.38 161 ASP B O 1
ATOM 5597 N N . CYS B 1 162 ? 32.719 6.043 16.203 1 90.69 162 CYS B N 1
ATOM 5598 C CA . CYS B 1 162 ? 32.406 6.277 14.805 1 90.69 162 CYS B CA 1
ATOM 5599 C C . CYS B 1 162 ? 33.625 6.141 13.914 1 90.69 162 CYS B C 1
ATOM 5601 O O . CYS B 1 162 ? 33.688 6.73 12.836 1 90.69 162 CYS B O 1
ATOM 5603 N N . THR B 1 163 ? 34.594 5.398 14.328 1 89.25 163 THR B N 1
ATOM 5604 C CA . THR B 1 163 ? 35.812 5.25 13.547 1 89.25 163 THR B CA 1
ATOM 5605 C C . THR B 1 163 ? 36.031 3.791 13.164 1 89.25 163 THR B C 1
ATOM 5607 O O . THR B 1 163 ? 36.906 3.484 12.367 1 89.25 163 THR B O 1
ATOM 5610 N N . VAL B 1 164 ? 35.219 2.992 13.672 1 85.5 164 VAL B N 1
ATOM 5611 C CA . VAL B 1 164 ? 35.375 1.562 13.43 1 85.5 164 VAL B CA 1
ATOM 5612 C C . VAL B 1 164 ? 35.094 1.249 11.961 1 85.5 164 VAL B C 1
ATOM 5614 O O . VAL B 1 164 ? 34.156 1.787 11.375 1 85.5 164 VAL B O 1
ATOM 5617 N N . GLN B 1 165 ? 36.031 0.517 11.32 1 86.44 165 GLN B N 1
ATOM 5618 C CA . GLN B 1 165 ? 35.844 0.061 9.945 1 86.44 165 GLN B CA 1
ATOM 5619 C C . GLN B 1 165 ? 35.781 -1.462 9.875 1 86.44 165 GLN B C 1
ATOM 5621 O O . GLN B 1 165 ? 36.531 -2.148 10.578 1 86.44 165 GLN B O 1
ATOM 5626 N N . LYS B 1 166 ? 34.781 -1.906 9.156 1 80.44 166 LYS B N 1
ATOM 5627 C CA . LYS B 1 166 ? 34.625 -3.346 8.969 1 80.44 166 LYS B CA 1
ATOM 5628 C C . LYS B 1 166 ? 34.625 -3.709 7.484 1 80.44 166 LYS B C 1
ATOM 5630 O O . LYS B 1 166 ? 34.375 -2.859 6.633 1 80.44 166 LYS B O 1
ATOM 5635 N N . LYS B 1 167 ? 34.875 -4.945 7.168 1 77.38 167 LYS B N 1
ATOM 5636 C CA . LYS B 1 167 ? 35.094 -5.418 5.805 1 77.38 167 LYS B CA 1
ATOM 5637 C C . LYS B 1 167 ? 33.781 -5.551 5.047 1 77.38 167 LYS B C 1
ATOM 5639 O O . LYS B 1 167 ? 33.688 -5.16 3.879 1 77.38 167 LYS B O 1
ATOM 5644 N N . TYR B 1 168 ? 32.812 -6.09 5.676 1 76.62 168 TYR B N 1
ATOM 5645 C CA . TYR B 1 168 ? 31.578 -6.426 4.965 1 76.62 168 TYR B CA 1
ATOM 5646 C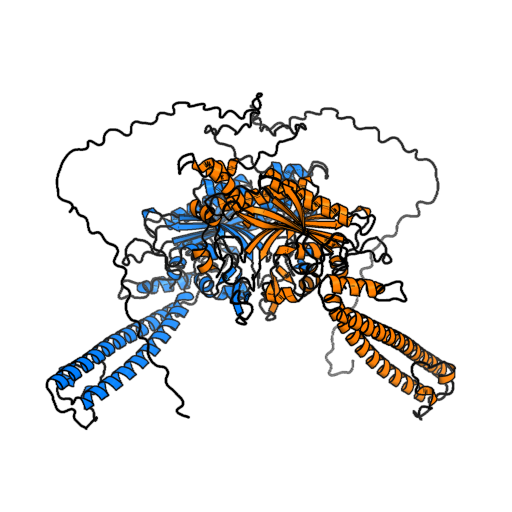 C . TYR B 1 168 ? 30.562 -5.285 5.047 1 76.62 168 TYR B C 1
ATOM 5648 O O . TYR B 1 168 ? 30.406 -4.664 6.102 1 76.62 168 TYR B O 1
ATOM 5656 N N . SER B 1 169 ? 30.031 -5.043 3.881 1 77.69 169 SER B N 1
ATOM 5657 C CA . SER B 1 169 ? 28.969 -4.047 3.818 1 77.69 169 SER B CA 1
ATOM 5658 C C . SER B 1 169 ? 27.641 -4.629 4.281 1 77.69 169 SER B C 1
ATOM 5660 O O . SER B 1 169 ? 27.531 -5.836 4.516 1 77.69 169 SER B O 1
ATOM 5662 N N . HIS B 1 170 ? 26.703 -3.746 4.441 1 75.94 170 HIS B N 1
ATOM 5663 C CA . HIS B 1 170 ? 25.359 -4.191 4.816 1 75.94 170 HIS B CA 1
ATOM 5664 C C . HIS B 1 170 ? 24.781 -5.121 3.758 1 75.94 170 HIS B C 1
ATOM 5666 O O . HIS B 1 170 ? 24.062 -6.074 4.09 1 75.94 170 HIS B O 1
ATOM 5672 N N . VAL B 1 171 ? 25.094 -4.922 2.523 1 77.12 171 VAL B N 1
ATOM 5673 C CA . VAL B 1 171 ? 24.578 -5.738 1.43 1 77.12 171 VAL B CA 1
ATOM 5674 C C . VAL B 1 171 ? 25.172 -7.148 1.521 1 77.12 171 VAL B C 1
ATOM 5676 O O . VAL B 1 171 ? 24.453 -8.133 1.343 1 77.12 171 VAL B O 1
ATOM 5679 N N . ASP B 1 172 ? 26.359 -7.133 1.826 1 78.06 172 ASP B N 1
ATOM 5680 C CA . ASP B 1 172 ? 27.031 -8.422 1.938 1 78.06 172 ASP B CA 1
ATOM 5681 C C . ASP B 1 172 ? 26.453 -9.258 3.072 1 78.06 172 ASP B C 1
ATOM 5683 O O . ASP B 1 172 ? 26.219 -10.453 2.914 1 78.06 172 ASP B O 1
ATOM 5687 N N . LEU B 1 173 ? 26.172 -8.586 4.074 1 75.25 173 LEU B N 1
ATOM 5688 C CA . LEU B 1 173 ? 25.703 -9.281 5.27 1 75.25 173 LEU B CA 1
ATOM 5689 C C . LEU B 1 173 ? 24.297 -9.836 5.062 1 75.25 173 LEU B C 1
ATOM 5691 O O . LEU B 1 173 ? 24 -10.961 5.473 1 75.25 173 LEU B O 1
ATOM 5695 N N . VAL B 1 174 ? 23.469 -9.094 4.445 1 80.62 174 VAL B N 1
ATOM 5696 C CA . VAL B 1 174 ? 22.094 -9.539 4.254 1 80.62 174 VAL B CA 1
ATOM 5697 C C . VAL B 1 174 ? 22.062 -10.711 3.273 1 80.62 174 VAL B C 1
ATOM 5699 O O . VAL B 1 174 ? 21.234 -11.617 3.404 1 80.62 174 VAL B O 1
ATOM 5702 N N . VAL B 1 175 ? 22.938 -10.719 2.359 1 80.56 175 VAL B N 1
ATOM 5703 C CA . VAL B 1 175 ? 23.031 -11.797 1.384 1 80.56 175 VAL B CA 1
ATOM 5704 C C . VAL B 1 175 ? 23.625 -13.039 2.037 1 80.56 175 VAL B C 1
ATOM 5706 O O . VAL B 1 175 ? 23.172 -14.156 1.8 1 80.56 175 VAL B O 1
ATOM 5709 N N . MET B 1 176 ? 24.609 -12.82 2.887 1 79.12 176 MET B N 1
ATOM 5710 C CA . MET B 1 176 ? 25.312 -13.922 3.533 1 79.12 176 MET B CA 1
ATOM 5711 C C . MET B 1 176 ? 24.375 -14.734 4.414 1 79.12 176 MET B C 1
ATOM 5713 O O . MET B 1 176 ? 24.484 -15.953 4.496 1 79.12 176 MET B O 1
ATOM 5717 N N . ILE B 1 177 ? 23.375 -14.125 4.961 1 80.56 177 ILE B N 1
ATOM 5718 C CA . ILE B 1 177 ? 22.484 -14.836 5.863 1 80.56 177 ILE B CA 1
ATOM 5719 C C . ILE B 1 177 ? 21.203 -15.242 5.121 1 80.56 177 ILE B C 1
ATOM 5721 O O . ILE B 1 177 ? 20.234 -15.68 5.734 1 80.56 177 ILE B O 1
ATOM 5725 N N . ASP B 1 178 ? 21.203 -15.016 3.854 1 88.44 178 ASP B N 1
ATOM 5726 C CA . ASP B 1 178 ? 20.062 -15.328 3.002 1 88.44 178 ASP B CA 1
ATOM 5727 C C . ASP B 1 178 ? 18.781 -14.656 3.521 1 88.44 178 ASP B C 1
ATOM 5729 O O . ASP B 1 178 ? 17.734 -15.305 3.639 1 88.44 178 ASP B O 1
ATOM 5733 N N . GLY B 1 179 ? 18.969 -13.383 3.887 1 88.81 179 GLY B N 1
ATOM 5734 C CA . GLY B 1 179 ? 17.859 -12.648 4.484 1 88.81 179 GLY B CA 1
ATOM 5735 C C . GLY B 1 179 ? 17.203 -11.672 3.527 1 88.81 179 GLY B C 1
ATOM 5736 O O . GLY B 1 179 ? 16.234 -11 3.883 1 88.81 179 GLY B O 1
ATOM 5737 N N . TYR B 1 180 ? 17.75 -11.758 2.348 1 88.31 180 TYR B N 1
ATOM 5738 C CA . TYR B 1 180 ? 17.359 -10.742 1.377 1 88.31 180 TYR B CA 1
ATOM 5739 C C . TYR B 1 180 ? 17.438 -11.289 -0.044 1 88.31 180 TYR B C 1
ATOM 5741 O O . TYR B 1 180 ? 18.375 -12.016 -0.382 1 88.31 180 TYR B O 1
ATOM 5749 N N . ASP B 1 181 ? 16.359 -10.977 -0.854 1 93.81 181 ASP B N 1
ATOM 5750 C CA . ASP B 1 181 ? 16.422 -11.281 -2.279 1 93.81 181 ASP B CA 1
ATOM 5751 C C . ASP B 1 181 ? 15.984 -10.086 -3.119 1 93.81 181 ASP B C 1
ATOM 5753 O O . ASP B 1 181 ? 14.781 -9.836 -3.283 1 93.81 181 ASP B O 1
ATOM 5757 N N . GLY B 1 182 ? 16.969 -9.367 -3.664 1 92 182 GLY B N 1
ATOM 5758 C CA . GLY B 1 182 ? 16.688 -8.195 -4.48 1 92 182 GLY B CA 1
ATOM 5759 C C . GLY B 1 182 ? 16.391 -8.531 -5.93 1 92 182 GLY B C 1
ATOM 5760 O O . GLY B 1 182 ? 15.656 -7.812 -6.605 1 92 182 GLY B O 1
ATOM 5761 N N . GLU B 1 183 ? 16.953 -9.625 -6.398 1 93.75 183 GLU B N 1
ATOM 5762 C CA . GLU B 1 183 ? 16.766 -10.023 -7.789 1 93.75 183 GLU B CA 1
ATOM 5763 C C . GLU B 1 183 ? 15.32 -10.461 -8.039 1 93.75 183 GLU B C 1
ATOM 5765 O O . GLU B 1 183 ? 14.664 -9.969 -8.953 1 93.75 183 GLU B O 1
ATOM 5770 N N . LYS B 1 184 ? 14.844 -11.32 -7.254 1 95.62 184 LYS B N 1
ATOM 5771 C CA . LYS B 1 184 ? 13.469 -11.773 -7.395 1 95.62 184 LYS B CA 1
ATOM 5772 C C . LYS B 1 184 ? 12.484 -10.641 -7.098 1 95.62 184 LYS B C 1
ATOM 5774 O O . LYS B 1 184 ? 11.414 -10.57 -7.703 1 95.62 184 LYS B O 1
ATOM 5779 N N . GLY B 1 185 ? 12.914 -9.797 -6.145 1 95.62 185 GLY B N 1
ATOM 5780 C CA . GLY B 1 185 ? 12.102 -8.625 -5.871 1 95.62 185 GLY B CA 1
ATOM 5781 C C . GLY B 1 185 ? 11.93 -7.719 -7.078 1 95.62 185 GLY B C 1
ATOM 5782 O O . GLY B 1 185 ? 10.836 -7.215 -7.34 1 95.62 185 GLY B O 1
ATOM 5783 N N . ALA B 1 186 ? 12.977 -7.547 -7.797 1 94.06 186 ALA B N 1
ATOM 5784 C CA . ALA B 1 186 ? 12.945 -6.688 -8.977 1 94.06 186 ALA B CA 1
ATOM 5785 C C . ALA B 1 186 ? 12.07 -7.297 -10.07 1 94.06 186 ALA B C 1
ATOM 5787 O O . ALA B 1 186 ? 11.383 -6.574 -10.797 1 94.06 186 ALA B O 1
ATOM 5788 N N . ILE B 1 187 ? 12.078 -8.555 -10.164 1 95.75 187 ILE B N 1
ATOM 5789 C CA . ILE B 1 187 ? 11.273 -9.25 -11.164 1 95.75 187 ILE B CA 1
ATOM 5790 C C . ILE B 1 187 ? 9.789 -9.07 -10.844 1 95.75 187 ILE B C 1
ATOM 5792 O O . ILE B 1 187 ? 8.984 -8.805 -11.742 1 95.75 187 ILE B O 1
ATOM 5796 N N . VAL B 1 188 ? 9.469 -9.148 -9.609 1 96.75 188 VAL B N 1
ATOM 5797 C CA . VAL B 1 188 ? 8.07 -9.18 -9.18 1 96.75 188 VAL B CA 1
ATOM 5798 C C . VAL B 1 188 ? 7.535 -7.754 -9.062 1 96.75 188 VAL B C 1
ATOM 5800 O O . VAL B 1 188 ? 6.438 -7.457 -9.539 1 96.75 188 VAL B O 1
ATOM 5803 N N . ALA B 1 189 ? 8.328 -6.801 -8.453 1 95.81 189 ALA B N 1
ATOM 5804 C CA . ALA B 1 189 ? 7.816 -5.477 -8.102 1 95.81 189 ALA B CA 1
ATOM 5805 C C . ALA B 1 189 ? 8.492 -4.391 -8.938 1 95.81 189 ALA B C 1
ATOM 5807 O O . ALA B 1 189 ? 8.062 -3.236 -8.938 1 95.81 189 ALA B O 1
ATOM 5808 N N . GLY B 1 190 ? 9.484 -4.672 -9.641 1 92.69 190 GLY B N 1
ATOM 5809 C CA . GLY B 1 190 ? 10.266 -3.678 -10.352 1 92.69 190 GLY B CA 1
ATOM 5810 C C . GLY B 1 190 ? 11.555 -3.303 -9.633 1 92.69 190 GLY B C 1
ATOM 5811 O O . GLY B 1 190 ? 11.867 -3.863 -8.586 1 92.69 190 GLY B O 1
ATOM 5812 N N . SER B 1 191 ? 12.211 -2.32 -10.227 1 89.25 191 SER B N 1
ATOM 5813 C CA . SER B 1 191 ? 13.492 -1.884 -9.672 1 89.25 191 SER B CA 1
ATOM 5814 C C . SER B 1 191 ? 13.359 -1.5 -8.203 1 89.25 191 SER B C 1
ATOM 5816 O O . SER B 1 191 ? 12.352 -0.906 -7.805 1 89.25 191 SER B O 1
ATOM 5818 N N . ARG B 1 192 ? 14.336 -1.944 -7.359 1 90.81 192 ARG B N 1
ATOM 5819 C CA . ARG B 1 192 ? 14.43 -1.626 -5.941 1 90.81 192 ARG B CA 1
ATOM 5820 C C . ARG B 1 192 ? 13.391 -2.402 -5.137 1 90.81 192 ARG B C 1
ATOM 5822 O O . ARG B 1 192 ? 13.227 -2.168 -3.938 1 90.81 192 ARG B O 1
ATOM 5829 N N . GLY B 1 193 ? 12.633 -3.244 -5.844 1 92.69 193 GLY B N 1
ATOM 5830 C CA . GLY B 1 193 ? 11.812 -4.207 -5.125 1 92.69 193 GLY B CA 1
ATOM 5831 C C . GLY B 1 193 ? 12.625 -5.293 -4.445 1 92.69 193 GLY B C 1
ATOM 5832 O O . GLY B 1 193 ? 13.688 -5.68 -4.941 1 92.69 193 GLY B O 1
ATOM 5833 N N . TYR B 1 194 ? 12.078 -5.797 -3.299 1 94 194 TYR B N 1
ATOM 5834 C CA . TYR B 1 194 ? 12.844 -6.82 -2.598 1 94 194 TYR B CA 1
ATOM 5835 C C . TYR B 1 194 ? 11.93 -7.707 -1.762 1 94 194 TYR B C 1
ATOM 5837 O O . TYR B 1 194 ? 10.797 -7.328 -1.454 1 94 194 TYR B O 1
ATOM 5845 N N . PHE B 1 195 ? 12.453 -8.93 -1.462 1 95.38 195 PHE B N 1
ATOM 5846 C CA . PHE B 1 195 ? 11.891 -9.82 -0.457 1 95.38 195 PHE B CA 1
ATOM 5847 C C . PHE B 1 195 ? 12.797 -9.906 0.766 1 95.38 195 PHE B C 1
ATOM 5849 O O . PHE B 1 195 ? 14.016 -9.953 0.635 1 95.38 195 PHE B O 1
ATOM 5856 N N . LEU B 1 196 ? 12.211 -9.781 1.924 1 94.06 196 LEU B N 1
ATOM 5857 C CA . LEU B 1 196 ? 12.945 -10.211 3.109 1 94.06 196 LEU B CA 1
ATOM 5858 C C . LEU B 1 196 ? 12.68 -11.688 3.402 1 94.06 196 LEU B C 1
ATOM 5860 O O . LEU B 1 196 ? 11.57 -12.18 3.197 1 94.06 196 LEU B O 1
ATOM 5864 N N . LYS B 1 197 ? 13.711 -12.328 3.949 1 93.44 197 LYS B N 1
ATOM 5865 C CA . LYS B 1 197 ? 13.586 -13.766 4.168 1 93.44 197 LYS B CA 1
ATOM 5866 C C . LYS B 1 197 ? 14.094 -14.156 5.555 1 93.44 197 LYS B C 1
ATOM 5868 O O . LYS B 1 197 ? 15.062 -13.578 6.051 1 93.44 197 LYS B O 1
ATOM 5873 N N . GLY B 1 198 ? 13.398 -15.062 6.129 1 91.06 198 GLY B N 1
ATOM 5874 C CA . GLY B 1 198 ? 13.891 -15.789 7.285 1 91.06 198 GLY B CA 1
ATOM 5875 C C . GLY B 1 198 ? 14.242 -14.883 8.453 1 91.06 198 GLY B C 1
ATOM 5876 O O . GLY B 1 198 ? 13.367 -14.211 9.008 1 91.06 198 GLY B O 1
ATOM 5877 N N . PRO B 1 199 ? 15.562 -14.844 8.719 1 83 199 PRO B N 1
ATOM 5878 C CA . PRO B 1 199 ? 15.992 -14.133 9.922 1 83 199 PRO B CA 1
ATOM 5879 C C . PRO B 1 199 ? 15.719 -12.633 9.859 1 83 199 PRO B C 1
ATOM 5881 O O . PRO B 1 199 ? 15.445 -12.008 10.883 1 83 199 PRO B O 1
ATOM 5884 N N . LEU B 1 200 ? 15.758 -12.102 8.719 1 88.25 200 LEU B N 1
ATOM 5885 C CA . LEU B 1 200 ? 15.578 -10.656 8.625 1 88.25 200 LEU B CA 1
ATOM 5886 C C . LEU B 1 200 ? 14.117 -10.273 8.82 1 88.25 200 LEU B C 1
ATOM 5888 O O . LEU B 1 200 ? 13.812 -9.156 9.227 1 88.25 200 LEU B O 1
ATOM 5892 N N . VAL B 1 201 ? 13.211 -11.234 8.508 1 91.94 201 VAL B N 1
ATOM 5893 C CA . VAL B 1 201 ? 11.805 -10.992 8.805 1 91.94 201 VAL B CA 1
ATOM 5894 C C . VAL B 1 201 ? 11.602 -10.922 10.312 1 91.94 201 VAL B C 1
ATOM 5896 O O . VAL B 1 201 ? 10.945 -10 10.82 1 91.94 201 VAL B O 1
ATOM 5899 N N . PHE B 1 202 ? 12.234 -11.773 11.031 1 87.88 202 PHE B N 1
ATOM 5900 C CA . PHE B 1 202 ? 12.125 -11.805 12.492 1 87.88 202 PHE B CA 1
ATOM 5901 C C . PHE B 1 202 ? 12.82 -10.594 13.109 1 87.88 202 PHE B C 1
ATOM 5903 O O . PHE B 1 202 ? 12.328 -10.031 14.094 1 87.88 202 PHE B O 1
ATOM 5910 N N . LEU B 1 203 ? 13.906 -10.219 12.516 1 86.25 203 LEU B N 1
ATOM 5911 C CA . LEU B 1 203 ? 14.625 -9.062 13.031 1 86.25 203 LEU B CA 1
ATOM 5912 C C . LEU B 1 203 ? 13.789 -7.793 12.883 1 86.25 203 LEU B C 1
ATOM 5914 O O . LEU B 1 203 ? 13.719 -6.977 13.805 1 86.25 203 LEU B O 1
ATOM 5918 N N . GLU B 1 204 ? 13.219 -7.66 11.75 1 88.75 204 GLU B N 1
ATOM 5919 C CA . GLU B 1 204 ? 12.367 -6.492 11.531 1 88.75 204 GLU B CA 1
ATOM 5920 C C . GLU B 1 204 ? 11.211 -6.461 12.531 1 88.75 204 GLU B C 1
ATOM 5922 O O . GLU B 1 204 ? 10.914 -5.41 13.102 1 88.75 204 GLU B O 1
ATOM 5927 N N . GLN B 1 205 ? 10.586 -7.59 12.758 1 88.94 205 GLN B N 1
ATOM 5928 C CA . GLN B 1 205 ? 9.492 -7.676 13.719 1 88.94 205 GLN B CA 1
ATOM 5929 C C . GLN B 1 205 ? 9.969 -7.355 15.133 1 88.94 205 GLN B C 1
ATOM 5931 O O . GLN B 1 205 ? 9.273 -6.688 15.898 1 88.94 205 GLN B O 1
ATOM 5936 N N . ALA B 1 206 ? 11.125 -7.809 15.422 1 86.69 206 ALA B N 1
ATOM 5937 C CA . ALA B 1 206 ? 11.695 -7.555 16.734 1 86.69 206 ALA B CA 1
ATOM 5938 C C . ALA B 1 206 ? 11.953 -6.062 16.953 1 86.69 206 ALA B C 1
ATOM 5940 O O . ALA B 1 206 ? 11.648 -5.52 18.016 1 86.69 206 ALA B O 1
ATOM 5941 N N . LEU B 1 207 ? 12.484 -5.449 15.945 1 86.69 207 LEU B N 1
ATOM 5942 C CA . LEU B 1 207 ? 12.766 -4.023 16.031 1 86.69 207 LEU B CA 1
ATOM 5943 C C . LEU B 1 207 ? 11.484 -3.217 16.172 1 86.69 207 LEU B C 1
ATOM 5945 O O . LEU B 1 207 ? 11.43 -2.262 16.953 1 86.69 207 LEU B O 1
ATOM 5949 N N . ILE B 1 208 ? 10.492 -3.6 15.43 1 89.75 208 ILE B N 1
ATOM 5950 C CA . ILE B 1 208 ? 9.195 -2.928 15.5 1 89.75 208 ILE B CA 1
ATOM 5951 C C . ILE B 1 208 ? 8.625 -3.049 16.906 1 89.75 208 ILE B C 1
ATOM 5953 O O . ILE B 1 208 ? 8.227 -2.051 17.516 1 89.75 208 ILE B O 1
ATOM 5957 N N . ASN B 1 209 ? 8.648 -4.227 17.453 1 87.56 209 ASN B N 1
ATOM 5958 C CA . ASN B 1 209 ? 8.102 -4.465 18.781 1 87.56 209 ASN B CA 1
ATOM 5959 C C . ASN B 1 209 ? 8.891 -3.719 19.844 1 87.56 209 ASN B C 1
ATOM 5961 O O . ASN B 1 209 ? 8.305 -3.168 20.781 1 87.56 209 ASN B O 1
ATOM 5965 N N . TYR B 1 210 ? 10.172 -3.711 19.688 1 88.31 210 TYR B N 1
ATOM 5966 C CA . TYR B 1 210 ? 11.023 -3.014 20.641 1 88.31 210 TYR B CA 1
ATOM 5967 C C . TYR B 1 210 ? 10.734 -1.517 20.641 1 88.31 210 TYR B C 1
ATOM 5969 O O . TYR B 1 210 ? 10.586 -0.907 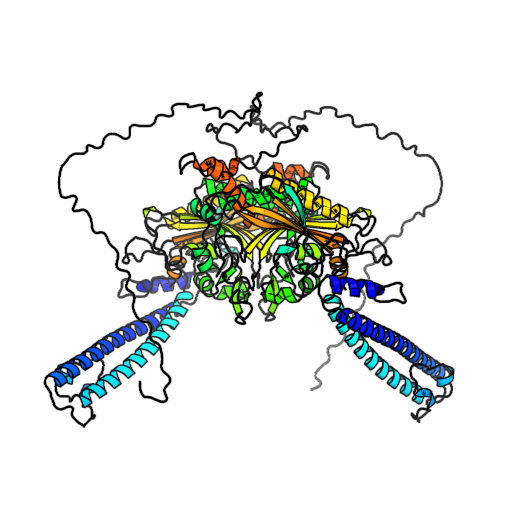21.703 1 88.31 210 TYR B O 1
ATOM 5977 N N . ALA B 1 211 ? 10.656 -0.986 19.469 1 90.69 211 ALA B N 1
ATOM 5978 C CA . ALA B 1 211 ? 10.391 0.444 19.344 1 90.69 211 ALA B CA 1
ATOM 5979 C C . ALA B 1 211 ? 9.023 0.801 19.906 1 90.69 211 ALA B C 1
ATOM 5981 O O . ALA B 1 211 ? 8.883 1.792 20.625 1 90.69 211 ALA B O 1
ATOM 5982 N N . LEU B 1 212 ? 8.047 0.003 19.609 1 90.88 212 LEU B N 1
ATOM 5983 C CA . LEU B 1 212 ? 6.695 0.261 20.094 1 90.88 212 LEU B CA 1
ATOM 5984 C C . LEU B 1 212 ? 6.637 0.198 21.609 1 90.88 212 LEU B C 1
ATOM 5986 O O . LEU B 1 212 ? 5.996 1.04 22.25 1 90.88 212 LEU B O 1
ATOM 5990 N N . ARG B 1 213 ? 7.254 -0.72 22.172 1 89.94 213 ARG B N 1
ATOM 5991 C CA . ARG B 1 213 ? 7.262 -0.865 23.625 1 89.94 213 ARG B CA 1
ATOM 5992 C C . ARG B 1 213 ? 7.973 0.311 24.281 1 89.94 213 ARG B C 1
ATOM 5994 O O . ARG B 1 213 ? 7.512 0.821 25.312 1 89.94 213 ARG B O 1
ATOM 6001 N N . MET B 1 214 ? 9.109 0.707 23.734 1 91.06 214 MET B N 1
ATOM 6002 C CA . MET B 1 214 ? 9.836 1.857 24.266 1 91.06 214 MET B CA 1
ATOM 6003 C C . MET B 1 214 ? 8.961 3.109 24.234 1 91.06 214 MET B C 1
ATOM 6005 O O . MET B 1 214 ? 8.891 3.84 25.219 1 91.06 214 MET B O 1
ATOM 6009 N N . LEU B 1 215 ? 8.297 3.312 23.141 1 94.25 215 LEU B N 1
ATOM 6010 C CA . LEU B 1 215 ? 7.473 4.508 23 1 94.25 215 LEU B CA 1
ATOM 6011 C C . LEU B 1 215 ? 6.25 4.43 23.906 1 94.25 215 LEU B C 1
ATOM 6013 O O . LEU B 1 215 ? 5.82 5.441 24.469 1 94.25 215 LEU B O 1
ATOM 6017 N N . HIS B 1 216 ? 5.734 3.23 24.047 1 94.19 216 HIS B N 1
ATOM 6018 C CA . HIS B 1 216 ? 4.617 3.053 24.969 1 94.19 216 HIS B CA 1
ATOM 6019 C C . HIS B 1 216 ? 5.016 3.422 26.391 1 94.19 216 HIS B C 1
ATOM 6021 O O . HIS B 1 216 ? 4.246 4.062 27.109 1 94.19 216 HIS B O 1
ATOM 6027 N N . SER B 1 217 ? 6.184 3.045 26.766 1 93.06 217 SER B N 1
ATOM 6028 C CA . SER B 1 217 ? 6.684 3.34 28.109 1 93.06 217 SER B CA 1
ATOM 6029 C C . SER B 1 217 ? 6.887 4.84 28.312 1 93.06 217 SER B C 1
ATOM 6031 O O . SER B 1 217 ? 6.934 5.32 29.438 1 93.06 217 SER B O 1
ATOM 6033 N N . LYS B 1 218 ? 7.004 5.555 27.25 1 94.12 218 LYS B N 1
ATOM 6034 C CA . LYS B 1 218 ? 7.184 7.004 27.297 1 94.12 218 LYS B CA 1
ATOM 6035 C C . LYS B 1 218 ? 5.867 7.73 27.031 1 94.12 218 LYS B C 1
ATOM 6037 O O . LYS B 1 218 ? 5.867 8.875 26.562 1 94.12 218 LYS B O 1
ATOM 6042 N N . ASN B 1 219 ? 4.77 7.004 27.156 1 94.56 219 ASN B N 1
ATOM 6043 C CA . ASN B 1 219 ? 3.414 7.539 27.156 1 94.56 219 ASN B CA 1
ATOM 6044 C C . ASN B 1 219 ? 2.949 7.906 25.75 1 94.56 219 ASN B C 1
ATOM 6046 O O . ASN B 1 219 ? 2.197 8.867 25.578 1 94.56 219 ASN B O 1
ATOM 6050 N N . TYR B 1 220 ? 3.482 7.266 24.766 1 95.75 220 TYR B N 1
ATOM 6051 C CA . TYR B 1 220 ? 2.953 7.398 23.422 1 95.75 220 TYR B CA 1
ATOM 6052 C C . TYR B 1 220 ? 1.752 6.488 23.203 1 95.75 220 TYR B C 1
ATOM 6054 O O . TYR B 1 220 ? 1.726 5.359 23.719 1 95.75 220 TYR B O 1
ATOM 6062 N N . GLN B 1 221 ? 0.786 6.988 22.469 1 95.31 221 GLN B N 1
ATOM 6063 C CA . GLN B 1 221 ? -0.314 6.148 22 1 95.31 221 GLN B CA 1
ATOM 6064 C C . GLN B 1 221 ? -0.001 5.527 20.641 1 95.31 221 GLN B C 1
ATOM 6066 O O . GLN B 1 221 ? 0.323 6.238 19.688 1 95.31 221 GLN B O 1
ATOM 6071 N N . MET B 1 222 ? -0.107 4.238 20.625 1 95.5 222 MET B N 1
ATOM 6072 C CA . MET B 1 222 ? 0.211 3.539 19.375 1 95.5 222 MET B CA 1
ATOM 6073 C C . MET B 1 222 ? -0.886 3.746 18.344 1 95.5 222 MET B C 1
ATOM 6075 O O . MET B 1 222 ? -2.072 3.74 18.672 1 95.5 222 MET B O 1
ATOM 6079 N N . LEU B 1 223 ? -0.463 4.016 17.109 1 96.12 223 LEU B N 1
ATOM 6080 C CA . LEU B 1 223 ? -1.401 4.199 16 1 96.12 223 LEU B CA 1
ATOM 6081 C C . LEU B 1 223 ? -0.965 3.4 14.781 1 96.12 223 LEU B C 1
ATOM 6083 O O . LEU B 1 223 ? 0.188 3.492 14.352 1 96.12 223 LEU B O 1
ATOM 6087 N N . TYR B 1 224 ? -1.818 2.463 14.359 1 95.25 224 TYR B N 1
ATOM 6088 C CA . TYR B 1 224 ? -1.713 1.876 13.031 1 95.25 224 TYR B CA 1
ATOM 6089 C C . TYR B 1 224 ? -2.541 2.662 12.023 1 95.25 224 TYR B C 1
ATOM 6091 O O . TYR B 1 224 ? -3.75 2.832 12.195 1 95.25 224 TYR B O 1
ATOM 6099 N N . THR B 1 225 ? -1.933 3.1 10.961 1 96.44 225 THR B N 1
ATOM 6100 C CA . THR B 1 225 ? -2.561 4.09 10.094 1 96.44 225 THR B CA 1
ATOM 6101 C C . THR B 1 225 ? -2.941 3.477 8.75 1 96.44 225 THR B C 1
ATOM 6103 O O . THR B 1 225 ? -2.441 2.41 8.391 1 96.44 225 THR B O 1
ATOM 6106 N N . PRO B 1 226 ? -3.852 4.145 8.031 1 96.81 226 PRO B N 1
ATOM 6107 C CA . PRO B 1 226 ? -4.039 3.799 6.617 1 96.81 226 PRO B CA 1
ATOM 6108 C C . PRO B 1 226 ? -2.793 4.066 5.773 1 96.81 226 PRO B C 1
ATOM 6110 O O . PRO B 1 226 ? -2.084 5.051 6.008 1 96.81 226 PRO B O 1
ATOM 6113 N N . PHE B 1 227 ? -2.57 3.199 4.742 1 97.44 227 PHE B N 1
ATOM 6114 C CA . PHE B 1 227 ? -1.365 3.33 3.936 1 97.44 227 PHE B CA 1
ATOM 6115 C C . PHE B 1 227 ? -1.656 4.094 2.648 1 97.44 227 PHE B C 1
ATOM 6117 O O . PHE B 1 227 ? -0.781 4.238 1.793 1 97.44 227 PHE B O 1
ATOM 6124 N N . PHE B 1 228 ? -2.844 4.523 2.484 1 96.56 228 PHE B N 1
ATOM 6125 C CA . PHE B 1 228 ? -3.156 5.496 1.444 1 96.56 228 PHE B CA 1
ATOM 6126 C C . PHE B 1 228 ? -4.176 6.512 1.942 1 96.56 228 PHE B C 1
ATOM 6128 O O . PHE B 1 228 ? -4.926 6.238 2.883 1 96.56 228 PHE B O 1
ATOM 6135 N N . MET B 1 229 ? -4.156 7.688 1.396 1 97.19 229 MET B N 1
ATOM 6136 C CA . MET B 1 229 ? -4.984 8.82 1.807 1 97.19 229 MET B CA 1
ATOM 6137 C C . MET B 1 229 ? -5.703 9.43 0.609 1 97.19 229 MET B C 1
ATOM 6139 O O . MET B 1 229 ? -5.191 9.398 -0.51 1 97.19 229 MET B O 1
ATOM 6143 N N . ARG B 1 230 ? -6.824 10 0.92 1 96.44 230 ARG B N 1
ATOM 6144 C CA . ARG B 1 230 ? -7.539 10.758 -0.099 1 96.44 230 ARG B CA 1
ATOM 6145 C C . ARG B 1 230 ? -6.703 11.938 -0.589 1 96.44 230 ARG B C 1
ATOM 6147 O O . ARG B 1 230 ? -5.945 12.531 0.182 1 96.44 230 ARG B O 1
ATOM 6154 N N . LYS B 1 231 ? -6.953 12.289 -1.811 1 94.25 231 LYS B N 1
ATOM 6155 C CA . LYS B 1 231 ? -6.18 13.352 -2.449 1 94.25 231 LYS B CA 1
ATOM 6156 C C . LYS B 1 231 ? -6.344 14.672 -1.702 1 94.25 231 LYS B C 1
ATOM 6158 O O . LYS B 1 231 ? -5.363 15.375 -1.447 1 94.25 231 LYS B O 1
ATOM 6163 N N . GLU B 1 232 ? -7.484 15.039 -1.329 1 93.12 232 GLU B N 1
ATOM 6164 C CA . GLU B 1 232 ? -7.781 16.297 -0.668 1 93.12 232 GLU B CA 1
ATOM 6165 C C . GLU B 1 232 ? -7.066 16.406 0.674 1 93.12 232 GLU B C 1
ATOM 6167 O O . GLU B 1 232 ? -6.57 17.484 1.037 1 93.12 232 GLU B O 1
ATOM 6172 N N . VAL B 1 233 ? -7.02 15.312 1.353 1 95.31 233 VAL B N 1
ATOM 6173 C CA . VAL B 1 233 ? -6.383 15.312 2.666 1 95.31 233 VAL B CA 1
ATOM 6174 C C . VAL B 1 233 ? -4.863 15.328 2.502 1 95.31 233 VAL B C 1
ATOM 6176 O O . VAL B 1 233 ? -4.16 16.031 3.24 1 95.31 233 VAL B O 1
ATOM 6179 N N . MET B 1 234 ? -4.41 14.562 1.545 1 95.19 234 MET B N 1
ATOM 6180 C CA . MET B 1 234 ? -2.977 14.539 1.277 1 95.19 234 MET B CA 1
ATOM 6181 C C . MET B 1 234 ? -2.463 15.938 0.931 1 95.19 234 MET B C 1
ATOM 6183 O O . MET B 1 234 ? -1.37 16.328 1.349 1 95.19 234 MET B O 1
ATOM 6187 N N . GLN B 1 235 ? -3.199 16.703 0.242 1 90.56 235 GLN B N 1
ATOM 6188 C CA . GLN B 1 235 ? -2.818 18.047 -0.163 1 90.56 235 GLN B CA 1
ATOM 6189 C C . GLN B 1 235 ? -2.633 18.953 1.049 1 90.56 235 GLN B C 1
ATOM 6191 O O . GLN B 1 235 ? -1.915 19.953 0.979 1 90.56 235 GLN B O 1
ATOM 6196 N N . GLU B 1 236 ? -3.258 18.578 2.094 1 90.44 236 GLU B N 1
ATOM 6197 C CA . GLU B 1 236 ? -3.17 19.406 3.297 1 90.44 236 GLU B CA 1
ATOM 6198 C C . GLU B 1 236 ? -1.922 19.062 4.105 1 90.44 236 GLU B C 1
ATOM 6200 O O . GLU B 1 236 ? -1.508 19.844 4.973 1 90.44 236 GLU B O 1
ATOM 6205 N N . VAL B 1 237 ? -1.345 17.953 3.848 1 89.69 237 VAL B N 1
ATOM 6206 C CA . VAL B 1 237 ? -0.238 17.531 4.703 1 89.69 237 VAL B CA 1
ATOM 6207 C C . VAL B 1 237 ? 1.053 17.484 3.887 1 89.69 237 VAL B C 1
ATOM 6209 O O . VAL B 1 237 ? 2.148 17.438 4.453 1 89.69 237 VAL B O 1
ATOM 6212 N N . ALA B 1 238 ? 0.92 17.391 2.6 1 84.25 238 ALA B N 1
ATOM 6213 C CA . ALA B 1 238 ? 2.104 17.266 1.754 1 84.25 238 ALA B CA 1
ATOM 6214 C C . ALA B 1 238 ? 2.291 18.5 0.877 1 84.25 238 ALA B C 1
ATOM 6216 O O . ALA B 1 238 ? 1.325 19.203 0.572 1 84.25 238 ALA B O 1
ATOM 6217 N N . GLN B 1 239 ? 3.518 18.719 0.524 1 80.5 239 GLN B N 1
ATOM 6218 C CA . GLN B 1 239 ? 3.834 19.781 -0.43 1 80.5 239 GLN B CA 1
ATOM 6219 C C . GLN B 1 239 ? 3.5 19.359 -1.856 1 80.5 239 GLN B C 1
ATOM 6221 O O . GLN B 1 239 ? 3.553 18.172 -2.182 1 80.5 239 GLN B O 1
ATOM 6226 N N . LEU B 1 240 ? 3.234 20.281 -2.676 1 75.5 240 LEU B N 1
ATOM 6227 C CA . LEU B 1 240 ? 2.828 20.016 -4.051 1 75.5 240 LEU B CA 1
ATOM 6228 C C . LEU B 1 240 ? 3.916 19.25 -4.801 1 75.5 240 LEU B C 1
ATOM 6230 O O . LEU B 1 240 ? 3.623 18.312 -5.535 1 75.5 240 LEU B O 1
ATOM 6234 N N . SER B 1 241 ? 5.062 19.609 -4.605 1 79.81 241 SER B N 1
ATOM 6235 C CA . SER B 1 241 ? 6.176 19 -5.32 1 79.81 241 SER B CA 1
ATOM 6236 C C . SER B 1 241 ? 6.289 17.516 -4.984 1 79.81 241 SER B C 1
ATOM 6238 O O . SER B 1 241 ? 6.84 16.734 -5.766 1 79.81 241 SER B O 1
ATOM 6240 N N . GLN B 1 242 ? 5.777 17.125 -3.906 1 82.44 242 GLN B N 1
ATOM 6241 C CA . GLN B 1 242 ? 5.898 15.75 -3.441 1 82.44 242 GLN B CA 1
ATOM 6242 C C . GLN B 1 242 ? 4.969 14.82 -4.223 1 82.44 242 GLN B C 1
ATOM 6244 O O . GLN B 1 242 ? 5.223 13.617 -4.316 1 82.44 242 GLN B O 1
ATOM 6249 N N . PHE B 1 243 ? 3.969 15.305 -4.766 1 84.25 243 PHE B N 1
ATOM 6250 C CA . PHE B 1 243 ? 2.975 14.484 -5.441 1 84.25 243 PHE B CA 1
ATOM 6251 C C . PHE B 1 243 ? 3.564 13.844 -6.695 1 84.25 243 PHE B C 1
ATOM 6253 O O . PHE B 1 243 ? 3.281 12.688 -6.996 1 84.25 243 PHE B O 1
ATOM 6260 N N . ASP B 1 244 ? 4.422 14.523 -7.262 1 80 244 ASP B N 1
ATOM 6261 C CA . ASP B 1 244 ? 4.988 14.016 -8.508 1 80 244 ASP B CA 1
ATOM 6262 C C . ASP B 1 244 ? 6.297 13.266 -8.242 1 80 244 ASP B C 1
ATOM 6264 O O . ASP B 1 244 ? 6.566 12.25 -8.875 1 80 244 ASP B O 1
ATOM 6268 N N . ASP B 1 245 ? 6.973 13.703 -7.297 1 83.31 245 ASP B N 1
ATOM 6269 C CA . ASP B 1 245 ? 8.336 13.203 -7.16 1 83.31 245 ASP B CA 1
ATOM 6270 C C . ASP B 1 245 ? 8.414 12.102 -6.105 1 83.31 245 ASP B C 1
ATOM 6272 O O . ASP B 1 245 ? 9.289 11.227 -6.176 1 83.31 245 ASP B O 1
ATOM 6276 N N . GLU B 1 246 ? 7.523 12.109 -5.215 1 88.56 246 GLU B N 1
ATOM 6277 C CA . GLU B 1 246 ? 7.738 11.234 -4.07 1 88.56 246 GLU B CA 1
ATOM 6278 C C . GLU B 1 246 ? 6.574 10.266 -3.891 1 88.56 246 GLU B C 1
ATOM 6280 O O . GLU B 1 246 ? 6.773 9.117 -3.484 1 88.56 246 GLU B O 1
ATOM 6285 N N . LEU B 1 247 ? 5.438 10.641 -4.242 1 93.69 247 LEU B N 1
ATOM 6286 C CA . LEU B 1 247 ? 4.266 9.859 -3.859 1 93.69 247 LEU B CA 1
ATOM 6287 C C . LEU B 1 247 ? 3.793 8.984 -5.016 1 93.69 247 LEU B C 1
ATOM 6289 O O . LEU B 1 247 ? 3.951 9.352 -6.18 1 93.69 247 LEU B O 1
ATOM 6293 N N . TYR B 1 248 ? 3.195 7.816 -4.699 1 95.19 248 TYR B N 1
ATOM 6294 C CA . TYR B 1 248 ? 2.518 6.938 -5.645 1 95.19 248 TYR B CA 1
ATOM 6295 C C . TYR B 1 248 ? 1.021 7.227 -5.68 1 95.19 248 TYR B C 1
ATOM 6297 O O . TYR B 1 248 ? 0.389 7.387 -4.633 1 95.19 248 TYR B O 1
ATOM 6305 N N . LYS B 1 249 ? 0.528 7.332 -6.879 1 94.81 249 LYS B N 1
ATOM 6306 C CA . LYS B 1 249 ? -0.91 7.504 -7.059 1 94.81 249 LYS B CA 1
ATOM 6307 C C . LYS B 1 249 ? -1.626 6.156 -7.094 1 94.81 249 LYS B C 1
ATOM 6309 O O . LYS B 1 249 ? -1.143 5.207 -7.711 1 94.81 249 LYS B O 1
ATOM 6314 N N . VAL B 1 250 ? -2.709 6.039 -6.359 1 95.81 250 VAL B N 1
ATOM 6315 C CA . VAL B 1 250 ? -3.521 4.824 -6.316 1 95.81 250 VAL B CA 1
ATOM 6316 C C . VAL B 1 250 ? -4.891 5.098 -6.934 1 95.81 250 VAL B C 1
ATOM 6318 O O . VAL B 1 250 ? -5.574 6.051 -6.547 1 95.81 250 VAL B O 1
ATOM 6321 N N . ILE B 1 251 ? -5.262 4.273 -7.855 1 92.94 251 ILE B N 1
ATOM 6322 C CA . ILE B 1 251 ? -6.539 4.43 -8.547 1 92.94 251 ILE B CA 1
ATOM 6323 C C . ILE B 1 251 ? -7.441 3.238 -8.234 1 92.94 251 ILE B C 1
ATOM 6325 O O . ILE B 1 251 ? -7.008 2.086 -8.312 1 92.94 251 ILE B O 1
ATOM 6329 N N . GLY B 1 252 ? -8.641 3.484 -7.828 1 87.5 252 GLY B N 1
ATOM 6330 C CA . GLY B 1 252 ? -9.688 2.502 -7.594 1 87.5 252 GLY B CA 1
ATOM 6331 C C . GLY B 1 252 ? -11.078 3.035 -7.871 1 87.5 252 GLY B C 1
ATOM 6332 O O . GLY B 1 252 ? -11.234 4.176 -8.305 1 87.5 252 GLY B O 1
ATOM 6333 N N . LYS B 1 253 ? -12.016 2.189 -7.707 1 84.44 253 LYS B N 1
ATOM 6334 C CA . LYS B 1 253 ? -13.398 2.611 -7.895 1 84.44 253 LYS B CA 1
ATOM 6335 C C . LYS B 1 253 ? -13.836 3.564 -6.785 1 84.44 253 LYS B C 1
ATOM 6337 O O . LYS B 1 253 ? -13.367 3.465 -5.652 1 84.44 253 LYS B O 1
ATOM 6342 N N . SER B 1 254 ? -14.742 4.512 -7.117 1 78.44 254 SER B N 1
ATOM 6343 C CA . SER B 1 254 ? -15.148 5.543 -6.172 1 78.44 254 SER B CA 1
ATOM 6344 C C . SER B 1 254 ? -16.047 4.973 -5.082 1 78.44 254 SER B C 1
ATOM 6346 O O . SER B 1 254 ? -16.156 5.539 -3.992 1 78.44 254 SER B O 1
ATOM 6348 N N . SER B 1 255 ? -16.703 4 -5.516 1 75.56 255 SER B N 1
ATOM 6349 C CA . SER B 1 255 ? -17.578 3.365 -4.531 1 75.56 255 SER B CA 1
ATOM 6350 C C . SER B 1 255 ? -17.562 1.848 -4.676 1 75.56 255 SER B C 1
ATOM 6352 O O . SER B 1 255 ? -17.047 1.319 -5.66 1 75.56 255 SER B O 1
ATOM 6354 N N . GLU B 1 256 ? -18.109 1.248 -3.641 1 75.25 256 GLU B N 1
ATOM 6355 C CA . GLU B 1 256 ? -18.156 -0.21 -3.666 1 75.25 256 GLU B CA 1
ATOM 6356 C C . GLU B 1 256 ? -19.328 -0.71 -4.5 1 75.25 256 GLU B C 1
ATOM 6358 O O . GLU B 1 256 ? -19.609 -1.91 -4.531 1 75.25 256 GLU B O 1
ATOM 6363 N N . LYS B 1 257 ? -19.969 0.339 -5.133 1 74.25 257 LYS B N 1
ATOM 6364 C CA . LYS B 1 257 ? -21.078 -0.055 -5.996 1 74.25 257 LYS B CA 1
ATOM 6365 C C . LYS B 1 257 ? -20.578 -0.592 -7.332 1 74.25 257 LYS B C 1
ATOM 6367 O O . LYS B 1 257 ? -19.75 0.045 -7.988 1 74.25 257 LYS B O 1
ATOM 6372 N N . SER B 1 258 ? -21.062 -1.752 -7.789 1 75.38 258 SER B N 1
ATOM 6373 C CA . SER B 1 258 ? -20.594 -2.426 -8.992 1 75.38 258 SER B CA 1
ATOM 6374 C C . SER B 1 258 ? -20.828 -1.566 -10.234 1 75.38 258 SER B C 1
ATOM 6376 O O . SER B 1 258 ? -20.062 -1.636 -11.195 1 75.38 258 SER B O 1
ATOM 6378 N N . GLU B 1 259 ? -21.734 -0.671 -10.195 1 72.75 259 GLU B N 1
ATOM 6379 C CA . GLU B 1 259 ? -22.125 0.105 -11.359 1 72.75 259 GLU B CA 1
ATOM 6380 C C . GLU B 1 259 ? -21.359 1.423 -11.438 1 72.75 259 GLU B C 1
ATOM 6382 O O . GLU B 1 259 ? -21.375 2.098 -12.469 1 72.75 259 GLU B O 1
ATOM 6387 N N . ASP B 1 260 ? -20.719 1.662 -10.352 1 72.31 260 ASP B N 1
ATOM 6388 C CA . ASP B 1 260 ? -20 2.93 -10.312 1 72.31 260 ASP B CA 1
ATOM 6389 C C . ASP B 1 260 ? -18.781 2.9 -11.234 1 72.31 260 ASP B C 1
ATOM 6391 O O . ASP B 1 260 ? -17.953 1.996 -11.148 1 72.31 260 ASP B O 1
ATOM 6395 N N . THR B 1 261 ? -18.781 3.785 -12.133 1 76.19 261 THR B N 1
ATOM 6396 C CA . THR B 1 261 ? -17.672 3.85 -13.078 1 76.19 261 THR B CA 1
ATOM 6397 C C . THR B 1 261 ? -16.719 4.992 -12.734 1 76.19 261 THR B C 1
ATOM 6399 O O . THR B 1 261 ? -15.672 5.152 -13.359 1 76.19 261 THR B O 1
ATOM 6402 N N . ALA B 1 262 ? -17.125 5.695 -11.695 1 81.06 262 ALA B N 1
ATOM 6403 C CA . ALA B 1 262 ? -16.266 6.824 -11.336 1 81.06 262 ALA B CA 1
ATOM 6404 C C . ALA B 1 262 ? -15 6.344 -10.633 1 81.06 262 ALA B C 1
ATOM 6406 O O . ALA B 1 262 ? -15.031 5.379 -9.867 1 81.06 262 ALA B O 1
ATOM 6407 N N . ILE B 1 263 ? -13.922 6.965 -10.977 1 85.94 263 ILE B N 1
ATOM 6408 C CA . ILE B 1 263 ? -12.617 6.586 -10.453 1 85.94 263 ILE B CA 1
ATOM 6409 C C . ILE B 1 263 ? -12.211 7.551 -9.344 1 85.94 263 ILE B C 1
ATOM 6411 O O . ILE B 1 263 ? -12.5 8.75 -9.406 1 85.94 263 ILE B O 1
ATOM 6415 N N . ASP B 1 264 ? -11.727 6.957 -8.289 1 88.5 264 ASP B N 1
ATOM 6416 C CA . ASP B 1 264 ? -11.195 7.723 -7.164 1 88.5 264 ASP B CA 1
ATOM 6417 C C . ASP B 1 264 ? -9.672 7.68 -7.137 1 88.5 264 ASP B C 1
ATOM 6419 O O . ASP B 1 264 ? -9.062 6.66 -7.484 1 88.5 264 ASP B O 1
ATOM 6423 N N . GLU B 1 265 ? -9.203 8.867 -6.812 1 92.62 265 GLU B N 1
ATOM 6424 C CA . GLU B 1 265 ? -7.75 8.992 -6.746 1 92.62 265 GLU B CA 1
ATOM 6425 C C . GLU B 1 265 ? -7.277 9.156 -5.309 1 92.62 265 GLU B C 1
ATOM 6427 O O . GLU B 1 265 ? -7.77 10.016 -4.578 1 92.62 265 GLU B O 1
ATOM 6432 N N . LYS B 1 266 ? -6.348 8.281 -4.902 1 96 266 LYS B N 1
ATOM 6433 C CA . LYS B 1 266 ? -5.699 8.328 -3.594 1 96 266 LYS B CA 1
ATOM 6434 C C . LYS B 1 266 ? -4.18 8.289 -3.732 1 96 266 LYS B C 1
ATOM 6436 O O . LYS B 1 266 ? -3.652 8.203 -4.844 1 96 266 LYS B O 1
ATOM 6441 N N . TYR B 1 267 ? -3.492 8.484 -2.625 1 97 267 TYR B N 1
ATOM 6442 C CA . TYR B 1 267 ? -2.035 8.453 -2.643 1 97 267 TYR B CA 1
ATOM 6443 C C . TYR B 1 267 ? -1.495 7.57 -1.521 1 97 267 TYR B C 1
ATOM 6445 O O . TYR B 1 267 ? -1.991 7.617 -0.394 1 97 267 TYR B O 1
ATOM 6453 N N . LEU B 1 268 ? -0.554 6.715 -1.896 1 97.5 268 LEU B N 1
ATOM 6454 C CA . LEU B 1 268 ? 0.157 5.969 -0.861 1 97.5 268 LEU B CA 1
ATOM 6455 C C . LEU B 1 268 ? 0.967 6.91 0.025 1 97.5 268 LEU B C 1
ATOM 6457 O O . LEU B 1 268 ? 1.491 7.922 -0.45 1 97.5 268 LEU B O 1
ATOM 6461 N N . ILE B 1 269 ? 1.137 6.57 1.248 1 96.75 269 ILE B N 1
ATOM 6462 C CA . ILE B 1 269 ? 1.811 7.465 2.182 1 96.75 269 ILE B CA 1
ATOM 6463 C C . ILE B 1 269 ? 3.322 7.27 2.084 1 96.75 269 ILE B C 1
ATOM 6465 O O . ILE B 1 269 ? 3.797 6.152 1.87 1 96.75 269 ILE B O 1
ATOM 6469 N N . ALA B 1 270 ? 4.07 8.344 2.232 1 93.75 270 ALA B N 1
ATOM 6470 C CA . ALA B 1 270 ? 5.531 8.297 2.285 1 93.75 270 ALA B CA 1
ATOM 6471 C C . ALA B 1 270 ? 6.023 8.18 3.725 1 93.75 270 ALA B C 1
ATOM 6473 O O . ALA B 1 270 ? 7.172 7.801 3.963 1 93.75 270 ALA B O 1
ATOM 6474 N N . THR B 1 271 ? 5.203 8.492 4.641 1 91.19 271 THR B N 1
ATOM 6475 C CA . THR B 1 271 ? 5.449 8.453 6.078 1 91.19 271 THR B CA 1
ATOM 6476 C C . THR B 1 271 ? 4.133 8.469 6.852 1 91.19 271 THR B C 1
ATOM 6478 O O . THR B 1 271 ? 3.143 9.039 6.391 1 91.19 271 THR B O 1
ATOM 6481 N N . SER B 1 272 ? 4.117 7.824 8.023 1 93.56 272 SER B N 1
ATOM 6482 C CA . SER B 1 272 ? 2.9 7.848 8.828 1 93.56 272 SER B CA 1
ATOM 6483 C C . SER B 1 272 ? 2.643 9.242 9.398 1 93.56 272 SER B C 1
ATOM 6485 O O . SER B 1 272 ? 1.561 9.508 9.922 1 93.56 272 SER B O 1
ATOM 6487 N N . GLU B 1 273 ? 3.592 10.18 9.289 1 91.5 273 GLU B N 1
ATOM 6488 C CA . GLU B 1 273 ? 3.367 11.57 9.648 1 91.5 273 GLU B CA 1
ATOM 6489 C C . GLU B 1 273 ? 2.139 12.133 8.938 1 91.5 273 GLU B C 1
ATOM 6491 O O . GLU B 1 273 ? 1.372 12.906 9.523 1 91.5 273 GLU B O 1
ATOM 6496 N N . GLN B 1 274 ? 1.97 11.742 7.719 1 93.94 274 GLN B N 1
ATOM 6497 C CA . GLN B 1 274 ? 0.898 12.281 6.891 1 93.94 274 GLN B CA 1
ATOM 6498 C C . GLN B 1 274 ? -0.472 11.891 7.434 1 93.94 274 GLN B C 1
ATOM 6500 O O . GLN B 1 274 ? -1.273 12.758 7.793 1 93.94 274 GLN B O 1
ATOM 6505 N N . PRO B 1 275 ? -0.736 10.617 7.641 1 96.5 275 PRO B N 1
ATOM 6506 C CA . PRO B 1 275 ? -2.041 10.273 8.203 1 96.5 275 PRO B CA 1
ATOM 6507 C C . PRO B 1 275 ? -2.174 10.672 9.672 1 96.5 275 PRO B C 1
ATOM 6509 O O . PRO B 1 275 ? -3.273 10.984 10.133 1 96.5 275 PRO B O 1
ATOM 6512 N N . ILE B 1 276 ? -1.139 10.68 10.484 1 95.31 276 ILE B N 1
ATOM 6513 C CA . ILE B 1 276 ? -1.229 11.039 11.891 1 95.31 276 ILE B CA 1
ATOM 6514 C C . ILE B 1 276 ? -1.55 12.523 12.023 1 95.31 276 ILE B C 1
ATOM 6516 O O . ILE B 1 276 ? -2.359 12.914 12.867 1 95.31 276 ILE B O 1
ATOM 6520 N N . ALA B 1 277 ? -0.896 13.336 11.203 1 93.19 277 ALA B N 1
ATOM 6521 C CA . ALA B 1 277 ? -1.207 14.758 11.211 1 93.19 277 ALA B CA 1
ATOM 6522 C C . ALA B 1 277 ? -2.686 15 10.914 1 93.19 277 ALA B C 1
ATOM 6524 O O . ALA B 1 277 ? -3.318 15.859 11.531 1 93.19 277 ALA B O 1
ATOM 6525 N N . ALA B 1 278 ? -3.232 14.266 10.016 1 95.19 278 ALA B N 1
ATOM 6526 C CA . ALA B 1 278 ? -4.617 14.422 9.586 1 95.19 278 ALA B CA 1
ATOM 6527 C C . ALA B 1 278 ? -5.582 13.789 10.586 1 95.19 278 ALA B C 1
ATOM 6529 O O . ALA B 1 278 ? -6.797 13.984 10.5 1 95.19 278 ALA B O 1
ATOM 6530 N N . PHE B 1 279 ? -5.09 13.031 11.602 1 96.5 279 PHE B N 1
ATOM 6531 C CA . PHE B 1 279 ? -5.898 12.305 12.57 1 96.5 279 PHE B CA 1
ATOM 6532 C C . PHE B 1 279 ? -6.746 13.258 13.398 1 96.5 279 PHE B C 1
ATOM 6534 O O . PHE B 1 279 ? -7.875 12.938 13.766 1 96.5 279 PHE B O 1
ATOM 6541 N N . LEU B 1 280 ? -6.238 14.461 13.633 1 94 280 LEU B N 1
ATOM 6542 C CA . LEU B 1 280 ? -6.961 15.43 14.453 1 94 280 LEU B CA 1
ATOM 6543 C C . LEU B 1 280 ? -7.395 16.625 13.617 1 94 280 LEU B C 1
ATOM 6545 O O . LEU B 1 280 ? -7.531 17.734 14.141 1 94 280 LEU B O 1
ATOM 6549 N N . ARG B 1 281 ? -7.523 16.391 12.352 1 93.44 281 ARG B N 1
ATOM 6550 C CA . ARG B 1 281 ? -7.949 17.438 11.414 1 93.44 281 ARG B CA 1
ATOM 6551 C C . ARG B 1 281 ? -9.234 18.109 11.883 1 93.44 281 ARG B C 1
ATOM 6553 O O . ARG B 1 281 ? -10.172 17.422 12.305 1 93.44 281 ARG B O 1
ATOM 6560 N N . ASP B 1 282 ? -9.297 19.438 11.977 1 91.31 282 ASP B N 1
ATOM 6561 C CA . ASP B 1 282 ? -10.438 20.281 12.273 1 91.31 282 ASP B CA 1
ATOM 6562 C C . ASP B 1 282 ? -10.852 20.156 13.742 1 91.31 282 ASP B C 1
ATOM 6564 O O . ASP B 1 282 ? -11.992 20.453 14.102 1 91.31 282 ASP B O 1
ATOM 6568 N N . GLU B 1 283 ? -9.961 19.734 14.562 1 90.94 283 GLU B N 1
ATOM 6569 C CA . GLU B 1 283 ? -10.305 19.547 15.969 1 90.94 283 GLU B CA 1
ATOM 6570 C C . GLU B 1 283 ? -9.742 20.672 16.828 1 90.94 283 GLU B C 1
ATOM 6572 O O . GLU B 1 283 ? -8.766 21.328 16.438 1 90.94 283 GLU B O 1
ATOM 6577 N N . TRP B 1 284 ? -10.398 20.922 17.953 1 89.88 284 TRP B N 1
ATOM 6578 C CA . TRP B 1 284 ? -9.93 21.797 19.016 1 89.88 284 TRP B CA 1
ATOM 6579 C C . TRP B 1 284 ? -9.336 21 20.172 1 89.88 284 TRP B C 1
ATOM 6581 O O . TRP B 1 284 ? -9.984 20.109 20.719 1 89.88 284 TRP B O 1
ATOM 6591 N N . LEU B 1 285 ? -8.125 21.312 20.484 1 91.12 285 LEU B N 1
ATOM 6592 C CA . LEU B 1 285 ? -7.457 20.562 21.547 1 91.12 285 LEU B CA 1
ATOM 6593 C C . LEU B 1 285 ? -7.402 21.391 22.828 1 91.12 285 LEU B C 1
ATOM 6595 O O . LEU B 1 285 ? -6.918 22.531 22.828 1 91.12 285 LEU B O 1
ATOM 6599 N N . LYS B 1 286 ? -7.887 20.797 23.906 1 90.06 286 LYS B N 1
ATOM 6600 C CA . LYS B 1 286 ? -7.836 21.438 25.219 1 90.06 286 LYS B CA 1
ATOM 6601 C C . LYS B 1 286 ? -6.406 21.484 25.75 1 90.06 286 LYS B C 1
ATOM 6603 O O . LYS B 1 286 ? -5.645 20.531 25.562 1 90.06 286 LYS B O 1
ATOM 6608 N N . PRO B 1 287 ? -6.074 22.609 26.422 1 89.94 287 PRO B N 1
ATOM 6609 C CA . PRO B 1 287 ? -4.723 22.734 26.969 1 89.94 287 PRO B CA 1
ATOM 6610 C C . PRO B 1 287 ? -4.352 21.594 27.906 1 89.94 287 PRO B C 1
ATOM 6612 O O . PRO B 1 287 ? -3.197 21.156 27.922 1 89.94 287 PRO B O 1
ATOM 6615 N N . GLU B 1 288 ? -5.312 20.953 28.594 1 90.62 288 GLU B N 1
ATOM 6616 C CA . GLU B 1 288 ? -5.047 19.906 29.578 1 90.62 288 GLU B CA 1
ATOM 6617 C C . GLU B 1 288 ? -4.703 18.578 28.906 1 90.62 288 GLU B C 1
ATOM 6619 O O . GLU B 1 288 ? -4.098 17.703 29.531 1 90.62 288 GLU B O 1
ATOM 6624 N N . GLU B 1 289 ? -5.008 18.5 27.719 1 89.94 289 GLU B N 1
ATOM 6625 C CA . GLU B 1 289 ? -4.785 17.25 27 1 89.94 289 GLU B CA 1
ATOM 6626 C C . GLU B 1 289 ? -3.402 17.219 26.359 1 89.94 289 GLU B C 1
ATOM 6628 O O . GLU B 1 289 ? -2.926 16.172 25.938 1 89.94 289 GLU B O 1
ATOM 6633 N N . LEU B 1 290 ? -2.748 18.359 26.406 1 92.12 290 LEU B N 1
ATOM 6634 C CA . LEU B 1 290 ? -1.469 18.469 25.703 1 92.12 290 LEU B CA 1
ATOM 6635 C C . LEU B 1 290 ? -0.308 18.219 26.672 1 92.12 290 LEU B C 1
ATOM 6637 O O . LEU B 1 290 ? -0.391 18.547 27.844 1 92.12 290 LEU B O 1
ATOM 6641 N N . PRO B 1 291 ? 0.687 17.594 26.219 1 94.38 291 PRO B N 1
ATOM 6642 C CA . PRO B 1 291 ? 0.948 17.141 24.859 1 94.38 291 PRO B CA 1
ATOM 6643 C C . PRO B 1 291 ? 0.304 15.797 24.547 1 94.38 291 PRO B C 1
ATOM 6645 O O . PRO B 1 291 ? 0.123 14.969 25.453 1 94.38 291 PRO B O 1
ATOM 6648 N N . ILE B 1 292 ? -0.108 15.633 23.281 1 94.75 292 ILE B N 1
ATOM 6649 C CA . ILE B 1 292 ? -0.569 14.344 22.781 1 94.75 292 ILE B CA 1
ATOM 6650 C C . ILE B 1 292 ? 0.544 13.672 21.984 1 94.75 292 ILE B C 1
ATOM 6652 O O . ILE B 1 292 ? 1.092 14.266 21.047 1 94.75 292 ILE B O 1
ATOM 6656 N N . ARG B 1 293 ? 0.867 12.445 22.375 1 94.94 293 ARG B N 1
ATOM 6657 C CA . ARG B 1 293 ? 1.971 11.719 21.75 1 94.94 293 ARG B CA 1
ATOM 6658 C C . ARG B 1 293 ? 1.465 10.492 21 1 94.94 293 ARG B C 1
ATOM 6660 O O . ARG B 1 293 ? 0.819 9.617 21.578 1 94.94 293 ARG B O 1
ATOM 6667 N N . TYR B 1 294 ? 1.792 10.422 19.734 1 95.12 294 TYR B N 1
ATOM 6668 C CA . TYR B 1 294 ? 1.431 9.258 18.938 1 95.12 294 TYR B CA 1
ATOM 6669 C C . TYR B 1 294 ? 2.674 8.539 18.422 1 95.12 294 TYR B C 1
ATOM 6671 O O . TYR B 1 294 ? 3.652 9.18 18.031 1 95.12 294 TYR B O 1
ATOM 6679 N N . ALA B 1 295 ? 2.643 7.219 18.5 1 95.38 295 ALA B N 1
ATOM 6680 C CA . ALA B 1 295 ? 3.602 6.348 17.828 1 95.38 295 ALA B CA 1
ATOM 6681 C C . ALA B 1 295 ? 2.971 5.664 16.625 1 95.38 295 ALA B C 1
ATOM 6683 O O . ALA B 1 295 ? 2.113 4.789 16.781 1 95.38 295 ALA B O 1
ATOM 6684 N N . GLY B 1 296 ? 3.445 6.09 15.453 1 94.75 296 GLY B N 1
ATOM 6685 C CA . GLY B 1 296 ? 2.863 5.555 14.227 1 94.75 296 GLY B CA 1
ATOM 6686 C C . GLY B 1 296 ? 3.619 4.359 13.68 1 94.75 296 GLY B C 1
ATOM 6687 O O . GLY B 1 296 ? 4.848 4.383 13.602 1 94.75 296 GLY B O 1
ATOM 6688 N N . LEU B 1 297 ? 2.922 3.266 13.391 1 93.69 297 LEU B N 1
ATOM 6689 C CA . LEU B 1 297 ? 3.434 2.113 12.656 1 93.69 297 LEU B CA 1
ATOM 6690 C C . LEU B 1 297 ? 2.871 2.08 11.234 1 93.69 297 LEU B C 1
ATOM 6692 O O . LEU B 1 297 ? 1.653 2.064 11.047 1 93.69 297 LEU B O 1
ATOM 6696 N N . SER B 1 298 ? 3.787 2.088 10.273 1 94.25 298 SER B N 1
ATOM 6697 C CA . SER B 1 298 ? 3.273 2.076 8.906 1 94.25 298 SER B CA 1
ATOM 6698 C C . SER B 1 298 ? 4.301 1.509 7.934 1 94.25 298 SER B C 1
ATOM 6700 O O . SER B 1 298 ? 5.492 1.456 8.242 1 94.25 298 SER B O 1
ATOM 6702 N N . THR B 1 299 ? 3.771 0.96 6.844 1 95 299 THR B N 1
ATOM 6703 C CA . THR B 1 299 ? 4.582 0.762 5.648 1 95 299 THR B CA 1
ATOM 6704 C C . THR B 1 299 ? 4.59 2.021 4.789 1 95 299 THR B C 1
ATOM 6706 O O . THR B 1 299 ? 3.537 2.594 4.504 1 95 299 THR B O 1
ATOM 6709 N N . CYS B 1 300 ? 5.723 2.418 4.438 1 93.94 300 CYS B N 1
ATOM 6710 C CA . CYS B 1 300 ? 5.875 3.645 3.662 1 93.94 300 CYS B CA 1
ATOM 6711 C C . CYS B 1 300 ? 6.289 3.336 2.229 1 93.94 300 CYS B C 1
ATOM 6713 O O . CYS B 1 300 ? 6.969 2.342 1.974 1 93.94 300 CYS B O 1
ATOM 6715 N N . PHE B 1 301 ? 5.891 4.199 1.305 1 95.25 301 PHE B N 1
ATOM 6716 C CA . PHE B 1 301 ? 6.164 4.035 -0.118 1 95.25 301 PHE B CA 1
ATOM 6717 C C . PHE B 1 301 ? 6.758 5.309 -0.708 1 95.25 301 PHE B C 1
ATOM 6719 O O . PHE B 1 301 ? 6.191 6.391 -0.557 1 95.25 301 PHE B O 1
ATOM 6726 N N . ARG B 1 302 ? 7.871 5.215 -1.396 1 91.5 302 ARG B N 1
ATOM 6727 C CA . ARG B 1 302 ? 8.516 6.359 -2.023 1 91.5 302 ARG B CA 1
ATOM 6728 C C . ARG B 1 302 ? 9 6.016 -3.428 1 91.5 302 ARG B C 1
ATOM 6730 O O . ARG B 1 302 ? 9.602 4.961 -3.645 1 91.5 302 ARG B O 1
ATOM 6737 N N . GLN B 1 303 ? 8.781 6.844 -4.398 1 91.19 303 GLN B N 1
ATOM 6738 C CA . GLN B 1 303 ? 9.172 6.625 -5.789 1 91.19 303 GLN B CA 1
ATOM 6739 C C . GLN B 1 303 ? 10.68 6.801 -5.969 1 91.19 303 GLN B C 1
ATOM 6741 O O . GLN B 1 303 ? 11.258 6.281 -6.922 1 91.19 303 GLN B O 1
ATOM 6746 N N . GLU B 1 304 ? 11.32 7.574 -5.066 1 85.38 304 GLU B N 1
ATOM 6747 C CA . GLU B 1 304 ? 12.766 7.816 -5.086 1 85.38 304 GLU B CA 1
ATOM 6748 C C . GLU B 1 304 ? 13.203 8.422 -6.414 1 85.38 304 GLU B C 1
ATOM 6750 O O . GLU B 1 304 ? 14.234 8.039 -6.965 1 85.38 304 GLU B O 1
ATOM 6755 N N . VAL B 1 305 ? 12.445 9.328 -6.977 1 82.25 305 VAL B N 1
ATOM 6756 C CA . VAL B 1 305 ? 12.789 9.984 -8.234 1 82.25 305 VAL B CA 1
ATOM 6757 C C . VAL B 1 305 ? 14.086 10.766 -8.07 1 82.25 305 VAL B C 1
ATOM 6759 O O . VAL B 1 305 ? 14.289 11.453 -7.062 1 82.25 305 VAL B O 1
ATOM 6762 N N . GLY B 1 306 ? 15.008 10.633 -9.008 1 75.62 306 GLY B N 1
ATOM 6763 C CA . GLY B 1 306 ? 16.281 11.336 -8.961 1 75.62 306 GLY B CA 1
ATOM 6764 C C . GLY B 1 306 ? 17.406 10.492 -8.406 1 75.62 306 GLY B C 1
ATOM 6765 O O . GLY B 1 306 ? 18.562 10.938 -8.359 1 75.62 306 GLY B O 1
ATOM 6766 N N . SER B 1 307 ? 17.109 9.328 -8.016 1 75.12 307 SER B N 1
ATOM 6767 C CA . SER B 1 307 ? 18.141 8.484 -7.395 1 75.12 307 SER B CA 1
ATOM 6768 C C . SER B 1 307 ? 18.594 7.375 -8.336 1 75.12 307 SER B C 1
ATOM 6770 O O . SER B 1 307 ? 19.094 6.344 -7.887 1 75.12 307 SER B O 1
ATOM 6772 N N . HIS B 1 308 ? 18.438 7.625 -9.586 1 72.69 308 HIS B N 1
ATOM 6773 C CA . HIS B 1 308 ? 18.781 6.578 -10.539 1 72.69 308 HIS B CA 1
ATOM 6774 C C . HIS B 1 308 ? 20.25 6.18 -10.414 1 72.69 308 HIS B C 1
ATOM 6776 O O . HIS B 1 308 ? 21.125 7.043 -10.383 1 72.69 308 HIS B O 1
ATOM 6782 N N . GLY B 1 309 ? 20.516 4.879 -10.266 1 72.69 309 GLY B N 1
ATOM 6783 C CA . GLY B 1 309 ? 21.875 4.348 -10.25 1 72.69 309 GLY B CA 1
ATOM 6784 C C . GLY B 1 309 ? 22.547 4.453 -8.891 1 72.69 309 GLY B C 1
ATOM 6785 O O . GLY B 1 309 ? 23.641 3.943 -8.695 1 72.69 309 GLY B O 1
ATOM 6786 N N . ARG B 1 310 ? 21.875 5.133 -7.965 1 72 310 ARG B N 1
ATOM 6787 C CA . ARG B 1 310 ? 22.453 5.32 -6.641 1 72 310 ARG B CA 1
ATOM 6788 C C . ARG B 1 310 ? 21.906 4.305 -5.648 1 72 310 ARG B C 1
ATOM 6790 O O . ARG B 1 310 ? 20.688 4.113 -5.559 1 72 310 ARG B O 1
ATOM 6797 N N . ASP B 1 311 ? 22.828 3.621 -4.875 1 71.06 311 ASP B N 1
ATOM 6798 C CA . ASP B 1 311 ? 22.453 2.742 -3.775 1 71.06 311 ASP B CA 1
ATOM 6799 C C . ASP B 1 311 ? 21.453 1.686 -4.238 1 71.06 311 ASP B C 1
ATOM 6801 O O . ASP B 1 311 ? 20.406 1.49 -3.604 1 71.06 311 ASP B O 1
ATOM 6805 N N . THR B 1 312 ? 21.656 1.08 -5.281 1 71 312 THR B N 1
ATOM 6806 C CA . THR B 1 312 ? 20.719 0.144 -5.871 1 71 312 THR B CA 1
ATOM 6807 C C . THR B 1 312 ? 20.844 -1.237 -5.234 1 71 312 THR B C 1
ATOM 6809 O O . THR B 1 312 ? 19.953 -2.076 -5.367 1 71 312 THR B O 1
ATOM 6812 N N . ARG B 1 313 ? 21.891 -1.34 -4.621 1 73.88 313 ARG B N 1
ATOM 6813 C CA . ARG B 1 313 ? 22.062 -2.656 -4.02 1 73.88 313 ARG B CA 1
ATOM 6814 C C . ARG B 1 313 ? 21.656 -2.646 -2.551 1 73.88 313 ARG B C 1
ATOM 6816 O O . ARG B 1 313 ? 21.906 -1.67 -1.839 1 73.88 313 ARG B O 1
ATOM 6823 N N . GLY B 1 314 ? 20.875 -3.604 -2.152 1 76.62 314 GLY B N 1
ATOM 6824 C CA . GLY B 1 314 ? 20.5 -3.715 -0.751 1 76.62 314 GLY B CA 1
ATOM 6825 C C . GLY B 1 314 ? 19.172 -3.031 -0.43 1 76.62 314 GLY B C 1
ATOM 6826 O O . GLY B 1 314 ? 18.312 -2.895 -1.3 1 76.62 314 GLY B O 1
ATOM 6827 N N . ILE B 1 315 ? 19.016 -2.715 0.847 1 79.88 315 ILE B N 1
ATOM 6828 C CA . ILE B 1 315 ? 17.719 -2.221 1.289 1 79.88 315 ILE B CA 1
ATOM 6829 C C . ILE B 1 315 ? 17.859 -0.792 1.807 1 79.88 315 ILE B C 1
ATOM 6831 O O . ILE B 1 315 ? 17.078 -0.354 2.658 1 79.88 315 ILE B O 1
ATOM 6835 N N . PHE B 1 316 ? 18.781 -0.019 1.244 1 77.75 316 PHE B N 1
ATOM 6836 C CA . PHE B 1 316 ? 18.984 1.347 1.709 1 77.75 316 PHE B CA 1
ATOM 6837 C C . PHE B 1 316 ? 18 2.299 1.055 1 77.75 316 PHE B C 1
ATOM 6839 O O . PHE B 1 316 ? 17.359 3.102 1.737 1 77.75 316 PHE B O 1
ATOM 6846 N N . ARG B 1 317 ? 17.984 2.246 -0.245 1 83.12 317 ARG B N 1
ATOM 6847 C CA . ARG B 1 317 ? 17.016 3.031 -1.014 1 83.12 317 ARG B CA 1
ATOM 6848 C C . ARG B 1 317 ? 16.031 2.127 -1.744 1 83.12 317 ARG B C 1
ATOM 6850 O O . ARG B 1 317 ? 16.375 1.502 -2.748 1 83.12 317 ARG B O 1
ATOM 6857 N N . VAL B 1 318 ? 14.844 2.066 -1.116 1 89.38 318 VAL B N 1
ATOM 6858 C CA . VAL B 1 318 ? 13.844 1.138 -1.635 1 89.38 318 VAL B CA 1
ATOM 6859 C C . VAL B 1 318 ? 12.5 1.846 -1.762 1 89.38 318 VAL B C 1
ATOM 6861 O O . VAL B 1 318 ? 12.305 2.932 -1.207 1 89.38 318 VAL B O 1
ATOM 6864 N N . HIS B 1 319 ? 11.562 1.256 -2.482 1 92.25 319 HIS B N 1
ATOM 6865 C CA . HIS B 1 319 ? 10.258 1.852 -2.723 1 92.25 319 HIS B CA 1
ATOM 6866 C C . HIS B 1 319 ? 9.297 1.562 -1.571 1 92.25 319 HIS B C 1
ATOM 6868 O O . HIS B 1 319 ? 8.305 2.266 -1.394 1 92.25 319 HIS B O 1
ATOM 6874 N N . GLN B 1 320 ? 9.586 0.55 -0.825 1 93.94 320 GLN B N 1
ATOM 6875 C CA . GLN B 1 320 ? 8.734 0.103 0.273 1 93.94 320 GLN B CA 1
ATOM 6876 C C . GLN B 1 320 ? 9.562 -0.208 1.518 1 93.94 320 GLN B C 1
ATOM 6878 O O . GLN B 1 320 ? 10.57 -0.909 1.438 1 93.94 320 GLN B O 1
ATOM 6883 N N . PHE B 1 321 ? 9.156 0.309 2.654 1 90.81 321 PHE B N 1
ATOM 6884 C CA . PHE B 1 321 ? 9.859 -0.009 3.893 1 90.81 321 PHE B CA 1
ATOM 6885 C C . PHE B 1 321 ? 8.969 0.27 5.102 1 90.81 321 PHE B C 1
ATOM 6887 O O . PHE B 1 321 ? 8.023 1.054 5.016 1 90.81 321 PHE B O 1
ATOM 6894 N N . GLU B 1 322 ? 9.219 -0.371 6.23 1 90.94 322 GLU B N 1
ATOM 6895 C CA . GLU B 1 322 ? 8.5 -0.15 7.484 1 90.94 322 GLU B CA 1
ATOM 6896 C C . GLU B 1 322 ? 9.117 0.997 8.281 1 90.94 322 GLU B C 1
ATOM 6898 O O . GLU B 1 322 ? 10.336 1.183 8.266 1 90.94 322 GLU B O 1
ATOM 6903 N N . LYS B 1 323 ? 8.25 1.738 8.891 1 89.75 323 LYS B N 1
ATOM 6904 C CA . LYS B 1 323 ? 8.742 2.881 9.656 1 89.75 323 LYS B CA 1
ATOM 6905 C C . LYS B 1 323 ? 7.926 3.076 10.938 1 89.75 323 LYS B C 1
ATOM 6907 O O . LYS B 1 323 ? 6.707 2.887 10.938 1 89.75 323 LYS B O 1
ATOM 6912 N N . ILE B 1 324 ? 8.609 3.385 12.055 1 92.06 324 ILE B N 1
ATOM 6913 C CA . ILE B 1 324 ? 7.992 3.826 13.305 1 92.06 324 ILE B CA 1
ATOM 6914 C C . ILE B 1 324 ? 8.18 5.332 13.469 1 92.06 324 ILE B C 1
ATOM 6916 O O . ILE B 1 324 ? 9.297 5.844 13.32 1 92.06 324 ILE B O 1
ATOM 6920 N N . GLU B 1 325 ? 7.086 6.02 13.766 1 92.19 325 GLU B N 1
ATOM 6921 C CA . GLU B 1 325 ? 7.109 7.48 13.805 1 92.19 325 GLU B CA 1
ATOM 6922 C C . GLU B 1 325 ? 6.711 7.996 15.188 1 92.19 325 GLU B C 1
ATOM 6924 O O . GLU B 1 325 ? 5.785 7.469 15.805 1 92.19 325 GLU B O 1
ATOM 6929 N N . GLN B 1 326 ? 7.492 8.961 15.68 1 94.56 326 GLN B N 1
ATOM 6930 C CA . GLN B 1 326 ? 7.035 9.789 16.797 1 94.56 326 GLN B CA 1
ATOM 6931 C C . GLN B 1 326 ? 6.332 11.047 16.281 1 94.56 326 GLN B C 1
ATOM 6933 O O . GLN B 1 326 ? 6.859 11.758 15.43 1 94.56 326 GLN B O 1
ATOM 6938 N N . PHE B 1 327 ? 5.195 11.297 16.75 1 94.44 327 PHE B N 1
ATOM 6939 C CA . PHE B 1 327 ? 4.449 12.492 16.375 1 94.44 327 PHE B CA 1
ATOM 6940 C C . PHE B 1 327 ? 3.781 13.117 17.594 1 94.44 327 PHE B C 1
ATOM 6942 O O . PHE B 1 327 ? 3.023 12.453 18.297 1 94.44 327 PHE B O 1
ATOM 6949 N N . VAL B 1 328 ? 4.02 14.438 17.844 1 94.31 328 VAL B N 1
ATOM 6950 C CA . VAL B 1 328 ? 3.525 15.062 19.062 1 94.31 328 VAL B CA 1
ATOM 6951 C C . VAL B 1 328 ? 2.793 16.359 18.719 1 94.31 328 VAL B C 1
ATOM 6953 O O . VAL B 1 328 ? 3.26 17.141 17.891 1 94.31 328 VAL B O 1
ATOM 6956 N N . PHE B 1 329 ? 1.61 16.5 19.25 1 93.31 329 PHE B N 1
ATOM 6957 C CA . PHE B 1 329 ? 0.928 17.781 19.297 1 93.31 329 PHE B CA 1
ATOM 6958 C C . PHE B 1 329 ? 1.227 18.5 20.609 1 93.31 329 PHE B C 1
ATOM 6960 O O . PHE B 1 329 ? 0.964 17.969 21.688 1 93.31 329 PHE B O 1
ATOM 6967 N N . ALA B 1 330 ? 1.782 19.672 2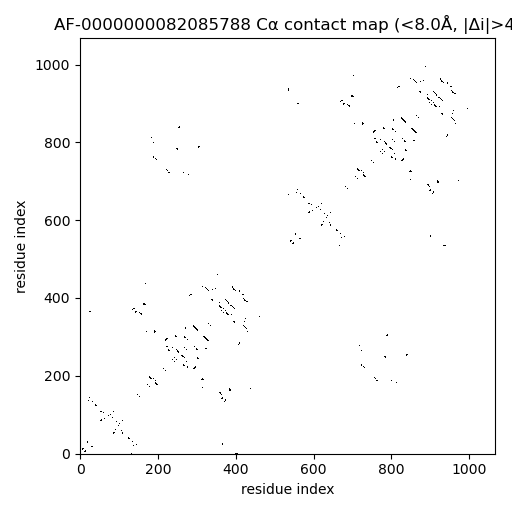0.531 1 93.75 330 ALA B N 1
ATOM 6968 C CA . ALA B 1 330 ? 2.213 20.375 21.734 1 93.75 330 ALA B CA 1
ATOM 6969 C C . ALA B 1 330 ? 1.598 21.781 21.797 1 93.75 330 ALA B C 1
ATOM 6971 O O . ALA B 1 330 ? 1.129 22.297 20.781 1 93.75 330 ALA B O 1
ATOM 6972 N N . SER B 1 331 ? 1.651 22.344 23 1 91.31 331 SER B N 1
ATOM 6973 C CA . SER B 1 331 ? 1.198 23.703 23.219 1 91.31 331 SER B CA 1
ATOM 6974 C C . SER B 1 331 ? 2.078 24.703 22.469 1 91.31 331 SER B C 1
ATOM 6976 O O . SER B 1 331 ? 3.299 24.547 22.406 1 91.31 331 SER B O 1
ATOM 6978 N N . PRO B 1 332 ? 1.441 25.703 21.828 1 89.62 332 PRO B N 1
ATOM 6979 C CA . PRO B 1 332 ? 2.238 26.766 21.203 1 89.62 332 PRO B CA 1
ATOM 6980 C C . PRO B 1 332 ? 2.896 27.703 22.203 1 89.62 332 PRO B C 1
ATOM 6982 O O . PRO B 1 332 ? 3.695 28.562 21.828 1 89.62 332 PRO B O 1
ATOM 6985 N N . HIS B 1 333 ? 2.627 27.469 23.469 1 89.69 333 HIS B N 1
ATOM 6986 C CA . HIS B 1 333 ? 3.094 28.391 24.5 1 89.69 333 HIS B CA 1
ATOM 6987 C C . HIS B 1 333 ? 4.242 27.781 25.297 1 89.69 333 HIS B C 1
ATOM 6989 O O . HIS B 1 333 ? 4.469 26.562 25.234 1 89.69 333 HIS B O 1
ATOM 6995 N N . ASP B 1 334 ? 4.996 28.625 25.938 1 90.69 334 ASP B N 1
ATOM 6996 C CA . ASP B 1 334 ? 5.984 28.297 26.969 1 90.69 334 ASP B CA 1
ATOM 6997 C C . ASP B 1 334 ? 7.078 27.391 26.391 1 90.69 334 ASP B C 1
ATOM 6999 O O . ASP B 1 334 ? 7.574 26.5 27.078 1 90.69 334 ASP B O 1
ATOM 7003 N N . ASN B 1 335 ? 7.352 27.453 25.219 1 92.19 335 ASN B N 1
ATOM 7004 C CA . ASN B 1 335 ? 8.438 26.719 24.562 1 92.19 335 ASN B CA 1
ATOM 7005 C C . ASN B 1 335 ? 8.195 25.219 24.578 1 92.19 335 ASN B C 1
ATOM 7007 O O . ASN B 1 335 ? 9.141 24.422 24.531 1 92.19 335 ASN B O 1
ATOM 7011 N N . LYS B 1 336 ? 6.961 24.828 24.641 1 92.38 336 LYS B N 1
ATOM 7012 C CA . LYS B 1 336 ? 6.641 23.422 24.828 1 92.38 336 LYS B CA 1
ATOM 7013 C C . LYS B 1 336 ? 6.988 22.609 23.578 1 92.38 336 LYS B C 1
ATOM 7015 O O . LYS B 1 336 ? 7.422 21.453 23.672 1 92.38 336 LYS B O 1
ATOM 7020 N N . SER B 1 337 ? 6.777 23.172 22.406 1 92.88 337 SER B N 1
ATOM 7021 C CA . SER B 1 337 ? 7.062 22.438 21.188 1 92.88 337 SER B CA 1
ATOM 7022 C C . SER B 1 337 ? 8.555 22.141 21.047 1 92.88 337 SER B C 1
ATOM 7024 O O . SER B 1 337 ? 8.938 21.062 20.562 1 92.88 337 SER B O 1
ATOM 7026 N N . TRP B 1 338 ? 9.398 23.016 21.516 1 95 338 TRP B N 1
ATOM 7027 C CA . TRP B 1 338 ? 10.844 22.812 21.438 1 95 338 TRP B CA 1
ATOM 7028 C C . TRP B 1 338 ? 11.312 21.812 22.484 1 95 338 TRP B C 1
ATOM 7030 O O . TRP B 1 338 ? 12.203 21 22.219 1 95 338 TRP B O 1
ATOM 7040 N N . GLU B 1 339 ? 10.727 21.859 23.656 1 94.88 339 GLU B N 1
ATOM 7041 C CA . GLU B 1 339 ? 11 20.844 24.656 1 94.88 339 GLU B CA 1
ATOM 7042 C C . GLU B 1 339 ? 10.648 19.453 24.156 1 94.88 339 GLU B C 1
ATOM 7044 O O . GLU B 1 339 ? 11.383 18.484 24.391 1 94.88 339 GLU B O 1
ATOM 7049 N N . MET B 1 340 ? 9.531 19.375 23.469 1 94 340 MET B N 1
ATOM 7050 C CA . MET B 1 340 ? 9.094 18.094 22.922 1 94 340 MET B CA 1
ATOM 7051 C C . MET B 1 340 ? 10.07 17.609 21.844 1 94 340 MET B C 1
ATOM 7053 O O . MET B 1 340 ? 10.328 16.422 21.75 1 94 340 MET B O 1
ATOM 7057 N N . MET B 1 341 ? 10.562 18.484 20.984 1 94.19 341 MET B N 1
ATOM 7058 C CA . MET B 1 341 ? 11.547 18.109 19.984 1 94.19 341 MET B CA 1
ATOM 7059 C C . MET B 1 341 ? 12.781 17.484 20.641 1 94.19 341 MET B C 1
ATOM 7061 O O . MET B 1 341 ? 13.281 16.469 20.172 1 94.19 341 MET B O 1
ATOM 7065 N N . ASP B 1 342 ? 13.188 18.109 21.719 1 94.69 342 ASP B N 1
ATOM 7066 C CA . ASP B 1 342 ? 14.344 17.594 22.438 1 94.69 342 ASP B CA 1
ATOM 7067 C C . ASP B 1 342 ? 14.055 16.219 23.016 1 94.69 342 ASP B C 1
ATOM 7069 O O . ASP B 1 342 ? 14.906 15.32 22.984 1 94.69 342 ASP B O 1
ATOM 7073 N N . GLU B 1 343 ? 12.898 16.078 23.547 1 94.88 343 GLU B N 1
ATOM 7074 C CA . GLU B 1 343 ? 12.492 14.781 24.109 1 94.88 343 GLU B CA 1
ATOM 7075 C C . GLU B 1 343 ? 12.43 13.711 23.031 1 94.88 343 GLU B C 1
ATOM 7077 O O . GLU B 1 343 ? 12.883 12.578 23.234 1 94.88 343 GLU B O 1
ATOM 7082 N N . MET B 1 344 ? 11.922 14.055 21.875 1 94.81 344 MET B N 1
ATOM 7083 C CA . MET B 1 344 ? 11.758 13.102 20.781 1 94.81 344 MET B CA 1
ATOM 7084 C C . MET B 1 344 ? 13.117 12.625 20.266 1 94.81 344 MET B C 1
ATOM 7086 O O . MET B 1 344 ? 13.328 11.43 20.109 1 94.81 344 MET B O 1
ATOM 7090 N N . ILE B 1 345 ? 14.008 13.57 20.062 1 94.75 345 ILE B N 1
ATOM 7091 C CA . ILE B 1 345 ? 15.328 13.195 19.578 1 94.75 345 ILE B CA 1
ATOM 7092 C C . ILE B 1 345 ? 16.062 12.398 20.656 1 94.75 345 ILE B C 1
ATOM 7094 O O . ILE B 1 345 ? 16.828 11.492 20.359 1 94.75 345 ILE B O 1
ATOM 7098 N N . GLY B 1 346 ? 15.852 12.766 21.938 1 95.12 346 GLY B N 1
ATOM 7099 C CA . GLY B 1 346 ? 16.422 12 23.031 1 95.12 346 GLY B CA 1
ATOM 7100 C C . GLY B 1 346 ? 15.93 10.562 23.047 1 95.12 346 GLY B C 1
ATOM 7101 O O . GLY B 1 346 ? 16.703 9.641 23.344 1 95.12 346 GLY B O 1
ATOM 7102 N N . THR B 1 347 ? 14.672 10.367 22.781 1 94.06 347 THR B N 1
ATOM 7103 C CA . THR B 1 347 ? 14.102 9.031 22.719 1 94.06 347 THR B CA 1
ATOM 7104 C C . THR B 1 347 ? 14.734 8.219 21.578 1 94.06 347 THR B C 1
ATOM 7106 O O . THR B 1 347 ? 15.062 7.047 21.766 1 94.06 347 THR B O 1
ATOM 7109 N N . ALA B 1 348 ? 14.914 8.883 20.438 1 92 348 ALA B N 1
ATOM 7110 C CA . ALA B 1 348 ? 15.57 8.219 19.312 1 92 348 ALA B CA 1
ATOM 7111 C C . ALA B 1 348 ? 17.016 7.844 19.656 1 92 348 ALA B C 1
ATOM 7113 O O . ALA B 1 348 ? 17.469 6.746 19.328 1 92 348 ALA B O 1
ATOM 7114 N N . GLU B 1 349 ? 17.672 8.758 20.281 1 94.19 349 GLU B N 1
ATOM 7115 C CA . GLU B 1 349 ? 19.047 8.477 20.703 1 94.19 349 GLU B CA 1
ATOM 7116 C C . GLU B 1 349 ? 19.109 7.277 21.641 1 94.19 349 GLU B C 1
ATOM 7118 O O . GLU B 1 349 ? 19.969 6.41 21.5 1 94.19 349 GLU B O 1
ATOM 7123 N N . GLU B 1 350 ? 18.188 7.234 22.609 1 92.94 350 GLU B N 1
ATOM 7124 C CA . GLU B 1 350 ? 18.141 6.117 23.547 1 92.94 350 GLU B CA 1
ATOM 7125 C C . GLU B 1 350 ? 17.953 4.793 22.812 1 92.94 350 GLU B C 1
ATOM 7127 O O . GLU B 1 350 ? 18.578 3.791 23.172 1 92.94 350 GLU B O 1
ATOM 7132 N N . PHE B 1 351 ? 17.109 4.785 21.891 1 90.06 351 PHE B N 1
ATOM 7133 C CA . PHE B 1 351 ? 16.859 3.586 21.109 1 90.06 351 PHE B CA 1
ATOM 7134 C C . PHE B 1 351 ? 18.141 3.064 20.484 1 90.06 351 PHE B C 1
ATOM 7136 O O . PHE B 1 351 ? 18.484 1.889 20.625 1 90.06 351 PHE B O 1
ATOM 7143 N N . TYR B 1 352 ? 18.875 3.928 19.828 1 88.5 352 TYR B N 1
ATOM 7144 C CA . TYR B 1 352 ? 20.078 3.5 19.141 1 88.5 352 TYR B CA 1
ATOM 7145 C C . TYR B 1 352 ? 21.203 3.197 20.125 1 88.5 352 TYR B C 1
ATOM 7147 O O . TYR B 1 352 ? 22.047 2.324 19.875 1 88.5 352 TYR B O 1
ATOM 7155 N N . GLN B 1 353 ? 21.234 3.857 21.219 1 89.88 353 GLN B N 1
ATOM 7156 C CA . GLN B 1 353 ? 22.219 3.562 22.25 1 89.88 353 GLN B CA 1
ATOM 7157 C C . GLN B 1 353 ? 22.016 2.164 22.828 1 89.88 353 GLN B C 1
ATOM 7159 O O . GLN B 1 353 ? 22.969 1.428 23.047 1 89.88 353 GLN B O 1
ATOM 7164 N N . THR B 1 354 ? 20.719 1.811 23.016 1 86.75 354 THR B N 1
ATOM 7165 C CA . THR B 1 354 ? 20.422 0.485 23.547 1 86.75 354 THR B CA 1
ATOM 7166 C C . THR B 1 354 ? 20.797 -0.597 22.531 1 86.75 354 THR B C 1
ATOM 7168 O O . THR B 1 354 ? 21.078 -1.735 22.922 1 86.75 354 THR B O 1
ATOM 7171 N N . LEU B 1 355 ? 20.828 -0.204 21.25 1 83.44 355 LEU B N 1
ATOM 7172 C CA . LEU B 1 355 ? 21.203 -1.147 20.203 1 83.44 355 LEU B CA 1
ATOM 7173 C C . LEU B 1 355 ? 22.719 -1.148 19.984 1 83.44 355 LEU B C 1
ATOM 7175 O O . LEU B 1 355 ? 23.234 -1.975 19.234 1 83.44 355 LEU B O 1
ATOM 7179 N N . GLY B 1 356 ? 23.438 -0.214 20.609 1 83.75 356 GLY B N 1
ATOM 7180 C CA . GLY B 1 356 ? 24.875 -0.131 20.484 1 83.75 356 GLY B CA 1
ATOM 7181 C C . GLY B 1 356 ? 25.344 0.406 19.141 1 83.75 356 GLY B C 1
ATOM 7182 O O . GLY B 1 356 ? 26.422 0.069 18.672 1 83.75 356 GLY B O 1
ATOM 7183 N N . ILE B 1 357 ? 24.578 1.218 18.531 1 86.44 357 ILE B N 1
ATOM 7184 C CA . ILE B 1 357 ? 24.906 1.762 17.203 1 86.44 357 ILE B CA 1
ATOM 7185 C C . ILE B 1 357 ? 25.453 3.178 17.359 1 86.44 357 ILE B C 1
ATOM 7187 O O . ILE B 1 357 ? 24.75 4.074 17.828 1 86.44 357 ILE B O 1
ATOM 7191 N N . PRO B 1 358 ? 26.703 3.373 16.984 1 92.62 358 PRO B N 1
ATOM 7192 C CA . PRO B 1 358 ? 27.25 4.727 17.031 1 92.62 358 PRO B CA 1
ATOM 7193 C C . PRO B 1 358 ? 26.562 5.688 16.078 1 92.62 358 PRO B C 1
ATOM 7195 O O . PRO B 1 358 ? 26.156 5.289 14.977 1 92.62 358 PRO B O 1
ATOM 7198 N N . TYR B 1 359 ? 26.469 6.938 16.5 1 93.38 359 TYR B N 1
ATOM 7199 C CA . TYR B 1 359 ? 25.75 7.902 15.664 1 93.38 359 TYR B CA 1
ATOM 7200 C C . TYR B 1 359 ? 26.219 9.32 15.961 1 93.38 359 TYR B C 1
ATOM 7202 O O . TYR B 1 359 ? 27 9.547 16.891 1 93.38 359 TYR B O 1
ATOM 7210 N N . ARG B 1 360 ? 25.828 10.18 15.117 1 96.69 360 ARG B N 1
ATOM 7211 C CA . ARG B 1 360 ? 25.953 11.617 15.359 1 96.69 360 ARG B CA 1
ATOM 7212 C C . ARG B 1 360 ? 24.625 12.328 15.086 1 96.69 360 ARG B C 1
ATOM 7214 O O . ARG B 1 360 ? 23.797 11.844 14.312 1 96.69 360 ARG B O 1
ATOM 7221 N N . ILE B 1 361 ? 24.359 13.391 15.836 1 96.94 361 ILE B N 1
ATOM 7222 C CA . ILE B 1 361 ? 23.203 14.258 15.602 1 96.94 361 ILE B CA 1
ATOM 7223 C C . ILE B 1 361 ? 23.641 15.477 14.781 1 96.94 361 ILE B C 1
ATOM 7225 O O . ILE B 1 361 ? 24.562 16.203 15.164 1 96.94 361 ILE B O 1
ATOM 7229 N N . VAL B 1 362 ? 22.938 15.672 13.68 1 97.12 362 VAL B N 1
ATOM 7230 C CA . VAL B 1 362 ? 23.328 16.719 12.75 1 97.12 362 VAL B CA 1
ATOM 7231 C C . VAL B 1 362 ? 22.172 17.719 12.609 1 97.12 362 VAL B C 1
ATOM 7233 O O . VAL B 1 362 ? 21.016 17.328 12.484 1 97.12 362 VAL B O 1
ATOM 7236 N N . ASN B 1 363 ? 22.5 19.016 12.75 1 98.06 363 ASN B N 1
ATOM 7237 C CA . ASN B 1 363 ? 21.562 20.094 12.484 1 98.06 363 ASN B CA 1
ATOM 7238 C C . ASN B 1 363 ? 21.562 20.5 11.008 1 98.06 363 ASN B C 1
ATOM 7240 O O . ASN B 1 363 ? 22.562 21.047 10.523 1 98.06 363 ASN B O 1
ATOM 7244 N N . ILE B 1 364 ? 20.547 20.328 10.328 1 97.12 364 ILE B N 1
ATOM 7245 C CA . ILE B 1 364 ? 20.469 20.469 8.875 1 97.12 364 ILE B CA 1
ATOM 7246 C C . ILE B 1 364 ? 20.453 21.953 8.508 1 97.12 364 ILE B C 1
ATOM 7248 O O . ILE B 1 364 ? 19.797 22.75 9.164 1 97.12 364 ILE B O 1
ATOM 7252 N N . VAL B 1 365 ? 21.078 22.281 7.469 1 98.19 365 VAL B N 1
ATOM 7253 C CA . VAL B 1 365 ? 21.234 23.656 7.02 1 98.19 365 VAL B CA 1
ATOM 7254 C C . VAL B 1 365 ? 19.891 24.188 6.508 1 98.19 365 VAL B C 1
ATOM 7256 O O . VAL B 1 365 ? 19.031 23.406 6.074 1 98.19 365 VAL B O 1
ATOM 7259 N N . SER B 1 366 ? 19.75 25.484 6.492 1 97.94 366 SER B N 1
ATOM 7260 C CA . SER B 1 366 ? 18.5 26.156 6.191 1 97.94 366 SER B CA 1
ATOM 7261 C C . SER B 1 366 ? 18.031 25.859 4.77 1 97.94 366 SER B C 1
ATOM 7263 O O . SER B 1 366 ? 16.844 25.656 4.527 1 97.94 366 SER B O 1
ATOM 7265 N N . GLY B 1 367 ? 18.969 25.766 3.838 1 96.81 367 GLY B N 1
ATOM 7266 C CA . GLY B 1 367 ? 18.609 25.578 2.439 1 96.81 367 GLY B CA 1
ATOM 7267 C C . GLY B 1 367 ? 18.062 24.203 2.141 1 96.81 367 GLY B C 1
ATOM 7268 O O . GLY B 1 367 ? 17.422 23.984 1.113 1 96.81 367 GLY B O 1
ATOM 7269 N N . ALA B 1 368 ? 18.25 23.266 3.049 1 95.25 368 ALA B N 1
ATOM 7270 C CA . ALA B 1 368 ? 17.859 21.891 2.822 1 95.25 368 ALA B CA 1
ATOM 7271 C C . ALA B 1 368 ? 16.547 21.562 3.553 1 95.25 368 ALA B C 1
ATOM 7273 O O . ALA B 1 368 ? 15.984 20.484 3.377 1 95.25 368 ALA B O 1
ATOM 7274 N N . LEU B 1 369 ? 16.016 22.453 4.297 1 94.31 369 LEU B N 1
ATOM 7275 C CA . LEU B 1 369 ? 14.797 22.203 5.051 1 94.31 369 LEU B CA 1
ATOM 7276 C C . LEU B 1 369 ? 13.57 22.266 4.141 1 94.31 369 LEU B C 1
ATOM 7278 O O . LEU B 1 369 ? 13.508 23.109 3.232 1 94.31 369 LEU B O 1
ATOM 7282 N N . ASN B 1 370 ? 12.672 21.328 4.332 1 89.44 370 ASN B N 1
ATOM 7283 C CA . ASN B 1 370 ? 11.383 21.469 3.664 1 89.44 370 ASN B CA 1
ATOM 7284 C C . ASN B 1 370 ? 10.617 22.688 4.184 1 89.44 370 ASN B C 1
ATOM 7286 O O . ASN B 1 370 ? 11.039 23.328 5.145 1 89.44 370 ASN B O 1
ATOM 7290 N N . HIS B 1 371 ? 9.516 23.062 3.596 1 91.31 371 HIS B N 1
ATOM 7291 C CA . HIS B 1 371 ? 8.789 24.281 3.932 1 91.31 371 HIS B CA 1
ATOM 7292 C C . HIS B 1 371 ? 8.227 24.219 5.348 1 91.31 371 HIS B C 1
ATOM 7294 O O . HIS B 1 371 ? 8.195 25.219 6.059 1 91.31 371 HIS B O 1
ATOM 7300 N N . ALA B 1 372 ? 7.871 23.062 5.789 1 89.81 372 ALA B N 1
ATOM 7301 C CA . ALA B 1 372 ? 7.156 22.938 7.055 1 89.81 372 ALA B CA 1
ATOM 7302 C C . ALA B 1 372 ? 8.117 23 8.234 1 89.81 372 ALA B C 1
ATOM 7304 O O . ALA B 1 372 ? 7.75 23.469 9.32 1 89.81 372 ALA B O 1
ATOM 7305 N N . ALA B 1 373 ? 9.328 22.672 8.094 1 92.94 373 ALA B N 1
ATOM 7306 C CA . ALA B 1 373 ? 10.258 22.5 9.203 1 92.94 373 ALA B CA 1
ATOM 7307 C C . ALA B 1 373 ? 10.906 23.828 9.586 1 92.94 373 ALA B C 1
ATOM 7309 O O . ALA B 1 373 ? 11.453 24.531 8.727 1 92.94 373 ALA B O 1
ATOM 7310 N N . SER B 1 374 ? 10.82 24.188 10.844 1 95.75 374 SER B N 1
ATOM 7311 C CA . SER B 1 374 ? 11.555 25.328 11.398 1 95.75 374 SER B CA 1
ATOM 7312 C C . SER B 1 374 ? 12.992 24.938 11.727 1 95.75 374 SER B C 1
ATOM 7314 O O . SER B 1 374 ? 13.906 25.766 11.602 1 95.75 374 SER B O 1
ATOM 7316 N N . LYS B 1 375 ? 13.148 23.781 12.148 1 96.38 375 LYS B N 1
ATOM 7317 C CA . LYS B 1 375 ? 14.422 23.141 12.477 1 96.38 375 LYS B CA 1
ATOM 7318 C C . LYS B 1 375 ? 14.344 21.625 12.281 1 96.38 375 LYS B C 1
ATOM 7320 O O . LYS B 1 375 ? 13.289 21.031 12.477 1 96.38 375 LYS B O 1
ATOM 7325 N N . LYS B 1 376 ? 15.406 21.016 11.867 1 95.44 376 LYS B N 1
ATOM 7326 C CA . LYS B 1 376 ? 15.484 19.578 11.641 1 95.44 376 LYS B CA 1
ATOM 7327 C C . LYS B 1 376 ? 16.797 19.016 12.164 1 95.44 376 LYS B C 1
ATOM 7329 O O . LYS B 1 376 ? 17.875 19.531 11.859 1 95.44 376 LYS B O 1
ATOM 7334 N N . LEU B 1 377 ? 16.734 18.047 13.008 1 95.75 377 LEU B N 1
ATOM 7335 C CA . LEU B 1 377 ? 17.875 17.281 13.469 1 95.75 377 LEU B CA 1
ATOM 7336 C C . LEU B 1 377 ? 17.844 15.859 12.898 1 95.75 377 LEU B C 1
ATOM 7338 O O . LEU B 1 377 ? 16.812 15.172 13.008 1 95.75 377 LEU B O 1
ATOM 7342 N N . ASP B 1 378 ? 18.875 15.469 12.328 1 93.94 378 ASP B N 1
ATOM 7343 C CA . ASP B 1 378 ? 18.984 14.102 11.828 1 93.94 378 ASP B CA 1
ATOM 7344 C C . ASP B 1 378 ? 19.922 13.273 12.703 1 93.94 378 ASP B C 1
ATOM 7346 O O . ASP B 1 378 ? 20.953 13.766 13.164 1 93.94 378 ASP B O 1
ATOM 7350 N N . LEU B 1 379 ? 19.484 12.117 12.953 1 93.69 379 LEU B N 1
ATOM 7351 C CA . LEU B 1 379 ? 20.375 11.125 13.523 1 93.69 379 LEU B CA 1
ATOM 7352 C C . LEU B 1 379 ? 21.031 10.281 12.422 1 93.69 379 LEU B C 1
ATOM 7354 O O . LEU B 1 379 ? 20.328 9.594 11.68 1 93.69 379 LEU B O 1
ATOM 7358 N N . GLU B 1 380 ? 22.297 10.406 12.289 1 92.19 380 GLU B N 1
ATOM 7359 C CA . GLU B 1 380 ? 23.047 9.641 11.305 1 92.19 380 GLU B CA 1
ATOM 7360 C C . GLU B 1 380 ? 23.906 8.57 11.977 1 92.19 380 GLU B C 1
ATOM 7362 O O . GLU B 1 380 ? 24.75 8.891 12.812 1 92.19 380 GLU B O 1
ATOM 7367 N N . ALA B 1 381 ? 23.688 7.383 11.57 1 89.81 381 ALA B N 1
ATOM 7368 C CA . ALA B 1 381 ? 24.438 6.27 12.148 1 89.81 381 ALA B CA 1
ATOM 7369 C C . ALA B 1 381 ? 25.719 6 11.359 1 89.81 381 ALA B C 1
ATOM 7371 O O . ALA B 1 381 ? 25.781 6.25 10.148 1 89.81 381 ALA B O 1
ATOM 7372 N N . TRP B 1 382 ? 26.688 5.492 12.117 1 89.06 382 TRP B N 1
ATOM 7373 C CA . TRP B 1 382 ? 27.953 5.121 11.492 1 89.06 382 TRP B CA 1
ATOM 7374 C C . TRP B 1 382 ? 27.875 3.719 10.898 1 89.06 382 TRP B C 1
ATOM 7376 O O . TRP B 1 382 ? 27.547 2.756 11.602 1 89.06 382 TRP B O 1
ATOM 7386 N N . PHE B 1 383 ? 28.125 3.668 9.609 1 83.81 383 PHE B N 1
ATOM 7387 C CA . PHE B 1 383 ? 28.203 2.381 8.93 1 83.81 383 PHE B CA 1
ATOM 7388 C C . PHE B 1 383 ? 29.656 1.959 8.727 1 83.81 383 PHE B C 1
ATOM 7390 O O . PHE B 1 383 ? 30.328 2.439 7.812 1 83.81 383 PHE B O 1
ATOM 7397 N N . PRO B 1 384 ? 30.109 1.08 9.484 1 84.12 384 PRO B N 1
ATOM 7398 C CA . PRO B 1 384 ? 31.531 0.712 9.461 1 84.12 384 PRO B CA 1
ATOM 7399 C C . PRO B 1 384 ? 31.953 0.1 8.125 1 84.12 384 PRO B C 1
ATOM 7401 O O . PRO B 1 384 ? 33.125 0.229 7.727 1 84.12 384 PRO B O 1
ATOM 7404 N N . GLY B 1 385 ? 31.109 -0.642 7.473 1 78.81 385 GLY B N 1
ATOM 7405 C CA . GLY B 1 385 ? 31.453 -1.252 6.199 1 78.81 385 GLY B CA 1
ATOM 7406 C C . GLY B 1 385 ? 31.766 -0.236 5.117 1 78.81 385 GLY B C 1
ATOM 7407 O O . GLY B 1 385 ? 32.688 -0.423 4.336 1 78.81 385 GLY B O 1
ATOM 7408 N N . SER B 1 386 ? 31.031 0.824 5.051 1 79.38 386 SER B N 1
ATOM 7409 C CA . SER B 1 386 ? 31.234 1.872 4.055 1 79.38 386 SER B CA 1
ATOM 7410 C C . SER B 1 386 ? 31.969 3.066 4.652 1 79.38 386 SER B C 1
ATOM 7412 O O . SER B 1 386 ? 32.312 4.012 3.939 1 79.38 386 SER B O 1
ATOM 7414 N N . ALA B 1 387 ? 32.219 2.965 5.852 1 85.56 387 ALA B N 1
ATOM 7415 C CA . ALA B 1 387 ? 32.875 4.055 6.566 1 85.56 387 ALA B CA 1
ATOM 7416 C C . ALA B 1 387 ? 32.219 5.391 6.281 1 85.56 387 ALA B C 1
ATOM 7418 O O . ALA B 1 387 ? 32.875 6.352 5.871 1 85.56 387 ALA B O 1
ATOM 7419 N N . ALA B 1 388 ? 30.953 5.363 6.496 1 88 388 ALA B N 1
ATOM 7420 C CA . ALA B 1 388 ? 30.172 6.559 6.203 1 88 388 ALA B CA 1
ATOM 7421 C C . ALA B 1 388 ? 28.984 6.688 7.16 1 88 388 ALA B C 1
ATOM 7423 O O . ALA B 1 388 ? 28.5 5.688 7.695 1 88 388 ALA B O 1
ATOM 7424 N N . PHE B 1 389 ? 28.609 7.934 7.383 1 90.5 389 PHE B N 1
ATOM 7425 C CA . PHE B 1 389 ? 27.375 8.203 8.125 1 90.5 389 PHE B CA 1
ATOM 7426 C C . PHE B 1 389 ? 26.172 8.156 7.203 1 90.5 389 PHE B C 1
ATOM 7428 O O . PHE B 1 389 ? 26.234 8.625 6.066 1 90.5 389 PHE B O 1
ATOM 7435 N N . ARG B 1 390 ? 25.125 7.559 7.715 1 85.94 390 ARG B N 1
ATOM 7436 C CA . ARG B 1 390 ? 23.859 7.531 6.973 1 85.94 390 ARG B CA 1
ATOM 7437 C C . ARG B 1 390 ? 22.703 7.949 7.855 1 85.94 390 ARG B C 1
ATOM 7439 O O . ARG B 1 390 ? 22.641 7.59 9.031 1 85.94 390 ARG B O 1
ATOM 7446 N N . GLU B 1 391 ? 21.797 8.656 7.242 1 88.31 391 GLU B N 1
ATOM 7447 C CA . GLU B 1 391 ? 20.641 9.156 7.973 1 88.31 391 GLU B CA 1
ATOM 7448 C C . GLU B 1 391 ? 19.656 8.023 8.289 1 88.31 391 GLU B C 1
ATOM 7450 O O . GLU B 1 391 ? 19.297 7.254 7.398 1 88.31 391 GLU B O 1
ATOM 7455 N N . LEU B 1 392 ? 19.219 7.965 9.562 1 87.25 392 LEU B N 1
ATOM 7456 C CA . LEU B 1 392 ? 18.25 6.949 9.961 1 87.25 392 LEU B CA 1
ATOM 7457 C C . LEU B 1 392 ? 17 7.594 10.555 1 87.25 392 LEU B C 1
ATOM 7459 O O . LEU B 1 392 ? 15.93 6.984 10.562 1 87.25 392 LEU B O 1
ATOM 7463 N N . VAL B 1 393 ? 17.219 8.789 11.117 1 90.44 393 VAL B N 1
ATOM 7464 C CA . VAL B 1 393 ? 16.125 9.477 11.789 1 90.44 393 VAL B CA 1
ATOM 7465 C C . VAL B 1 393 ? 16.125 10.961 11.414 1 90.44 393 VAL B C 1
ATOM 7467 O O . VAL B 1 393 ? 17.188 11.57 11.281 1 90.44 393 VAL B O 1
ATOM 7470 N N . SER B 1 394 ? 14.953 11.445 11.195 1 91.94 394 SER B N 1
ATOM 7471 C CA . SER B 1 394 ? 14.773 12.883 11.016 1 91.94 394 SER B CA 1
ATOM 7472 C C . SER B 1 394 ? 13.758 13.438 12.008 1 91.94 394 SER B C 1
ATOM 7474 O O . SER B 1 394 ? 12.641 12.922 12.117 1 91.94 394 SER B O 1
ATOM 7476 N N . CYS B 1 395 ? 14.156 14.383 12.781 1 93.88 395 CYS B N 1
ATOM 7477 C CA . CYS B 1 395 ? 13.305 15.039 13.766 1 93.88 395 CYS B CA 1
ATOM 7478 C C . CYS B 1 395 ? 13.109 16.516 13.422 1 93.88 395 CYS B C 1
ATOM 7480 O O . CYS B 1 395 ? 14.086 17.266 13.328 1 93.88 395 CYS B O 1
ATOM 7482 N N . SER B 1 396 ? 11.891 16.906 13.234 1 93.88 396 SER B N 1
ATOM 7483 C CA . SER B 1 396 ? 11.617 18.297 12.852 1 93.88 396 SER B CA 1
ATOM 7484 C C . SER B 1 396 ? 10.555 18.906 13.742 1 93.88 396 SER B C 1
ATOM 7486 O O . SER B 1 396 ? 9.695 18.203 14.281 1 93.88 396 SER B O 1
ATOM 7488 N N . ASN B 1 397 ? 10.711 20.188 14.008 1 94.19 397 ASN B N 1
ATOM 7489 C CA . ASN B 1 397 ? 9.656 21 14.602 1 94.19 397 ASN B CA 1
ATOM 7490 C C . ASN B 1 397 ? 8.977 21.891 13.562 1 94.19 397 ASN B C 1
ATOM 7492 O O . ASN B 1 397 ? 9.625 22.766 12.969 1 94.19 397 ASN B O 1
ATOM 7496 N N . CYS B 1 398 ? 7.73 21.688 13.352 1 91.81 398 CYS B N 1
ATOM 7497 C CA . CYS B 1 398 ? 7.012 22.375 12.289 1 91.81 398 CYS B CA 1
ATOM 7498 C C . CYS B 1 398 ? 6.176 23.516 12.859 1 91.81 398 CYS B C 1
ATOM 7500 O O . CYS B 1 398 ? 5.406 24.156 12.133 1 91.81 398 CYS B O 1
ATOM 7502 N N . LEU B 1 399 ? 6.301 23.719 14.164 1 91.81 399 LEU B N 1
ATOM 7503 C CA . LEU B 1 399 ? 5.523 24.766 14.836 1 91.81 399 LEU B CA 1
ATOM 7504 C C . LEU B 1 399 ? 4.043 24.641 14.484 1 91.81 399 LEU B C 1
ATOM 7506 O O . LEU B 1 399 ? 3.43 23.609 14.711 1 91.81 399 LEU B O 1
ATOM 7510 N N . ASP B 1 400 ? 3.412 25.688 14 1 89.62 400 ASP B N 1
ATOM 7511 C CA . ASP B 1 400 ? 1.988 25.578 13.703 1 89.62 400 ASP B CA 1
ATOM 7512 C C . ASP B 1 400 ? 1.744 25.531 12.195 1 89.62 400 ASP B C 1
ATOM 7514 O O . ASP B 1 400 ? 0.619 25.734 11.734 1 89.62 400 ASP B O 1
ATOM 7518 N N . TYR B 1 401 ? 2.814 25.344 11.414 1 91.12 401 TYR B N 1
ATOM 7519 C CA . TYR B 1 401 ? 2.744 25.344 9.961 1 91.12 401 TYR B CA 1
ATOM 7520 C C . TYR B 1 401 ? 1.771 24.281 9.461 1 91.12 401 TYR B C 1
ATOM 7522 O O . TYR B 1 401 ? 0.881 24.562 8.664 1 91.12 401 TYR B O 1
ATOM 7530 N N . GLN B 1 402 ? 1.894 23.062 9.945 1 88.06 402 GLN B N 1
ATOM 7531 C CA . GLN B 1 402 ? 1.026 21.969 9.539 1 88.06 402 GLN B CA 1
ATOM 7532 C C . GLN B 1 402 ? -0.338 22.062 10.219 1 88.06 402 GLN B C 1
ATOM 7534 O O . GLN B 1 402 ? -1.366 21.781 9.594 1 88.06 402 GLN B O 1
ATOM 7539 N N . ALA B 1 403 ? -0.322 22.453 11.43 1 89.62 403 ALA B N 1
ATOM 7540 C CA . ALA B 1 403 ? -1.562 22.547 12.195 1 89.62 403 ALA B CA 1
ATOM 7541 C C . ALA B 1 403 ? -2.52 23.562 11.57 1 89.62 403 ALA B C 1
ATOM 7543 O O . ALA B 1 403 ? -3.736 23.359 11.578 1 89.62 403 ALA B O 1
ATOM 7544 N N . ARG B 1 404 ? -2.006 24.641 11.062 1 89.81 404 ARG B N 1
ATOM 7545 C CA . ARG B 1 404 ? -2.838 25.672 10.43 1 89.81 404 ARG B CA 1
ATOM 7546 C C . ARG B 1 404 ? -3.521 25.125 9.18 1 89.81 404 ARG B C 1
ATOM 7548 O O . ARG B 1 404 ? -4.707 25.375 8.961 1 89.81 404 ARG B O 1
ATOM 7555 N N . ARG B 1 405 ? -2.77 24.406 8.477 1 87 405 ARG B N 1
ATOM 7556 C CA . ARG B 1 405 ? -3.322 23.828 7.254 1 87 405 ARG B CA 1
ATOM 7557 C C . ARG B 1 405 ? -4.418 22.812 7.574 1 87 405 ARG B C 1
ATOM 7559 O O . ARG B 1 405 ? -5.391 22.688 6.828 1 87 405 ARG B O 1
ATOM 7566 N N . LEU B 1 406 ? -4.266 22.109 8.648 1 92.06 406 LEU B N 1
ATOM 7567 C CA . LEU B 1 406 ? -5.199 21.062 9.055 1 92.06 406 LEU B CA 1
ATOM 7568 C C . LEU B 1 406 ? -6.266 21.609 9.984 1 92.06 406 LEU B C 1
ATOM 7570 O O . LEU B 1 406 ? -7.168 20.875 10.406 1 92.06 406 LEU B O 1
ATOM 7574 N N . ARG B 1 407 ? -6.195 22.859 10.328 1 90.31 407 ARG B N 1
ATOM 7575 C CA . ARG B 1 407 ? -7.16 23.547 11.18 1 90.31 407 ARG B CA 1
ATOM 7576 C C . ARG B 1 407 ? -7.246 22.891 12.555 1 90.31 407 ARG B C 1
ATOM 7578 O O . ARG B 1 407 ? -8.344 22.625 13.055 1 90.31 407 ARG B O 1
ATOM 7585 N N . ILE B 1 408 ? -6.133 22.5 13.008 1 90.69 408 ILE B N 1
ATOM 7586 C CA . ILE B 1 408 ? -6.047 22.016 14.383 1 90.69 408 ILE B CA 1
ATOM 7587 C C . ILE B 1 408 ? -5.812 23.188 15.328 1 90.69 408 ILE B C 1
ATOM 7589 O O . ILE B 1 408 ? -4.801 23.875 15.227 1 90.69 408 ILE B O 1
ATOM 7593 N N . ARG B 1 409 ? -6.68 23.375 16.281 1 89.94 409 ARG B N 1
ATOM 7594 C CA . ARG B 1 409 ? -6.68 24.594 17.062 1 89.94 409 ARG B CA 1
ATOM 7595 C C . ARG B 1 409 ? -6.414 24.312 18.547 1 89.94 409 ARG B C 1
ATOM 7597 O O . ARG B 1 409 ? -6.727 23.219 19.031 1 89.94 409 ARG B O 1
ATOM 7604 N N . TYR B 1 410 ? -5.746 25.281 19.156 1 89.69 410 TYR B N 1
ATOM 7605 C CA . TYR B 1 410 ? -5.473 25.25 20.578 1 89.69 410 TYR B CA 1
ATOM 7606 C C . TYR B 1 410 ? -6.547 25.984 21.359 1 89.69 410 TYR B C 1
ATOM 7608 O O . TYR B 1 410 ? -6.824 27.156 21.094 1 89.69 410 TYR B O 1
ATOM 7616 N N . GLY B 1 411 ? -7.18 25.391 22.375 1 82.88 411 GLY B N 1
ATOM 7617 C CA . GLY B 1 411 ? -8.117 26.078 23.25 1 82.88 411 GLY B CA 1
ATOM 7618 C C . GLY B 1 411 ? -9.562 25.656 23.031 1 82.88 411 GLY B C 1
ATOM 7619 O O . GLY B 1 411 ? -9.828 24.688 22.297 1 82.88 411 GLY B O 1
ATOM 7620 N N . GLN B 1 412 ? -10.5 26.047 23.969 1 68.06 412 GLN B N 1
ATOM 7621 C CA . GLN B 1 412 ? -11.914 25.672 23.938 1 68.06 412 GLN B CA 1
ATOM 7622 C C . GLN B 1 412 ? -12.711 26.641 23.062 1 68.06 412 GLN B C 1
ATOM 7624 O O . GLN B 1 412 ? -13.766 26.281 22.531 1 68.06 412 GLN B O 1
ATOM 7629 N N . THR B 1 413 ? -12.227 27.922 23.156 1 57.25 413 THR B N 1
ATOM 7630 C CA . THR B 1 413 ? -13.141 28.875 22.547 1 57.25 413 THR B CA 1
ATOM 7631 C C . THR B 1 413 ? -12.609 29.359 21.203 1 57.25 413 THR B C 1
ATOM 7633 O O . THR B 1 413 ? -11.406 29.297 20.938 1 57.25 413 THR B O 1
ATOM 7636 N N . LYS B 1 414 ? -13.555 29.578 20.203 1 52.59 414 LYS B N 1
ATOM 7637 C CA . LYS B 1 414 ? -13.398 30.078 18.844 1 52.59 414 LYS B CA 1
ATOM 7638 C C . LYS B 1 414 ? -12.367 31.203 18.781 1 52.59 414 LYS B C 1
ATOM 7640 O O . LYS B 1 414 ? -11.891 31.562 17.703 1 52.59 414 LYS B O 1
ATOM 7645 N N . LYS B 1 415 ? -12.109 31.781 19.922 1 45.31 415 LYS B N 1
ATOM 7646 C CA . LYS B 1 415 ? -11.32 33 19.812 1 45.31 415 LYS B CA 1
ATOM 7647 C C . LYS B 1 415 ? -9.836 32.688 19.703 1 45.31 415 LYS B C 1
ATOM 7649 O O . LYS B 1 415 ? -9.039 33.562 19.328 1 45.31 415 LYS B O 1
ATOM 7654 N N . MET B 1 416 ? -9.383 31.547 20.203 1 44 416 MET B N 1
ATOM 7655 C CA . MET B 1 416 ? -7.938 31.375 20.344 1 44 416 MET B CA 1
ATOM 7656 C C . MET B 1 416 ? -7.344 30.703 19.109 1 44 416 MET B C 1
ATOM 7658 O O . MET B 1 416 ? -7.777 29.625 18.719 1 44 416 MET B O 1
ATOM 7662 N N . MET B 1 417 ? -6.711 31.531 18.391 1 44.41 417 MET B N 1
ATOM 7663 C CA . MET B 1 417 ? -6.09 31.297 17.078 1 44.41 417 MET B CA 1
ATOM 7664 C C . MET B 1 417 ? -4.848 30.422 17.219 1 44.41 417 MET B C 1
ATOM 7666 O O . MET B 1 417 ? -4.137 30.188 16.25 1 44.41 417 MET B O 1
ATOM 7670 N N . ASP B 1 418 ? -4.613 29.953 18.531 1 44.75 418 ASP B N 1
ATOM 7671 C CA . ASP B 1 418 ? -3.303 29.312 18.609 1 44.75 418 ASP B CA 1
ATOM 7672 C C . ASP B 1 418 ? -3.365 27.875 18.109 1 44.75 418 ASP B C 1
ATOM 7674 O O . ASP B 1 418 ? -4.395 27.203 18.234 1 44.75 418 ASP B O 1
ATOM 7678 N N . LYS B 1 419 ? -2.457 27.578 17.172 1 44.59 419 LYS B N 1
ATOM 7679 C CA . LYS B 1 419 ? -2.365 26.25 16.578 1 44.59 419 LYS B CA 1
ATOM 7680 C C . LYS B 1 419 ? -1.32 25.406 17.297 1 44.59 419 LYS B C 1
ATOM 7682 O O . LYS B 1 419 ? -0.315 25.922 17.781 1 44.59 419 LYS B O 1
ATOM 7687 N N . VAL B 1 420 ? -1.575 24.141 17.547 1 47.22 420 VAL B N 1
ATOM 7688 C CA . VAL B 1 420 ? -0.667 23.172 18.156 1 47.22 420 VAL B CA 1
ATOM 7689 C C . VAL B 1 420 ? 0.583 23.016 17.281 1 47.22 420 VAL B C 1
ATOM 7691 O O . VAL B 1 420 ? 0.569 23.359 16.094 1 47.22 420 VAL B O 1
ATOM 7694 N N . ARG B 1 421 ? 1.722 22.797 17.922 1 45.47 421 ARG B N 1
ATOM 7695 C CA . ARG B 1 421 ? 2.977 22.562 17.219 1 45.47 421 ARG B CA 1
ATOM 7696 C C . ARG B 1 421 ? 3.262 21.062 17.109 1 45.47 421 ARG B C 1
ATOM 7698 O O . ARG B 1 421 ? 2.875 20.297 17.984 1 45.47 421 ARG B O 1
ATOM 7705 N N . VAL B 1 422 ? 3.834 20.547 15.922 1 53.75 422 VAL B N 1
ATOM 7706 C CA . VAL B 1 422 ? 3.92 19.141 15.578 1 53.75 422 VAL B CA 1
ATOM 7707 C C . VAL B 1 422 ? 5.379 18.75 15.375 1 53.75 422 VAL B C 1
ATOM 7709 O O . VAL B 1 422 ? 5.941 18.953 14.297 1 53.75 422 VAL B O 1
ATOM 7712 N N . PRO B 1 423 ? 6.07 18.203 16.453 1 40.81 423 PRO B N 1
ATOM 7713 C CA . PRO B 1 423 ? 7.336 17.5 16.203 1 40.81 423 PRO B CA 1
ATOM 7714 C C . PRO B 1 423 ? 7.141 16.078 15.711 1 40.81 423 PRO B C 1
ATOM 7716 O O . PRO B 1 423 ? 6.203 15.391 16.141 1 40.81 423 PRO B O 1
ATOM 7719 N N . SER B 1 424 ? 7.738 15.734 14.547 1 45.25 424 SER B N 1
ATOM 7720 C CA . SER B 1 424 ? 7.66 14.375 14.008 1 45.25 424 SER B CA 1
ATOM 7721 C C . SER B 1 424 ? 9.047 13.75 13.898 1 45.25 424 SER B C 1
ATOM 7723 O O . SER B 1 424 ? 10.031 14.445 13.68 1 45.25 424 SER B O 1
ATOM 7725 N N . LEU B 1 425 ? 9.219 12.562 14.477 1 47.03 425 LEU B N 1
ATOM 7726 C CA . LEU B 1 425 ? 10.453 11.781 14.359 1 47.03 425 LEU B CA 1
ATOM 7727 C C . LEU B 1 425 ? 10.188 10.461 13.648 1 47.03 425 LEU B C 1
ATOM 7729 O O . LEU B 1 425 ? 9.18 9.805 13.906 1 47.03 425 LEU B O 1
ATOM 7733 N N . SER B 1 426 ? 10.984 10.141 12.57 1 45.56 426 SER B N 1
ATOM 7734 C CA . SER B 1 426 ? 10.836 8.922 11.797 1 45.56 426 SER B CA 1
ATOM 7735 C C . SER B 1 426 ? 11.992 7.961 12.031 1 45.56 426 SER B C 1
ATOM 7737 O O . SER B 1 426 ? 13.156 8.375 12.062 1 45.56 426 SER B O 1
ATOM 7739 N N . ILE B 1 427 ? 11.75 6.793 12.594 1 38.59 427 ILE B N 1
ATOM 7740 C CA . ILE B 1 427 ? 12.742 5.727 12.648 1 38.59 427 ILE B CA 1
ATOM 7741 C C . ILE B 1 427 ? 12.539 4.777 11.469 1 38.59 427 ILE B C 1
ATOM 7743 O O . ILE B 1 427 ? 11.477 4.172 11.328 1 38.59 427 ILE B O 1
ATOM 7747 N N . GLU B 1 428 ? 13.461 4.754 10.539 1 46 428 GLU B N 1
ATOM 7748 C CA . GLU B 1 428 ? 13.383 3.863 9.383 1 46 428 GLU B CA 1
ATOM 7749 C C . GLU B 1 428 ? 14 2.5 9.695 1 46 428 GLU B C 1
ATOM 7751 O O . GLU B 1 428 ? 15.148 2.418 10.133 1 46 428 GLU B O 1
ATOM 7756 N N . ASN B 1 429 ? 13.242 1.416 9.477 1 45.31 429 ASN B N 1
ATOM 7757 C CA . ASN B 1 429 ? 13.648 0.072 9.875 1 45.31 429 ASN B CA 1
ATOM 7758 C C . ASN B 1 429 ? 14.688 -0.505 8.914 1 45.31 429 ASN B C 1
ATOM 7760 O O . ASN B 1 429 ? 15.656 -1.135 9.352 1 45.31 429 ASN B O 1
ATOM 7764 N N . PRO B 1 430 ? 14.609 -0.218 7.598 1 41.47 430 PRO B N 1
ATOM 7765 C CA . PRO B 1 430 ? 15.508 -1.009 6.746 1 41.47 430 PRO B CA 1
ATOM 7766 C C . PRO B 1 430 ? 16.984 -0.756 7.047 1 41.47 430 PRO B C 1
ATOM 7768 O O . PRO B 1 430 ? 17.766 -1.703 7.156 1 41.47 430 PRO B O 1
ATOM 7771 N N . PRO B 1 431 ? 17.297 0.418 7.434 1 36.78 431 PRO B N 1
ATOM 7772 C CA . PRO B 1 431 ? 18.734 0.637 7.68 1 36.78 431 PRO B CA 1
ATOM 7773 C C . PRO B 1 431 ? 19.188 0.047 9.008 1 36.78 431 PRO B C 1
ATOM 7775 O O . PRO B 1 431 ? 20.375 -0.286 9.164 1 36.78 431 PRO B O 1
ATOM 7778 N N . ILE B 1 432 ? 18.25 -0.08 9.883 1 41.88 432 ILE B N 1
ATOM 7779 C CA . ILE B 1 432 ? 18.609 -0.606 11.195 1 41.88 432 ILE B CA 1
ATOM 7780 C C . ILE B 1 432 ? 18.953 -2.09 11.078 1 41.88 432 ILE B C 1
ATOM 7782 O O . ILE B 1 432 ? 19.906 -2.566 11.703 1 41.88 432 ILE B O 1
ATOM 7786 N N . ILE B 1 433 ? 18.203 -2.707 10.242 1 43.78 433 ILE B N 1
ATOM 7787 C CA . ILE B 1 433 ? 18.453 -4.129 10.031 1 43.78 433 ILE B CA 1
ATOM 7788 C C . ILE B 1 433 ? 19.891 -4.352 9.57 1 43.78 433 ILE B C 1
ATOM 7790 O O . ILE B 1 433 ? 20.562 -5.27 10.039 1 43.78 433 ILE B O 1
ATOM 7794 N N . LYS B 1 434 ? 20.312 -3.355 8.914 1 44.47 434 LYS B N 1
ATOM 7795 C CA . LYS B 1 434 ? 21.656 -3.418 8.328 1 44.47 434 LYS B CA 1
ATOM 7796 C C . LYS B 1 434 ? 22.734 -3.307 9.406 1 44.47 434 LYS B C 1
ATOM 7798 O O . LYS B 1 434 ? 23.75 -4.004 9.352 1 44.47 434 LYS B O 1
ATOM 7803 N N . LEU B 1 435 ? 22.453 -2.465 10.273 1 44.28 435 LEU B N 1
ATOM 7804 C CA . LEU B 1 435 ? 23.438 -2.164 11.305 1 44.28 435 LEU B CA 1
ATOM 7805 C C . LEU B 1 435 ? 23.531 -3.301 12.32 1 44.28 435 LEU B C 1
ATOM 7807 O O . LEU B 1 435 ? 24.625 -3.643 12.773 1 44.28 435 LEU B O 1
ATOM 7811 N N . ILE B 1 436 ? 22.391 -3.906 12.508 1 44.5 436 ILE B N 1
ATOM 7812 C CA . ILE B 1 436 ? 22.375 -4.945 13.523 1 44.5 436 ILE B CA 1
ATOM 7813 C C . ILE B 1 436 ? 23.047 -6.207 13 1 44.5 436 ILE B C 1
ATOM 7815 O O . ILE B 1 436 ? 23.797 -6.863 13.719 1 44.5 436 ILE B O 1
ATOM 7819 N N . VAL B 1 437 ? 22.812 -6.383 11.758 1 43.75 437 VAL B N 1
ATOM 7820 C CA . VAL B 1 437 ? 23.438 -7.562 11.164 1 43.75 437 VAL B CA 1
ATOM 7821 C C . VAL B 1 437 ? 24.953 -7.406 11.18 1 43.75 437 VAL B C 1
ATOM 7823 O O . VAL B 1 437 ? 25.688 -8.383 11.367 1 43.75 437 VAL B O 1
ATOM 7826 N N . LEU B 1 438 ? 25.359 -6.172 11.148 1 41.62 438 LEU B N 1
ATOM 7827 C CA . LEU B 1 438 ? 26.781 -5.863 11.156 1 41.62 438 LEU B CA 1
ATOM 7828 C C . LEU B 1 438 ? 27.391 -6.164 12.523 1 41.62 438 LEU B C 1
ATOM 7830 O O . LEU B 1 438 ? 28.516 -6.66 12.609 1 41.62 438 LEU B O 1
ATOM 7834 N N . ASP B 1 439 ? 26.656 -5.781 13.43 1 44.91 439 ASP B N 1
ATOM 7835 C CA . ASP B 1 439 ? 27.172 -5.93 14.789 1 44.91 439 ASP B CA 1
ATOM 7836 C C . ASP B 1 439 ? 27.125 -7.387 15.234 1 44.91 439 ASP B C 1
ATOM 7838 O O . ASP B 1 439 ? 28 -7.844 15.977 1 44.91 439 ASP B O 1
ATOM 7842 N N . LEU B 1 440 ? 26.172 -8.039 14.789 1 40.31 440 LEU B N 1
ATOM 7843 C CA . LEU B 1 440 ? 26.016 -9.438 15.188 1 40.31 440 LEU B CA 1
ATOM 7844 C C . LEU B 1 440 ? 27.125 -10.289 14.578 1 40.31 440 LEU B C 1
ATOM 7846 O O . LEU B 1 440 ? 27.594 -11.242 15.203 1 40.31 440 LEU B O 1
ATOM 7850 N N . ARG B 1 441 ? 27.531 -10.031 13.375 1 41.44 441 ARG B N 1
ATOM 7851 C CA . ARG B 1 441 ? 28.578 -10.836 12.758 1 41.44 441 ARG B CA 1
ATOM 7852 C C . ARG B 1 441 ? 29.938 -10.555 13.391 1 41.44 441 ARG B C 1
ATOM 7854 O O . ARG B 1 441 ? 30.766 -11.445 13.5 1 41.44 441 ARG B O 1
ATOM 7861 N N . SER B 1 442 ? 30.141 -9.336 13.555 1 38.88 442 SER B N 1
ATOM 7862 C CA . SER B 1 442 ? 31.5 -9.172 14.102 1 38.88 442 SER B CA 1
ATOM 7863 C C . SER B 1 442 ? 31.719 -10.086 15.29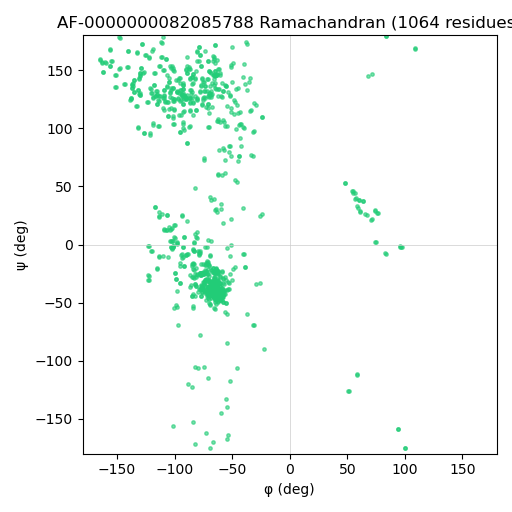7 1 38.88 442 SER B C 1
ATOM 7865 O O . SER B 1 442 ? 32.844 -10.492 15.57 1 38.88 442 SER B O 1
ATOM 7867 N N . ARG B 1 443 ? 30.594 -10.312 15.969 1 35.94 443 ARG B N 1
ATOM 7868 C CA . ARG B 1 443 ? 30.828 -11.172 17.125 1 35.94 443 ARG B CA 1
ATOM 7869 C C . ARG B 1 443 ? 30.906 -12.633 16.703 1 35.94 443 ARG B C 1
ATOM 7871 O O . ARG B 1 443 ? 31.656 -13.414 17.312 1 35.94 443 ARG B O 1
ATOM 7878 N N . GLU B 1 444 ? 30.031 -13 15.797 1 36.72 444 GLU B N 1
ATOM 7879 C CA . GLU B 1 444 ? 29.891 -14.414 15.445 1 36.72 444 GLU B CA 1
ATOM 7880 C C . GLU B 1 444 ? 30.938 -14.828 14.422 1 36.72 444 GLU B C 1
ATOM 7882 O O . GLU B 1 444 ? 31.109 -16.016 14.156 1 36.72 444 GLU B O 1
ATOM 7887 N N . VAL B 1 445 ? 31.453 -14 13.539 1 34.78 445 VAL B N 1
ATOM 7888 C CA . VAL B 1 445 ? 32.375 -14.586 12.562 1 34.78 445 VAL B CA 1
ATOM 7889 C C . VAL B 1 445 ? 33.406 -15.43 13.289 1 34.78 445 VAL B C 1
ATOM 7891 O O . VAL B 1 445 ? 34.281 -16.031 12.648 1 34.78 445 VAL B O 1
ATOM 7894 N N . GLU B 1 446 ? 33.656 -15.266 14.516 1 31.05 446 GLU B N 1
ATOM 7895 C CA . GLU B 1 446 ? 34.656 -16.266 14.906 1 31.05 446 GLU B CA 1
ATOM 7896 C C . GLU B 1 446 ? 34.031 -17.672 14.906 1 31.05 446 GLU B C 1
ATOM 7898 O O . GLU B 1 446 ? 34.781 -18.656 14.867 1 31.05 446 GLU B O 1
ATOM 7903 N N . THR B 1 447 ? 32.781 -17.922 15.508 1 29.72 447 THR B N 1
ATOM 7904 C CA . THR B 1 447 ? 32.406 -19.328 15.648 1 29.72 447 THR B CA 1
ATOM 7905 C C . THR B 1 447 ? 31.703 -19.828 14.406 1 29.72 447 THR B C 1
ATOM 7907 O O . THR B 1 447 ? 31.125 -19.031 13.656 1 29.72 447 THR B O 1
ATOM 7910 N N . SER B 1 448 ? 31.703 -21.266 13.945 1 27.5 448 SER B N 1
ATOM 7911 C CA . SER B 1 448 ? 31.297 -22.062 12.789 1 27.5 448 SER B CA 1
ATOM 7912 C C . SER B 1 448 ? 29.859 -21.766 12.391 1 27.5 448 SER B C 1
ATOM 7914 O O . SER B 1 448 ? 29.078 -21.281 13.203 1 27.5 448 SER B O 1
ATOM 7916 N N . SER B 1 449 ? 29.391 -21.969 11.008 1 29.2 449 SER B N 1
ATOM 7917 C CA . SER B 1 449 ? 28.328 -21.594 10.078 1 29.2 449 SER B CA 1
ATOM 7918 C C . SER B 1 449 ? 26.953 -21.891 10.656 1 29.2 449 SER B C 1
ATOM 7920 O O . SER B 1 449 ? 25.969 -21.203 10.336 1 29.2 449 SER B O 1
ATOM 7922 N N . ARG B 1 450 ? 26.562 -23.203 11.023 1 30.86 450 ARG B N 1
ATOM 7923 C CA . ARG B 1 450 ? 25.234 -23.797 11.18 1 30.86 450 ARG B CA 1
ATOM 7924 C C . ARG B 1 450 ? 24.5 -23.203 12.375 1 30.86 450 ARG B C 1
ATOM 7926 O O . ARG B 1 450 ? 23.281 -23.297 12.469 1 30.86 450 ARG B O 1
ATOM 7933 N N . THR B 1 451 ? 25.141 -23 13.539 1 29.48 451 THR B N 1
ATOM 7934 C CA . THR B 1 451 ? 24.469 -22.688 14.797 1 29.48 451 THR B CA 1
ATOM 7935 C C . THR B 1 451 ? 24.141 -21.203 14.867 1 29.48 451 THR B C 1
ATOM 7937 O O . THR B 1 451 ? 23.984 -20.641 15.961 1 29.48 451 THR B O 1
ATOM 7940 N N . LYS B 1 452 ? 24.328 -20.5 13.734 1 31.88 452 LYS B N 1
ATOM 7941 C CA . LYS B 1 452 ? 24.531 -19.062 13.625 1 31.88 452 LYS B CA 1
ATOM 7942 C C . LYS B 1 452 ? 23.25 -18.312 13.953 1 31.88 452 LYS B C 1
ATOM 7944 O O . LYS B 1 452 ? 23.281 -17.25 14.594 1 31.88 452 LYS B O 1
ATOM 7949 N N . TRP B 1 453 ? 22.172 -18.656 13.367 1 30.05 453 TRP B N 1
ATOM 7950 C CA . TRP B 1 453 ? 21.016 -17.766 13.383 1 30.05 453 TRP B CA 1
ATOM 7951 C C . TRP B 1 453 ? 20.359 -17.75 14.766 1 30.05 453 TRP B C 1
ATOM 7953 O O . TRP B 1 453 ? 19.594 -16.844 15.078 1 30.05 453 TRP B O 1
ATOM 7963 N N . ARG B 1 454 ? 20.547 -18.75 15.594 1 30.67 454 ARG B N 1
ATOM 7964 C CA . ARG B 1 454 ? 19.875 -18.828 16.891 1 30.67 454 ARG B CA 1
ATOM 7965 C C . ARG B 1 454 ? 20.328 -17.703 17.812 1 30.67 454 ARG B C 1
ATOM 7967 O O . ARG B 1 454 ? 19.609 -17.312 18.734 1 30.67 454 ARG B O 1
ATOM 7974 N N . THR B 1 455 ? 21.547 -17.203 17.531 1 29.36 455 THR B N 1
ATOM 7975 C CA . THR B 1 455 ? 22.125 -16.219 18.438 1 29.36 455 THR B CA 1
ATOM 7976 C C . THR B 1 455 ? 21.594 -14.82 18.141 1 29.36 455 THR B C 1
ATOM 7978 O O . THR B 1 455 ? 21.562 -13.969 19.031 1 29.36 455 THR B O 1
ATOM 7981 N N . CYS B 1 456 ? 21.344 -14.547 16.953 1 30.7 456 CYS B N 1
ATOM 7982 C CA . CYS B 1 456 ? 20.984 -13.172 16.641 1 30.7 456 CYS B CA 1
ATOM 7983 C C . CYS B 1 456 ? 19.672 -12.781 17.312 1 30.7 456 CYS B C 1
ATOM 7985 O O . CYS B 1 456 ? 19.484 -11.625 17.703 1 30.7 456 CYS B O 1
ATOM 7987 N N . LEU B 1 457 ? 18.688 -13.641 17.359 1 32.44 457 LEU B N 1
ATOM 7988 C CA . LEU B 1 457 ? 17.422 -13.242 17.969 1 32.44 457 LEU B CA 1
ATOM 7989 C C . LEU B 1 457 ? 17.562 -13.125 19.484 1 32.44 457 LEU B C 1
ATOM 7991 O O . LEU B 1 457 ? 16.75 -12.469 20.141 1 32.44 457 LEU B O 1
ATOM 7995 N N . SER B 1 458 ? 18.484 -13.781 20.094 1 29.47 458 SER B N 1
ATOM 7996 C CA . SER B 1 458 ? 18.641 -13.742 21.531 1 29.47 458 SER B CA 1
ATOM 7997 C C . SER B 1 458 ? 19.266 -12.43 21.984 1 29.47 458 SER B C 1
ATOM 7999 O O . SER B 1 458 ? 19.297 -12.125 23.188 1 29.47 458 SER B O 1
ATOM 8001 N N . THR B 1 459 ? 20.031 -11.766 21.094 1 29.19 459 THR B N 1
ATOM 8002 C CA . THR B 1 459 ? 20.766 -10.594 21.547 1 29.19 459 THR B CA 1
ATOM 8003 C C . THR B 1 459 ? 19.844 -9.383 21.656 1 29.19 459 THR B C 1
ATOM 8005 O O . THR B 1 459 ? 20.312 -8.258 21.844 1 29.19 459 THR B O 1
ATOM 8008 N N . ILE B 1 460 ? 18.641 -9.422 21.281 1 28.75 460 ILE B N 1
ATOM 8009 C CA . ILE B 1 460 ? 17.875 -8.234 21.641 1 28.75 460 ILE B CA 1
ATOM 8010 C C . ILE B 1 460 ? 17.906 -8.031 23.156 1 28.75 460 ILE B C 1
ATOM 8012 O O . ILE B 1 460 ? 17.578 -8.938 23.922 1 28.75 460 ILE B O 1
ATOM 8016 N N . PRO B 1 461 ? 18.625 -7.047 23.719 1 27.3 461 PRO B N 1
ATOM 8017 C CA . PRO B 1 461 ? 18.75 -6.844 25.156 1 27.3 461 PRO B CA 1
ATOM 8018 C C . PRO B 1 461 ? 17.484 -7.195 25.922 1 27.3 461 PRO B C 1
ATOM 8020 O O . PRO B 1 461 ? 16.375 -6.922 25.438 1 27.3 461 PRO B O 1
ATOM 8023 N N . ARG B 1 462 ? 17.5 -8.148 26.734 1 26.81 462 ARG B N 1
ATOM 8024 C CA . ARG B 1 462 ? 16.469 -8.383 27.734 1 26.81 462 ARG B CA 1
ATOM 8025 C C . ARG B 1 462 ? 16.016 -7.066 28.359 1 26.81 462 ARG B C 1
ATOM 8027 O O . ARG B 1 462 ? 16.844 -6.281 28.828 1 26.81 462 ARG B O 1
ATOM 8034 N N . LEU B 1 463 ? 14.984 -6.477 28.062 1 26.02 463 LEU B N 1
ATOM 8035 C CA . LEU B 1 463 ? 14.367 -5.395 28.828 1 26.02 463 LEU B CA 1
ATOM 8036 C C . LEU B 1 463 ? 14.594 -5.59 30.328 1 26.02 463 LEU B C 1
ATOM 8038 O O . LEU B 1 463 ? 14.172 -6.598 30.891 1 26.02 463 LEU B O 1
ATOM 8042 N N . HIS B 1 464 ? 15.766 -5.309 30.859 1 23.91 464 HIS B N 1
ATOM 8043 C CA . HIS B 1 464 ? 15.945 -5.207 32.281 1 23.91 464 HIS B CA 1
ATOM 8044 C C . HIS B 1 464 ? 14.672 -4.703 32.969 1 23.91 464 HIS B C 1
ATOM 8046 O O . HIS B 1 464 ? 14.164 -3.637 32.625 1 23.91 464 HIS B O 1
ATOM 8052 N N . HIS B 1 465 ? 13.875 -5.652 33.5 1 25 465 HIS B N 1
ATOM 8053 C CA . HIS B 1 465 ? 12.797 -5.363 34.469 1 25 465 HIS B CA 1
ATOM 8054 C C . HIS B 1 465 ? 13.312 -4.555 35.656 1 25 465 HIS B C 1
ATOM 8056 O O . HIS B 1 465 ? 14.312 -4.918 36.25 1 25 465 HIS B O 1
ATOM 8062 N N . HIS B 1 466 ? 13.445 -3.402 35.75 1 23.53 466 HIS B N 1
ATOM 8063 C CA . HIS B 1 466 ? 13.383 -2.844 37.125 1 23.53 466 HIS B CA 1
ATOM 8064 C C . HIS B 1 466 ? 12.453 -3.666 38 1 23.53 466 HIS B C 1
ATOM 8066 O O . HIS B 1 466 ? 11.43 -4.172 37.531 1 23.53 466 HIS B O 1
ATOM 8072 N N . PRO B 1 467 ? 13.008 -4.277 39.25 1 25.84 467 PRO B N 1
ATOM 8073 C CA . PRO B 1 467 ? 12.312 -5.02 40.281 1 25.84 467 PRO B CA 1
ATOM 8074 C C . PRO B 1 467 ? 10.945 -4.418 40.625 1 25.84 467 PRO B C 1
ATOM 8076 O O . PRO B 1 467 ? 10.398 -4.691 41.719 1 25.84 467 PRO B O 1
ATOM 8079 N N . HIS B 1 468 ? 10.508 -3.451 40.281 1 23.48 468 HIS B N 1
ATOM 8080 C CA . HIS B 1 468 ? 9.164 -3.385 40.844 1 23.48 468 HIS B CA 1
ATOM 8081 C C . HIS B 1 468 ? 8.414 -4.695 40.625 1 23.48 468 HIS B C 1
ATOM 8083 O O . HIS B 1 468 ? 8.664 -5.406 39.656 1 23.48 468 HIS B O 1
ATOM 8089 N N . SER B 1 469 ? 7.902 -5.387 41.812 1 22.98 469 SER B N 1
ATOM 8090 C CA . SER B 1 469 ? 7.168 -6.613 42.125 1 22.98 469 SER B CA 1
ATOM 8091 C C . SER B 1 469 ? 6.336 -7.07 40.906 1 22.98 469 SER B C 1
ATOM 8093 O O . SER B 1 469 ? 5.152 -6.746 40.812 1 22.98 469 SER B O 1
ATOM 8095 N N . TYR B 1 470 ? 6.812 -6.68 39.875 1 23.69 470 TYR B N 1
ATOM 8096 C CA . TYR B 1 470 ? 5.918 -7.383 38.969 1 23.69 470 TYR B CA 1
ATOM 8097 C C . TYR B 1 470 ? 6.254 -8.867 38.906 1 23.69 470 TYR B C 1
ATOM 8099 O O . TYR B 1 470 ? 7.395 -9.242 38.625 1 23.69 470 TYR B O 1
ATOM 8107 N N . THR B 1 471 ? 5.879 -9.617 40 1 24.17 471 THR B N 1
ATOM 8108 C CA . THR B 1 471 ? 5.945 -11.07 40.094 1 24.17 471 THR B CA 1
ATOM 8109 C C . THR B 1 471 ? 5.902 -11.711 38.719 1 24.17 471 THR B C 1
ATOM 8111 O O . THR B 1 471 ? 5.074 -11.336 37.875 1 24.17 471 THR B O 1
ATOM 8114 N N . PRO B 1 472 ? 7.051 -12.172 38.531 1 24.69 472 PRO B N 1
ATOM 8115 C CA . PRO B 1 472 ? 7.137 -12.977 37.312 1 24.69 472 PRO B CA 1
ATOM 8116 C C . PRO B 1 472 ? 5.93 -13.891 37.125 1 24.69 472 PRO B C 1
ATOM 8118 O O . PRO B 1 472 ? 5.41 -14.438 38.094 1 24.69 472 PRO B O 1
ATOM 8121 N N . PHE B 1 473 ? 5.148 -13.531 36.312 1 24.36 473 PHE B N 1
ATOM 8122 C CA . PHE B 1 473 ? 3.98 -14.383 36.125 1 24.36 473 PHE B CA 1
ATOM 8123 C C . PHE B 1 473 ? 4.391 -15.844 36 1 24.36 473 PHE B C 1
ATOM 8125 O O . PHE B 1 473 ? 4.992 -16.234 35 1 24.36 473 PHE B O 1
ATOM 8132 N N . THR B 1 474 ? 5.16 -16.234 37.125 1 22.61 474 THR B N 1
ATOM 8133 C CA . THR B 1 474 ? 5.445 -17.656 37.188 1 22.61 474 THR B CA 1
ATOM 8134 C C . THR B 1 474 ? 4.156 -18.469 37.125 1 22.61 474 THR B C 1
ATOM 8136 O O . THR B 1 474 ? 3.25 -18.266 37.938 1 22.61 474 THR B O 1
ATOM 8139 N N . LEU B 1 475 ? 3.953 -18.953 36 1 24.06 475 LEU B N 1
ATOM 8140 C CA . LEU B 1 475 ? 2.846 -19.891 35.875 1 24.06 475 LEU B CA 1
ATOM 8141 C C . LEU B 1 475 ? 3.086 -21.125 36.75 1 24.06 475 LEU B C 1
ATOM 8143 O O . LEU B 1 475 ? 4.016 -21.891 36.5 1 24.06 475 LEU B O 1
ATOM 8147 N N . THR B 1 476 ? 3.211 -20.859 38.094 1 22.84 476 THR B N 1
ATOM 8148 C CA . THR B 1 476 ? 3.307 -22.062 38.906 1 22.84 476 THR B CA 1
ATOM 8149 C C . THR B 1 476 ? 2.061 -22.938 38.75 1 22.84 476 THR B C 1
ATOM 8151 O O . THR B 1 476 ? 0.937 -22.422 38.781 1 22.84 476 THR B O 1
ATOM 8154 N N . THR B 1 477 ? 2.373 -24.016 37.969 1 23.95 477 THR B N 1
ATOM 8155 C CA . THR B 1 477 ? 1.433 -25.125 37.938 1 23.95 477 THR B CA 1
ATOM 8156 C C . THR B 1 477 ? 1.068 -25.562 39.344 1 23.95 477 THR B C 1
ATOM 8158 O O . THR B 1 477 ? 1.942 -25.938 40.125 1 23.95 477 THR B O 1
ATOM 8161 N N . SER B 1 478 ? 0.225 -24.828 40.031 1 23.53 478 SER B N 1
ATOM 8162 C CA . SER B 1 478 ? -0.139 -25.516 41.25 1 23.53 478 SER B CA 1
ATOM 8163 C C . SER B 1 478 ? -0.454 -26.984 41 1 23.53 478 SER B C 1
ATOM 8165 O O . SER B 1 478 ? -0.79 -27.375 39.875 1 23.53 478 SER B O 1
ATOM 8167 N N . GLU B 1 479 ? 0.077 -27.781 41.844 1 25.34 479 GLU B N 1
ATOM 8168 C CA . GLU B 1 479 ? -0.252 -29.203 41.906 1 25.34 479 GLU B CA 1
ATOM 8169 C C . GLU B 1 479 ? -1.7 -29.453 41.469 1 25.34 479 GLU B C 1
ATOM 8171 O O . GLU B 1 479 ? -1.997 -30.422 40.781 1 25.34 479 GLU B O 1
ATOM 8176 N N . ASN B 1 480 ? -2.576 -28.969 42.375 1 23.33 480 ASN B N 1
ATOM 8177 C CA . ASN B 1 480 ? -3.953 -29.422 42.219 1 23.33 480 ASN B CA 1
ATOM 8178 C C . ASN B 1 480 ? -4.648 -28.719 41.031 1 23.33 480 ASN B C 1
ATOM 8180 O O . ASN B 1 480 ? -4.281 -27.594 40.688 1 23.33 480 ASN B O 1
ATOM 8184 N N . GLY B 1 481 ? -5.242 -29.344 40.062 1 23.56 481 GLY B N 1
ATOM 8185 C CA . GLY B 1 481 ? -5.797 -29.031 38.75 1 23.56 481 GLY B CA 1
ATOM 8186 C C . GLY B 1 481 ? -6.312 -27.609 38.656 1 23.56 481 GLY B C 1
ATOM 8187 O O . GLY B 1 481 ? -6.59 -27.109 37.562 1 23.56 481 GLY B O 1
ATOM 8188 N N . LEU B 1 482 ? -6.883 -27 39.75 1 21.42 482 LEU B N 1
ATOM 8189 C CA . LEU B 1 482 ? -7.824 -25.891 39.688 1 21.42 482 LEU B CA 1
ATOM 8190 C C . LEU B 1 482 ? -7.102 -24.562 39.844 1 21.42 482 LEU B C 1
ATOM 8192 O O . LEU B 1 482 ? -6.262 -24.406 40.719 1 21.42 482 LEU B O 1
ATOM 8196 N N . LEU B 1 483 ? -6.773 -23.875 38.812 1 22.48 483 LEU B N 1
ATOM 8197 C CA . LEU B 1 483 ? -6.016 -22.625 38.719 1 22.48 483 LEU B CA 1
ATOM 8198 C C . LEU B 1 483 ? -6.484 -21.641 39.781 1 22.48 483 LEU B C 1
ATOM 8200 O O . LEU B 1 483 ? -7.645 -21.219 39.781 1 22.48 483 LEU B O 1
ATOM 8204 N N . HIS B 1 484 ? -6.09 -21.797 41.125 1 19.69 484 HIS B N 1
ATOM 8205 C CA . HIS B 1 484 ? -6.598 -20.938 42.188 1 19.69 484 HIS B CA 1
ATOM 8206 C C . HIS B 1 484 ? -5.934 -19.562 42.156 1 19.69 484 HIS B C 1
ATOM 8208 O O . HIS B 1 484 ? -4.719 -19.469 41.969 1 19.69 484 HIS B O 1
ATOM 8214 N N . PRO B 1 485 ? -6.688 -18.484 42 1 22.28 485 PRO B N 1
ATOM 8215 C CA . PRO B 1 485 ? -6.281 -17.078 41.969 1 22.28 485 PRO B CA 1
ATOM 8216 C C . PRO B 1 485 ? -5.555 -16.656 43.25 1 22.28 485 PRO B C 1
ATOM 8218 O O . PRO B 1 485 ? -6.059 -16.891 44.344 1 22.28 485 PRO B O 1
ATOM 8221 N N . ILE B 1 486 ? -4.242 -16.891 43.406 1 20.64 486 ILE B N 1
ATOM 8222 C CA . ILE B 1 486 ? -3.646 -16.516 44.688 1 20.64 486 ILE B CA 1
ATOM 8223 C C . ILE B 1 486 ? -3.738 -15.008 44.906 1 20.64 486 ILE B C 1
ATOM 8225 O O . ILE B 1 486 ? -3.277 -14.242 44.062 1 20.64 486 ILE B O 1
ATOM 8229 N N . THR B 1 487 ? -4.641 -14.414 45.812 1 20.64 487 THR B N 1
ATOM 8230 C CA . THR B 1 487 ? -5.031 -13.109 46.344 1 20.64 487 THR B CA 1
ATOM 8231 C C . THR B 1 487 ? -3.908 -12.5 47.156 1 20.64 487 THR B C 1
ATOM 8233 O O . THR B 1 487 ? -4.109 -11.492 47.844 1 20.64 487 THR B O 1
ATOM 8236 N N . ASN B 1 488 ? -2.609 -12.523 46.906 1 19.11 488 ASN B N 1
ATOM 8237 C CA . ASN B 1 488 ? -1.842 -11.906 47.969 1 19.11 488 ASN B CA 1
ATOM 8238 C C . ASN B 1 488 ? -2.035 -10.391 48 1 19.11 488 ASN B C 1
ATOM 8240 O O . ASN B 1 488 ? -1.709 -9.703 47.031 1 19.11 488 ASN B O 1
ATOM 8244 N N . ALA B 1 489 ? -2.936 -9.672 48.969 1 20.12 489 ALA B N 1
ATOM 8245 C CA . ALA B 1 489 ? -3.426 -8.383 49.406 1 20.12 489 ALA B CA 1
ATOM 8246 C C . ALA B 1 489 ? -2.291 -7.539 50 1 20.12 489 ALA B C 1
ATOM 8248 O O . ALA B 1 489 ? -2.242 -7.301 51.219 1 20.12 489 ALA B O 1
ATOM 8249 N N . SER B 1 490 ? -1.035 -7.551 49.719 1 19.11 490 SER B N 1
ATOM 8250 C CA . SER B 1 490 ? -0.285 -6.641 50.594 1 19.11 490 SER B CA 1
ATOM 8251 C C . SER B 1 490 ? -0.802 -5.211 50.469 1 19.11 490 SER B C 1
ATOM 8253 O O . SER B 1 490 ? -1.278 -4.809 49.406 1 19.11 490 SER B O 1
ATOM 8255 N N . HIS B 1 491 ? -0.983 -4.277 51.625 1 20 491 HIS B N 1
ATOM 8256 C CA . HIS B 1 491 ? -1.525 -3.045 52.188 1 20 491 HIS B CA 1
ATOM 8257 C C . HIS B 1 491 ? -0.916 -1.82 51.5 1 20 491 HIS B C 1
ATOM 8259 O O . HIS B 1 491 ? 0.023 -1.219 52.031 1 20 491 HIS B O 1
ATOM 8265 N N . CYS B 1 492 ? -0.519 -1.691 50.344 1 19.17 492 CYS B N 1
ATOM 8266 C CA . CYS B 1 492 ? 0.039 -0.385 50.031 1 19.17 492 CYS B CA 1
ATOM 8267 C C . CYS B 1 492 ? -0.942 0.729 50.375 1 19.17 492 CYS B C 1
ATOM 8269 O O . CYS B 1 492 ? -2.131 0.634 50.062 1 19.17 492 CYS B O 1
ATOM 8271 N N . ALA B 1 493 ? -0.61 1.742 51.344 1 17.58 493 ALA B N 1
ATOM 8272 C CA . ALA B 1 493 ? -1.221 2.848 52.062 1 17.58 493 ALA B CA 1
ATOM 8273 C C . ALA B 1 493 ? -2.039 3.738 51.125 1 17.58 493 ALA B C 1
ATOM 8275 O O . ALA B 1 493 ? -1.52 4.258 50.156 1 17.58 493 ALA B O 1
ATOM 8276 N N . LEU B 1 494 ? -3.307 3.576 51.094 1 19.09 494 LEU B N 1
ATOM 8277 C CA . LEU B 1 494 ? -4.461 4.297 50.594 1 19.09 494 LEU B CA 1
ATOM 8278 C C . LEU B 1 494 ? -4.559 5.688 51.219 1 19.09 494 LEU B C 1
ATOM 8280 O O . LEU B 1 494 ? -4.836 5.82 52.406 1 19.09 494 LEU B O 1
ATOM 8284 N N . GLY B 1 495 ? -3.422 6.637 51 1 17.39 495 GLY B N 1
ATOM 8285 C CA . GLY B 1 495 ? -3.621 7.918 51.688 1 17.39 495 GLY B CA 1
ATOM 8286 C C . GLY B 1 495 ? -5.051 8.414 51.594 1 17.39 495 GLY B C 1
ATOM 8287 O O . GLY B 1 495 ? -5.801 8.031 50.688 1 17.39 495 GLY B O 1
ATOM 8288 N N . LEU B 1 496 ? -5.605 9.102 52.719 1 17.05 496 LEU B N 1
ATOM 8289 C CA . LEU B 1 496 ? -6.848 9.648 53.281 1 17.05 496 LEU B CA 1
ATOM 8290 C C . LEU B 1 496 ? -7.402 10.742 52.375 1 17.05 496 LEU B C 1
ATOM 8292 O O . LEU B 1 496 ? -6.727 11.742 52.125 1 17.05 496 LEU B O 1
ATOM 8296 N N . VAL B 1 497 ? -8.102 10.516 51.312 1 17.53 497 VAL B N 1
ATOM 8297 C CA . VAL B 1 497 ? -8.945 11.523 50.688 1 17.53 497 VAL B CA 1
ATOM 8298 C C . VAL B 1 497 ? -9.75 12.266 51.75 1 17.53 497 VAL B C 1
ATOM 8300 O O . VAL B 1 497 ? -10.609 11.672 52.406 1 17.53 497 VAL B O 1
ATOM 8303 N N . THR B 1 498 ? -9.008 13.164 52.562 1 16.98 498 THR B N 1
ATOM 8304 C CA . THR B 1 498 ? -9.727 13.977 53.531 1 16.98 498 THR B CA 1
ATOM 8305 C C . THR B 1 498 ? -11.039 14.492 52.969 1 16.98 498 THR B C 1
ATOM 8307 O O . THR B 1 498 ? -11.188 14.57 51.719 1 16.98 498 THR B O 1
ATOM 8310 N N . SER B 1 499 ? -12.062 14.805 53.938 1 17.8 499 SER B N 1
ATOM 8311 C CA . SER B 1 499 ? -13.461 15.148 54.188 1 17.8 499 SER B CA 1
ATOM 8312 C C . SER B 1 499 ? -13.773 16.547 53.688 1 17.8 499 SER B C 1
ATOM 8314 O O . SER B 1 499 ? -13.398 17.547 54.312 1 17.8 499 SER B O 1
ATOM 8316 N N . LEU B 1 500 ? -13.305 17.109 52.469 1 18.28 500 LEU B N 1
ATOM 8317 C CA . LEU B 1 500 ? -13.781 18.484 52.312 1 18.28 500 LEU B CA 1
ATOM 8318 C C . LEU B 1 500 ? -15.258 18.594 52.719 1 18.28 500 LEU B C 1
ATOM 8320 O O . LEU B 1 500 ? -16.078 17.766 52.281 1 18.28 500 LEU B O 1
ATOM 8324 N N . SER B 1 501 ? -15.523 19.312 53.781 1 17.5 501 SER B N 1
ATOM 8325 C CA . SER B 1 501 ? -16.688 19.781 54.531 1 17.5 501 SER B CA 1
ATOM 8326 C C . SER B 1 501 ? -17.75 20.328 53.594 1 17.5 501 SER B C 1
ATOM 8328 O O . SER B 1 501 ? -17.438 21.078 52.656 1 17.5 501 SER B O 1
ATOM 8330 N N . LEU B 1 502 ? -19.016 19.75 53.562 1 19.73 502 LEU B N 1
ATOM 8331 C CA . LEU B 1 502 ? -20.359 19.828 52.969 1 19.73 502 LEU B CA 1
ATOM 8332 C C . LEU B 1 502 ? -21 21.188 53.25 1 19.73 502 LEU B C 1
ATOM 8334 O O . LEU B 1 502 ? -22.125 21.25 53.75 1 19.73 502 LEU B O 1
ATOM 8338 N N . SER B 1 503 ? -20.266 22.312 53.625 1 16.86 503 SER B N 1
ATOM 8339 C CA . SER B 1 503 ? -21.234 23.188 54.281 1 16.86 503 SER B CA 1
ATOM 8340 C C . SER B 1 503 ? -22.469 23.422 53.406 1 16.86 503 SER B C 1
ATOM 8342 O O . SER B 1 503 ? -23.594 23.234 53.844 1 16.86 503 SER B O 1
ATOM 8344 N N . SER B 1 504 ? -22.703 24.766 53 1 17.73 504 SER B N 1
ATOM 8345 C CA . SER B 1 504 ? -23.938 25.5 53.188 1 17.73 504 SER B CA 1
ATOM 8346 C C . SER B 1 504 ? -25.016 25.016 52.219 1 17.73 504 SER B C 1
ATOM 8348 O O . SER B 1 504 ? -24.719 24.438 51.188 1 17.73 504 SER B O 1
ATOM 8350 N N . PRO B 1 505 ? -26.438 25.438 52.469 1 18.12 505 PRO B N 1
ATOM 8351 C CA . PRO B 1 505 ? -27.812 24.969 52.25 1 18.12 505 PRO B CA 1
ATOM 8352 C C . PRO B 1 505 ? -28.266 25.125 50.812 1 18.12 505 PRO B C 1
ATOM 8354 O O . PRO B 1 505 ? -29.234 24.5 50.375 1 18.12 505 PRO B O 1
ATOM 8357 N N . ARG B 1 506 ? -27.719 26.219 50.156 1 18.23 506 ARG B N 1
ATOM 8358 C CA . ARG B 1 506 ? -28.766 27.016 49.531 1 18.23 506 ARG B CA 1
ATOM 8359 C C . ARG B 1 506 ? -29.562 26.188 48.5 1 18.23 506 ARG B C 1
ATOM 8361 O O . ARG B 1 506 ? -29.125 25.125 48.094 1 18.23 506 ARG B O 1
ATOM 8368 N N . ASP B 1 507 ? -30 26.922 47.344 1 17.2 507 ASP B N 1
ATOM 8369 C CA . ASP B 1 507 ? -31.312 26.969 46.719 1 17.2 507 ASP B CA 1
ATOM 8370 C C . ASP B 1 507 ? -31.609 25.656 45.969 1 17.2 507 ASP B C 1
ATOM 8372 O O . ASP B 1 507 ? -30.688 24.875 45.719 1 17.2 507 ASP B O 1
ATOM 8376 N N . GLN B 1 508 ? -32.688 25.844 45.031 1 16.69 508 GLN B N 1
ATOM 8377 C CA . GLN B 1 508 ? -33.906 25.234 44.531 1 16.69 508 GLN B CA 1
ATOM 8378 C C . GLN B 1 508 ? -33.594 24.219 43.438 1 16.69 508 GLN B C 1
ATOM 8380 O O . GLN B 1 508 ? -32.906 24.516 42.469 1 16.69 508 GLN B O 1
ATOM 8385 N N . VAL B 1 509 ? -33.781 23.047 43.656 1 16.98 509 VAL B N 1
ATOM 8386 C CA . VAL B 1 509 ? -33.719 21.781 42.938 1 16.98 509 VAL B CA 1
ATOM 8387 C C . VAL B 1 509 ? -34.688 21.812 41.75 1 16.98 509 VAL B C 1
ATOM 8389 O O . VAL B 1 509 ? -35.875 21.562 41.938 1 16.98 509 VAL B O 1
ATOM 8392 N N . GLN B 1 510 ? -34.875 23.062 41.062 1 15.75 510 GLN B N 1
ATOM 8393 C CA . GLN B 1 510 ? -36.188 22.984 40.438 1 15.75 510 GLN B CA 1
ATOM 8394 C C . GLN B 1 510 ? -36.469 21.578 39.906 1 15.75 510 GLN B C 1
ATOM 8396 O O . GLN B 1 510 ? -35.531 20.844 39.594 1 15.75 510 GLN B O 1
ATOM 8401 N N . PRO B 1 511 ? -37.875 21.453 39.375 1 16.17 511 PRO B N 1
ATOM 8402 C CA . PRO B 1 511 ? -39 20.516 39.344 1 16.17 511 PRO B CA 1
ATOM 8403 C C . PRO B 1 511 ? -38.75 19.297 38.5 1 16.17 511 PRO B C 1
ATOM 8405 O O . PRO B 1 511 ? -37.812 19.297 37.656 1 16.17 511 PRO B O 1
ATOM 8408 N N . LEU B 1 512 ? -39.812 18.484 38.375 1 16.47 512 LEU B N 1
ATOM 8409 C CA . LEU B 1 512 ? -40.375 17.156 38.25 1 16.47 512 LEU B CA 1
ATOM 8410 C C . LEU B 1 512 ? -40.25 16.641 36.812 1 16.47 512 LEU B C 1
ATOM 8412 O O . LEU B 1 512 ? -39.719 15.547 36.594 1 16.47 512 LEU B O 1
ATOM 8416 N N . PHE B 1 513 ? -41.562 16.625 36 1 15.61 513 PHE B N 1
ATOM 8417 C CA . PHE B 1 513 ? -42.469 15.617 35.5 1 15.61 513 PHE B CA 1
ATOM 8418 C C . PHE B 1 513 ? -42.188 15.266 34.062 1 15.61 513 PHE B C 1
ATOM 8420 O O . PHE B 1 513 ? -42.188 14.094 33.688 1 15.61 513 PHE B O 1
ATOM 8427 N N . TYR B 1 514 ? -42.469 16.25 32.938 1 15.8 514 TYR B N 1
ATOM 8428 C CA . TYR B 1 514 ? -43.562 16.203 32 1 15.8 514 TYR B CA 1
ATOM 8429 C C . TYR B 1 514 ? -43.344 15.125 30.953 1 15.8 514 TYR B C 1
ATOM 8431 O O . TYR B 1 514 ? -42.281 15.039 30.359 1 15.8 514 TYR B O 1
ATOM 8439 N N . CYS B 1 515 ? -44.406 14.125 30.578 1 16.36 515 CYS B N 1
ATOM 8440 C CA . CYS B 1 515 ? -44.938 12.812 30.219 1 16.36 515 CYS B CA 1
ATOM 8441 C C . CYS B 1 515 ? -44.594 12.445 28.781 1 16.36 515 CYS B C 1
ATOM 8443 O O . CYS B 1 515 ? -44 11.398 28.531 1 16.36 515 CYS B O 1
ATOM 8445 N N . MET B 1 516 ? -45.844 12.531 27.641 1 15.8 516 MET B N 1
ATOM 8446 C CA . MET B 1 516 ? -46.812 11.703 26.953 1 15.8 516 MET B CA 1
ATOM 8447 C C . MET B 1 516 ? -46.375 11.375 25.531 1 15.8 516 MET B C 1
ATOM 8449 O O . MET B 1 516 ? -45.438 12 25.016 1 15.8 516 MET B O 1
ATOM 8453 N N . ASN B 1 517 ? -47.594 10.969 24.406 1 15.4 517 ASN B N 1
ATOM 8454 C CA . ASN B 1 517 ? -48.281 10.188 23.391 1 15.4 517 ASN B CA 1
ATOM 8455 C C . ASN B 1 517 ? -48 10.711 21.984 1 15.4 517 ASN B C 1
ATOM 8457 O O . ASN B 1 517 ? -48.25 10.016 21 1 15.4 517 ASN B O 1
ATOM 8461 N N . ARG B 1 518 ? -47.906 11.977 21.531 1 16.06 518 ARG B N 1
ATOM 8462 C CA . ARG B 1 518 ? -48.656 12.344 20.344 1 16.06 518 ARG B CA 1
ATOM 8463 C C . ARG B 1 518 ? -48.062 11.68 19.094 1 16.06 518 ARG B C 1
ATOM 8465 O O . ARG B 1 518 ? -46.875 11.883 18.781 1 16.06 518 ARG B O 1
ATOM 8472 N N . ILE B 1 519 ? -48.938 10.547 18.328 1 16.56 519 ILE B N 1
ATOM 8473 C CA . ILE B 1 519 ? -49.25 9.664 17.219 1 16.56 519 ILE B CA 1
ATOM 8474 C C . ILE B 1 519 ? -49.281 10.469 15.922 1 16.56 519 ILE B C 1
ATOM 8476 O O . ILE B 1 519 ? -49.344 9.891 14.828 1 16.56 519 ILE B O 1
ATOM 8480 N N . HIS B 1 520 ? -49.094 11.734 15.641 1 15.77 520 HIS B N 1
ATOM 8481 C CA . HIS B 1 520 ? -49.906 12.219 14.523 1 15.77 520 HIS B CA 1
ATOM 8482 C C . HIS B 1 520 ? -49.719 11.344 13.289 1 15.77 520 HIS B C 1
ATOM 8484 O O . HIS B 1 520 ? -48.594 10.945 12.969 1 15.77 520 HIS B O 1
ATOM 8490 N N . THR B 1 521 ? -51 10.828 12.531 1 15.83 521 THR B N 1
ATOM 8491 C CA . THR B 1 521 ? -51.906 10.18 11.586 1 15.83 521 THR B CA 1
ATOM 8492 C C . THR B 1 521 ? -51.656 10.672 10.164 1 15.83 521 THR B C 1
ATOM 8494 O O . THR B 1 521 ? -51.938 9.977 9.195 1 15.83 521 THR B O 1
ATOM 8497 N N . GLU B 1 522 ? -51.531 12.008 9.758 1 16.09 522 GLU B N 1
ATOM 8498 C CA . GLU B 1 522 ? -52.406 12.195 8.609 1 16.09 522 GLU B CA 1
ATOM 8499 C C . GLU B 1 522 ? -52.094 11.172 7.512 1 16.09 522 GLU B C 1
ATOM 8501 O O . GLU B 1 522 ? -51.156 10.391 7.629 1 16.09 522 GLU B O 1
ATOM 8506 N N . ARG B 1 523 ? -52.156 11.812 6.266 1 16.38 523 ARG B N 1
ATOM 8507 C CA . ARG B 1 523 ? -52.938 11.875 5.035 1 16.38 523 ARG B CA 1
ATOM 8508 C C . ARG B 1 523 ? -52.438 10.859 4.016 1 16.38 523 ARG B C 1
ATOM 8510 O O . ARG B 1 523 ? -51.25 10.695 3.842 1 16.38 523 ARG B O 1
ATOM 8517 N N . LEU B 1 524 ? -53.469 10.023 3.471 1 16.56 524 LEU B N 1
ATOM 8518 C CA . LEU B 1 524 ? -53.969 9.016 2.541 1 16.56 524 LEU B CA 1
ATOM 8519 C C . LEU B 1 524 ? -53.656 9.414 1.099 1 16.56 524 LEU B C 1
ATOM 8521 O O . LEU B 1 524 ? -53.75 8.586 0.191 1 16.56 524 LEU B O 1
ATOM 8525 N N . ILE B 1 525 ? -53.625 10.781 0.732 1 16.95 525 ILE B N 1
ATOM 8526 C CA . ILE B 1 525 ? -54.375 11.008 -0.506 1 16.95 525 ILE B CA 1
ATOM 8527 C C . ILE B 1 525 ? -53.906 10.008 -1.567 1 16.95 525 ILE B C 1
ATOM 8529 O O . ILE B 1 525 ? -52.719 9.68 -1.647 1 16.95 525 ILE B O 1
ATOM 8533 N N . MET B 1 526 ? -55 9.625 -2.207 1 16.38 526 MET B N 1
ATOM 8534 C CA . MET B 1 526 ? -55.688 8.867 -3.26 1 16.38 526 MET B CA 1
ATOM 8535 C C . MET B 1 526 ? -54.969 9.039 -4.594 1 16.38 526 MET B C 1
ATOM 8537 O O . MET B 1 526 ? -54.594 8.062 -5.238 1 16.38 526 MET B O 1
ATOM 8541 N N . LYS B 1 527 ? -55.812 9.914 -5.352 1 17.45 527 LYS B N 1
ATOM 8542 C CA . LYS B 1 527 ? -56.375 9.742 -6.684 1 17.45 527 LYS B CA 1
ATOM 8543 C C . LYS B 1 527 ? -55.344 10.016 -7.77 1 17.45 527 LYS B C 1
ATOM 8545 O O . LYS B 1 527 ? -55.156 9.211 -8.688 1 17.45 527 LYS B O 1
ATOM 8550 N N . GLY B 1 528 ? -55.094 11.617 -8.016 1 16.72 528 GLY B N 1
ATOM 8551 C CA . GLY B 1 528 ? -55.656 12.016 -9.297 1 16.72 528 GLY B CA 1
ATOM 8552 C C . GLY B 1 528 ? -54.938 11.367 -10.477 1 16.72 528 GLY B C 1
ATOM 8553 O O . GLY B 1 528 ? -53.781 10.938 -10.359 1 16.72 528 GLY B O 1
ATOM 8554 N N . LYS B 1 529 ? -55.875 11.062 -11.406 1 18.86 529 LYS B N 1
ATOM 8555 C CA . LYS B 1 529 ? -56.094 11.203 -12.836 1 18.86 529 LYS B CA 1
ATOM 8556 C C . LYS B 1 529 ? -55.562 12.531 -13.352 1 18.86 529 LYS B C 1
ATOM 8558 O O . LYS B 1 529 ? -55.062 12.617 -14.484 1 18.86 529 LYS B O 1
ATOM 8563 N N . SER B 1 530 ? -55.5 13.852 -13.406 1 18.25 530 SER B N 1
ATOM 8564 C CA . SER B 1 530 ? -56.25 14.375 -14.547 1 18.25 530 SER B CA 1
ATOM 8565 C C . SER B 1 530 ? -56.156 13.43 -15.742 1 18.25 530 SER B C 1
ATOM 8567 O O . SER B 1 530 ? -55.125 12.836 -16 1 18.25 530 SER B O 1
ATOM 8569 N N . ARG B 1 531 ? -57.406 13.383 -16.484 1 20.86 531 ARG B N 1
ATOM 8570 C CA . ARG B 1 531 ? -57.812 14.594 -17.188 1 20.86 531 ARG B CA 1
ATOM 8571 C C . ARG B 1 531 ? -57.156 15.82 -16.578 1 20.86 531 ARG B C 1
ATOM 8573 O O . ARG B 1 531 ? -56.594 16.656 -17.297 1 20.86 531 ARG B O 1
ATOM 8580 N N . ARG B 1 532 ? -57.969 16.703 -15.242 1 16.55 532 ARG B N 1
ATOM 8581 C CA . ARG B 1 532 ? -58.469 17.859 -14.508 1 16.55 532 ARG B CA 1
ATOM 8582 C C . ARG B 1 532 ? -57.406 18.406 -13.562 1 16.55 532 ARG B C 1
ATOM 8584 O O . ARG B 1 532 ? -56.625 17.641 -12.961 1 16.55 532 ARG B O 1
ATOM 8591 N N . CYS B 1 533 ? -57.406 20.062 -12.844 1 19.25 533 CYS B N 1
ATOM 8592 C CA . CYS B 1 533 ? -56.438 21.125 -12.805 1 19.25 533 CYS B CA 1
ATOM 8593 C C . CYS B 1 533 ? -55.219 20.734 -11.969 1 19.25 533 CYS B C 1
ATOM 8595 O O . CYS B 1 533 ? -54.188 21.375 -12.039 1 19.25 533 CYS B O 1
ATOM 8597 N N . CYS B 1 534 ? -55.406 20.156 -11.016 1 16.16 534 CYS B N 1
ATOM 8598 C CA . CYS B 1 534 ? -55.5 20.297 -9.562 1 16.16 534 CYS B CA 1
ATOM 8599 C C . CYS B 1 534 ? -54.312 19.641 -8.883 1 16.16 534 CYS B C 1
ATOM 8601 O O . CYS B 1 534 ? -53.906 18.531 -9.25 1 16.16 534 CYS B O 1
#

Sequence (1068 aa):
MVLDLDQFRADKGGDPEVIRETQRKRFKDVSLVDKLVHADTEWRKCRFTADNLNKAKNLCSRTVGEKMKKKEPIGEDDSLPDDTQNLEALTADTLAPLTVTQIKKVRLLVDEAVQKSDSERVKLEEERFQYLREIGNLLHPSVPISNDEDADNKVERTWGDCTVQKKYSHVDLVVMIDGYDGEKGAIVAGSRGYFLKGPLVFLEQALINYALRMLHSKNYQMLYTPFFMRKEVMQEVAQLSQFDDELYKVIGKSSEKSEDTAIDEKYLIATSEQPIAAFLRDEWLKPEELPIRYAGLSTCFRQEVGSHGRDTRGIFRVHQFEKIEQFVFASPHDNKSWEMMDEMIGTAEEFYQTLGIPYRIVNIVSGALNHAASKKLDLEAWFPGSAAFRELVSCSNCLDYQARRLRIRYGQTKKMMDKVRVPSLSIENPPIIKLIVLDLRSREVETSSRTKWRTCLSTIPRLHHHPHSYTPFTLTTSENGLLHPITNASHCALGLVTSLSLSSPRDQVQPLFYCMNRIHTERLIMKGKSRRCCMVLDLDQFRADKGGDPEVIRETQRKRFKDVSLVDKLVHADTEWRKCRFTADNLNKAKNLCSRTVGEKMKKKEPIGEDDSLPDDTQNLEALTADTLAPLTVTQIKKVRLLVDEAVQKSDSERVKLEEERFQYLREIGNLLHPSVPISNDEDADNKVERTWGDCTVQKKYSHVDLVVMIDGYDGEKGAIVAGSRGYFLKGPLVFLEQALINYALRMLHSKNYQMLYTPFFMRKEVMQEVAQLSQFDDELYKVIGKSSEKSEDTAIDEKYLIATSEQPIAAFLRDEWLKPEELPIRYAGLSTCFRQEVGSHGRDTRGIFRVHQFEKIEQFVFASPHDNKSWEMMDEMIGTAEEFYQTLGIPYRIVNIVSGALNHAASKKLDLEAWFPGSAAFRELVSCSNCLDYQARRLRIRYGQTKKMMDKVRVPSLSIENPPIIKLIVLDLRSREVETSSRTKWRTCLSTIPRLHHHPHSYTPFTLTTSENGLLHPITNASHCALGLVTSLSLSSPRDQVQPLFYCMNRIHTERLIMKGKSRRCC

Nearest PDB structures (foldseek):
  4l87-assembly1_A-2  TM=9.474E-01  e=5.895E-62  Homo sapiens
  4rqf-assembly1_B  TM=9.446E-01  e=1.586E-60  Homo sapiens
  4rqf-assembly1_A  TM=9.637E-01  e=1.734E-55  Homo sapiens
  4rqe-assembly1_A  TM=9.661E-01  e=3.421E-55  Homo sapiens
  4rqe-assembly1_C  TM=9.680E-01  e=3.593E-54  Homo sapiens

Foldseek 3Di:
DQDDCLLLPVVSVHDLVLLLVLCVLLVHDSVLSVQLSVLVVVLVVLVLQLVLLVVLLVLLVVQLVVCVVVVHDQDDDQDADPVLPPSSPDDNVRCVVPHSSNSVSSNVVSVVVNVVSVVSNVVSVVSSVVSVLPRFDAADPVFARDQDQVPTWDFPDWDADLQAADADALLRLCVLLPQKDQPVLCVVPNFQGIDGDDLLVVVLVVLVVVLVVLVVVVVAAEDEFDQKAAPVLLPLQDRPVCVPAWKDKDKDFPDPDPPGPDIGIIIGAQDVCSRVLLVQFQHEDEQVCPKHKHKYKDKHATPNPPQPPHPRRANPDHGIFIKIKIKIWHFLPDCTLVVVLVVVVVSVVVSVVLLNWIWTKIKGHSNPDDRQFNTKIFIWTRGNNVSDTDTFKIKGKRQQSSQVSSNYHYHDDPPGRHGTIMIMMMGTSRVVSSVLSVVLCVVVVVDDDPVRSVPSSVPSPDPPPPPPPPPPVPPPPPPPNDSDPPPPPDCPDPPDPDDPDPDDDDDDPDDDDDDDDDPDDDDPDDDDDDDDDD/DQDDCLLLPVVSVHDLVLLLVLCVLLVHDSVLSVQLSVLVVVLVVLVLQLVLLVVLLVLLVVQLVVCVVVVHDQDDDQDADPVLPPSSPDDNVRCVVDHNSNSVSSNVVSVVVNVVSVVSNVVSVVSSVVSVLPRFDAADPVFARDQDQVPTWDFPDWDADLQAADADALLRLCVLVPQKDQPVLCVVPNFQGIDGDDLLVVVLVVLVVVLVVLVVVVVAAEDEFDQKAAPVLLPLQDRPVCVPAWKDKDKDFPDPDPPGPDIGIIIGAQDVSSRVLLVQFQHEDEQVCPKHKHKYKDKHATPNHPQPPHPRRANPDHGIFIKIKIKIWHFLPDCTLVVVLVVVVVSVVVSVVLLNWIWTKIKGHSNPDDRQFNTKIFIWTRGNHVSDTDTFKIKGKRRQSSQVSSNYHYHDDPPGRHGTIMIMMMGTSRVVSSRLSVVLCVVPVVDDDPVRSVPSVVPSPDPPPPPPPPPPVPPPPPPPNDSDPPPPPDCPDPPDPDDPDPDDDDDDPDDDDDDDDDPDDDDDDDDDDDVDDD

Radius of gyration: 38.46 Å; Cα contacts (8 Å, |Δi|>4): 1834; chains: 2; bounding box: 107×112×122 Å

InterPro domains:
  IPR002314 Aminoacyl-tRNA synthetase, class II (G/ P/ S/T) [PF00587] (259-423)
  IPR002317 Serine-tRNA ligase, type1 [PR00981] (304-316)
  IPR002317 Serine-tRNA ligase, type1 [PR00981] (316-329)
  IPR002317 Serine-tRNA ligase, type1 [PR00981] (358-371)
  IPR002317 Serine-tRNA ligase, type1 [PR00981] (375-391)
  IPR002317 Serine-tRNA ligase, type1 [PR00981] (393-409)
  IPR002317 Serine-tRNA ligase, type1 [PTHR11778] (3-418)
  IPR002317 Serine-tRNA ligase, type1 [TIGR00414] (12-415)
  IPR006195 Aminoacyl-tRNA synthetase, class II [PS50862] (203-410)
  IPR010978 Class I and II aminoacyl-tRNA synthetase, tRNA-binding arm [SSF46589] (3-144)
  IPR015866 Serine-tRNA synthetase, type1, N-terminal [PF02403] (2-89)
  IPR033729 Serine-tRNA ligase catalytic core domain [cd00770] (152-416)
  IPR042103 Serine-tRNA synthetase, type1, N-terminal domain superfamily [G3DSA:1.10.287.40] (1-136)
  IPR045864 Class II Aminoacyl-tRNA synthetase/Biotinyl protein ligase (BPL) and lipoyl protein ligase (LPL) [G3DSA:3.30.930.10] (137-439)
  IPR045864 Class II Aminoacyl-tRNA synthetase/Biotinyl protein ligase (BPL) and lipoyl protein ligase (LPL) [SSF55681] (151-412)